Protein AF-A0A2V5U2C7-F1 (afdb_monomer)

Radius of gyration: 52.54 Å; Cα contacts (8 Å, |Δi|>4): 1149; chains: 1; bounding box: 130×84×138 Å

Solvent-accessible surface area (backbone atoms only — not comparable to full-atom values): 53230 Å² total; per-residue (Å²): 108,72,72,56,52,55,51,50,34,44,42,50,22,45,41,47,46,34,49,77,70,72,40,91,49,70,72,70,76,51,91,72,93,74,79,64,87,54,99,58,84,65,84,50,72,67,58,55,36,58,38,35,32,41,82,73,42,88,96,41,85,49,76,45,28,33,53,62,52,37,66,36,76,92,27,42,85,57,52,12,26,65,44,46,52,52,48,55,50,46,62,58,55,71,75,54,57,70,74,57,52,52,50,53,49,50,56,48,50,48,46,62,54,76,36,62,65,56,57,58,48,48,54,52,51,53,49,48,48,60,75,54,38,91,86,54,98,82,59,82,85,85,84,90,85,86,88,86,85,87,87,74,88,86,68,84,78,85,70,79,65,41,74,59,65,61,87,81,44,58,79,92,71,52,77,91,62,103,77,57,62,47,57,90,82,56,80,49,71,47,81,30,58,23,58,53,50,14,49,17,50,45,53,46,50,52,50,20,72,72,63,38,38,96,92,43,66,67,42,68,62,72,63,82,48,75,70,34,48,52,47,22,47,53,53,53,54,40,40,67,72,73,43,56,66,36,49,55,42,11,50,54,44,56,46,47,33,40,46,44,39,67,72,45,98,75,49,51,85,39,60,85,48,53,65,59,46,13,68,75,30,49,33,76,44,82,47,80,82,69,90,87,67,94,84,75,80,70,65,67,46,76,41,68,90,47,28,22,27,50,62,60,49,67,53,80,62,63,90,53,62,88,42,75,83,55,72,78,52,54,71,69,55,49,51,51,54,53,49,42,48,50,53,47,36,50,38,55,48,20,36,50,32,53,43,55,46,26,24,38,29,29,47,58,73,66,39,54,69,59,20,54,46,34,58,45,23,78,75,65,77,57,69,73,78,84,74,58,71,78,57,72,71,66,62,64,80,34,37,35,34,41,34,34,35,42,46,38,30,68,85,47,76,64,68,67,54,77,94,40,75,82,31,52,60,30,67,72,41,28,35,59,22,27,53,48,24,51,50,68,54,64,43,75,39,30,18,24,31,38,27,38,75,85,64,83,49,73,51,77,50,34,45,54,79,65,59,59,43,49,48,52,53,29,67,49,74,76,55,81,71,80,93,82,82,71,38,66,64,57,49,48,55,50,34,54,52,28,53,77,68,70,42,63,79,85,64,61,71,47,75,37,40,74,38,41,87,56,93,49,86,83,42,36,21,44,59,71,48,50,59,44,34,47,32,49,38,51,39,56,67,70,25,43,62,46,44,25,51,82,77,53,38,86,86,57,90,72,79,50,53,90,66,36,62,35,40,58,46,60,69,60,49,50,54,56,42,53,53,51,52,58,50,50,54,52,47,55,50,49,34,51,51,26,58,75,66,68,35,66,68,54,35,45,52,35,26,42,53,41,28,56,39,33,34,82,91,34,58,63,93,67,62,56,86,81,51,70,68,58,45,52,54,54,51,53,50,48,53,57,48,54,50,54,48,53,56,46,52,54,54,40,54,57,47,49,54,49,54,69,35,87,87,52,51,53,65,58,36,53,53,49,50,47,51,49,42,16,71,53,47,32,83,81,53,81,73,61,56,43,18,36,59,65,54,35,71,52,51,44,50,22,61,72,51,29,73,50,28,52,51,65,40,48,73,74,69,46,88,55,64,65,60,56,48,49,55,58,48,25,76,76,34,73,60,44,29,36,48,49,47,35,46,54,50,18,51,77,66,74,25,75,74,42,61,69,46,57,37,49,34,71,65,63,87,89,44,63,40,81,90,53,76,62,69,90,88,70,83,67,62,70,45,32,37,43,30,39,38,28,41,62,46,72,80,56,62,85,43,65,36,25,28,35,33,50,50,75,50,76,47,71,47,63,55,96,73,78,76,60,13,74,30,67,60,70,91,69,74,97,67,77,82,75,95,69,89,82,86,86,70,79,94,62,94,75,89,64,89,55,70,67,59,54,52,48,51,54,52,53,48,54,54,50,54,58,60,66,70,64,47,72,74,62,46,60,71,37,79,86,54,52,84,58,57,74,71,54,80,65,72,86,55,92,54,94,89,58,87,48,82,58,58,70,62,51,51,52,52,51,51,53,52,52,58,55,61,73,73,109

Structure (mmCIF, N/CA/C/O backbone):
data_AF-A0A2V5U2C7-F1
#
_entry.id   AF-A0A2V5U2C7-F1
#
loop_
_atom_site.group_PDB
_atom_site.id
_atom_site.type_symbol
_atom_site.label_atom_id
_atom_site.label_alt_id
_atom_site.label_comp_id
_atom_site.label_asym_id
_atom_site.label_entity_id
_atom_site.label_seq_id
_atom_site.pdbx_PDB_ins_code
_atom_site.Cartn_x
_atom_site.Cartn_y
_atom_site.Cartn_z
_atom_site.occupancy
_atom_site.B_iso_or_equiv
_atom_site.auth_seq_id
_atom_site.auth_comp_id
_atom_site.auth_asym_id
_atom_site.auth_atom_id
_atom_site.pdbx_PDB_model_num
ATOM 1 N N . MET A 1 1 ? -70.340 27.866 49.426 1.00 64.69 1 MET A N 1
ATOM 2 C CA . MET A 1 1 ? -69.648 26.963 50.375 1.00 64.69 1 MET A CA 1
ATOM 3 C C . MET A 1 1 ? -68.753 27.729 51.349 1.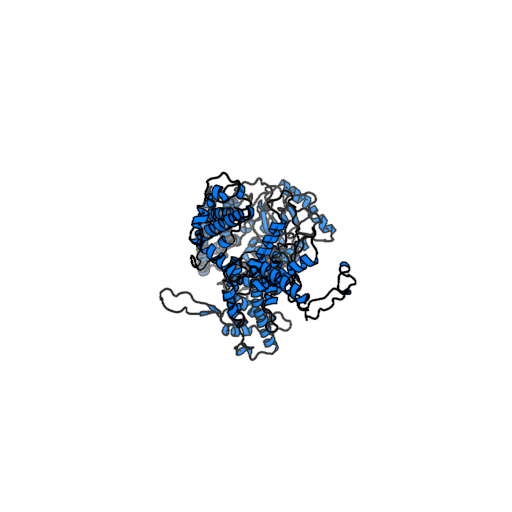00 64.69 1 MET A C 1
ATOM 5 O O . MET A 1 1 ? -69.073 27.742 52.525 1.00 64.69 1 MET A O 1
ATOM 9 N N . LEU A 1 2 ? -67.727 28.459 50.894 1.00 74.81 2 LEU A N 1
ATOM 10 C CA . LEU A 1 2 ? -66.769 29.168 51.770 1.00 74.81 2 LEU A CA 1
ATOM 11 C C . LEU A 1 2 ? -67.397 30.139 52.791 1.00 74.81 2 LEU A C 1
ATOM 13 O O . LEU A 1 2 ? -67.059 30.112 53.970 1.00 74.81 2 LEU A O 1
ATOM 17 N N . ARG A 1 3 ? -68.378 30.949 52.368 1.00 77.81 3 ARG A N 1
ATOM 18 C CA . ARG A 1 3 ? -69.146 31.821 53.278 1.00 77.81 3 ARG A CA 1
ATOM 19 C C . ARG A 1 3 ? -69.881 31.028 54.363 1.00 77.81 3 ARG A C 1
ATOM 21 O O . ARG A 1 3 ? -69.950 31.474 55.498 1.00 77.81 3 ARG A O 1
ATOM 28 N N . TYR A 1 4 ? -70.447 29.879 54.003 1.00 77.19 4 TYR A N 1
ATOM 29 C CA . TYR A 1 4 ? -71.187 29.031 54.934 1.00 77.19 4 TYR A CA 1
ATOM 30 C C . TYR A 1 4 ? -70.244 28.366 55.940 1.00 77.19 4 TYR A C 1
ATOM 32 O O . TYR A 1 4 ? -70.542 28.385 57.125 1.00 77.19 4 TYR A O 1
ATOM 40 N N . ALA A 1 5 ? -69.078 27.891 55.490 1.00 75.75 5 ALA A N 1
ATOM 41 C CA . ALA A 1 5 ? -68.040 27.348 56.366 1.00 75.75 5 ALA A CA 1
ATOM 42 C C . ALA A 1 5 ? -67.586 28.374 57.418 1.00 75.75 5 ALA A C 1
ATOM 44 O O . ALA A 1 5 ? -67.540 28.059 58.598 1.00 75.75 5 ALA A O 1
ATOM 45 N N . LEU A 1 6 ? -67.351 29.631 57.025 1.00 81.44 6 LEU A N 1
ATOM 46 C CA . LEU A 1 6 ? -66.939 30.676 57.969 1.00 81.44 6 LEU A CA 1
ATOM 47 C C . LEU A 1 6 ? -68.038 31.042 58.980 1.00 81.44 6 LEU A C 1
ATOM 49 O O . LEU A 1 6 ? -67.742 31.317 60.141 1.00 81.44 6 LEU A O 1
ATOM 53 N N . LEU A 1 7 ? -69.306 31.029 58.557 1.00 82.19 7 LEU A N 1
ATOM 54 C CA . LEU A 1 7 ? -70.438 31.208 59.472 1.00 82.19 7 LEU A CA 1
ATOM 55 C C . LEU A 1 7 ? -70.568 30.018 60.426 1.00 82.19 7 LEU A C 1
ATOM 57 O O . LEU A 1 7 ? -70.816 30.221 61.607 1.00 82.19 7 LEU A O 1
ATOM 61 N N . HIS A 1 8 ? -70.366 28.799 59.928 1.00 81.81 8 HIS A N 1
ATOM 62 C CA . HIS A 1 8 ? -70.419 27.583 60.727 1.00 81.81 8 HIS A CA 1
ATOM 63 C C . HIS A 1 8 ? -69.316 27.560 61.793 1.00 81.81 8 HIS A C 1
ATOM 65 O O . HIS A 1 8 ? -69.623 27.388 62.970 1.00 81.81 8 HIS A O 1
ATOM 71 N N . GLU A 1 9 ? -68.067 27.852 61.418 1.00 84.25 9 GLU A N 1
ATOM 72 C CA . GLU A 1 9 ? -66.961 27.972 62.377 1.00 84.25 9 GLU A CA 1
ATOM 73 C C . GLU A 1 9 ? -67.185 29.117 63.371 1.00 84.25 9 GLU A C 1
ATOM 75 O O . GLU A 1 9 ? -66.889 28.972 64.552 1.00 84.25 9 GLU A O 1
ATOM 80 N N . GLY A 1 10 ? -67.785 30.232 62.940 1.00 84.25 10 GLY A N 1
ATOM 81 C CA . GLY A 1 10 ? -68.213 31.301 63.847 1.00 84.25 10 GLY A CA 1
ATOM 82 C C . GLY A 1 10 ? -69.224 30.831 64.891 1.00 84.25 10 GLY A C 1
ATOM 83 O O . GLY A 1 10 ? -69.059 31.124 66.076 1.00 84.25 10 GLY A O 1
ATOM 84 N N . THR A 1 11 ? -70.229 30.055 64.482 1.00 83.75 11 THR A N 1
ATOM 85 C CA . THR A 1 11 ? -71.196 29.455 65.408 1.00 83.75 11 THR A CA 1
ATOM 86 C C . THR A 1 11 ? -70.532 28.466 66.361 1.00 83.75 11 THR A C 1
ATOM 88 O O . THR A 1 11 ? -70.790 28.523 67.562 1.00 83.75 11 THR A O 1
ATOM 91 N N . HIS A 1 12 ? -69.642 27.607 65.862 1.00 83.00 12 HIS A N 1
ATOM 92 C CA . HIS A 1 12 ? -68.909 26.640 66.681 1.00 83.00 12 HIS A CA 1
ATOM 93 C C . HIS A 1 12 ? -67.972 27.309 67.690 1.00 83.00 12 HIS A C 1
ATOM 95 O O . HIS A 1 12 ? -67.947 26.919 68.856 1.00 83.00 12 HIS A O 1
ATOM 101 N N . SER A 1 13 ? -67.245 28.351 67.284 1.00 86.44 13 SER A N 1
ATOM 102 C CA . SER A 1 13 ? -66.407 29.134 68.191 1.00 86.44 13 SER A CA 1
ATOM 103 C C . SER A 1 13 ? -67.234 29.808 69.285 1.00 86.44 13 SER A C 1
ATOM 105 O O . SER A 1 13 ? -66.846 29.771 70.448 1.00 86.44 13 SER A O 1
ATOM 107 N N . ILE A 1 14 ? -68.398 30.379 68.962 1.00 86.31 14 ILE A N 1
ATOM 108 C CA . ILE A 1 14 ? -69.275 30.977 69.982 1.00 86.31 14 ILE A CA 1
ATOM 109 C C . ILE A 1 14 ? -69.870 29.903 70.895 1.00 86.31 14 ILE A C 1
ATOM 111 O O . ILE A 1 14 ? -69.926 30.107 72.103 1.00 86.31 14 ILE A O 1
ATOM 115 N N . PHE A 1 15 ? -70.259 28.748 70.356 1.00 85.06 15 PHE A N 1
ATOM 116 C CA . PHE A 1 15 ? -70.702 27.615 71.165 1.00 85.06 15 PHE A CA 1
ATOM 117 C C . PHE A 1 15 ? -69.627 27.186 72.171 1.00 85.06 15 PHE A C 1
ATOM 119 O O . PHE A 1 15 ? -69.912 27.121 73.363 1.00 85.06 15 PHE A O 1
ATOM 126 N N . ASN A 1 16 ? -68.388 26.982 71.714 1.00 83.25 16 ASN A N 1
ATOM 127 C CA . ASN A 1 16 ? -67.270 26.624 72.585 1.00 83.25 16 ASN A CA 1
ATOM 128 C C . ASN A 1 16 ? -67.022 27.711 73.644 1.00 83.25 16 ASN A C 1
ATOM 130 O O . ASN A 1 16 ? -66.762 27.394 74.800 1.00 83.25 16 ASN A O 1
ATOM 134 N N . LEU A 1 17 ? -67.145 28.994 73.280 1.00 84.31 17 LEU A N 1
ATOM 135 C CA . LEU A 1 17 ? -67.023 30.102 74.230 1.00 84.31 17 LEU A CA 1
ATOM 136 C C . LEU A 1 17 ? -68.080 30.012 75.338 1.00 84.31 17 LEU A C 1
ATOM 138 O O . LEU A 1 17 ? -67.751 30.112 76.520 1.00 84.31 17 LEU A O 1
ATOM 142 N N . LEU A 1 18 ? -69.341 29.810 74.956 1.00 84.19 18 LEU A N 1
ATOM 143 C CA . LEU A 1 18 ? -70.463 29.689 75.885 1.00 84.19 18 LEU A CA 1
ATOM 144 C C . LEU A 1 18 ? -70.315 28.451 76.776 1.00 84.19 18 LEU A C 1
ATOM 146 O O . LEU A 1 18 ? -70.540 28.547 77.981 1.00 84.19 18 LEU A O 1
ATOM 150 N N . GLU A 1 19 ? -69.845 27.331 76.224 1.00 83.19 19 GLU A N 1
ATOM 151 C CA . GLU A 1 19 ? -69.552 26.113 76.983 1.00 83.19 19 GLU A CA 1
ATOM 152 C C . GLU A 1 19 ? -68.445 26.350 78.022 1.00 83.19 19 GLU A C 1
ATOM 154 O O . GLU A 1 19 ? -68.619 25.990 79.186 1.00 83.19 19 GLU A O 1
ATOM 159 N N . THR A 1 20 ? -67.357 27.050 77.662 1.00 81.25 20 THR A N 1
ATOM 160 C CA . THR A 1 20 ? -66.314 27.424 78.641 1.00 81.25 20 THR A CA 1
ATOM 161 C C . THR A 1 20 ? -66.816 28.362 79.741 1.00 81.25 20 THR A C 1
ATOM 163 O O . THR A 1 20 ? -66.252 28.374 80.833 1.00 81.25 20 THR A O 1
ATOM 166 N N . ALA A 1 21 ? -67.888 29.115 79.483 1.00 79.81 21 ALA A N 1
ATOM 167 C CA . ALA A 1 21 ? -68.553 29.978 80.458 1.00 79.81 21 ALA A CA 1
ATOM 168 C C . ALA A 1 21 ? -69.681 29.270 81.241 1.00 79.81 21 ALA A C 1
ATOM 170 O O . ALA A 1 21 ? -70.371 29.913 82.030 1.00 79.81 21 ALA A O 1
ATOM 171 N N . GLY A 1 22 ? -69.884 27.961 81.036 1.00 78.94 22 GLY A N 1
ATOM 172 C CA . GLY A 1 22 ? -70.920 27.170 81.708 1.00 78.94 22 GLY A CA 1
ATOM 173 C C . GLY A 1 22 ? -72.343 27.391 81.179 1.00 78.94 22 GLY A C 1
ATOM 174 O O . GLY A 1 22 ? -73.306 26.981 81.826 1.00 78.94 22 GLY A O 1
ATOM 175 N N . ILE A 1 23 ? -72.500 28.029 80.015 1.00 81.25 23 ILE A N 1
ATOM 176 C CA . ILE A 1 23 ? -73.795 28.312 79.385 1.00 81.25 23 ILE A CA 1
ATOM 177 C C . ILE A 1 23 ? -74.125 27.189 78.396 1.00 81.25 23 ILE A C 1
ATOM 179 O O . ILE A 1 23 ? -73.428 26.984 77.402 1.00 81.25 23 ILE A O 1
ATOM 183 N N . SER A 1 24 ? -75.223 26.468 78.638 1.00 76.81 24 SER A N 1
ATOM 184 C CA . SER A 1 24 ? -75.683 25.411 77.730 1.00 76.81 24 SER A CA 1
ATOM 185 C C . SER A 1 24 ? -76.317 26.011 76.474 1.00 76.81 24 SER A C 1
ATOM 187 O O . SER A 1 24 ? -77.467 26.441 76.490 1.00 76.81 24 SER A O 1
ATOM 189 N N . ALA A 1 25 ? -75.563 26.015 75.375 1.00 73.50 25 ALA A N 1
ATOM 190 C CA . ALA A 1 25 ? -76.001 26.527 74.077 1.00 73.50 25 ALA A CA 1
ATOM 191 C C . ALA A 1 25 ? -75.982 25.445 72.983 1.00 73.50 25 ALA A C 1
ATOM 193 O O . ALA A 1 25 ? -75.704 25.728 71.819 1.00 73.50 25 ALA A O 1
ATOM 194 N N . GLN A 1 26 ? -76.281 24.189 73.344 1.00 69.12 26 GLN A N 1
ATOM 195 C CA . GLN A 1 26 ? -76.243 23.036 72.423 1.00 69.12 26 GLN A CA 1
ATOM 196 C C . GLN A 1 26 ? -77.091 23.230 71.161 1.00 69.12 26 GLN A C 1
ATOM 198 O O . GLN A 1 26 ? -76.854 22.585 70.144 1.00 69.12 26 GLN A O 1
ATOM 203 N N . GLU A 1 27 ? -78.086 24.107 71.226 1.00 67.00 27 GLU A N 1
ATOM 204 C CA . GLU A 1 27 ? -78.967 24.442 70.115 1.00 67.00 27 GLU A CA 1
ATOM 205 C C . GLU A 1 27 ? -78.248 25.126 68.946 1.00 67.00 27 GLU A C 1
ATOM 207 O O . GLU A 1 27 ? -78.684 24.957 67.812 1.00 67.00 27 GLU A O 1
ATOM 212 N N . LEU A 1 28 ? -77.122 25.808 69.193 1.00 69.06 28 LEU A N 1
ATOM 213 C CA . LEU A 1 28 ? -76.328 26.499 68.168 1.00 69.06 28 LEU A CA 1
ATOM 214 C C . LEU A 1 28 ? -75.583 25.552 67.222 1.00 69.06 28 LEU A C 1
ATOM 216 O O . LEU A 1 28 ? -75.251 25.928 66.105 1.00 69.06 28 LEU A O 1
ATOM 220 N N . VAL A 1 29 ? -75.310 24.325 67.658 1.00 68.00 29 VAL A N 1
ATOM 221 C CA . VAL A 1 29 ? -74.520 23.344 66.892 1.00 68.00 29 VAL A CA 1
ATOM 222 C C . VAL A 1 29 ? -75.412 22.262 66.266 1.00 68.00 29 VAL A C 1
ATOM 224 O O . VAL A 1 29 ? -74.949 21.404 65.517 1.00 68.00 29 VAL A O 1
ATOM 227 N N . ARG A 1 30 ? -76.724 22.292 66.534 1.00 65.19 30 ARG A N 1
ATOM 228 C CA . ARG A 1 30 ? -77.682 21.331 65.973 1.00 65.19 30 ARG A CA 1
ATOM 229 C C . ARG A 1 30 ? -78.170 21.787 64.595 1.00 65.19 30 ARG A C 1
ATOM 231 O O . ARG A 1 30 ? -78.614 22.918 64.430 1.00 65.19 30 ARG A O 1
ATOM 238 N N . SER A 1 31 ? -78.175 20.872 63.623 1.00 57.91 31 SER A N 1
ATOM 239 C CA . SER A 1 31 ? -78.827 21.071 62.319 1.00 57.91 31 SER A CA 1
ATOM 240 C C . SER A 1 31 ? -80.347 21.161 62.523 1.00 57.91 31 SER A C 1
ATOM 242 O O . SER A 1 31 ? -81.013 20.157 62.786 1.00 57.91 31 SER A O 1
ATOM 244 N N . ARG A 1 32 ? -80.907 22.378 62.484 1.00 62.38 32 ARG A N 1
ATOM 245 C CA . ARG A 1 32 ? -82.355 22.615 62.601 1.00 62.38 32 ARG A CA 1
ATOM 246 C C . ARG A 1 32 ? -82.972 22.730 61.212 1.00 62.38 32 ARG A C 1
ATOM 248 O O . ARG A 1 32 ? -82.713 23.687 60.491 1.00 62.38 32 ARG A O 1
ATOM 255 N N . LYS A 1 33 ? -83.816 21.760 60.849 1.00 55.59 33 LYS A N 1
ATOM 256 C CA . LYS A 1 33 ? -84.551 21.757 59.568 1.00 55.59 33 LYS A CA 1
ATOM 257 C C . LYS A 1 33 ? -85.864 22.552 59.623 1.00 55.59 33 LYS A C 1
ATOM 259 O O . LYS A 1 33 ? -86.394 22.907 58.578 1.00 55.59 33 LYS A O 1
ATOM 264 N N . PHE A 1 34 ? -86.347 22.886 60.823 1.00 56.78 34 PHE A N 1
ATOM 265 C CA . PHE A 1 34 ? -87.554 23.682 61.046 1.00 56.78 34 PHE A CA 1
ATOM 266 C C . PHE A 1 34 ? -87.327 24.702 62.171 1.00 56.78 34 PHE A C 1
ATOM 268 O O . PHE A 1 34 ? -86.804 24.335 63.220 1.00 56.78 34 PHE A O 1
ATOM 275 N N . MET A 1 35 ? -87.707 25.963 61.946 1.00 60.72 35 MET A N 1
ATOM 276 C CA . MET A 1 35 ? -87.589 27.073 62.908 1.00 60.72 35 MET A CA 1
ATOM 277 C C . MET A 1 35 ? -88.990 27.529 63.349 1.00 60.72 35 MET A C 1
ATOM 279 O O . MET A 1 35 ? -89.919 27.501 62.543 1.00 60.72 35 MET A O 1
ATOM 283 N N . ASN A 1 36 ? -89.129 27.989 64.592 1.00 62.41 36 ASN A N 1
ATOM 284 C CA . ASN A 1 36 ? -90.331 28.554 65.219 1.00 62.41 36 ASN A CA 1
ATOM 285 C C . ASN A 1 36 ? -91.550 27.615 65.283 1.00 62.41 36 ASN A C 1
ATOM 287 O O . ASN A 1 36 ? -92.690 28.063 65.197 1.00 62.41 36 ASN A O 1
ATOM 291 N N . ILE A 1 37 ? -91.322 26.309 65.458 1.00 61.56 37 ILE A N 1
ATOM 292 C CA . ILE A 1 37 ? -92.400 25.326 65.706 1.00 61.56 37 ILE A CA 1
ATOM 293 C C . ILE A 1 37 ? -92.750 25.225 67.210 1.00 61.56 37 ILE A C 1
ATOM 295 O O . ILE A 1 37 ? -93.775 24.653 67.576 1.00 61.56 37 ILE A O 1
ATOM 299 N N . SER A 1 38 ? -91.934 25.809 68.096 1.00 62.22 38 SER A N 1
ATOM 300 C CA . SER A 1 38 ? -92.164 25.834 69.548 1.00 62.22 38 SER A CA 1
ATOM 301 C C . SER A 1 38 ? -92.794 27.157 70.020 1.00 62.22 38 SER A C 1
ATOM 303 O O . SER A 1 38 ? -92.695 28.178 69.345 1.00 62.22 38 SER A O 1
ATOM 305 N N . THR A 1 39 ? -93.413 27.160 71.208 1.00 59.44 39 THR A N 1
ATOM 306 C CA . THR A 1 39 ? -93.962 28.372 71.851 1.00 59.44 39 THR A CA 1
ATOM 307 C C . THR A 1 39 ? -92.890 29.351 72.344 1.00 59.44 39 THR A C 1
ATOM 309 O O . THR A 1 39 ? -93.227 30.460 72.755 1.00 59.44 39 THR A O 1
ATOM 312 N N . GLN A 1 40 ? -91.611 28.964 72.329 1.00 63.34 40 GLN A N 1
ATOM 313 C CA . GLN A 1 40 ? -90.481 29.873 72.512 1.00 63.34 40 GLN A CA 1
ATOM 314 C C . GLN A 1 40 ? -89.891 30.248 71.142 1.00 63.34 40 GLN A C 1
ATOM 316 O O . GLN A 1 40 ? -89.706 29.351 70.314 1.00 63.34 40 GLN A O 1
ATOM 321 N N . PRO A 1 41 ? -89.604 31.541 70.889 1.00 65.88 41 PRO A N 1
ATOM 322 C CA . PRO A 1 41 ? -88.988 31.971 69.640 1.00 65.88 41 PRO A CA 1
ATOM 323 C C . PRO A 1 41 ? -87.585 31.373 69.519 1.00 65.88 41 PRO A C 1
ATOM 325 O O . PRO A 1 41 ? -86.773 31.478 70.440 1.00 65.88 41 PRO A O 1
ATOM 328 N N . ASP A 1 42 ? -87.306 30.748 68.379 1.00 67.69 42 ASP A N 1
ATOM 329 C CA . ASP A 1 42 ? -85.993 30.187 68.094 1.00 67.69 42 ASP A CA 1
ATOM 330 C C . ASP A 1 42 ? -84.998 31.310 67.793 1.00 67.69 42 ASP A C 1
ATOM 332 O O . ASP A 1 42 ? -85.243 32.160 66.935 1.00 67.69 42 ASP A O 1
ATOM 336 N N . VAL A 1 43 ? -83.850 31.289 68.471 1.00 71.75 43 VAL A N 1
ATOM 337 C CA . VAL A 1 43 ? -82.789 32.280 68.267 1.00 71.75 43 VAL A CA 1
ATOM 338 C C . VAL A 1 43 ? -81.993 31.926 67.013 1.00 71.75 43 VAL A C 1
ATOM 340 O O . VAL A 1 43 ? -81.415 30.844 66.897 1.00 71.75 43 VAL A O 1
ATOM 343 N N . SER A 1 44 ? -81.939 32.849 66.060 1.00 75.94 44 SER A N 1
ATOM 344 C CA . SER A 1 44 ? -81.146 32.689 64.843 1.00 75.94 44 SER A CA 1
ATOM 345 C C . SER A 1 44 ? -79.643 32.847 65.116 1.00 75.94 44 SER A C 1
ATOM 347 O O . SER A 1 44 ? -79.224 33.592 66.005 1.00 75.94 44 SER A O 1
ATOM 349 N N . HIS A 1 45 ? -78.794 32.224 64.286 1.00 76.62 45 HIS A N 1
ATOM 350 C CA . HIS A 1 45 ? -77.334 32.414 64.371 1.00 76.62 45 HIS A CA 1
ATOM 351 C C . HIS A 1 45 ? -76.937 33.900 64.310 1.00 76.62 45 HIS A C 1
ATOM 353 O O . HIS A 1 45 ? -75.998 34.321 64.977 1.00 76.62 45 HIS A O 1
ATOM 359 N N . TRP A 1 46 ? -77.676 34.718 63.553 1.00 80.75 46 TRP A N 1
ATOM 360 C CA . TRP A 1 46 ? -77.404 36.149 63.419 1.00 80.75 46 TRP A CA 1
ATOM 361 C C . TRP A 1 46 ? -77.721 36.954 64.679 1.00 80.75 46 TRP A C 1
ATOM 363 O O . TRP A 1 46 ? -77.017 37.923 64.964 1.00 80.75 46 TRP A O 1
ATOM 373 N N . GLU A 1 47 ? -78.744 36.565 65.438 1.00 81.19 47 GLU A N 1
ATOM 374 C CA . GLU A 1 47 ? -79.059 37.186 66.729 1.00 81.19 47 GLU A CA 1
ATOM 375 C C . GLU A 1 47 ? -77.983 36.860 67.762 1.00 81.19 47 GLU A C 1
ATOM 377 O O . GLU A 1 47 ? -77.519 37.758 68.463 1.00 81.19 47 GLU A O 1
ATOM 382 N N . VAL A 1 48 ? -77.496 35.615 67.776 1.00 82.81 48 VAL A N 1
ATOM 383 C CA . VAL A 1 48 ? -76.378 35.209 68.639 1.00 82.81 48 VAL A CA 1
ATOM 384 C C . VAL A 1 48 ? -75.088 35.923 68.255 1.00 82.81 48 VAL A C 1
ATOM 386 O O . VAL A 1 48 ? -74.386 36.429 69.125 1.00 82.81 48 VAL A O 1
ATOM 389 N N . PHE A 1 49 ? -74.787 36.044 66.962 1.00 87.38 49 PHE A N 1
ATOM 390 C CA . PHE A 1 49 ? -73.584 36.741 66.505 1.00 87.38 49 PHE A CA 1
ATOM 391 C C . PHE A 1 49 ? -73.560 38.205 66.923 1.00 87.38 49 PHE A C 1
ATOM 393 O O . PHE A 1 49 ? -72.488 38.710 67.243 1.00 87.38 49 PHE A O 1
ATOM 400 N N . ARG A 1 50 ? -74.722 38.873 66.923 1.00 86.56 50 ARG A N 1
ATOM 401 C CA . ARG A 1 50 ? -74.870 40.291 67.280 1.00 86.56 50 ARG A CA 1
ATOM 402 C C . ARG A 1 50 ? -74.970 40.543 68.779 1.00 86.56 50 ARG A C 1
ATOM 404 O O . ARG A 1 50 ? -74.800 41.691 69.188 1.00 86.56 50 ARG A O 1
ATOM 411 N N . ALA A 1 51 ? -75.266 39.525 69.584 1.00 86.19 51 ALA A N 1
ATOM 412 C CA . ALA A 1 51 ? -75.389 39.694 71.022 1.00 86.19 51 ALA A CA 1
ATOM 413 C C . ALA A 1 51 ? -74.066 40.239 71.600 1.00 86.19 51 ALA A C 1
ATOM 415 O O . ALA A 1 51 ? -73.000 39.716 71.265 1.00 86.19 51 ALA A O 1
ATOM 416 N N . PRO A 1 52 ? -74.093 41.307 72.416 1.00 87.31 52 PRO A N 1
ATOM 417 C CA . PRO A 1 52 ? -72.877 41.867 72.989 1.00 87.31 52 PRO A CA 1
ATOM 418 C C . PRO A 1 52 ? -72.360 40.971 74.124 1.00 87.31 52 PRO A C 1
ATOM 420 O O . PRO A 1 52 ? -73.138 40.489 74.953 1.00 87.31 52 PRO A O 1
ATOM 423 N N . ALA A 1 53 ? -71.046 40.745 74.159 1.00 85.69 53 ALA A N 1
ATOM 424 C CA . ALA A 1 53 ? -70.397 39.785 75.051 1.00 85.69 53 ALA A CA 1
ATOM 425 C C . ALA A 1 53 ? -70.684 40.064 76.538 1.00 85.69 53 ALA A C 1
ATOM 427 O O . ALA A 1 53 ? -71.014 39.136 77.270 1.00 85.69 53 ALA A O 1
ATOM 428 N N . ASN A 1 54 ? -70.680 41.332 76.958 1.00 84.44 54 ASN A N 1
ATOM 429 C CA . ASN A 1 54 ? -71.006 41.765 78.324 1.00 84.44 54 ASN A CA 1
ATOM 430 C C . ASN A 1 54 ? -72.435 41.442 78.805 1.00 84.44 54 ASN A C 1
ATOM 432 O O . ASN A 1 54 ? -72.689 41.461 80.007 1.00 84.44 54 ASN A O 1
ATOM 436 N N . ARG A 1 55 ? -73.386 41.183 77.898 1.00 83.31 55 ARG A N 1
ATOM 437 C CA . ARG A 1 55 ? -74.760 40.795 78.264 1.00 83.31 55 ARG A CA 1
ATOM 438 C C . ARG A 1 55 ? -74.940 39.290 78.380 1.00 83.31 55 ARG A C 1
ATOM 440 O O . ARG A 1 55 ? -75.908 38.858 78.997 1.00 83.31 55 ARG A O 1
ATOM 447 N N . VAL A 1 56 ? -74.061 38.513 77.750 1.00 82.25 56 VAL A N 1
ATOM 448 C CA . VAL A 1 56 ? -74.198 37.055 77.646 1.00 82.25 56 VAL A CA 1
ATOM 449 C C . VAL A 1 56 ? -73.200 36.334 78.547 1.00 82.25 56 VAL A C 1
ATOM 451 O O . VAL A 1 56 ? -73.560 35.347 79.177 1.00 82.25 56 VAL A O 1
ATOM 454 N N . LEU A 1 57 ? -71.960 36.818 78.635 1.00 83.50 57 LEU A N 1
ATOM 455 C CA . LEU A 1 57 ? -70.891 36.188 79.406 1.00 83.50 57 LEU A CA 1
ATOM 456 C C . LEU A 1 57 ? -70.785 36.811 80.807 1.00 83.50 57 LEU A C 1
ATOM 458 O O . LEU A 1 57 ? -70.674 38.035 80.922 1.00 83.50 57 LEU A O 1
ATOM 462 N N . PRO A 1 58 ? -70.757 36.001 81.880 1.00 74.50 58 PRO A N 1
ATOM 463 C CA . PRO A 1 58 ? -70.491 36.498 83.224 1.00 74.50 58 PRO A CA 1
ATOM 464 C C . PRO A 1 58 ? -69.087 37.120 83.304 1.00 74.50 58 PRO A C 1
ATOM 466 O O . PRO A 1 58 ? -68.120 36.520 82.842 1.00 74.50 58 PRO A O 1
ATOM 469 N N . ASN A 1 59 ? -68.962 38.289 83.939 1.00 76.12 59 ASN A N 1
ATOM 470 C CA . ASN A 1 59 ? -67.692 38.989 84.201 1.00 76.12 59 ASN A CA 1
ATOM 471 C C . ASN A 1 59 ? -66.924 39.519 82.968 1.00 76.12 59 ASN A C 1
ATOM 473 O O . ASN A 1 59 ? -65.740 39.833 83.087 1.00 76.12 59 ASN A O 1
ATOM 477 N N . GLU A 1 60 ? -67.574 39.674 81.810 1.00 80.81 60 GLU A N 1
ATOM 478 C CA . GLU A 1 60 ? -66.966 40.289 80.622 1.00 80.81 60 GLU A CA 1
ATOM 479 C C . GLU A 1 60 ? -67.381 41.764 80.485 1.00 80.81 60 GLU A C 1
ATOM 481 O O . GLU A 1 60 ? -68.566 42.094 80.507 1.00 80.81 60 GLU A O 1
ATOM 486 N N . SER A 1 61 ? -66.414 42.675 80.339 1.00 80.38 61 SER A N 1
ATOM 487 C CA . SER A 1 61 ? -66.682 44.120 80.218 1.00 80.38 61 SER A CA 1
ATOM 488 C C . SER A 1 61 ? -66.790 44.594 78.764 1.00 80.38 61 SER A C 1
ATOM 490 O O . SER A 1 61 ? -67.275 45.697 78.502 1.00 80.38 61 SER A O 1
ATOM 492 N N . SER A 1 62 ? -66.378 43.764 77.802 1.00 82.75 62 SER A N 1
ATOM 493 C CA . SER A 1 62 ? -66.422 44.080 76.376 1.00 82.75 62 SER A CA 1
ATOM 494 C C . SER A 1 62 ? -67.853 44.156 75.827 1.00 82.75 62 SER A C 1
ATOM 496 O O . SER A 1 62 ? -68.618 43.196 75.879 1.00 82.75 62 SER A O 1
ATOM 498 N N . ASN A 1 63 ? -68.203 45.285 75.204 1.00 86.06 63 ASN A N 1
ATOM 499 C CA . ASN A 1 63 ? -69.471 45.462 74.478 1.00 86.06 63 ASN A CA 1
ATOM 500 C C . ASN A 1 63 ? -69.407 44.962 73.017 1.00 86.06 63 ASN A C 1
ATOM 502 O O . ASN A 1 63 ? -70.283 45.275 72.212 1.00 86.06 63 ASN A O 1
ATOM 506 N N . ARG A 1 64 ? -68.342 44.243 72.633 1.00 88.69 64 ARG A N 1
ATOM 507 C CA . ARG A 1 64 ? -68.208 43.688 71.277 1.00 88.69 64 ARG A CA 1
ATOM 508 C C . ARG A 1 64 ? -69.245 42.599 71.045 1.00 88.69 64 ARG A C 1
ATOM 510 O O . ARG A 1 64 ? -69.638 41.903 71.980 1.00 88.69 64 ARG A O 1
ATOM 517 N N . SER A 1 65 ? -69.648 42.434 69.792 1.00 89.94 65 SER A N 1
ATOM 518 C CA . SER A 1 65 ? -70.505 41.319 69.396 1.00 89.94 65 SER A CA 1
ATOM 519 C C . SER A 1 65 ? -69.807 39.980 69.681 1.00 89.94 65 SER A C 1
ATOM 521 O O . SER A 1 65 ? -68.579 39.896 69.585 1.00 89.94 65 SER A O 1
ATOM 523 N N . LEU A 1 66 ? -70.550 38.925 70.032 1.00 86.75 66 LEU A N 1
ATOM 524 C CA . LEU A 1 66 ? -69.962 37.608 70.322 1.00 86.75 66 LEU A CA 1
ATOM 525 C C . LEU A 1 66 ? -69.106 37.091 69.156 1.00 86.75 66 LEU A C 1
ATOM 527 O O . LEU A 1 66 ? -68.060 36.486 69.387 1.00 86.75 66 LEU A O 1
ATOM 531 N N . LEU A 1 67 ? -69.501 37.388 67.913 1.00 87.31 67 LEU A N 1
ATOM 532 C CA . LEU A 1 67 ? -68.739 37.007 66.724 1.00 87.31 67 LEU A CA 1
ATOM 533 C C . LEU A 1 67 ? -67.388 37.730 66.617 1.00 87.31 67 LEU A C 1
ATOM 535 O O . LEU A 1 67 ? -66.397 37.109 66.243 1.00 87.31 67 LEU A O 1
ATOM 539 N N . GLU A 1 68 ? -67.322 39.021 66.938 1.00 85.75 68 GLU A N 1
ATOM 540 C CA . GLU A 1 68 ? -66.049 39.754 66.989 1.00 85.75 68 GLU A CA 1
ATOM 541 C C . GLU A 1 68 ? -65.214 39.344 68.201 1.00 85.75 68 GLU A C 1
ATOM 543 O O . GLU A 1 68 ? -63.985 39.353 68.148 1.00 85.75 68 GLU A O 1
ATOM 548 N N . PHE A 1 69 ? -65.875 38.972 69.295 1.00 85.94 69 PHE A N 1
ATOM 549 C CA . PHE A 1 69 ? -65.226 38.604 70.541 1.00 85.94 69 PHE A CA 1
ATOM 550 C C . PHE A 1 69 ? -64.436 37.292 70.422 1.00 85.94 69 PHE A C 1
ATOM 552 O O . PHE A 1 69 ? -63.278 37.244 70.835 1.00 85.94 69 PHE A O 1
ATOM 559 N N . VAL A 1 70 ? -64.991 36.265 69.762 1.00 85.88 70 VAL A N 1
ATOM 560 C CA . VAL A 1 70 ? -64.272 34.997 69.495 1.00 85.88 70 VAL A CA 1
ATOM 561 C C . VAL A 1 70 ? -63.100 35.143 68.516 1.00 85.88 70 VAL A C 1
ATOM 563 O O . VAL A 1 70 ? -62.285 34.233 68.397 1.00 85.88 70 VAL A O 1
ATOM 566 N N . GLN A 1 71 ? -62.999 36.277 67.817 1.00 85.62 71 GLN A N 1
ATOM 567 C CA . GLN A 1 71 ? -61.943 36.555 66.837 1.00 85.62 71 GLN A CA 1
ATOM 568 C C . GLN A 1 71 ? -60.775 37.368 67.411 1.00 85.62 71 GLN A C 1
ATOM 570 O O . GLN A 1 71 ? -59.841 37.683 66.677 1.00 85.62 71 GLN A O 1
ATOM 575 N N . ILE A 1 72 ? -60.819 37.739 68.694 1.00 84.75 72 ILE A N 1
ATOM 576 C CA . ILE A 1 72 ? -59.724 38.463 69.351 1.00 84.75 72 ILE A CA 1
ATOM 577 C C . ILE A 1 72 ? -58.509 37.535 69.480 1.00 84.75 72 ILE A C 1
ATOM 579 O O . ILE A 1 72 ? -58.666 36.354 69.781 1.00 84.75 72 ILE A O 1
ATOM 583 N N . ASP A 1 73 ? -57.294 38.076 69.331 1.00 78.50 73 ASP A N 1
ATOM 584 C CA . ASP A 1 73 ? -56.039 37.304 69.353 1.00 78.50 73 ASP A CA 1
ATOM 585 C C . ASP A 1 73 ? -55.887 36.391 70.578 1.00 78.50 73 ASP A C 1
ATOM 587 O O . ASP A 1 73 ? -55.364 35.284 70.465 1.00 78.50 73 ASP A O 1
ATOM 591 N N . ARG A 1 74 ? -56.424 36.802 71.737 1.00 79.38 74 ARG A N 1
ATOM 592 C CA . ARG A 1 74 ? -56.466 35.985 72.962 1.00 79.38 74 ARG A CA 1
ATOM 593 C C . ARG A 1 74 ? -57.118 34.615 72.745 1.00 79.38 74 ARG A C 1
ATOM 595 O O . ARG A 1 74 ? -56.725 33.658 73.405 1.00 79.38 74 ARG A O 1
ATOM 602 N N . PHE A 1 75 ? -58.110 34.525 71.860 1.00 79.81 75 PHE A N 1
ATOM 603 C CA . PHE A 1 75 ? -58.852 33.295 71.590 1.00 79.81 75 PHE A CA 1
ATOM 604 C C . PHE A 1 75 ? -58.363 32.541 70.346 1.00 79.81 75 PHE A C 1
ATOM 606 O O . PHE A 1 75 ? -58.866 31.459 70.041 1.00 79.81 75 PHE A O 1
ATOM 613 N N . ARG A 1 76 ? -57.352 33.063 69.637 1.00 77.50 76 ARG A N 1
ATOM 614 C CA . ARG A 1 76 ? -56.859 32.486 68.377 1.00 77.50 76 ARG A CA 1
ATOM 615 C C . ARG A 1 76 ? -56.311 31.063 68.534 1.00 77.50 76 ARG A C 1
ATOM 617 O O . ARG A 1 76 ? -56.378 30.286 67.594 1.00 77.50 76 ARG A O 1
ATOM 624 N N . SER A 1 77 ? -55.780 30.703 69.702 1.00 73.50 77 SER A N 1
ATOM 625 C CA . SER A 1 77 ? -55.198 29.377 69.961 1.00 73.50 77 SER A CA 1
ATOM 626 C C . SER A 1 77 ? -56.164 28.368 70.596 1.00 73.50 77 SER A C 1
ATOM 628 O O . SER A 1 77 ? -55.810 27.195 70.715 1.00 73.50 77 SER A O 1
ATOM 630 N N . ASN A 1 78 ? -57.373 28.786 70.993 1.00 78.19 78 ASN A N 1
ATOM 631 C CA . ASN A 1 78 ? -58.354 27.931 71.666 1.00 78.19 78 ASN A CA 1
ATOM 632 C C . ASN A 1 78 ? -59.735 27.977 70.978 1.00 78.19 78 ASN A C 1
ATOM 634 O O . ASN A 1 78 ? -59.933 27.368 69.932 1.00 78.19 78 ASN A O 1
ATOM 638 N N . VAL A 1 79 ? -60.688 28.705 71.549 1.00 80.19 79 VAL A N 1
ATOM 639 C CA . VAL A 1 79 ? -62.084 28.845 71.139 1.00 80.19 79 VAL A CA 1
ATOM 640 C C . VAL A 1 79 ? -62.208 29.387 69.709 1.00 80.19 79 VAL A C 1
ATOM 642 O O . VAL A 1 79 ? -63.072 28.950 68.952 1.00 80.19 79 VAL A O 1
ATOM 645 N N . GLY A 1 80 ? -61.317 30.300 69.319 1.00 79.62 80 GLY A N 1
ATOM 646 C CA . GLY A 1 80 ? -61.242 30.910 67.991 1.00 79.62 80 GLY A CA 1
ATOM 647 C C . GLY A 1 80 ? -60.271 30.223 67.023 1.00 79.62 80 GLY A C 1
ATOM 648 O O . GLY A 1 80 ? -60.000 30.779 65.959 1.00 79.62 80 GLY A O 1
ATOM 649 N N . ARG A 1 81 ? -59.729 29.041 67.353 1.00 78.94 81 ARG A N 1
ATOM 650 C CA . ARG A 1 81 ? -58.731 28.360 66.509 1.00 78.94 81 ARG A CA 1
ATOM 651 C C . ARG A 1 81 ? -59.266 28.013 65.126 1.00 78.94 81 ARG A C 1
ATOM 653 O O . ARG A 1 81 ? -58.674 28.410 64.132 1.00 78.94 81 ARG A O 1
ATOM 660 N N . ASN A 1 82 ? -60.408 27.336 65.050 1.00 78.25 82 ASN A N 1
ATOM 661 C CA . ASN A 1 82 ? -60.929 26.874 63.763 1.00 78.25 82 ASN A CA 1
ATOM 662 C C . ASN A 1 82 ? -61.348 28.034 62.851 1.00 78.25 82 ASN A C 1
ATOM 664 O O . ASN A 1 82 ? -61.114 27.989 61.646 1.00 78.25 82 ASN A O 1
ATOM 668 N N . ILE A 1 83 ? -61.926 29.104 63.412 1.00 83.00 83 ILE A N 1
ATOM 669 C CA . ILE A 1 83 ? -62.264 30.295 62.625 1.00 83.00 83 ILE A CA 1
ATOM 670 C C . ILE A 1 83 ? -61.003 31.031 62.149 1.00 83.00 83 ILE A C 1
ATOM 672 O O . ILE A 1 83 ? -61.005 31.587 61.049 1.00 83.00 83 ILE A O 1
ATOM 676 N N . ALA A 1 84 ? -59.919 31.018 62.932 1.00 81.25 84 ALA A N 1
ATOM 677 C CA . ALA A 1 84 ? -58.625 31.541 62.505 1.00 81.25 84 ALA A CA 1
ATOM 678 C C . ALA A 1 84 ? -58.021 30.689 61.377 1.00 81.25 84 ALA A C 1
ATOM 680 O O . ALA A 1 84 ? -57.669 31.246 60.340 1.00 81.25 84 ALA A O 1
ATOM 681 N N . ASP A 1 85 ? -58.016 29.361 61.517 1.00 79.56 85 ASP A N 1
ATOM 682 C CA . ASP A 1 85 ? -57.542 28.427 60.488 1.00 79.56 85 ASP A CA 1
ATOM 683 C C . ASP A 1 85 ? -58.360 28.565 59.188 1.00 79.56 85 ASP A C 1
ATOM 685 O O . ASP A 1 85 ? -57.800 28.616 58.090 1.00 79.56 85 ASP A O 1
ATOM 689 N N . ALA A 1 86 ? -59.686 28.721 59.289 1.00 82.25 86 ALA A N 1
ATOM 690 C CA . ALA A 1 86 ? -60.559 28.962 58.142 1.00 82.25 86 ALA A CA 1
ATOM 691 C C . ALA A 1 86 ? -60.248 30.300 57.448 1.00 82.25 86 ALA A C 1
ATOM 693 O O . ALA A 1 86 ? -60.224 30.369 56.218 1.00 82.25 86 ALA A O 1
ATOM 694 N N . LYS A 1 87 ? -59.974 31.369 58.208 1.00 82.94 87 LYS A N 1
ATOM 695 C CA . LYS A 1 87 ? -59.557 32.671 57.657 1.00 82.94 87 LYS A CA 1
ATOM 696 C C . LYS A 1 87 ? -58.181 32.613 56.995 1.00 82.94 87 LYS A C 1
ATOM 698 O O . LYS A 1 87 ? -58.005 33.185 55.917 1.00 82.94 87 LYS A O 1
ATOM 703 N N . ASP A 1 88 ? -57.228 31.917 57.602 1.00 84.31 88 ASP A N 1
ATOM 704 C CA . ASP A 1 88 ? -55.885 31.725 57.049 1.00 84.31 88 ASP A CA 1
ATOM 705 C C . ASP A 1 88 ? -55.962 30.896 55.746 1.00 84.31 88 ASP A C 1
ATOM 707 O O . ASP A 1 88 ? -55.355 31.250 54.726 1.00 84.31 88 ASP A O 1
ATOM 711 N N . GLY A 1 89 ? -56.824 29.873 55.716 1.00 83.81 89 GLY A N 1
ATOM 712 C CA . GLY A 1 89 ? -57.161 29.111 54.512 1.00 83.81 89 GLY A CA 1
ATOM 713 C C . GLY A 1 89 ? -57.780 29.978 53.412 1.00 83.81 89 GLY A C 1
ATOM 714 O O . GLY A 1 89 ? -57.327 29.943 52.268 1.00 83.81 89 GLY A O 1
ATOM 715 N N . LEU A 1 90 ? -58.756 30.829 53.746 1.00 84.75 90 LEU A N 1
ATOM 716 C CA . LEU A 1 90 ? -59.357 31.769 52.792 1.00 84.75 90 LEU A CA 1
ATOM 717 C C . LEU A 1 90 ? -58.348 32.783 52.252 1.00 84.75 90 LEU A C 1
ATOM 719 O O . LEU A 1 90 ? -58.384 33.093 51.065 1.00 84.75 90 LEU A O 1
ATOM 723 N N . THR A 1 91 ? -57.427 33.264 53.087 1.00 86.50 91 THR A N 1
ATOM 724 C CA . THR A 1 91 ? -56.359 34.185 52.665 1.00 86.50 91 THR A CA 1
ATOM 725 C C . THR A 1 91 ? -55.426 33.522 51.651 1.00 86.50 91 THR A C 1
ATOM 727 O O . THR A 1 91 ? -54.952 34.172 50.717 1.00 86.50 91 THR A O 1
ATOM 730 N N . THR A 1 92 ? -55.191 32.216 51.801 1.00 86.00 92 THR A N 1
ATOM 731 C CA . THR A 1 92 ? -54.433 31.409 50.836 1.00 86.00 92 THR A CA 1
ATOM 732 C C . THR A 1 92 ? -55.215 31.214 49.535 1.00 86.00 92 THR A C 1
ATOM 734 O O . THR A 1 92 ? -54.688 31.488 48.457 1.00 86.00 92 THR A O 1
ATOM 737 N N . LEU A 1 93 ? -56.485 30.800 49.623 1.00 86.19 93 LEU A N 1
ATOM 738 C CA . LEU A 1 93 ? -57.340 30.541 48.459 1.00 86.19 93 LEU A CA 1
ATOM 739 C C . LEU A 1 93 ? -57.646 31.810 47.649 1.00 86.19 93 LEU A C 1
ATOM 741 O O . LEU A 1 93 ? -57.721 31.742 46.425 1.00 86.19 93 LEU A O 1
ATOM 745 N N . ALA A 1 94 ? -57.761 32.970 48.302 1.00 86.12 94 ALA A N 1
ATOM 746 C CA . ALA A 1 94 ? -58.053 34.253 47.658 1.00 86.12 94 ALA A CA 1
ATOM 747 C C . ALA A 1 94 ? -56.993 34.685 46.630 1.00 86.12 94 ALA A C 1
ATOM 749 O O . ALA A 1 94 ? -57.287 35.490 45.750 1.00 86.12 94 ALA A O 1
ATOM 750 N N . LYS A 1 95 ? -55.764 34.160 46.727 1.00 90.62 95 LYS A N 1
ATOM 751 C CA . LYS A 1 95 ? -54.663 34.468 45.801 1.00 90.62 95 LYS A CA 1
ATOM 752 C C . LYS A 1 95 ? -54.663 33.588 44.544 1.00 90.62 95 LYS A C 1
ATOM 754 O O . LYS A 1 95 ? -53.825 33.797 43.669 1.00 90.62 95 LYS A O 1
ATOM 759 N N . LEU A 1 96 ? -55.534 32.580 44.461 1.00 89.50 96 LEU A N 1
ATOM 760 C CA . LEU A 1 96 ? -55.515 31.588 43.385 1.00 89.50 96 LEU A CA 1
ATOM 761 C C . LEU A 1 96 ? -56.484 31.949 42.240 1.00 89.50 96 LEU A C 1
ATOM 763 O O . LEU A 1 96 ? -57.589 32.422 42.505 1.00 89.50 96 LEU A O 1
ATOM 767 N N . PRO A 1 97 ? -56.122 31.680 40.968 1.00 92.75 97 PRO A N 1
ATOM 768 C CA . PRO A 1 97 ? -57.036 31.827 39.834 1.00 92.75 97 PRO A CA 1
ATOM 769 C C . PRO A 1 97 ? -58.247 30.888 39.923 1.00 92.75 97 PRO A C 1
ATOM 771 O O . PRO A 1 97 ? -58.124 29.761 40.407 1.00 92.75 97 PRO A O 1
ATOM 774 N N . THR A 1 98 ? -59.384 31.294 39.346 1.00 88.38 98 THR A N 1
ATOM 775 C CA . THR A 1 98 ? -60.641 30.519 39.345 1.00 88.38 98 THR A CA 1
ATOM 776 C C . THR A 1 98 ? -60.471 29.093 38.822 1.00 88.38 98 THR A C 1
ATOM 778 O O . THR A 1 98 ? -60.939 28.159 39.462 1.00 88.38 98 THR A O 1
ATOM 781 N N . ALA A 1 99 ? -59.724 28.900 37.728 1.00 88.69 99 ALA A N 1
ATOM 782 C CA . ALA A 1 99 ? -59.469 27.570 37.164 1.00 88.69 99 ALA A CA 1
ATOM 783 C C . ALA A 1 99 ? -58.728 26.637 38.143 1.00 88.69 99 ALA A C 1
ATOM 785 O O . ALA A 1 99 ? -58.960 25.431 38.176 1.00 88.69 99 ALA A O 1
ATOM 786 N N . ARG A 1 100 ? -57.843 27.191 38.984 1.00 88.25 100 ARG A N 1
ATOM 787 C CA . ARG A 1 100 ? -57.132 26.412 40.004 1.00 88.25 100 ARG A CA 1
ATOM 788 C C . ARG A 1 100 ? -58.035 26.098 41.193 1.00 88.25 100 ARG A C 1
ATOM 790 O O . ARG A 1 100 ? -57.923 25.013 41.748 1.00 88.25 100 ARG A O 1
ATOM 797 N N . LEU A 1 101 ? -58.934 27.012 41.560 1.00 86.38 101 LEU A N 1
ATOM 798 C CA . LEU A 1 101 ? -59.939 26.776 42.600 1.00 86.38 101 LEU A CA 1
ATOM 799 C C . LEU A 1 101 ? -60.942 25.690 42.194 1.00 86.38 101 LEU A C 1
ATOM 801 O O . LEU A 1 101 ? -61.275 24.849 43.021 1.00 86.38 101 LEU A O 1
ATOM 805 N N . GLU A 1 102 ? -61.381 25.680 40.935 1.00 87.50 102 GLU A N 1
ATOM 806 C CA . GLU A 1 102 ? -62.248 24.631 40.386 1.00 87.50 102 GLU A CA 1
ATOM 807 C C . GLU A 1 102 ? -61.570 23.260 40.452 1.00 87.50 102 GLU A C 1
ATOM 809 O O . GLU A 1 102 ? -62.141 22.313 40.987 1.00 87.50 102 GLU A O 1
ATOM 814 N N . ARG A 1 103 ? -60.313 23.174 40.002 1.00 87.75 103 ARG A N 1
ATOM 815 C CA . ARG A 1 103 ? -59.539 21.931 40.069 1.00 87.75 103 ARG A CA 1
ATOM 816 C C . ARG A 1 103 ? -59.324 21.450 41.505 1.00 87.75 103 ARG A C 1
ATOM 818 O O . ARG A 1 103 ? -59.527 20.276 41.778 1.00 87.75 103 ARG A O 1
ATOM 825 N N . LEU A 1 104 ? -58.969 22.348 42.426 1.00 84.50 104 LEU A N 1
ATOM 826 C CA . LEU A 1 104 ? -58.811 22.008 43.844 1.00 84.50 104 LEU A CA 1
ATOM 827 C C . LEU A 1 104 ? -60.128 21.542 44.477 1.00 84.50 104 LEU A C 1
ATOM 829 O O . LEU A 1 104 ? -60.113 20.659 45.329 1.00 84.50 104 LEU A O 1
ATOM 833 N N . LEU A 1 105 ? -61.262 22.122 44.074 1.00 83.62 105 LEU A N 1
ATOM 834 C CA . LEU A 1 105 ? -62.578 21.677 44.523 1.00 83.62 105 LEU A CA 1
ATOM 835 C C . LEU A 1 105 ? -62.887 20.269 44.004 1.00 83.62 105 LEU A C 1
ATOM 837 O O . LEU A 1 105 ? -63.329 19.440 44.792 1.00 83.62 105 LEU A O 1
ATOM 841 N N . ALA A 1 106 ? -62.629 19.993 42.722 1.00 82.25 106 ALA A N 1
ATOM 842 C CA . ALA A 1 106 ? -62.805 18.664 42.140 1.00 82.25 106 ALA A CA 1
ATOM 843 C C . ALA A 1 106 ? -61.913 17.622 42.839 1.00 82.25 106 ALA A C 1
ATOM 845 O O . ALA A 1 106 ? -62.423 16.631 43.348 1.00 82.25 106 ALA A O 1
ATOM 846 N N . GLU A 1 107 ? -60.616 17.907 42.996 1.00 81.25 107 GLU A N 1
ATOM 847 C CA . GLU A 1 107 ? -59.662 17.040 43.707 1.00 81.25 107 GLU A CA 1
ATOM 848 C C . GLU A 1 107 ? -60.084 16.789 45.170 1.00 81.25 107 GLU A C 1
ATOM 850 O O . GLU A 1 107 ? -59.920 15.685 45.703 1.00 81.25 107 GLU A O 1
ATOM 855 N N . HIS A 1 108 ? -60.651 17.802 45.834 1.00 78.50 108 HIS A N 1
ATOM 856 C CA . HIS A 1 108 ? -61.168 17.667 47.193 1.00 78.50 108 HIS A CA 1
ATOM 857 C C . HIS A 1 108 ? -62.422 16.790 47.247 1.00 78.50 108 HIS A C 1
ATOM 859 O O . HIS A 1 108 ? -62.496 15.912 48.104 1.00 78.50 108 HIS A O 1
ATOM 865 N N . VAL A 1 109 ? -63.374 16.993 46.328 1.00 75.94 109 VAL A N 1
ATOM 866 C CA . VAL A 1 109 ? -64.584 16.167 46.203 1.00 75.94 109 VAL A CA 1
ATOM 867 C C . VAL A 1 109 ? -64.212 14.710 45.914 1.00 75.94 109 VAL A C 1
ATOM 869 O O . VAL A 1 109 ? -64.710 13.819 46.596 1.00 75.94 109 VAL A O 1
ATOM 872 N N . ASP A 1 110 ? -63.272 14.459 45.005 1.00 73.69 110 ASP A N 1
ATOM 873 C CA . ASP A 1 110 ? -62.774 13.113 44.690 1.00 73.69 110 ASP A CA 1
ATOM 874 C C . ASP A 1 110 ? -62.155 12.429 45.918 1.00 73.69 110 ASP A C 1
ATOM 876 O O . ASP A 1 110 ? -62.424 11.257 46.211 1.00 73.69 110 ASP A O 1
ATOM 880 N N . SER A 1 111 ? -61.378 13.190 46.696 1.00 70.31 111 SER A N 1
ATOM 881 C CA . SER A 1 111 ? -60.752 12.710 47.932 1.00 70.31 111 SER A CA 1
ATOM 882 C C . SER A 1 111 ? -61.769 12.337 49.017 1.00 70.31 111 SER A C 1
ATOM 884 O O . SER A 1 111 ? -61.500 11.440 49.817 1.00 70.31 111 SER A O 1
ATOM 886 N N . VAL A 1 112 ? -62.930 13.004 49.066 1.00 67.25 112 VAL A N 1
ATOM 887 C CA . VAL A 1 112 ? -63.997 12.705 50.040 1.00 67.25 112 VAL A CA 1
ATOM 888 C C . VAL A 1 112 ? -65.032 11.698 49.538 1.00 67.25 112 VAL A C 1
ATOM 890 O O . VAL A 1 112 ? -65.758 11.150 50.360 1.00 67.25 112 VAL A O 1
ATOM 893 N N . ASN A 1 113 ? -65.094 11.428 48.231 1.00 64.12 113 ASN A N 1
ATOM 894 C CA . ASN A 1 113 ? -66.157 10.617 47.638 1.00 64.12 113 ASN A CA 1
ATOM 895 C C . ASN A 1 113 ? -65.798 9.125 47.514 1.00 64.12 113 ASN A C 1
ATOM 897 O O . ASN A 1 113 ? -66.551 8.281 47.993 1.00 64.12 113 ASN A O 1
ATOM 901 N N . TYR A 1 114 ? -64.651 8.782 46.911 1.00 65.06 114 TYR A N 1
ATOM 902 C CA . TYR A 1 114 ? -64.295 7.376 46.625 1.00 65.06 114 TYR A CA 1
ATOM 903 C C . TYR A 1 114 ? -62.890 6.956 47.091 1.00 65.06 114 TYR A C 1
ATOM 905 O O . TYR A 1 114 ? -62.592 5.764 47.173 1.00 65.06 114 TYR A O 1
ATOM 913 N N . ARG A 1 115 ? -62.014 7.900 47.460 1.00 67.81 115 ARG A N 1
ATOM 914 C CA . ARG A 1 115 ? -60.639 7.622 47.917 1.00 67.81 115 ARG A CA 1
ATOM 915 C C . ARG A 1 115 ? -60.567 7.332 49.423 1.00 67.81 115 ARG A C 1
ATOM 917 O O . ARG A 1 115 ? -60.013 8.114 50.197 1.00 67.81 115 ARG A O 1
ATOM 924 N N . LEU A 1 116 ? -61.092 6.181 49.857 1.00 64.69 116 LEU A N 1
ATOM 925 C CA . LEU A 1 116 ? -60.985 5.722 51.258 1.00 64.69 116 LEU A CA 1
ATOM 926 C C . LEU A 1 116 ? -59.520 5.653 51.737 1.00 64.69 116 LEU A C 1
ATOM 928 O O . LEU A 1 116 ? -59.224 5.895 52.909 1.00 64.69 116 LEU A O 1
ATOM 932 N N . ASP A 1 117 ? -58.586 5.370 50.827 1.00 68.44 117 ASP A N 1
ATOM 933 C CA . ASP A 1 117 ? -57.152 5.346 51.107 1.00 68.44 117 ASP A CA 1
ATOM 934 C C . ASP A 1 117 ? -56.610 6.727 51.520 1.00 68.44 117 ASP A C 1
ATOM 936 O O . ASP A 1 117 ? -55.745 6.803 52.394 1.00 68.44 117 ASP A O 1
ATOM 940 N N . SER A 1 118 ? -57.135 7.821 50.958 1.00 70.94 118 SER A N 1
ATOM 941 C CA . SER A 1 118 ? -56.779 9.192 51.346 1.00 70.94 118 SER A CA 1
ATOM 942 C C . SER A 1 118 ? -57.193 9.490 52.791 1.00 70.94 118 SER A C 1
ATOM 944 O O . SER A 1 118 ? -56.441 10.119 53.531 1.00 70.94 118 SER A O 1
ATOM 946 N N . TRP A 1 119 ? -58.335 8.964 53.242 1.00 69.19 119 TRP A N 1
ATOM 947 C CA . TRP A 1 119 ? -58.792 9.104 54.632 1.00 69.19 119 TRP A CA 1
ATOM 948 C C . TRP A 1 119 ? -57.938 8.288 55.596 1.00 69.19 119 TRP A C 1
ATOM 950 O O . TRP A 1 119 ? -57.496 8.792 56.627 1.00 69.19 119 TRP A O 1
ATOM 960 N N . GLN A 1 120 ? -57.664 7.032 55.245 1.00 70.94 120 GLN A N 1
ATOM 961 C CA . GLN A 1 120 ? -56.804 6.166 56.050 1.00 70.94 120 GLN A CA 1
ATOM 962 C C . GLN A 1 120 ? -55.382 6.731 56.147 1.00 70.94 120 GLN A C 1
ATOM 964 O O . GLN A 1 120 ? -54.792 6.737 57.225 1.00 70.94 120 GLN A O 1
ATOM 969 N N . THR A 1 121 ? -54.847 7.276 55.051 1.00 74.12 121 THR A N 1
ATOM 970 C CA . THR A 1 121 ? -53.517 7.900 55.060 1.00 74.12 121 THR A CA 1
ATOM 971 C C . THR A 1 121 ? -53.472 9.243 55.779 1.00 74.12 121 THR A C 1
ATOM 973 O O . THR A 1 121 ? -52.463 9.540 56.420 1.00 74.12 121 THR A O 1
ATOM 976 N N . ALA A 1 122 ? -54.566 10.010 55.792 1.00 74.88 122 ALA A N 1
ATOM 977 C CA . ALA A 1 122 ? -54.674 11.217 56.610 1.00 74.88 122 ALA A CA 1
ATOM 978 C C . ALA A 1 122 ? -54.541 10.922 58.117 1.00 74.88 122 ALA A C 1
ATOM 980 O O . ALA A 1 122 ? -53.977 11.737 58.845 1.00 74.88 122 ALA A O 1
ATOM 981 N N . LEU A 1 123 ? -54.978 9.748 58.594 1.00 78.38 123 LEU A N 1
ATOM 982 C CA . LEU A 1 123 ? -54.759 9.329 59.988 1.00 78.38 123 LEU A CA 1
ATOM 983 C C . LEU A 1 123 ? -53.271 9.110 60.295 1.00 78.38 123 LEU A C 1
ATOM 985 O O . LEU A 1 123 ? -52.816 9.446 61.391 1.00 78.38 123 LEU A O 1
ATOM 989 N N . PHE A 1 124 ? -52.499 8.589 59.335 1.00 79.38 124 PHE A N 1
ATOM 990 C CA . PHE A 1 124 ? -51.049 8.439 59.483 1.00 79.38 124 PHE A CA 1
ATOM 991 C C . PHE A 1 124 ? -50.339 9.794 59.494 1.00 79.38 124 PHE A C 1
ATOM 993 O O . PHE A 1 124 ? -49.448 9.989 60.316 1.00 79.38 124 PHE A O 1
ATOM 1000 N N . ASP A 1 125 ? -50.757 10.744 58.651 1.00 78.50 125 ASP A N 1
ATOM 1001 C CA . ASP A 1 125 ? -50.236 12.118 58.675 1.00 78.50 125 ASP A CA 1
ATOM 1002 C C . ASP A 1 125 ? -50.587 12.828 59.990 1.00 78.50 125 ASP A C 1
ATOM 1004 O O . ASP A 1 125 ? -49.713 13.399 60.640 1.00 78.50 125 ASP A O 1
ATOM 1008 N N . LEU A 1 126 ? -51.834 12.720 60.458 1.00 75.75 126 LEU A N 1
ATOM 1009 C CA . LEU A 1 126 ? -52.258 13.264 61.751 1.00 75.75 126 LEU A CA 1
ATOM 1010 C C . LEU A 1 126 ? -51.419 12.692 62.899 1.00 75.75 126 LEU A C 1
ATOM 1012 O O . LEU A 1 126 ? -50.948 13.441 63.757 1.00 75.75 126 LEU A O 1
ATOM 1016 N N . ARG A 1 127 ? -51.168 11.381 62.885 1.00 76.50 127 ARG A N 1
ATOM 1017 C CA . ARG A 1 127 ? -50.312 10.719 63.869 1.00 76.50 127 ARG A CA 1
ATOM 1018 C C . ARG A 1 127 ? -48.851 11.151 63.761 1.00 76.50 127 ARG A C 1
ATOM 1020 O O . ARG A 1 127 ? -48.231 11.444 64.779 1.00 76.50 127 ARG A O 1
ATOM 1027 N N . ALA A 1 128 ? -48.305 11.250 62.552 1.00 78.50 128 ALA A N 1
ATOM 1028 C CA . ALA A 1 128 ? -46.948 11.738 62.325 1.00 78.50 128 ALA A CA 1
ATOM 1029 C C . ALA A 1 128 ? -46.782 13.190 62.805 1.00 78.50 128 ALA A C 1
ATOM 1031 O O . ALA A 1 128 ? -45.768 13.531 63.418 1.00 78.50 128 ALA A O 1
ATOM 1032 N N . ARG A 1 129 ? -47.787 14.046 62.583 1.00 75.00 129 ARG A N 1
ATOM 1033 C CA . ARG A 1 129 ? -47.824 15.426 63.090 1.00 75.00 129 ARG A CA 1
ATOM 1034 C C . ARG A 1 129 ? -47.932 15.474 64.611 1.00 75.00 129 ARG A C 1
ATOM 1036 O O . ARG A 1 129 ? -47.217 16.266 65.220 1.00 75.00 129 ARG A O 1
ATOM 1043 N N . ALA A 1 130 ? -48.759 14.619 65.215 1.00 72.06 130 ALA A N 1
ATOM 1044 C CA . ALA A 1 130 ? -48.858 14.488 66.669 1.00 72.06 130 ALA A CA 1
ATOM 1045 C C . ALA A 1 130 ? -47.508 14.076 67.286 1.00 72.06 130 ALA A C 1
ATOM 1047 O O . ALA A 1 130 ? -47.035 14.724 68.216 1.00 72.06 130 ALA A O 1
ATOM 1048 N N . GLN A 1 131 ? -46.826 13.089 66.694 1.00 72.12 131 GLN A N 1
ATOM 1049 C CA . GLN A 1 131 ? -45.488 12.644 67.109 1.00 72.12 131 GLN A CA 1
ATOM 1050 C C . GLN A 1 131 ? -44.415 13.724 66.947 1.00 72.12 131 GLN A C 1
ATOM 1052 O O . GLN A 1 131 ? -43.486 13.810 67.749 1.00 72.12 131 GLN A O 1
ATOM 1057 N N . ARG A 1 132 ? -44.529 14.564 65.911 1.00 72.19 132 ARG A N 1
ATOM 1058 C CA . ARG A 1 132 ? -43.584 15.659 65.637 1.00 72.19 132 ARG A CA 1
ATOM 1059 C C . ARG A 1 132 ? -43.876 16.955 66.393 1.00 72.19 132 ARG A C 1
ATOM 1061 O O . ARG A 1 132 ? -43.078 17.881 66.266 1.00 72.19 132 ARG A O 1
ATOM 1068 N N . ASN A 1 133 ? -44.986 17.005 67.131 1.00 65.44 133 ASN A N 1
ATOM 1069 C CA . ASN A 1 133 ? -45.474 18.081 67.995 1.00 65.44 133 ASN A CA 1
ATOM 1070 C C . ASN A 1 133 ? -44.898 19.479 67.667 1.00 65.44 133 ASN A C 1
ATOM 1072 O O . ASN A 1 133 ? -43.952 19.953 68.293 1.00 65.44 133 ASN A O 1
ATOM 1076 N N . LEU A 1 134 ? -45.462 20.143 66.651 1.00 55.62 134 LEU A N 1
ATOM 1077 C CA . LEU A 1 134 ? -44.952 21.410 66.095 1.00 55.62 134 LEU A CA 1
ATOM 1078 C C . LEU A 1 134 ? -45.141 22.645 67.003 1.00 55.62 134 LEU A C 1
ATOM 1080 O O . LEU A 1 134 ? -44.718 23.734 66.626 1.00 55.62 134 LEU A O 1
ATOM 1084 N N . SER A 1 135 ? -45.757 22.499 68.178 1.00 53.72 135 SER A N 1
ATOM 1085 C CA . SER A 1 135 ? -46.156 23.622 69.042 1.00 53.72 135 SER A CA 1
ATOM 1086 C C . SER A 1 135 ? -45.806 23.456 70.530 1.00 53.72 135 SER A C 1
ATOM 1088 O O . SER A 1 135 ? -46.342 24.190 71.353 1.00 53.72 135 SER A O 1
ATOM 1090 N N . GLY A 1 136 ? -44.927 22.514 70.899 1.00 52.97 136 GLY A N 1
ATOM 1091 C CA . GLY A 1 136 ? -44.449 22.331 72.280 1.00 52.97 136 GLY A CA 1
ATOM 1092 C C . GLY A 1 136 ? -42.924 22.439 72.406 1.00 52.97 136 GLY A C 1
ATOM 1093 O O . GLY A 1 136 ? -42.200 22.022 71.506 1.00 52.97 136 GLY A O 1
ATOM 1094 N N . GLU A 1 137 ? -42.432 22.962 73.535 1.00 51.94 137 GLU A N 1
ATOM 1095 C CA . GLU A 1 137 ? -40.999 23.215 73.809 1.00 51.94 137 GLU A CA 1
ATOM 1096 C C . GLU A 1 137 ? -40.121 21.946 73.890 1.00 51.94 137 GLU A C 1
ATOM 1098 O O . GLU A 1 137 ? -38.898 22.036 73.842 1.00 51.94 137 GLU A O 1
ATOM 1103 N N . GLN A 1 138 ? -40.710 20.745 73.944 1.00 56.16 138 GLN A N 1
ATOM 1104 C CA . GLN A 1 138 ? -39.982 19.469 73.934 1.00 56.16 138 GLN A CA 1
ATOM 1105 C C . GLN A 1 138 ? -40.172 18.716 72.614 1.00 56.16 138 GLN A C 1
ATOM 1107 O O . GLN A 1 138 ? -40.864 17.701 72.526 1.00 56.16 138 GLN A O 1
ATOM 1112 N N . ARG A 1 139 ? -39.531 19.217 71.559 1.00 57.88 139 ARG A N 1
ATOM 1113 C CA . ARG A 1 139 ? -39.468 18.542 70.259 1.00 57.88 139 ARG A CA 1
ATOM 1114 C C . ARG A 1 139 ? -38.397 17.446 70.286 1.00 57.88 139 ARG A C 1
ATOM 1116 O O . ARG A 1 139 ? -37.220 17.746 70.461 1.00 57.88 139 ARG A O 1
ATOM 1123 N N . LYS A 1 140 ? -38.766 16.181 70.051 1.00 57.25 140 LYS A N 1
ATOM 1124 C CA . LYS A 1 140 ? -37.781 15.120 69.766 1.00 57.25 140 LYS A CA 1
ATOM 1125 C C . LYS A 1 140 ? -37.313 15.240 68.311 1.00 57.25 140 LYS A C 1
ATOM 1127 O O . LYS A 1 140 ? -38.128 15.210 67.391 1.00 57.25 140 LYS A O 1
ATOM 1132 N N . LEU A 1 141 ? -36.007 15.405 68.105 1.00 58.41 141 LEU A N 1
ATOM 1133 C CA . LEU A 1 141 ? -35.375 15.547 66.791 1.00 58.41 141 LEU A CA 1
ATOM 1134 C C . LEU A 1 141 ? -34.619 14.252 66.447 1.00 58.41 141 LEU A C 1
ATOM 1136 O O . LEU A 1 141 ? -33.663 13.904 67.130 1.00 58.41 141 LEU A O 1
ATOM 1140 N N . GLY A 1 142 ? -35.056 13.540 65.402 1.00 65.31 142 GLY A N 1
ATOM 1141 C CA . GLY A 1 142 ? -34.372 12.359 64.858 1.00 65.31 142 GLY A CA 1
ATOM 1142 C C . GLY A 1 142 ? -35.186 11.653 63.764 1.00 65.31 142 GLY A C 1
ATOM 1143 O O . GLY A 1 142 ? -36.404 11.534 63.882 1.00 65.31 142 GLY A O 1
ATOM 1144 N N . LEU A 1 143 ? -34.524 11.207 62.691 1.00 73.81 143 LEU A N 1
ATOM 1145 C CA . LEU A 1 143 ? -35.088 10.348 61.641 1.00 73.81 143 LEU A CA 1
ATOM 1146 C C . LEU A 1 143 ? -34.277 9.053 61.589 1.00 73.81 143 LEU A C 1
ATOM 1148 O O . LEU A 1 143 ? -33.050 9.101 61.590 1.00 73.81 143 LEU A O 1
ATOM 1152 N N . HIS A 1 144 ? -34.959 7.913 61.514 1.00 77.38 144 HIS A N 1
ATOM 1153 C CA . HIS A 1 144 ? -34.317 6.636 61.211 1.00 77.38 144 HIS A CA 1
ATOM 1154 C C . HIS A 1 144 ? -34.377 6.405 59.701 1.00 77.38 144 HIS A C 1
ATOM 1156 O O . HIS A 1 144 ? -35.438 6.563 59.097 1.00 77.38 144 HIS A O 1
ATOM 1162 N N . LEU A 1 145 ? -33.239 6.057 59.102 1.00 81.94 145 LEU A N 1
ATOM 1163 C CA . LEU A 1 145 ? -33.116 5.738 57.682 1.00 81.94 145 LEU A CA 1
ATOM 1164 C C . LEU A 1 145 ? -32.823 4.245 57.534 1.00 81.94 145 LEU A C 1
ATOM 1166 O O . LEU A 1 145 ? -32.029 3.690 58.291 1.00 81.94 145 LEU A O 1
ATOM 1170 N N . GLY A 1 146 ? -33.458 3.612 56.555 1.00 81.94 146 GLY A N 1
ATOM 1171 C CA . GLY A 1 146 ? -33.254 2.210 56.216 1.00 81.94 146 GLY A CA 1
ATOM 1172 C C . GLY A 1 146 ? -33.618 1.949 54.758 1.00 81.94 146 GLY A C 1
ATOM 1173 O O . GLY A 1 146 ? -34.266 2.778 54.118 1.00 81.94 146 GLY A O 1
ATOM 1174 N N . SER A 1 147 ? -33.186 0.804 54.239 1.00 82.12 147 SER A N 1
ATOM 1175 C CA . SER A 1 147 ? -33.547 0.305 52.912 1.00 82.12 147 SER A CA 1
ATOM 1176 C C . SER A 1 147 ? -34.531 -0.859 53.031 1.00 82.12 147 SER A C 1
ATOM 1178 O O . SER A 1 147 ? -34.531 -1.594 54.018 1.00 82.12 147 SER A O 1
ATOM 1180 N N . TYR A 1 148 ? -35.387 -1.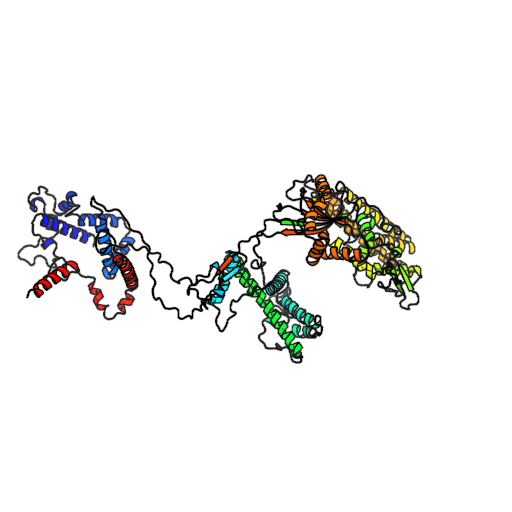019 52.023 1.00 83.00 148 TYR A N 1
ATOM 1181 C CA . TYR A 1 148 ? -36.322 -2.136 51.922 1.00 83.00 148 TYR A CA 1
ATOM 1182 C C . TYR A 1 148 ? -36.280 -2.725 50.509 1.00 83.00 148 TYR A C 1
ATOM 1184 O O . TYR A 1 148 ? -35.936 -2.038 49.548 1.00 83.00 148 TYR A O 1
ATOM 1192 N N . GLY A 1 149 ? -36.634 -4.003 50.396 1.00 76.44 149 GLY A N 1
ATOM 1193 C CA . GLY A 1 149 ? -36.790 -4.719 49.135 1.00 76.44 149 GLY A CA 1
ATOM 1194 C C . GLY A 1 149 ? -37.933 -5.722 49.253 1.00 76.44 149 GLY A C 1
ATOM 1195 O O . GLY A 1 149 ? -38.208 -6.222 50.343 1.00 76.44 149 GLY A O 1
ATOM 1196 N N . TYR A 1 150 ? -38.621 -5.984 48.145 1.00 74.69 150 TYR A N 1
ATOM 1197 C CA . TYR A 1 150 ? -39.773 -6.879 48.106 1.00 74.69 150 TYR A CA 1
ATOM 1198 C C . TYR A 1 150 ? -39.744 -7.705 46.819 1.00 74.69 150 TYR A C 1
ATOM 1200 O O . TYR A 1 150 ? -39.507 -7.164 45.740 1.00 74.69 150 TYR A O 1
ATOM 1208 N N . LEU A 1 151 ? -39.942 -9.017 46.947 1.00 74.44 151 LEU A N 1
ATOM 1209 C CA . LEU A 1 151 ? -39.919 -9.992 45.855 1.00 74.44 151 LEU A CA 1
ATOM 1210 C C . LEU A 1 151 ? -41.226 -10.782 45.889 1.00 74.44 151 LEU A C 1
ATOM 1212 O O . LEU A 1 151 ? -41.616 -11.290 46.939 1.00 74.44 151 LEU A O 1
ATOM 1216 N N . GLU A 1 152 ? -41.879 -10.916 44.738 1.00 72.44 152 GLU A N 1
ATOM 1217 C CA . GLU A 1 152 ? -43.152 -11.626 44.608 1.00 72.44 152 GLU A CA 1
ATOM 1218 C C . GLU A 1 152 ? -43.071 -12.772 43.615 1.00 72.44 152 GLU A C 1
ATOM 1220 O O . GLU A 1 152 ? -42.226 -12.784 42.723 1.00 72.44 152 GLU A O 1
ATOM 1225 N N . ASN A 1 153 ? -44.013 -13.712 43.733 1.00 71.69 153 ASN A N 1
ATOM 1226 C CA . ASN A 1 153 ? -44.208 -14.789 42.762 1.00 71.69 153 ASN A CA 1
ATOM 1227 C C . ASN A 1 153 ? -42.941 -15.611 42.497 1.00 71.69 153 ASN A C 1
ATOM 1229 O O . ASN A 1 153 ? -42.722 -16.071 41.375 1.00 71.69 153 ASN A O 1
ATOM 1233 N N . LEU A 1 154 ? -42.123 -15.819 43.533 1.00 71.06 154 LEU A N 1
ATOM 1234 C CA . LEU A 1 154 ? -40.966 -16.699 43.456 1.00 71.06 154 LEU A CA 1
ATOM 1235 C C . LEU A 1 154 ? -41.435 -18.092 43.034 1.00 71.06 154 LEU A C 1
ATOM 1237 O O . LEU A 1 154 ? -42.195 -18.760 43.736 1.00 71.06 154 LEU A O 1
ATOM 1241 N N . ARG A 1 155 ? -40.990 -18.522 41.855 1.00 70.00 155 ARG A N 1
ATOM 1242 C CA . ARG A 1 155 ? -41.225 -19.869 41.344 1.00 70.00 155 ARG A CA 1
ATOM 1243 C C . ARG A 1 155 ? -39.910 -20.634 41.404 1.00 70.00 155 ARG A C 1
ATOM 1245 O O . ARG A 1 155 ? -38.894 -20.100 40.961 1.00 70.00 155 ARG A O 1
ATOM 1252 N N . PRO A 1 156 ? -39.899 -21.876 41.909 1.00 67.38 156 PRO A N 1
ATOM 1253 C CA . PRO A 1 156 ? -38.713 -22.708 41.812 1.00 67.38 156 PRO A CA 1
ATOM 1254 C C . PRO A 1 156 ? -38.379 -22.937 40.333 1.00 67.38 156 PRO A C 1
ATOM 1256 O O . PRO A 1 156 ? -39.243 -23.335 39.544 1.00 67.38 156 PRO A O 1
ATOM 1259 N N . ALA A 1 157 ? -37.127 -22.676 39.958 1.00 62.97 157 ALA A N 1
ATOM 1260 C CA . ALA A 1 157 ? -36.631 -22.971 38.623 1.00 62.97 157 ALA A CA 1
ATOM 1261 C C . ALA A 1 157 ? -36.724 -24.487 38.381 1.00 62.97 157 ALA A C 1
ATOM 1263 O O . ALA A 1 157 ? -36.149 -25.280 39.124 1.00 62.97 157 ALA A O 1
ATOM 1264 N N . ARG A 1 158 ? -37.470 -24.901 37.349 1.00 61.19 158 ARG A N 1
ATOM 1265 C CA . ARG A 1 158 ? -37.622 -26.320 36.967 1.00 61.19 158 ARG A CA 1
ATOM 1266 C C . ARG A 1 158 ? -36.421 -26.859 36.175 1.00 61.19 158 ARG A C 1
ATOM 1268 O O . ARG A 1 158 ? -36.387 -28.049 35.872 1.00 61.19 158 ARG A O 1
ATOM 1275 N N . ALA A 1 159 ? -35.469 -25.998 35.812 1.00 61.56 159 ALA A N 1
ATOM 1276 C CA . ALA A 1 159 ? -34.286 -26.375 35.051 1.00 61.56 159 ALA A CA 1
ATOM 1277 C C . ALA A 1 159 ? -33.342 -27.242 35.898 1.00 61.56 159 ALA A C 1
ATOM 1279 O O . ALA A 1 159 ? -33.042 -26.942 37.056 1.00 61.56 159 ALA A O 1
ATOM 1280 N N . ARG A 1 160 ? -32.879 -28.344 35.305 1.00 62.25 160 ARG A N 1
ATOM 1281 C CA . ARG A 1 160 ? -31.970 -29.304 35.931 1.00 62.25 160 ARG A CA 1
ATOM 1282 C C . ARG A 1 160 ? -30.570 -28.684 35.959 1.00 62.25 160 ARG A C 1
ATOM 1284 O O . ARG A 1 160 ? -29.845 -28.754 34.975 1.00 62.25 160 ARG A O 1
ATOM 1291 N N . ARG A 1 161 ? -30.220 -28.040 37.072 1.00 67.50 161 ARG A N 1
ATOM 1292 C CA . ARG A 1 161 ? -28.861 -27.551 37.341 1.00 67.50 161 ARG A CA 1
ATOM 1293 C C . ARG A 1 161 ? -27.875 -28.720 37.245 1.00 67.50 161 ARG A C 1
ATOM 1295 O O . ARG A 1 161 ? -28.075 -29.735 37.913 1.00 67.50 161 ARG A O 1
ATOM 1302 N N . VAL A 1 162 ? -26.845 -28.598 36.410 1.00 75.31 162 VAL A N 1
ATOM 1303 C CA . VAL A 1 162 ? -25.806 -29.629 36.263 1.00 75.31 162 VAL A CA 1
ATOM 1304 C C . VAL A 1 162 ? -24.667 -29.286 37.214 1.00 75.31 162 VAL A C 1
ATOM 1306 O O . VAL A 1 162 ? -24.143 -28.180 37.162 1.00 75.31 162 VAL A O 1
ATOM 1309 N N . LYS A 1 163 ? -24.296 -30.195 38.118 1.00 77.12 163 LYS A N 1
ATOM 1310 C CA . LYS A 1 163 ? -23.191 -29.964 39.062 1.00 77.12 163 LYS A CA 1
ATOM 1311 C C . LYS A 1 163 ? -21.869 -29.856 38.296 1.00 77.12 163 LYS A C 1
ATOM 1313 O O . LYS A 1 163 ? -21.594 -30.711 37.455 1.00 77.12 163 LYS A O 1
ATOM 1318 N N . ILE A 1 164 ? -21.062 -28.841 38.605 1.00 77.75 164 ILE A N 1
ATOM 1319 C CA . ILE A 1 164 ? -19.692 -28.740 38.089 1.00 77.75 164 ILE A CA 1
ATOM 1320 C C . ILE A 1 164 ? -18.786 -29.513 39.054 1.00 77.75 164 ILE A C 1
ATOM 1322 O O . ILE A 1 164 ? -18.796 -29.207 40.248 1.00 77.75 164 ILE A O 1
ATOM 1326 N N . PRO A 1 165 ? -18.047 -30.536 38.599 1.00 79.94 165 PRO A N 1
ATOM 1327 C CA . PRO A 1 165 ? -17.107 -31.225 39.468 1.00 79.94 165 PRO A CA 1
ATOM 1328 C C . PRO A 1 165 ? -15.865 -30.340 39.720 1.00 79.94 165 PRO A C 1
ATOM 1330 O O . PRO A 1 165 ? -15.390 -29.631 38.832 1.00 79.94 165 PRO A O 1
ATOM 1333 N N . GLU A 1 166 ? -15.389 -30.307 40.973 1.00 78.44 166 GLU A N 1
ATOM 1334 C CA . GLU A 1 166 ? -14.338 -29.371 41.425 1.00 78.44 166 GLU A CA 1
ATOM 1335 C C . GLU A 1 166 ? -12.963 -29.620 40.786 1.00 78.44 166 GLU A C 1
ATOM 1337 O O . GLU A 1 166 ? -12.101 -28.742 40.793 1.00 78.44 166 GLU A O 1
ATOM 1342 N N . ASP A 1 167 ? -12.746 -30.804 40.217 1.00 81.44 167 ASP A N 1
ATOM 1343 C CA . ASP A 1 167 ? -11.533 -31.167 39.483 1.00 81.44 167 ASP A CA 1
ATOM 1344 C C . ASP A 1 167 ? -11.311 -30.294 38.239 1.00 81.44 167 ASP A C 1
ATOM 1346 O O . ASP A 1 167 ? -10.162 -30.010 37.895 1.00 81.44 167 ASP A O 1
ATOM 1350 N N . VAL A 1 168 ? -12.390 -29.803 37.624 1.00 81.19 168 VAL A N 1
ATOM 1351 C CA . VAL A 1 168 ? -12.352 -28.898 36.463 1.00 81.19 168 VAL A CA 1
ATOM 1352 C C . VAL A 1 168 ? -12.018 -27.454 36.865 1.00 81.19 168 VAL A C 1
ATOM 1354 O O . VAL A 1 168 ? -11.565 -26.668 36.034 1.00 81.19 168 VAL A O 1
ATOM 1357 N N . LEU A 1 169 ? -12.211 -27.085 38.135 1.00 79.31 169 LEU A N 1
ATOM 1358 C CA . LEU A 1 169 ? -11.979 -25.722 38.615 1.00 79.31 169 LEU A CA 1
ATOM 1359 C C . LEU A 1 169 ? -10.489 -25.478 38.919 1.00 79.31 169 LEU A C 1
ATOM 1361 O O . LEU A 1 169 ? -9.812 -26.383 39.431 1.00 79.31 169 LEU A O 1
ATOM 1365 N N . PRO A 1 170 ? -9.972 -24.256 38.669 1.00 83.12 170 PRO A N 1
ATOM 1366 C CA . PRO A 1 170 ? -8.667 -23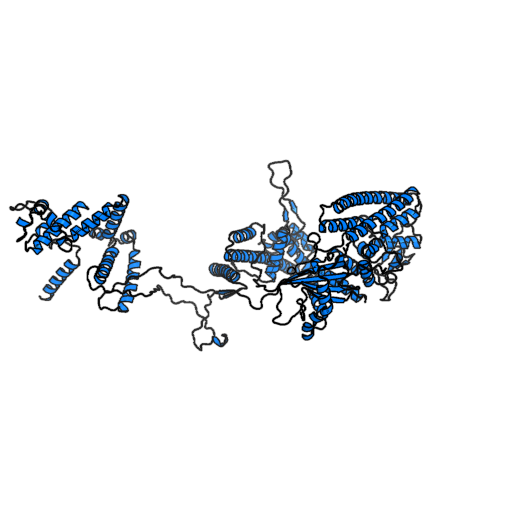.827 39.166 1.00 83.12 170 PRO A CA 1
ATOM 1367 C C . PRO A 1 170 ? -8.572 -24.003 40.683 1.00 83.12 170 PRO A C 1
ATOM 1369 O O . PRO A 1 170 ? -9.569 -23.855 41.387 1.00 83.12 170 PRO A O 1
ATOM 1372 N N . GLN A 1 171 ? -7.374 -24.289 41.200 1.00 83.25 171 GLN A N 1
ATOM 1373 C CA . GLN A 1 171 ? -7.169 -24.614 42.618 1.00 83.25 171 GLN A CA 1
ATOM 1374 C C . GLN A 1 171 ? -7.709 -23.534 43.573 1.00 83.25 171 GLN A C 1
ATOM 1376 O O . GLN A 1 171 ? -8.225 -23.862 44.635 1.00 83.25 171 GLN A O 1
ATOM 1381 N N . GLU A 1 172 ? -7.640 -22.267 43.167 1.00 82.38 172 GLU A N 1
ATOM 1382 C CA . GLU A 1 172 ? -8.120 -21.098 43.916 1.00 82.38 172 GLU A CA 1
ATOM 1383 C C . GLU A 1 172 ? -9.651 -21.039 44.059 1.00 82.38 172 GLU A C 1
ATOM 1385 O O . GLU A 1 172 ? -10.151 -20.398 44.976 1.00 82.38 172 GLU A O 1
ATOM 1390 N N . MET A 1 173 ? -10.396 -21.707 43.169 1.00 74.69 173 MET A N 1
ATOM 1391 C CA . MET A 1 173 ? -11.867 -21.713 43.128 1.00 74.69 173 MET A CA 1
ATOM 1392 C C . MET A 1 173 ? -12.484 -23.005 43.691 1.00 74.69 173 MET A C 1
ATOM 1394 O O . MET A 1 173 ? -13.691 -23.213 43.574 1.00 74.69 173 MET A O 1
ATOM 1398 N N . ARG A 1 174 ? -11.677 -23.905 44.270 1.00 83.50 174 ARG A N 1
ATOM 1399 C CA . ARG A 1 174 ? -12.158 -25.148 44.892 1.00 83.50 174 ARG A CA 1
ATOM 1400 C C . ARG A 1 174 ? -12.541 -24.875 46.342 1.00 83.50 174 ARG A C 1
ATOM 1402 O O . ARG A 1 174 ? -11.674 -24.758 47.202 1.00 83.50 174 ARG A O 1
ATOM 1409 N N . GLU A 1 175 ? -13.838 -24.767 46.602 1.00 78.75 175 GLU A N 1
ATOM 1410 C CA . GLU A 1 175 ? -14.369 -24.449 47.935 1.00 78.75 175 GLU A CA 1
ATOM 1411 C C . GLU A 1 175 ? -14.670 -25.694 48.788 1.00 78.75 175 GLU A C 1
ATOM 1413 O O . GLU A 1 175 ? -15.050 -25.564 49.952 1.00 78.75 175 GLU A O 1
ATOM 1418 N N . HIS A 1 176 ? -14.492 -26.901 48.236 1.00 76.94 176 HIS A N 1
ATOM 1419 C CA . HIS A 1 176 ? -14.876 -28.175 48.853 1.00 76.94 176 HIS A CA 1
ATOM 1420 C C . HIS A 1 176 ? -16.345 -28.193 49.295 1.00 76.94 176 HIS A C 1
ATOM 1422 O O . HIS A 1 176 ? -16.704 -28.774 50.324 1.00 76.94 176 HIS A O 1
ATOM 1428 N N . ALA A 1 177 ? -17.194 -27.534 48.507 1.00 70.88 177 ALA A N 1
ATOM 1429 C CA . ALA A 1 177 ? -18.591 -27.284 48.808 1.00 70.88 177 ALA A CA 1
ATOM 1430 C C . ALA A 1 177 ? -19.475 -27.607 47.598 1.00 70.88 177 ALA A C 1
ATOM 1432 O O . ALA A 1 177 ? -19.173 -27.287 46.452 1.00 70.88 177 ALA A O 1
ATOM 1433 N N . ASP A 1 178 ? -20.630 -28.216 47.861 1.00 66.38 178 ASP A N 1
ATOM 1434 C CA . ASP A 1 178 ? -21.589 -28.612 46.826 1.00 66.38 178 ASP A CA 1
ATOM 1435 C C . ASP A 1 178 ? -22.497 -27.434 46.410 1.00 66.38 178 ASP A C 1
ATOM 1437 O O . ASP A 1 178 ? -23.722 -27.494 46.542 1.00 66.38 178 ASP A O 1
ATOM 1441 N N . ASN A 1 179 ? -21.902 -26.336 45.932 1.00 72.56 179 ASN A N 1
ATOM 1442 C CA . ASN A 1 179 ? -22.600 -25.072 45.644 1.00 72.56 179 ASN A CA 1
ATOM 1443 C C . ASN A 1 179 ? -22.508 -24.584 44.180 1.00 72.56 179 ASN A C 1
ATOM 1445 O O . ASN A 1 179 ? -23.297 -23.717 43.796 1.00 72.56 179 ASN A O 1
ATOM 1449 N N . LEU A 1 180 ? -21.619 -25.140 43.349 1.00 76.38 180 LEU A N 1
ATOM 1450 C CA . LEU A 1 180 ? -21.411 -24.710 41.959 1.00 76.38 180 LEU A CA 1
ATOM 1451 C C . LEU A 1 180 ? -22.208 -25.546 40.947 1.00 76.38 180 LEU A C 1
ATOM 1453 O O . LEU A 1 180 ? -22.077 -26.769 40.841 1.00 76.38 180 LEU A O 1
ATOM 1457 N N . PHE A 1 181 ? -23.023 -24.854 40.152 1.00 76.38 181 PHE A N 1
ATOM 1458 C CA . PHE A 1 181 ? -23.885 -25.459 39.143 1.00 76.38 181 PHE A CA 1
ATOM 1459 C C . PHE A 1 181 ? -23.769 -24.725 37.808 1.00 76.38 181 PHE A C 1
ATOM 1461 O O . PHE A 1 181 ? -23.755 -23.497 37.766 1.00 76.38 181 PHE A O 1
ATOM 1468 N N . LEU A 1 182 ? -23.757 -25.485 36.715 1.00 73.75 182 LEU A N 1
ATOM 1469 C CA . LEU A 1 182 ? -23.888 -24.985 35.358 1.00 73.75 182 LEU A CA 1
ATOM 1470 C C . LEU A 1 182 ? -25.374 -24.875 35.015 1.00 73.75 182 LEU A C 1
ATOM 1472 O O . LEU A 1 182 ? -26.133 -25.845 35.138 1.00 73.75 182 LEU A O 1
ATOM 1476 N N . ASP A 1 183 ? -25.780 -23.681 34.600 1.00 72.88 183 ASP A N 1
ATOM 1477 C CA . ASP A 1 183 ? -27.094 -23.442 34.021 1.00 72.88 183 ASP A CA 1
ATOM 1478 C C . ASP A 1 183 ? -27.023 -23.691 32.504 1.00 72.88 183 ASP A C 1
ATOM 1480 O O . ASP A 1 183 ? -26.311 -22.958 31.813 1.00 72.88 183 ASP A O 1
ATOM 1484 N N . PRO A 1 184 ? -27.732 -24.704 31.965 1.00 69.81 184 PRO A N 1
ATOM 1485 C CA . PRO A 1 184 ? -27.746 -24.982 30.530 1.00 69.81 184 PRO A CA 1
ATOM 1486 C C . PRO A 1 184 ? -28.301 -23.831 29.681 1.00 69.81 184 PRO A C 1
ATOM 1488 O O . PRO A 1 184 ? -28.091 -23.823 28.472 1.00 69.81 184 PRO A O 1
ATOM 1491 N N . GLN A 1 185 ? -29.043 -22.896 30.286 1.00 72.31 185 GLN A N 1
ATOM 1492 C CA . GLN A 1 185 ? -29.594 -21.720 29.608 1.00 72.31 185 GLN A CA 1
ATOM 1493 C C . GLN A 1 185 ? -28.649 -20.514 29.639 1.00 72.31 185 GLN A C 1
ATOM 1495 O O . GLN A 1 185 ? -28.906 -19.528 28.951 1.00 72.31 185 GLN A O 1
ATOM 1500 N N . ASN A 1 186 ? -27.556 -20.575 30.409 1.00 77.31 186 ASN A N 1
ATOM 1501 C CA . ASN A 1 186 ? -26.592 -19.487 30.454 1.00 77.31 186 ASN A CA 1
ATOM 1502 C C . ASN A 1 186 ? -25.894 -19.366 29.096 1.00 77.31 186 ASN A C 1
ATOM 1504 O O . ASN A 1 186 ? -25.285 -20.313 28.597 1.00 77.31 186 ASN A O 1
ATOM 1508 N N . GLY A 1 187 ? -25.950 -18.166 28.520 1.00 76.88 187 GLY A N 1
ATOM 1509 C CA . GLY A 1 187 ? -25.291 -17.872 27.258 1.00 76.88 187 GLY A CA 1
ATOM 1510 C C . GLY A 1 187 ? -23.774 -18.066 27.313 1.00 76.88 187 GLY A C 1
ATOM 1511 O O . GLY A 1 187 ? -23.202 -18.369 26.270 1.00 76.88 187 GLY A O 1
ATOM 1512 N N . GLY A 1 188 ? -23.133 -17.913 28.485 1.00 85.75 188 GLY A N 1
ATOM 1513 C CA . GLY A 1 188 ? -21.681 -17.993 28.722 1.00 85.75 188 GLY A CA 1
ATOM 1514 C C . GLY A 1 188 ? -20.986 -16.623 28.713 1.00 85.75 188 GLY A C 1
ATOM 1515 O O . GLY A 1 188 ? -21.627 -15.585 28.883 1.00 85.75 188 GLY A O 1
ATOM 1516 N N . TYR A 1 189 ? -19.682 -16.572 28.418 1.00 89.00 189 TYR A N 1
ATOM 1517 C CA . TYR A 1 189 ? -18.930 -15.322 28.196 1.00 89.00 189 TYR A CA 1
ATOM 1518 C C . TYR A 1 189 ? -18.321 -15.256 26.787 1.00 89.00 189 TYR A C 1
ATOM 1520 O O . TYR A 1 189 ? -18.247 -16.273 26.101 1.00 89.00 189 TYR A O 1
ATOM 1528 N N . VAL A 1 190 ? -17.954 -14.055 26.339 1.00 90.88 190 VAL A N 1
ATOM 1529 C CA . VAL A 1 190 ? -17.153 -13.797 25.137 1.00 90.88 190 VAL A CA 1
ATOM 1530 C C . VAL A 1 190 ? -16.027 -12.856 25.548 1.00 90.88 190 VAL A C 1
ATOM 1532 O O . VAL A 1 190 ? -16.278 -11.766 26.067 1.00 90.88 190 VAL A O 1
ATOM 1535 N N . HIS A 1 191 ? -14.786 -13.290 25.340 1.00 92.00 191 HIS A N 1
ATOM 1536 C CA . HIS A 1 191 ? -13.605 -12.442 25.482 1.00 92.00 191 HIS A CA 1
ATOM 1537 C C . HIS A 1 191 ? -13.324 -11.764 24.145 1.00 92.00 191 HIS A C 1
ATOM 1539 O O . HIS A 1 191 ? -13.386 -12.398 23.094 1.00 92.00 191 HIS A O 1
ATOM 1545 N N . THR A 1 192 ? -13.074 -10.463 24.182 1.00 90.62 192 THR A N 1
ATOM 1546 C CA . THR A 1 192 ? -12.971 -9.620 22.994 1.00 90.62 192 THR A CA 1
ATOM 1547 C C . THR A 1 192 ? -11.768 -8.680 23.089 1.00 90.62 192 THR A C 1
ATOM 1549 O O . THR A 1 192 ? -11.362 -8.330 24.201 1.00 90.62 192 THR A O 1
ATOM 1552 N N . PRO A 1 193 ? -11.208 -8.223 21.952 1.00 88.12 193 PRO A N 1
ATOM 1553 C CA . PRO A 1 193 ? -9.988 -7.413 21.951 1.00 88.12 193 PRO A CA 1
ATOM 1554 C C . PRO A 1 193 ? -10.121 -6.045 22.633 1.00 88.12 193 PRO A C 1
ATOM 1556 O O . PRO A 1 193 ? -9.114 -5.484 23.034 1.00 88.12 193 PRO A O 1
ATOM 1559 N N . SER A 1 194 ? -11.333 -5.495 22.773 1.00 89.19 194 SER A N 1
ATOM 1560 C CA . SER A 1 194 ? -11.559 -4.213 23.452 1.00 89.19 194 SER A CA 1
ATOM 1561 C C . SER A 1 194 ? -12.959 -4.116 24.060 1.00 89.19 194 SER A C 1
ATOM 1563 O O . SER A 1 194 ? -13.848 -4.904 23.739 1.00 89.19 194 SER A O 1
ATOM 1565 N N . LEU A 1 195 ? -13.186 -3.116 24.917 1.00 91.19 195 LEU A N 1
ATOM 1566 C CA . LEU A 1 195 ? -14.495 -2.870 25.543 1.00 91.19 195 LEU A CA 1
ATOM 1567 C C . LEU A 1 195 ? -15.613 -2.606 24.518 1.00 91.19 195 LEU A C 1
ATOM 1569 O O . LEU A 1 195 ? -16.750 -3.038 24.709 1.00 91.19 195 LEU A O 1
ATOM 1573 N N . ASN A 1 196 ? -15.294 -1.951 23.400 1.00 91.62 196 ASN A N 1
ATOM 1574 C CA . ASN A 1 196 ? -16.266 -1.697 22.333 1.00 91.62 196 ASN A CA 1
ATOM 1575 C C . ASN A 1 196 ? -16.654 -2.995 21.614 1.00 91.62 196 ASN A C 1
ATOM 1577 O O . ASN A 1 196 ? -17.835 -3.227 21.353 1.00 91.62 196 ASN A O 1
ATOM 1581 N N . HIS A 1 197 ? -15.683 -3.886 21.379 1.00 92.44 197 HIS A N 1
ATOM 1582 C CA . HIS A 1 197 ? -15.966 -5.225 20.864 1.00 92.44 197 HIS A CA 1
ATOM 1583 C C . HIS A 1 197 ? -16.799 -6.047 21.856 1.00 92.44 197 HIS A C 1
ATOM 1585 O O . HIS A 1 197 ? -17.704 -6.759 21.427 1.00 92.44 197 HIS A O 1
ATOM 1591 N N . ALA A 1 198 ? -16.563 -5.916 23.167 1.00 93.06 198 ALA A N 1
ATOM 1592 C CA . ALA A 1 198 ? -17.361 -6.597 24.188 1.00 93.06 198 ALA A CA 1
ATOM 1593 C C . ALA A 1 198 ? -18.828 -6.153 24.143 1.00 93.06 198 ALA A C 1
ATOM 1595 O O . ALA A 1 198 ? -19.728 -6.992 24.180 1.00 93.06 198 ALA A O 1
ATOM 1596 N N . THR A 1 199 ? -19.074 -4.847 24.007 1.00 93.12 199 THR A N 1
ATOM 1597 C CA . THR A 1 199 ? -20.425 -4.285 23.871 1.00 93.12 199 THR A CA 1
ATOM 1598 C C . THR A 1 199 ? -21.100 -4.754 22.581 1.00 93.12 199 THR A C 1
ATOM 1600 O O . THR A 1 199 ? -22.237 -5.221 22.620 1.00 93.12 199 THR A O 1
ATOM 1603 N N . ALA A 1 200 ? -20.397 -4.713 21.446 1.00 93.06 200 ALA A N 1
ATOM 1604 C CA . ALA A 1 200 ? -20.918 -5.201 20.168 1.00 93.06 200 ALA A CA 1
ATOM 1605 C C . ALA A 1 200 ? -21.268 -6.699 20.226 1.00 93.06 200 ALA A C 1
ATOM 1607 O O . ALA A 1 200 ? -22.363 -7.104 19.832 1.00 93.06 200 ALA A O 1
ATOM 1608 N N . ALA A 1 201 ? -20.378 -7.517 20.797 1.00 92.75 201 ALA A N 1
ATOM 1609 C CA . ALA A 1 201 ? -20.611 -8.940 21.018 1.00 92.75 201 ALA A CA 1
ATOM 1610 C C . ALA A 1 201 ? -21.799 -9.188 21.960 1.00 92.75 201 ALA A C 1
ATOM 1612 O O . ALA A 1 201 ? -22.576 -10.113 21.727 1.00 92.75 201 ALA A O 1
ATOM 1613 N N . ALA A 1 202 ? -21.986 -8.351 22.988 1.00 91.25 202 ALA A N 1
ATOM 1614 C CA . ALA A 1 202 ? -23.139 -8.426 23.882 1.00 91.25 202 ALA A CA 1
ATOM 1615 C C . ALA A 1 202 ? -24.457 -8.192 23.127 1.00 91.25 202 ALA A C 1
ATOM 1617 O O . ALA A 1 202 ? -25.403 -8.959 23.306 1.00 91.25 202 ALA A O 1
ATOM 1618 N N . ILE A 1 203 ? -24.500 -7.179 22.252 1.00 91.69 203 ILE A N 1
ATOM 1619 C CA . ILE A 1 203 ? -25.673 -6.855 21.424 1.00 91.69 203 ILE A CA 1
ATOM 1620 C C . ILE A 1 203 ? -25.999 -8.021 20.485 1.00 91.69 203 ILE A C 1
ATOM 1622 O O . ILE A 1 203 ? -27.128 -8.514 20.490 1.00 91.69 203 ILE A O 1
ATOM 1626 N N . LEU A 1 204 ? -25.013 -8.502 19.720 1.00 91.25 204 LEU A N 1
ATOM 1627 C CA . LEU A 1 204 ? -25.200 -9.609 18.774 1.00 91.25 204 LEU A CA 1
ATOM 1628 C C . LEU A 1 204 ? -25.672 -10.883 19.484 1.00 91.25 204 LEU A C 1
ATOM 1630 O O . LEU A 1 204 ? -26.625 -11.531 19.053 1.00 91.25 204 LEU A O 1
ATOM 1634 N N . ARG A 1 205 ? -25.052 -11.208 20.622 1.00 89.00 205 ARG A N 1
ATOM 1635 C CA . ARG A 1 205 ? -25.386 -12.395 21.413 1.00 89.00 205 ARG A CA 1
ATOM 1636 C C . ARG A 1 205 ? -26.751 -12.295 22.079 1.00 89.00 205 ARG A C 1
ATOM 1638 O O . ARG A 1 205 ? -27.461 -13.292 22.137 1.00 89.00 205 ARG A O 1
ATOM 1645 N N . SER A 1 206 ? -27.134 -11.115 22.564 1.00 87.62 206 SER A N 1
ATOM 1646 C CA . SER A 1 206 ? -28.485 -10.868 23.074 1.00 87.62 206 SER A CA 1
ATOM 1647 C C . SER A 1 206 ? -29.527 -11.062 21.969 1.00 87.62 206 SER A C 1
ATOM 1649 O O . SER A 1 206 ? -30.528 -11.745 22.193 1.00 87.62 206 SER A O 1
ATOM 1651 N N . GLY A 1 207 ? -29.254 -10.562 20.758 1.00 87.88 207 GLY A N 1
ATOM 1652 C CA . GLY A 1 207 ? -30.093 -10.791 19.580 1.00 87.88 207 GLY A CA 1
ATOM 1653 C C . GLY A 1 207 ? -30.244 -12.277 19.245 1.00 87.88 207 GLY A C 1
ATOM 1654 O O . GLY A 1 207 ? -31.368 -12.754 19.092 1.00 87.88 207 GLY A O 1
ATOM 1655 N N . TYR A 1 208 ? -29.134 -13.021 19.212 1.00 88.62 208 TYR A N 1
ATOM 1656 C CA . TYR A 1 208 ? -29.136 -14.470 18.999 1.00 88.62 208 TYR A CA 1
ATOM 1657 C C . TYR A 1 208 ? -29.960 -15.206 20.066 1.00 88.62 208 TYR A C 1
ATOM 1659 O O . TYR A 1 208 ? -30.899 -15.915 19.728 1.00 88.62 208 TYR A O 1
ATOM 1667 N N . LEU A 1 209 ? -29.688 -14.991 21.359 1.00 85.88 209 LEU A N 1
ATOM 1668 C CA . LEU A 1 209 ? -30.391 -15.688 22.448 1.00 85.88 209 LEU A CA 1
ATOM 1669 C C . LEU A 1 209 ? -31.895 -15.377 22.494 1.00 85.88 209 LEU A C 1
ATOM 1671 O O . LEU A 1 209 ? -32.679 -16.211 22.937 1.00 85.88 209 LEU A O 1
ATOM 1675 N N . THR A 1 210 ? -32.299 -14.190 22.038 1.00 85.69 210 THR A N 1
ATOM 1676 C CA . THR A 1 210 ? -33.708 -13.767 22.033 1.00 85.69 210 THR A CA 1
ATOM 1677 C C . THR A 1 210 ? -34.483 -14.330 20.840 1.00 85.69 210 THR A C 1
ATOM 1679 O O . THR A 1 210 ? -35.677 -14.605 20.957 1.00 85.69 210 THR A O 1
ATOM 1682 N N . HIS A 1 211 ? -33.834 -14.478 19.680 1.00 84.75 211 HIS A N 1
ATOM 1683 C CA . HIS A 1 211 ? -34.510 -14.816 18.423 1.00 84.75 211 HIS A CA 1
ATOM 1684 C C . HIS A 1 211 ? -34.209 -16.217 17.888 1.00 84.75 211 HIS A C 1
ATOM 1686 O O . HIS A 1 211 ? -34.964 -16.695 17.036 1.00 84.75 211 HIS A O 1
ATOM 1692 N N . ALA A 1 212 ? -33.151 -16.876 18.361 1.00 84.12 212 ALA A N 1
ATOM 1693 C CA . ALA A 1 212 ? -32.851 -18.250 17.995 1.00 84.12 212 ALA A CA 1
ATOM 1694 C C . ALA A 1 212 ? -33.967 -19.172 18.498 1.00 84.12 212 ALA A C 1
ATOM 1696 O O . ALA A 1 212 ? -34.397 -19.116 19.652 1.00 84.12 212 ALA A O 1
ATOM 1697 N N . SER A 1 213 ? -34.447 -20.038 17.613 1.00 81.06 213 SER A N 1
ATOM 1698 C CA . SER A 1 213 ? -35.445 -21.053 17.941 1.00 81.06 213 SER A CA 1
ATOM 1699 C C . SER A 1 213 ? -34.933 -22.427 17.515 1.00 81.06 213 SER A C 1
ATOM 1701 O O . SER A 1 213 ? -34.072 -22.502 16.641 1.00 81.06 213 SER A O 1
ATOM 1703 N N . PRO A 1 214 ? -35.467 -23.541 18.051 1.00 79.12 214 PRO A N 1
ATOM 1704 C CA . PRO A 1 214 ? -35.049 -24.874 17.615 1.00 79.12 214 PRO A CA 1
ATOM 1705 C C . PRO A 1 214 ? -35.205 -25.124 16.105 1.00 79.12 214 PRO A C 1
ATOM 1707 O O . PRO A 1 214 ? -34.485 -25.959 15.567 1.00 79.12 214 PRO A O 1
ATOM 1710 N N . ALA A 1 215 ? -36.125 -24.415 15.436 1.00 81.38 215 ALA A N 1
ATOM 1711 C CA . ALA A 1 215 ? -36.348 -24.492 13.990 1.00 81.38 215 ALA A CA 1
ATOM 1712 C C . ALA A 1 215 ? -35.403 -23.588 13.173 1.00 81.38 215 ALA A C 1
ATOM 1714 O O . ALA A 1 215 ? -35.119 -23.891 12.020 1.00 81.38 215 ALA A O 1
ATOM 1715 N N . GLU A 1 216 ? -34.911 -22.498 13.766 1.00 78.38 216 GLU A N 1
ATOM 1716 C CA . GLU A 1 216 ? -34.017 -21.516 13.142 1.00 78.38 216 GLU A CA 1
ATOM 1717 C C . GLU A 1 216 ? -32.829 -21.261 14.080 1.00 78.38 216 GLU A C 1
ATOM 1719 O O . GLU A 1 216 ? -32.726 -20.197 14.696 1.00 78.38 216 GLU A O 1
ATOM 1724 N N . GLN A 1 217 ? -31.969 -22.270 14.247 1.00 78.12 217 GLN A N 1
ATOM 1725 C CA . GLN A 1 217 ? -30.864 -22.206 15.211 1.00 78.12 217 GLN A CA 1
ATOM 1726 C C . GLN A 1 217 ? -29.829 -21.148 14.829 1.00 78.12 217 GLN A C 1
ATOM 1728 O O . GLN A 1 217 ? -29.350 -20.445 15.704 1.00 78.12 217 GLN A O 1
ATOM 1733 N N . ASP A 1 218 ? -29.557 -20.960 13.536 1.00 78.62 218 ASP A N 1
ATOM 1734 C CA . ASP A 1 218 ? -28.508 -20.051 13.051 1.00 78.62 218 ASP A CA 1
ATOM 1735 C C . ASP A 1 218 ? -28.969 -18.589 12.901 1.00 78.62 218 ASP A C 1
ATOM 1737 O O . ASP A 1 218 ? -28.257 -17.738 12.363 1.00 78.62 218 ASP A O 1
ATOM 1741 N N . LYS A 1 219 ? -30.183 -18.256 13.350 1.00 80.94 219 LYS A N 1
ATOM 1742 C CA . LYS A 1 219 ? -30.731 -16.908 13.186 1.00 80.94 219 LYS A CA 1
ATOM 1743 C C . LYS A 1 219 ? -29.932 -15.897 14.007 1.00 80.94 219 LYS A C 1
ATOM 1745 O O . LYS A 1 219 ? -29.890 -15.990 15.229 1.00 80.94 219 LYS A O 1
ATOM 1750 N N . LEU A 1 220 ? -29.354 -14.898 13.333 1.00 81.75 220 LEU A N 1
ATOM 1751 C CA . LEU A 1 220 ? -28.435 -13.913 13.929 1.00 81.75 220 LEU A CA 1
ATOM 1752 C C . LEU A 1 220 ? -27.163 -14.542 14.529 1.00 81.75 220 LEU A C 1
ATOM 1754 O O . LEU A 1 220 ? -26.482 -13.897 15.328 1.00 81.75 220 LEU A O 1
ATOM 1758 N N . ALA A 1 221 ? -26.827 -15.782 14.156 1.00 87.00 221 ALA A N 1
ATOM 1759 C CA . ALA A 1 221 ? -25.510 -16.333 14.430 1.00 87.00 221 ALA A CA 1
ATOM 1760 C C . ALA A 1 221 ? -24.480 -15.602 13.562 1.00 87.00 221 ALA A C 1
ATOM 1762 O O . ALA A 1 221 ? -24.731 -15.325 12.394 1.00 87.00 221 ALA A O 1
ATOM 1763 N N . VAL A 1 222 ? -23.329 -15.279 14.146 1.00 89.56 222 VAL A N 1
ATOM 1764 C CA . VAL A 1 222 ? -22.263 -14.522 13.484 1.00 89.56 222 VAL A CA 1
ATOM 1765 C C . VAL A 1 222 ? -20.948 -15.275 13.645 1.00 89.56 222 VAL A C 1
ATOM 1767 O O . VAL A 1 222 ? -20.584 -15.663 14.756 1.00 89.56 222 VAL A O 1
ATOM 1770 N N . ASN A 1 223 ? -20.205 -15.447 12.551 1.00 90.88 223 ASN A N 1
ATOM 1771 C CA . ASN A 1 223 ? -18.915 -16.130 12.521 1.00 90.88 223 ASN A CA 1
ATOM 1772 C C . ASN A 1 223 ? -17.820 -15.263 11.872 1.00 90.88 223 ASN A C 1
ATOM 1774 O O . ASN A 1 223 ? -17.663 -15.209 10.651 1.00 90.88 223 ASN A O 1
ATOM 1778 N N . LEU A 1 224 ? -16.969 -14.675 12.717 1.00 90.19 224 LEU A N 1
ATOM 1779 C CA . LEU A 1 224 ? -15.823 -13.852 12.309 1.00 90.19 224 LEU A CA 1
ATOM 1780 C C . LEU A 1 224 ? -14.491 -14.627 12.260 1.00 90.19 224 LEU A C 1
ATOM 1782 O O . LEU A 1 224 ? -13.445 -14.116 12.655 1.00 90.19 224 LEU A O 1
ATOM 1786 N N . SER A 1 225 ? -14.491 -15.871 11.771 1.00 92.75 225 SER A N 1
ATOM 1787 C CA . SER A 1 225 ? -13.238 -16.610 11.540 1.00 92.75 225 SER A CA 1
ATOM 1788 C C . SER A 1 225 ? -12.334 -15.924 10.503 1.00 92.75 225 SER A C 1
ATOM 1790 O O . SER A 1 225 ? -12.802 -15.347 9.519 1.00 92.75 225 SER A O 1
ATOM 1792 N N . SER A 1 226 ? -11.009 -16.048 10.650 1.00 90.44 226 SER A N 1
ATOM 1793 C CA . SER A 1 226 ? -10.031 -15.354 9.791 1.00 90.44 226 SER A CA 1
ATOM 1794 C C . SER A 1 226 ? -10.159 -15.680 8.296 1.00 90.44 226 SER A C 1
ATOM 1796 O O . SER A 1 226 ? -9.802 -14.860 7.449 1.00 90.44 226 SER A O 1
ATOM 1798 N N . ALA A 1 227 ? -10.645 -16.878 7.948 1.00 90.69 227 ALA A N 1
ATOM 1799 C CA . ALA A 1 227 ? -10.910 -17.263 6.562 1.00 90.69 227 ALA A CA 1
ATOM 1800 C C . ALA A 1 227 ? -12.154 -16.555 5.996 1.00 90.69 227 ALA A C 1
ATOM 1802 O O . ALA A 1 227 ? -12.130 -16.098 4.853 1.00 90.69 227 ALA A O 1
ATOM 1803 N N . ARG A 1 228 ? -13.221 -16.429 6.799 1.00 92.25 228 ARG A N 1
ATOM 1804 C CA . ARG A 1 228 ? -14.442 -15.691 6.443 1.00 92.25 228 ARG A CA 1
ATOM 1805 C C . ARG A 1 228 ? -14.171 -14.196 6.314 1.00 92.25 228 ARG A C 1
ATOM 1807 O O . ARG A 1 228 ? -14.504 -13.614 5.288 1.00 92.25 228 ARG A O 1
ATOM 1814 N N . VAL A 1 229 ? -13.462 -13.605 7.276 1.00 92.75 229 VAL A N 1
ATOM 1815 C CA . VAL A 1 229 ? -13.093 -12.180 7.243 1.00 92.75 229 VAL A CA 1
ATOM 1816 C C . VAL A 1 229 ? -12.254 -11.842 6.006 1.00 92.7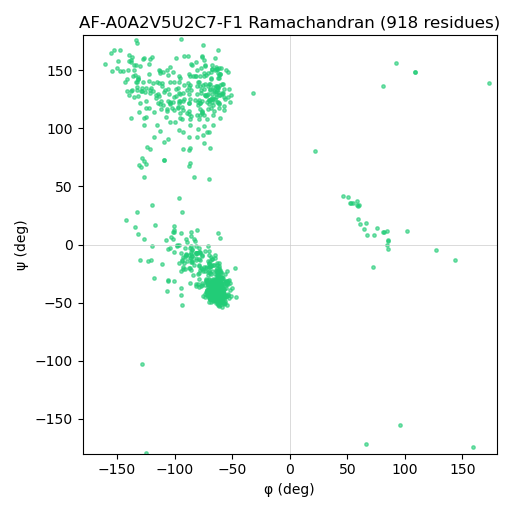5 229 VAL A C 1
ATOM 1818 O O . VAL A 1 229 ? -12.523 -10.845 5.343 1.00 92.75 229 VAL A O 1
ATOM 1821 N N . ARG A 1 230 ? -11.283 -12.687 5.622 1.00 90.88 230 ARG A N 1
ATOM 1822 C CA . ARG A 1 230 ? -10.494 -12.477 4.391 1.00 90.88 230 ARG A CA 1
ATOM 1823 C C . ARG A 1 230 ? -11.343 -12.516 3.118 1.00 90.88 230 ARG A C 1
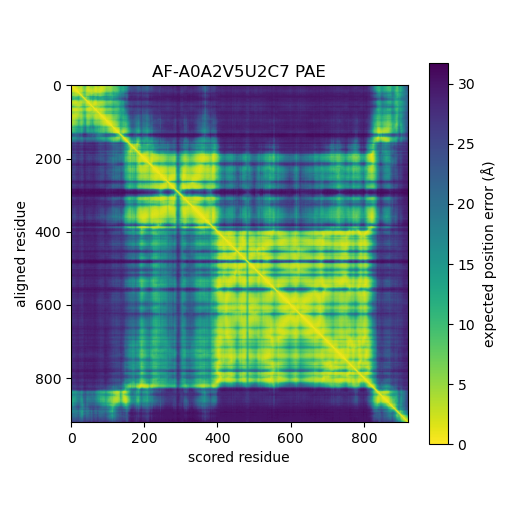ATOM 1825 O O . ARG A 1 230 ? -11.122 -11.698 2.228 1.00 90.88 230 ARG A O 1
ATOM 1832 N N . ARG A 1 231 ? -12.310 -13.437 3.029 1.00 90.69 231 ARG A N 1
ATOM 1833 C CA . ARG A 1 231 ? -13.249 -13.516 1.895 1.00 90.69 231 ARG A CA 1
ATOM 1834 C C . ARG A 1 231 ? -14.143 -12.282 1.828 1.00 90.69 231 ARG A C 1
ATOM 1836 O O . ARG A 1 231 ? -14.237 -11.667 0.772 1.00 90.69 231 ARG A O 1
ATOM 1843 N N . ALA A 1 232 ? -14.726 -11.883 2.957 1.00 90.75 232 ALA A N 1
ATOM 1844 C CA . ALA A 1 232 ? -15.523 -10.667 3.056 1.00 90.75 232 ALA A CA 1
ATOM 1845 C C . ALA A 1 232 ? -14.711 -9.422 2.664 1.00 90.75 232 ALA A C 1
ATOM 1847 O O . ALA A 1 232 ? -15.173 -8.631 1.847 1.00 90.75 232 ALA A O 1
ATOM 1848 N N . LYS A 1 233 ? -13.473 -9.287 3.160 1.00 90.50 233 LYS A N 1
ATOM 1849 C CA . LYS A 1 233 ? -12.573 -8.177 2.817 1.00 90.50 233 LYS A CA 1
ATOM 1850 C C . LYS A 1 233 ? -12.271 -8.116 1.318 1.00 90.50 233 LYS A C 1
ATOM 1852 O O . LYS A 1 233 ? -12.374 -7.044 0.739 1.00 90.50 233 LYS A O 1
ATOM 1857 N N . TYR A 1 234 ? -11.983 -9.253 0.679 1.00 90.00 234 TYR A N 1
ATOM 1858 C CA . TYR A 1 234 ? -11.791 -9.314 -0.776 1.00 90.00 234 TYR A CA 1
ATOM 1859 C C . TYR A 1 234 ? -13.015 -8.789 -1.546 1.00 90.00 234 TYR A C 1
ATOM 1861 O O . TYR A 1 234 ? -12.861 -8.025 -2.497 1.00 90.00 234 TYR A O 1
ATOM 1869 N N . LEU A 1 235 ? -14.229 -9.159 -1.118 1.00 89.44 235 LEU A N 1
ATOM 1870 C CA . LEU A 1 235 ? -15.467 -8.671 -1.731 1.00 89.44 235 LEU A CA 1
ATOM 1871 C C . LEU A 1 235 ? -15.666 -7.165 -1.496 1.00 89.44 235 LEU A C 1
ATOM 1873 O O . LEU A 1 235 ? -15.976 -6.449 -2.444 1.00 89.44 235 LEU A O 1
ATOM 1877 N N . ILE A 1 236 ? -15.441 -6.675 -0.272 1.00 87.19 236 ILE A N 1
ATOM 1878 C CA . ILE A 1 236 ? -15.548 -5.247 0.073 1.00 87.19 236 ILE A CA 1
ATOM 1879 C C . ILE A 1 236 ? -14.552 -4.417 -0.747 1.00 87.19 236 ILE A C 1
ATOM 1881 O O . ILE A 1 236 ? -14.942 -3.437 -1.380 1.00 87.19 236 ILE A O 1
ATOM 1885 N N . ASP A 1 237 ? -13.280 -4.821 -0.785 1.00 87.12 237 ASP A N 1
ATOM 1886 C CA . ASP A 1 237 ? -12.232 -4.120 -1.533 1.00 87.12 237 ASP A CA 1
ATOM 1887 C C . ASP A 1 237 ? -12.515 -4.148 -3.045 1.00 87.12 237 ASP A C 1
ATOM 1889 O O . ASP A 1 237 ? -12.322 -3.147 -3.735 1.00 87.12 237 ASP A O 1
ATOM 1893 N N . GLY A 1 238 ? -13.040 -5.260 -3.569 1.00 86.69 238 GLY A N 1
ATOM 1894 C CA . GLY A 1 238 ? -13.468 -5.365 -4.963 1.00 86.69 238 GLY A CA 1
ATOM 1895 C C . GLY A 1 238 ? -14.600 -4.395 -5.319 1.00 86.69 238 GLY A C 1
ATOM 1896 O O . GLY A 1 238 ? -14.512 -3.703 -6.336 1.00 86.69 238 GLY A O 1
ATOM 1897 N N . VAL A 1 239 ? -15.631 -4.300 -4.468 1.00 85.75 239 VAL A N 1
ATOM 1898 C CA . VAL A 1 239 ? -16.755 -3.368 -4.671 1.00 85.75 239 VAL A CA 1
ATOM 1899 C C . VAL A 1 239 ? -16.281 -1.918 -4.610 1.00 85.75 239 VAL A C 1
ATOM 1901 O O . VAL A 1 239 ? -16.638 -1.114 -5.470 1.00 85.75 239 VAL A O 1
ATOM 1904 N N . ARG A 1 240 ? -15.388 -1.594 -3.667 1.00 82.19 240 ARG A N 1
ATOM 1905 C CA . ARG A 1 240 ? -14.770 -0.261 -3.558 1.00 82.19 240 ARG A CA 1
ATOM 1906 C C . ARG A 1 240 ? -13.943 0.125 -4.784 1.00 82.19 240 ARG A C 1
ATOM 1908 O O . ARG A 1 240 ? -13.904 1.298 -5.137 1.00 82.19 240 ARG A O 1
ATOM 1915 N N . ASN A 1 241 ? -13.326 -0.848 -5.452 1.00 84.12 241 ASN A N 1
ATOM 1916 C CA . ASN A 1 241 ? -12.596 -0.647 -6.707 1.00 84.12 241 ASN A CA 1
ATOM 1917 C C . ASN A 1 241 ? -13.517 -0.579 -7.946 1.00 84.12 241 ASN A C 1
ATOM 1919 O O . ASN A 1 241 ? -13.038 -0.653 -9.077 1.00 84.12 241 ASN A O 1
ATOM 1923 N N . GLY A 1 242 ? -14.834 -0.442 -7.755 1.00 83.56 242 GLY A N 1
ATOM 1924 C CA . GLY A 1 242 ? -15.811 -0.244 -8.827 1.00 83.56 242 GLY A CA 1
ATOM 1925 C C . GLY A 1 242 ? -16.304 -1.530 -9.498 1.00 83.56 242 GLY A C 1
ATOM 1926 O O . GLY A 1 242 ? -16.955 -1.454 -10.539 1.00 83.56 242 GLY A O 1
ATOM 1927 N N . GLN A 1 243 ? -16.012 -2.711 -8.939 1.00 85.31 243 GLN A N 1
ATOM 1928 C CA . GLN A 1 243 ? -16.538 -3.978 -9.457 1.00 85.31 243 GLN A CA 1
ATOM 1929 C C . GLN A 1 243 ? -17.893 -4.316 -8.821 1.00 85.31 243 GLN A C 1
ATOM 1931 O O . GLN A 1 243 ? -18.089 -4.165 -7.622 1.00 85.31 243 GLN A O 1
ATOM 1936 N N . SER A 1 244 ? -18.847 -4.827 -9.598 1.00 86.19 244 SER A N 1
ATOM 1937 C CA . SER A 1 244 ? -20.126 -5.304 -9.048 1.00 86.19 244 SER A CA 1
ATOM 1938 C C . SER A 1 244 ? -19.936 -6.570 -8.202 1.00 86.19 244 SER A C 1
ATOM 1940 O O . SER A 1 244 ? -19.199 -7.472 -8.610 1.00 86.19 244 SER A O 1
ATOM 1942 N N . LEU A 1 245 ? -20.675 -6.698 -7.093 1.00 87.12 245 LEU A N 1
ATOM 1943 C CA . LEU A 1 245 ? -20.658 -7.889 -6.227 1.00 87.12 245 LEU A CA 1
ATOM 1944 C C . LEU A 1 245 ? -20.969 -9.190 -6.994 1.00 87.12 245 LEU A C 1
ATOM 1946 O O . LEU A 1 245 ? -20.352 -10.223 -6.745 1.00 87.12 245 LEU A O 1
ATOM 1950 N N . GLU A 1 246 ? -21.891 -9.121 -7.956 1.00 88.69 246 GLU A N 1
ATOM 1951 C CA . GLU A 1 246 ? -22.283 -10.224 -8.847 1.00 88.69 246 GLU A CA 1
ATOM 1952 C C . GLU A 1 246 ? -21.082 -10.799 -9.613 1.00 88.69 246 GLU A C 1
ATOM 1954 O O . GLU A 1 246 ? -20.896 -12.016 -9.661 1.00 88.69 246 GLU A O 1
ATOM 1959 N N . ALA A 1 247 ? -20.238 -9.915 -10.155 1.00 89.81 247 ALA A N 1
ATOM 1960 C CA . ALA A 1 247 ? -19.033 -10.277 -10.895 1.00 89.81 247 ALA A CA 1
ATOM 1961 C C . ALA A 1 247 ? -17.935 -10.830 -9.979 1.00 89.81 247 ALA A C 1
ATOM 1963 O O . ALA A 1 247 ? -17.314 -11.829 -10.323 1.00 89.81 247 ALA A O 1
ATOM 1964 N N . LEU A 1 248 ? -17.720 -10.236 -8.799 1.00 90.50 248 LEU A N 1
ATOM 1965 C CA . LEU A 1 248 ? -16.718 -10.710 -7.831 1.00 90.50 248 LEU A CA 1
ATOM 1966 C C . LEU A 1 248 ? -17.013 -12.132 -7.344 1.00 90.50 248 LEU A C 1
ATOM 1968 O O . LEU A 1 248 ? -16.123 -12.982 -7.314 1.00 90.50 248 LEU A O 1
ATOM 1972 N N . LEU A 1 249 ? -18.273 -12.399 -6.997 1.00 91.88 249 LEU A N 1
ATOM 1973 C CA . LEU A 1 249 ? -18.743 -13.739 -6.651 1.00 91.88 249 LEU A CA 1
ATOM 1974 C C . LEU A 1 249 ? -18.598 -14.694 -7.849 1.00 91.88 249 LEU A C 1
ATOM 1976 O O . LEU A 1 249 ? -18.144 -15.825 -7.683 1.00 91.88 249 LEU A O 1
ATOM 1980 N N . GLY A 1 250 ? -18.892 -14.218 -9.061 1.00 92.62 250 GLY A N 1
ATOM 1981 C CA . GLY A 1 250 ? -18.645 -14.943 -10.308 1.00 92.62 250 GLY A CA 1
ATOM 1982 C C . GLY A 1 250 ? -17.183 -15.344 -10.507 1.00 92.62 250 GLY A C 1
ATOM 1983 O O . GLY A 1 250 ? -16.898 -16.503 -10.804 1.00 92.62 250 GLY A O 1
ATOM 1984 N N . TYR A 1 251 ? -16.244 -14.420 -10.282 1.00 92.50 251 TYR A N 1
ATOM 1985 C CA . TYR A 1 251 ? -14.809 -14.689 -10.373 1.00 92.50 251 TYR A CA 1
ATOM 1986 C C . TYR A 1 251 ? -14.351 -15.719 -9.345 1.00 92.50 251 TYR A C 1
ATOM 1988 O O . TYR A 1 251 ? -13.558 -16.592 -9.687 1.00 92.50 251 TYR A O 1
ATOM 1996 N N . LEU A 1 252 ? -14.851 -15.652 -8.105 1.00 92.38 252 LEU A N 1
ATOM 1997 C CA . LEU A 1 252 ? -14.540 -16.653 -7.082 1.00 92.38 252 LEU A CA 1
ATOM 1998 C C . LEU A 1 252 ? -15.029 -18.044 -7.496 1.00 92.38 252 LEU A C 1
ATOM 2000 O O . LEU A 1 252 ? -14.266 -19.001 -7.393 1.00 92.38 252 LEU A O 1
ATOM 2004 N N . PHE A 1 253 ? -16.256 -18.143 -8.010 1.00 94.06 253 PHE A N 1
ATOM 2005 C CA . PHE A 1 253 ? -16.822 -19.406 -8.476 1.00 94.06 253 PHE A CA 1
ATOM 2006 C C . PHE A 1 253 ? -16.054 -19.974 -9.679 1.00 94.06 253 PHE A C 1
ATOM 2008 O O . PHE A 1 253 ? -15.613 -21.120 -9.653 1.00 94.06 253 PHE A O 1
ATOM 2015 N N . GLU A 1 254 ? -15.822 -19.172 -10.723 1.00 93.44 254 GLU A N 1
ATOM 2016 C CA . GLU A 1 254 ? -15.099 -19.624 -11.918 1.00 93.44 254 GLU A CA 1
ATOM 2017 C C . GLU A 1 254 ? -13.623 -19.937 -11.637 1.00 93.44 254 GLU A C 1
ATOM 2019 O O . GLU A 1 254 ? -13.060 -20.845 -12.256 1.00 93.44 254 GLU A O 1
ATOM 2024 N N . ARG A 1 255 ? -12.997 -19.227 -10.688 1.00 91.19 255 ARG A N 1
ATOM 2025 C CA . ARG A 1 255 ? -11.669 -19.571 -10.168 1.00 91.19 255 ARG A CA 1
ATOM 2026 C C . ARG A 1 255 ? -11.699 -20.888 -9.404 1.00 91.19 255 ARG A C 1
ATOM 2028 O O . ARG A 1 255 ? -10.791 -21.684 -9.593 1.00 91.19 255 ARG A O 1
ATOM 2035 N N . GLY A 1 256 ? -12.729 -21.136 -8.597 1.00 90.69 256 GLY A N 1
ATOM 2036 C CA . GLY A 1 256 ? -12.941 -22.421 -7.932 1.00 90.69 256 GLY A CA 1
ATOM 2037 C C . GLY A 1 256 ? -12.965 -23.571 -8.939 1.00 90.69 256 GLY A C 1
ATOM 2038 O O . GLY A 1 256 ? -12.167 -24.498 -8.830 1.00 90.69 256 GLY A O 1
ATOM 2039 N N . LEU A 1 257 ? -13.783 -23.461 -9.994 1.00 91.31 257 LEU A N 1
ATOM 2040 C CA . LEU A 1 257 ? -13.834 -24.457 -11.079 1.00 91.31 257 LEU A CA 1
ATOM 2041 C C . LEU A 1 257 ? -12.463 -24.674 -11.755 1.00 91.31 257 LEU A C 1
ATOM 2043 O O . LEU A 1 257 ? -12.097 -25.807 -12.080 1.00 91.31 257 LEU A O 1
ATOM 2047 N N . HIS A 1 258 ? -11.690 -23.602 -11.936 1.00 91.06 258 HIS A N 1
ATOM 2048 C CA . HIS A 1 258 ? -10.341 -23.676 -12.500 1.00 91.06 258 HIS A CA 1
ATOM 2049 C C . HIS A 1 258 ? -9.330 -24.336 -11.554 1.00 91.06 258 HIS A C 1
ATOM 2051 O O . HIS A 1 258 ? -8.516 -25.157 -11.979 1.00 91.06 258 HIS A O 1
ATOM 2057 N N . ASP A 1 259 ? -9.396 -24.022 -10.262 1.00 88.56 259 ASP A N 1
ATOM 2058 C CA . ASP A 1 259 ? -8.509 -24.572 -9.239 1.00 88.56 259 ASP A CA 1
ATOM 2059 C C . ASP A 1 259 ? -8.717 -26.093 -9.093 1.00 88.56 259 ASP A C 1
ATOM 2061 O O . ASP A 1 259 ? -7.735 -26.834 -9.020 1.00 88.56 259 ASP A O 1
ATOM 2065 N N . TRP A 1 260 ? -9.967 -26.578 -9.157 1.00 86.94 260 TRP A N 1
ATOM 2066 C CA . TRP A 1 260 ? -10.286 -28.017 -9.228 1.00 86.94 260 TRP A CA 1
ATOM 2067 C C . TRP A 1 260 ? -9.691 -28.708 -10.464 1.00 86.94 260 TRP A C 1
ATOM 2069 O O . TRP A 1 260 ? -9.314 -29.881 -10.397 1.00 86.94 260 TRP A O 1
ATOM 2079 N N . THR A 1 261 ? -9.575 -27.973 -11.573 1.00 85.88 261 THR A N 1
ATOM 2080 C CA . THR A 1 261 ? -9.041 -28.476 -12.846 1.00 85.88 261 THR A CA 1
ATOM 2081 C C . THR A 1 261 ? -7.504 -28.515 -12.864 1.00 85.88 261 THR A C 1
ATOM 2083 O O . THR A 1 261 ? -6.931 -29.306 -13.606 1.00 85.88 261 THR A O 1
ATOM 2086 N N . THR A 1 262 ? -6.817 -27.691 -12.062 1.00 82.31 262 THR A N 1
ATOM 2087 C CA . THR A 1 262 ? -5.360 -27.462 -12.192 1.00 82.31 262 THR A CA 1
ATOM 2088 C C . THR A 1 262 ? -4.513 -27.869 -10.986 1.00 82.31 262 THR A C 1
ATOM 2090 O O . THR A 1 262 ? -3.346 -28.206 -11.172 1.00 82.31 262 THR A O 1
ATOM 2093 N N . ARG A 1 263 ? -5.039 -27.834 -9.751 1.00 69.62 263 ARG A N 1
ATOM 2094 C CA . ARG A 1 263 ? -4.210 -27.989 -8.535 1.00 69.62 263 ARG A CA 1
ATOM 2095 C C . ARG A 1 263 ? -4.079 -29.415 -8.000 1.00 69.62 263 ARG A C 1
ATOM 2097 O O . ARG A 1 263 ? -3.161 -29.673 -7.225 1.00 69.62 263 ARG A O 1
ATOM 2104 N N . ALA A 1 264 ? -4.996 -30.319 -8.335 1.00 71.44 264 ALA A N 1
ATOM 2105 C CA . ALA A 1 264 ? -5.007 -31.671 -7.776 1.00 71.44 264 ALA A CA 1
ATOM 2106 C C . ALA A 1 264 ? -4.125 -32.641 -8.582 1.00 71.44 264 ALA A C 1
ATOM 2108 O O . ALA A 1 264 ? -4.059 -32.554 -9.804 1.00 71.44 264 ALA A O 1
ATOM 2109 N N . VAL A 1 265 ? -3.501 -33.608 -7.892 1.00 67.69 265 VAL A N 1
ATOM 2110 C CA . VAL A 1 265 ? -2.739 -34.718 -8.510 1.00 67.69 265 VAL A CA 1
ATOM 2111 C C . VAL A 1 265 ? -3.639 -35.570 -9.426 1.00 67.69 265 VAL A C 1
ATOM 2113 O O . VAL A 1 265 ? -3.175 -36.091 -10.435 1.00 67.69 265 VAL A O 1
ATOM 2116 N N . GLU A 1 266 ? -4.939 -35.636 -9.116 1.00 73.50 266 GLU A N 1
ATOM 2117 C CA . GLU A 1 266 ? -6.010 -36.143 -9.984 1.00 73.50 266 GLU A CA 1
ATOM 2118 C C . GLU A 1 266 ? -7.017 -35.005 -10.264 1.00 73.50 266 GLU A C 1
ATOM 2120 O O . GLU A 1 266 ? -7.922 -34.776 -9.454 1.00 73.50 266 GLU A O 1
ATOM 2125 N N . PRO A 1 267 ? -6.858 -34.237 -11.358 1.00 79.44 267 PRO A N 1
ATOM 2126 C CA . PRO A 1 267 ? -7.683 -33.061 -11.617 1.00 79.44 267 PRO A CA 1
ATOM 2127 C C . PRO A 1 267 ? -9.122 -33.432 -11.991 1.00 79.44 267 PRO A C 1
ATOM 2129 O O . PRO A 1 267 ? -9.367 -34.308 -12.824 1.00 79.44 267 PRO A O 1
ATOM 2132 N N . VAL A 1 268 ? -10.089 -32.711 -11.420 1.00 83.56 268 VAL A N 1
ATOM 2133 C CA . VAL A 1 268 ? -11.500 -32.803 -11.814 1.00 83.56 268 VAL A CA 1
ATOM 2134 C C . VAL A 1 268 ? -11.754 -31.712 -12.847 1.00 83.56 268 VAL A C 1
ATOM 2136 O O . VAL A 1 268 ? -11.770 -30.529 -12.517 1.00 83.56 268 VAL A O 1
ATOM 2139 N N . ILE A 1 269 ? -11.933 -32.097 -14.112 1.00 86.06 269 ILE A N 1
ATOM 2140 C CA . ILE A 1 269 ? -12.093 -31.140 -15.214 1.00 86.06 269 ILE A CA 1
ATOM 2141 C C . ILE A 1 269 ? -13.467 -30.468 -15.112 1.00 86.06 269 ILE A C 1
ATOM 2143 O O . ILE A 1 269 ? -14.492 -31.099 -15.383 1.00 86.06 269 ILE A O 1
ATOM 2147 N N . LEU A 1 270 ? -13.477 -29.187 -14.736 1.00 87.31 270 LEU A N 1
ATOM 2148 C CA . LEU A 1 270 ? -14.687 -28.367 -14.587 1.00 87.31 270 LEU A CA 1
ATOM 2149 C C . LEU A 1 270 ? -14.664 -27.090 -15.439 1.00 87.31 270 LEU A C 1
ATOM 2151 O O . LEU A 1 270 ? -15.712 -26.481 -15.645 1.00 87.31 270 LEU A O 1
ATOM 2155 N N . ASP A 1 271 ? -13.507 -26.695 -15.983 1.00 86.38 271 ASP A N 1
ATOM 2156 C CA . ASP A 1 271 ? -13.353 -25.458 -16.768 1.00 86.38 271 ASP A CA 1
ATOM 2157 C C . ASP A 1 271 ? -14.309 -25.355 -17.968 1.00 86.38 271 ASP A C 1
ATOM 2159 O O . ASP A 1 271 ? -14.790 -24.267 -18.291 1.00 86.38 271 ASP A O 1
ATOM 2163 N N . GLN A 1 272 ? -14.646 -26.491 -18.585 1.00 87.06 272 GLN A N 1
ATOM 2164 C CA . GLN A 1 272 ? -15.586 -26.570 -19.708 1.00 87.06 272 GLN A CA 1
ATOM 2165 C C . GLN A 1 272 ? -17.015 -26.122 -19.358 1.00 87.06 272 GLN A C 1
ATOM 2167 O O . GLN A 1 272 ? -17.798 -25.827 -20.255 1.00 87.06 272 GLN A O 1
ATOM 2172 N N . LEU A 1 273 ? -17.363 -26.053 -18.067 1.00 88.12 273 LEU A N 1
ATOM 2173 C CA . LEU A 1 273 ? -18.701 -25.687 -17.597 1.00 88.12 273 LEU A CA 1
ATOM 2174 C C . LEU A 1 273 ? -18.906 -24.171 -17.483 1.00 88.12 273 LEU A C 1
ATOM 2176 O O . LEU A 1 273 ? -20.050 -23.723 -17.395 1.00 88.12 273 LEU A O 1
ATOM 2180 N N . LYS A 1 274 ? -17.835 -23.360 -17.524 1.00 90.12 274 LYS A N 1
ATOM 2181 C CA . LYS A 1 274 ? -17.929 -21.891 -17.401 1.00 90.12 274 LYS A CA 1
ATOM 2182 C C . LYS A 1 274 ? -18.920 -21.266 -18.400 1.00 90.12 274 LYS A C 1
ATOM 2184 O O . LYS A 1 274 ? -19.749 -20.469 -17.963 1.00 90.12 274 LYS A O 1
ATOM 2189 N N . PRO A 1 275 ? -18.933 -21.626 -19.703 1.00 89.69 275 PRO A N 1
ATOM 2190 C CA . PRO A 1 275 ? -19.907 -21.073 -20.647 1.00 89.69 275 PRO A CA 1
ATOM 2191 C C . PRO A 1 275 ? -21.362 -21.418 -20.300 1.00 89.69 275 PRO A C 1
ATOM 2193 O O . PRO A 1 275 ? -22.245 -20.581 -20.484 1.00 89.69 275 PRO A O 1
ATOM 2196 N N . ALA A 1 276 ? -21.620 -22.618 -19.766 1.00 89.38 276 ALA A N 1
ATOM 2197 C CA . ALA A 1 276 ? -22.963 -23.048 -19.377 1.00 89.38 276 ALA A CA 1
ATOM 2198 C C . ALA A 1 276 ? -23.491 -22.230 -18.186 1.00 89.38 276 ALA A C 1
ATOM 2200 O O . ALA A 1 276 ? -24.627 -21.754 -18.219 1.00 89.38 276 ALA A O 1
ATOM 2201 N N . PHE A 1 277 ? -22.645 -21.984 -17.179 1.00 90.31 277 PHE A N 1
ATOM 2202 C CA . PHE A 1 277 ? -22.989 -21.128 -16.041 1.00 90.31 277 PHE A CA 1
ATOM 2203 C C . PHE A 1 277 ? -23.193 -19.663 -16.443 1.00 90.31 277 PHE A C 1
ATOM 2205 O O . PHE A 1 277 ? -24.197 -19.070 -16.052 1.00 90.31 277 PHE A O 1
ATOM 2212 N N . ARG A 1 278 ? -22.323 -19.102 -17.294 1.00 91.19 278 ARG A N 1
ATOM 2213 C CA . ARG A 1 278 ? -22.473 -17.735 -17.834 1.00 91.19 278 ARG A CA 1
ATOM 2214 C C . ARG A 1 278 ? -23.781 -17.547 -18.601 1.00 91.19 278 ARG A C 1
ATOM 2216 O O . ARG A 1 278 ? -24.397 -16.491 -18.512 1.00 91.19 278 ARG A O 1
ATOM 2223 N N . LYS A 1 279 ? -24.217 -18.571 -19.344 1.00 88.00 279 LYS A N 1
ATOM 2224 C CA . LYS A 1 279 ? -25.484 -18.555 -20.088 1.00 88.00 279 LYS A CA 1
ATOM 2225 C C . LYS A 1 279 ? -26.704 -18.646 -19.169 1.00 88.00 279 LYS A C 1
ATOM 2227 O O . LYS A 1 279 ? -27.707 -17.994 -19.435 1.00 88.00 279 LYS A O 1
ATOM 2232 N N . ALA A 1 280 ? -26.636 -19.470 -18.126 1.00 87.75 280 ALA A N 1
ATOM 2233 C CA . ALA A 1 280 ? -27.743 -19.667 -17.193 1.00 87.75 280 ALA A CA 1
ATOM 2234 C C . ALA A 1 280 ? -27.911 -18.500 -16.207 1.00 87.75 280 ALA A C 1
ATOM 2236 O O . ALA A 1 280 ? -29.034 -18.157 -15.845 1.00 87.75 280 ALA A O 1
ATOM 2237 N N . PHE A 1 281 ? -26.801 -17.869 -15.818 1.00 90.56 281 PHE A N 1
ATOM 2238 C CA . PHE A 1 281 ? -26.756 -16.754 -14.875 1.00 90.56 281 PHE A CA 1
ATOM 2239 C C . PHE A 1 281 ? -26.006 -15.557 -15.492 1.00 90.56 281 PHE A C 1
ATOM 2241 O O . PHE A 1 281 ? -24.873 -15.280 -15.095 1.00 90.56 281 PHE A O 1
ATOM 2248 N N . PRO A 1 282 ? -26.588 -14.849 -16.479 1.00 88.62 282 PRO A N 1
ATOM 2249 C CA . PRO A 1 282 ? -25.944 -13.693 -17.100 1.00 88.62 282 PRO A CA 1
ATOM 2250 C C . PRO A 1 282 ? -25.971 -12.463 -16.183 1.00 88.62 282 PRO A C 1
ATOM 2252 O O . PRO A 1 282 ? -26.939 -12.235 -15.449 1.00 88.62 282 PRO A O 1
ATOM 2255 N N . ILE A 1 283 ? -24.941 -11.616 -16.269 1.00 84.81 283 ILE A N 1
ATOM 2256 C CA . ILE A 1 283 ? -24.959 -10.303 -15.611 1.00 84.81 283 ILE A CA 1
ATOM 2257 C C . ILE A 1 283 ? -25.795 -9.344 -16.461 1.00 84.81 283 ILE A C 1
ATOM 2259 O O . ILE A 1 283 ? -25.539 -9.134 -17.649 1.00 84.81 283 ILE A O 1
ATOM 2263 N N . LYS A 1 284 ? -26.811 -8.739 -15.844 1.00 79.56 284 LYS A N 1
ATOM 2264 C CA . LYS A 1 284 ? -27.739 -7.817 -16.508 1.00 79.56 284 LYS A CA 1
ATOM 2265 C C . LYS A 1 284 ? -27.275 -6.381 -16.281 1.00 79.56 284 LYS A C 1
ATOM 2267 O O . LYS A 1 284 ? -27.565 -5.798 -15.243 1.00 79.56 284 LYS A O 1
ATOM 2272 N N . ARG A 1 285 ? -26.579 -5.779 -17.251 1.00 66.44 285 ARG A N 1
ATOM 2273 C CA . ARG A 1 285 ? -26.216 -4.354 -17.167 1.00 66.44 285 ARG A CA 1
ATOM 2274 C C . ARG A 1 285 ? -27.381 -3.476 -17.628 1.00 66.44 285 ARG A C 1
ATOM 2276 O O . ARG A 1 285 ? -27.865 -3.602 -18.758 1.00 66.44 285 ARG A O 1
ATOM 2283 N N . THR A 1 286 ? -27.809 -2.546 -16.778 1.00 50.16 286 THR A N 1
ATOM 2284 C CA . THR A 1 286 ? -28.761 -1.485 -17.138 1.00 50.16 286 THR A CA 1
ATOM 2285 C C . THR A 1 286 ? -28.067 -0.492 -18.078 1.00 50.16 286 THR A C 1
ATOM 2287 O O . THR A 1 286 ? -27.019 0.054 -17.737 1.00 50.16 286 THR A O 1
ATOM 2290 N N . LYS A 1 287 ? -28.588 -0.297 -19.299 1.00 49.34 287 LYS A N 1
ATOM 2291 C CA . LYS A 1 287 ? -27.905 0.482 -20.348 1.00 49.34 287 LYS A CA 1
ATOM 2292 C C . LYS A 1 287 ? -28.051 2.000 -20.227 1.00 49.34 287 LYS A C 1
ATOM 2294 O O . LYS A 1 287 ? -29.087 2.526 -19.834 1.00 49.34 287 LYS A O 1
ATOM 2299 N N . VAL A 1 288 ? -26.992 2.635 -20.734 1.00 46.66 288 VAL A N 1
ATOM 2300 C CA . VAL A 1 288 ? -26.836 4.009 -21.232 1.00 46.66 288 VAL A CA 1
ATOM 2301 C C . VAL A 1 288 ? -28.121 4.557 -21.878 1.00 46.66 288 VAL A C 1
ATOM 2303 O O . VAL A 1 288 ? -28.664 3.896 -22.770 1.00 46.66 288 VAL A O 1
ATOM 2306 N N . PRO A 1 289 ? -28.582 5.767 -21.506 1.00 41.50 289 PRO A N 1
ATOM 2307 C CA . PRO A 1 289 ? -29.660 6.434 -22.222 1.00 41.50 289 PRO A CA 1
ATOM 2308 C C . PRO A 1 289 ? -29.208 6.739 -23.654 1.00 41.50 289 PRO A C 1
ATOM 2310 O O . PRO A 1 289 ? -28.203 7.413 -23.877 1.00 41.50 289 PRO A O 1
ATOM 2313 N N . GLN A 1 290 ? -29.952 6.243 -24.641 1.00 46.53 290 GLN A N 1
ATOM 2314 C CA . GLN A 1 290 ? -29.792 6.681 -26.023 1.00 46.53 290 GLN A CA 1
ATOM 2315 C C . GLN A 1 290 ? -30.204 8.160 -26.081 1.00 46.53 290 GLN A C 1
ATOM 2317 O O . GLN A 1 290 ? -31.356 8.494 -25.800 1.00 46.53 290 GLN A O 1
ATOM 2322 N N . GLN A 1 291 ? -29.266 9.063 -26.383 1.00 43.62 291 GLN A N 1
ATOM 2323 C CA . GLN A 1 291 ? -29.591 10.476 -26.582 1.00 43.62 291 GLN A CA 1
ATOM 2324 C C . GLN A 1 291 ? -30.645 10.605 -27.691 1.00 43.62 291 GLN A C 1
ATOM 2326 O O . GLN A 1 291 ? -30.387 10.227 -28.831 1.00 43.62 291 GLN A O 1
ATOM 2331 N N . GLY A 1 292 ? -31.815 11.158 -27.352 1.00 51.81 292 GLY A N 1
ATOM 2332 C CA . GLY A 1 292 ? -32.772 11.674 -28.336 1.00 51.81 292 GLY A CA 1
ATOM 2333 C C . GLY A 1 292 ? -34.216 11.175 -28.260 1.00 51.81 292 GLY A C 1
ATOM 2334 O O . GLY A 1 292 ? -35.027 11.692 -29.020 1.00 51.81 292 GLY A O 1
ATOM 2335 N N . ILE A 1 293 ? -34.586 10.231 -27.382 1.00 52.75 293 ILE A N 1
ATOM 2336 C CA . ILE A 1 293 ? -35.987 9.769 -27.290 1.00 52.75 293 ILE A CA 1
ATOM 2337 C C . ILE A 1 293 ? -36.417 9.613 -25.825 1.00 52.75 293 ILE A C 1
ATOM 2339 O O . ILE A 1 293 ? -35.987 8.707 -25.118 1.00 52.75 293 ILE A O 1
ATOM 2343 N N . THR A 1 294 ? -37.285 10.513 -25.361 1.00 46.00 294 THR A N 1
ATOM 2344 C CA . THR A 1 294 ? -37.991 10.399 -24.077 1.00 46.00 294 THR A CA 1
ATOM 2345 C C . THR A 1 294 ? -39.121 9.378 -24.194 1.00 46.00 294 THR A C 1
ATOM 2347 O O . THR A 1 294 ? -40.088 9.642 -24.907 1.00 46.00 294 THR A O 1
ATOM 2350 N N . GLY A 1 295 ? -39.032 8.252 -23.478 1.00 50.28 295 GLY A N 1
ATOM 2351 C CA . GLY A 1 295 ? -40.194 7.382 -23.243 1.00 50.28 295 GLY A CA 1
ATOM 2352 C C . GLY A 1 295 ? -39.967 5.870 -23.211 1.00 50.28 295 GLY A C 1
ATOM 2353 O O . GLY A 1 295 ? -40.859 5.178 -22.732 1.00 50.28 295 GLY A O 1
ATOM 2354 N N . ASP A 1 296 ? -38.821 5.343 -23.653 1.00 45.91 296 ASP A N 1
ATOM 2355 C CA . ASP A 1 296 ? -38.605 3.887 -23.683 1.00 45.91 296 ASP A CA 1
ATOM 2356 C C . ASP A 1 296 ? -37.855 3.350 -22.456 1.00 45.91 296 ASP A C 1
ATOM 2358 O O . ASP A 1 296 ? -36.887 3.939 -21.966 1.00 45.91 296 ASP A O 1
ATOM 2362 N N . ALA A 1 297 ? -38.310 2.191 -21.973 1.00 50.81 297 ALA A N 1
ATOM 2363 C CA . ALA A 1 297 ? -37.674 1.441 -20.899 1.00 50.81 297 ALA A CA 1
ATOM 2364 C C . ALA A 1 297 ? -36.240 1.038 -21.292 1.00 50.81 297 ALA A C 1
ATOM 2366 O O . ALA A 1 297 ? -35.985 0.593 -22.412 1.00 50.81 297 ALA A O 1
ATOM 2367 N N . ALA A 1 298 ? -35.296 1.181 -20.356 1.00 50.56 298 ALA A N 1
ATOM 2368 C CA . ALA A 1 298 ? -33.883 0.888 -20.579 1.00 50.56 298 ALA A CA 1
ATOM 2369 C C . ALA A 1 298 ? -33.678 -0.526 -21.161 1.00 50.56 298 ALA A C 1
ATOM 2371 O O . ALA A 1 298 ? -34.074 -1.526 -20.560 1.00 50.56 298 ALA A O 1
ATOM 2372 N N . LYS A 1 299 ? -33.026 -0.622 -22.328 1.00 45.59 299 LYS A N 1
ATOM 2373 C CA . LYS A 1 299 ? -32.731 -1.904 -22.982 1.00 45.59 299 LYS A CA 1
ATOM 2374 C C . LYS A 1 299 ? -31.634 -2.644 -22.212 1.00 45.59 299 LYS A C 1
ATOM 2376 O O . LYS A 1 299 ? -30.452 -2.382 -22.416 1.00 45.59 299 LYS A O 1
ATOM 2381 N N . ILE A 1 300 ? -32.015 -3.572 -21.336 1.00 57.62 300 ILE A N 1
ATOM 2382 C CA . ILE A 1 300 ? -31.083 -4.453 -20.615 1.00 57.62 300 ILE A CA 1
ATOM 2383 C C . ILE A 1 300 ? -30.248 -5.215 -21.651 1.00 57.62 300 ILE A C 1
ATOM 2385 O O . ILE A 1 300 ? -30.788 -5.795 -22.591 1.00 57.62 300 ILE A O 1
ATOM 2389 N N . THR A 1 301 ? -28.922 -5.157 -21.539 1.00 60.81 301 THR A N 1
ATOM 2390 C CA . THR A 1 301 ? -28.023 -5.973 -22.366 1.00 60.81 301 THR A CA 1
ATOM 2391 C C . THR A 1 301 ? -27.264 -6.912 -21.460 1.00 60.81 301 THR A C 1
ATOM 2393 O O . THR A 1 301 ? -26.676 -6.483 -20.469 1.00 60.81 301 THR A O 1
ATOM 2396 N N . GLU A 1 302 ? -27.341 -8.192 -21.795 1.00 62.28 302 GLU A N 1
ATOM 2397 C CA . GLU A 1 302 ? -26.697 -9.269 -21.059 1.00 62.28 302 GLU A CA 1
ATOM 2398 C C . GLU A 1 302 ? -25.203 -9.286 -21.393 1.00 62.28 302 GLU A C 1
ATOM 2400 O O . GLU A 1 302 ? -24.810 -9.208 -22.559 1.00 62.28 302 GLU A O 1
ATOM 2405 N N . ASP A 1 303 ? -24.377 -9.333 -20.352 1.00 68.19 303 ASP A N 1
ATOM 2406 C CA . ASP A 1 303 ? -22.928 -9.479 -20.432 1.00 68.19 303 ASP A CA 1
ATOM 2407 C C . ASP A 1 303 ? -22.570 -10.923 -20.048 1.00 68.19 303 ASP A C 1
ATOM 2409 O O . ASP A 1 303 ? -22.903 -11.381 -18.953 1.00 68.19 303 ASP A O 1
ATOM 2413 N N . PHE A 1 304 ? -21.916 -11.649 -20.961 1.00 69.38 304 PHE A N 1
ATOM 2414 C CA . PHE A 1 304 ? -21.501 -13.049 -20.775 1.00 69.38 304 PHE A CA 1
ATOM 2415 C C . PHE A 1 304 ? -20.014 -13.186 -20.404 1.00 69.38 304 PHE A C 1
ATOM 2417 O O . PHE A 1 304 ? -19.439 -14.268 -20.541 1.00 69.38 304 PHE A O 1
ATOM 2424 N N . SER A 1 305 ? -19.354 -12.105 -19.978 1.00 79.62 305 SER A N 1
ATOM 2425 C CA . SER A 1 305 ? -17.935 -12.139 -19.594 1.00 79.62 305 SER A CA 1
ATOM 2426 C C . SER A 1 305 ? -17.661 -13.017 -18.366 1.00 79.62 305 SER A C 1
ATOM 2428 O O . SER A 1 305 ? -16.637 -13.702 -18.337 1.00 79.62 305 SER A O 1
ATOM 2430 N N . VAL A 1 306 ? -18.581 -13.049 -17.396 1.00 87.56 306 VAL A N 1
ATOM 2431 C CA . VAL A 1 306 ? -18.492 -13.845 -16.161 1.00 87.56 306 VAL A CA 1
ATOM 2432 C C . VAL A 1 306 ? -19.887 -14.245 -15.666 1.00 87.56 306 VAL A C 1
ATOM 2434 O O . VAL A 1 306 ? -20.874 -13.560 -15.926 1.00 87.56 306 VAL A O 1
ATOM 2437 N N . THR A 1 307 ? -19.970 -15.377 -14.969 1.00 90.88 307 THR A N 1
ATOM 2438 C CA . THR A 1 307 ? -21.194 -15.875 -14.322 1.00 90.88 307 THR A CA 1
ATOM 2439 C C . THR A 1 307 ? -21.673 -14.908 -13.233 1.00 90.88 307 THR A C 1
ATOM 2441 O O . THR A 1 307 ? -20.875 -14.465 -12.412 1.00 90.88 307 THR A O 1
ATOM 2444 N N . ASN A 1 308 ? -22.974 -14.62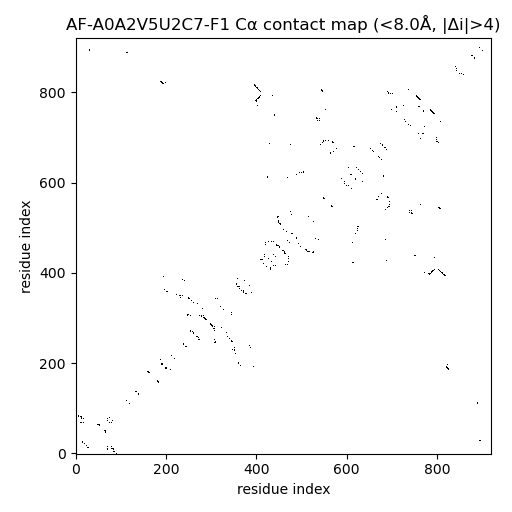2 -13.153 1.00 91.44 308 ASN A N 1
ATOM 2445 C CA . ASN A 1 308 ? -23.558 -13.889 -12.031 1.00 91.44 308 ASN A CA 1
ATOM 2446 C C . ASN A 1 308 ? -23.553 -14.766 -10.766 1.00 91.44 308 ASN A C 1
ATOM 2448 O O . ASN A 1 308 ? -24.440 -15.595 -10.547 1.00 91.44 308 ASN A O 1
ATOM 2452 N N . GLY A 1 309 ? -22.540 -14.572 -9.919 1.00 90.12 309 GLY A N 1
ATOM 2453 C CA . GLY A 1 309 ? -22.374 -15.357 -8.698 1.00 90.12 309 GLY A CA 1
ATOM 2454 C C . GLY A 1 309 ? -23.427 -15.064 -7.624 1.00 90.12 309 GLY A C 1
ATOM 2455 O O . GLY A 1 309 ? -23.691 -15.919 -6.782 1.00 90.12 309 GLY A O 1
ATOM 2456 N N . LEU A 1 310 ? -24.068 -13.891 -7.643 1.00 89.44 310 LEU A N 1
ATOM 2457 C CA . LEU A 1 310 ? -25.095 -13.543 -6.657 1.00 89.44 310 LEU A CA 1
ATOM 2458 C C . LEU A 1 310 ? -26.399 -14.308 -6.912 1.00 89.44 310 LEU A C 1
ATOM 2460 O O . LEU A 1 310 ? -26.974 -14.866 -5.976 1.00 89.44 310 LEU A O 1
ATOM 2464 N N . ASP A 1 311 ? -26.841 -14.362 -8.169 1.00 90.00 311 ASP A N 1
ATOM 2465 C CA . ASP A 1 311 ? -28.032 -15.123 -8.562 1.00 90.00 311 ASP A CA 1
ATOM 2466 C C . ASP A 1 311 ? -27.806 -16.628 -8.369 1.00 90.00 311 ASP A C 1
ATOM 2468 O O . ASP A 1 311 ? -28.672 -17.323 -7.828 1.00 90.00 311 ASP A O 1
ATOM 2472 N N . LEU A 1 312 ? -26.610 -17.125 -8.709 1.00 91.25 312 LEU A N 1
ATOM 2473 C CA . LEU A 1 312 ? -26.224 -18.514 -8.459 1.00 91.25 312 LEU A CA 1
ATOM 2474 C C . LEU A 1 312 ? -26.270 -18.862 -6.959 1.00 91.25 312 LEU A C 1
ATOM 2476 O O . LEU A 1 312 ? -26.835 -19.892 -6.588 1.00 91.25 312 LEU A O 1
ATOM 2480 N N . ALA A 1 313 ? -25.742 -17.995 -6.087 1.00 90.00 313 ALA A N 1
ATOM 2481 C CA . ALA A 1 313 ? -25.769 -18.198 -4.636 1.00 90.00 313 ALA A CA 1
ATOM 2482 C C . ALA A 1 313 ? -27.188 -18.126 -4.040 1.00 90.00 313 ALA A C 1
ATOM 2484 O O . ALA A 1 313 ? -27.482 -18.801 -3.060 1.00 90.00 313 ALA A O 1
ATOM 2485 N N . ARG A 1 314 ? -28.084 -17.314 -4.616 1.00 88.75 314 ARG A N 1
ATOM 2486 C CA . ARG A 1 314 ? -29.477 -17.165 -4.146 1.00 88.75 314 ARG A CA 1
ATOM 2487 C C . ARG A 1 314 ? -30.431 -18.224 -4.700 1.00 88.75 314 ARG A C 1
ATOM 2489 O O . ARG A 1 314 ? -31.574 -18.304 -4.252 1.00 88.75 314 ARG A O 1
ATOM 2496 N N . THR A 1 315 ? -29.993 -19.017 -5.673 1.00 89.56 315 THR A N 1
ATOM 2497 C CA . THR A 1 315 ? -30.839 -20.017 -6.327 1.00 89.56 315 THR A CA 1
ATOM 2498 C C . THR A 1 315 ? -31.207 -21.146 -5.361 1.00 89.56 315 THR A C 1
ATOM 2500 O O . THR A 1 315 ? -30.337 -21.850 -4.840 1.00 89.56 315 THR A O 1
ATOM 2503 N N . THR A 1 316 ? -32.516 -21.347 -5.172 1.00 86.81 316 THR A N 1
ATOM 2504 C CA . THR A 1 316 ? -33.106 -22.423 -4.354 1.00 86.81 316 THR A CA 1
ATOM 2505 C C . THR A 1 316 ? -33.401 -23.698 -5.148 1.00 86.81 316 THR A C 1
ATOM 2507 O O . THR A 1 316 ? -33.698 -24.735 -4.557 1.00 86.81 316 THR A O 1
ATOM 2510 N N . THR A 1 317 ? -33.308 -23.648 -6.480 1.00 87.75 317 THR A N 1
ATOM 2511 C CA . THR A 1 317 ? -33.439 -24.819 -7.356 1.00 87.75 317 THR A CA 1
ATOM 2512 C C . THR A 1 317 ? -32.383 -25.867 -6.980 1.00 87.75 317 THR A C 1
ATOM 2514 O O . THR A 1 317 ? -31.206 -25.514 -6.882 1.00 87.75 317 THR A O 1
ATOM 2517 N N . PRO A 1 318 ? -32.745 -27.148 -6.780 1.00 85.75 318 PRO A N 1
ATOM 2518 C CA . PRO A 1 318 ? -31.764 -28.195 -6.504 1.00 85.75 318 PRO A CA 1
ATOM 2519 C C . PRO A 1 318 ? -30.838 -28.418 -7.7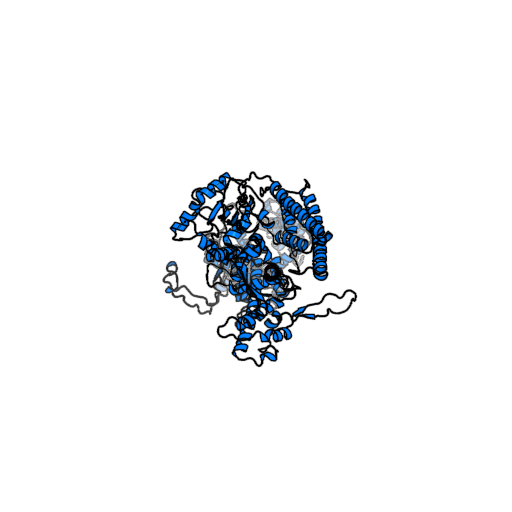09 1.00 85.75 318 PRO A C 1
ATOM 2521 O O . PRO A 1 318 ? -31.169 -28.057 -8.841 1.00 85.75 318 PRO A O 1
ATOM 2524 N N . PHE A 1 319 ? -29.671 -29.028 -7.477 1.00 85.00 319 PHE A N 1
ATOM 2525 C CA . PHE A 1 319 ? -28.773 -29.462 -8.555 1.00 85.00 319 PHE A CA 1
ATOM 2526 C C . PHE A 1 319 ? -29.573 -30.294 -9.579 1.00 85.00 319 PHE A C 1
ATOM 2528 O O . PHE A 1 319 ? -30.297 -31.196 -9.148 1.00 85.00 319 PHE A O 1
ATOM 2535 N N . PRO A 1 320 ? -29.516 -30.006 -10.897 1.00 87.38 320 PRO A N 1
ATOM 2536 C CA . PRO A 1 320 ? -28.503 -29.254 -11.657 1.00 87.38 320 PRO A CA 1
ATOM 2537 C C . PRO A 1 320 ? -28.770 -27.740 -11.852 1.00 87.38 320 PRO A C 1
ATOM 2539 O O . PRO A 1 320 ? -28.350 -27.156 -12.847 1.00 87.38 320 PRO A O 1
ATOM 2542 N N . TYR A 1 321 ? -29.492 -27.077 -10.943 1.00 86.00 321 TYR A N 1
ATOM 2543 C CA . TYR A 1 321 ? -29.723 -25.617 -10.955 1.00 86.00 321 TYR A CA 1
ATOM 2544 C C . TYR A 1 321 ? -30.426 -25.078 -12.217 1.00 86.00 321 TYR A C 1
ATOM 2546 O O . TYR A 1 321 ? -30.327 -23.895 -12.528 1.00 86.00 321 TYR A O 1
ATOM 2554 N N . GLY A 1 322 ? -31.144 -25.938 -12.948 1.00 80.94 322 GLY A N 1
ATOM 2555 C CA . GLY A 1 322 ? -31.804 -25.581 -14.210 1.00 80.94 322 GLY A CA 1
ATOM 2556 C C . GLY A 1 322 ? -30.894 -25.601 -15.447 1.00 80.94 322 GLY A C 1
ATOM 2557 O O . GLY A 1 322 ? -31.320 -25.155 -16.510 1.00 80.94 322 GLY A O 1
ATOM 2558 N N . ILE A 1 323 ? -29.669 -26.130 -15.337 1.00 86.31 323 ILE A N 1
ATOM 2559 C CA . ILE A 1 323 ? -28.706 -26.229 -16.443 1.00 86.31 323 ILE A CA 1
ATOM 2560 C C . ILE A 1 323 ? -28.712 -27.655 -17.006 1.00 86.31 323 ILE A C 1
ATOM 2562 O O . ILE A 1 323 ? -28.328 -28.602 -16.322 1.00 86.31 323 ILE A O 1
ATOM 2566 N N . ALA A 1 324 ? -29.114 -27.811 -18.271 1.00 80.12 324 ALA A N 1
ATOM 2567 C CA . ALA A 1 324 ? -29.202 -29.121 -18.923 1.00 80.12 324 ALA A CA 1
ATOM 2568 C C . ALA A 1 324 ? -27.848 -29.859 -18.953 1.00 80.12 324 ALA A C 1
ATOM 2570 O O . ALA A 1 324 ? -27.792 -31.034 -18.587 1.00 80.12 324 ALA A O 1
ATOM 2571 N N . ASP A 1 325 ? -26.767 -29.144 -19.285 1.00 77.50 325 ASP A N 1
ATOM 2572 C CA . ASP A 1 325 ? -25.405 -29.683 -19.441 1.00 77.50 325 ASP A CA 1
ATOM 2573 C C . ASP A 1 325 ? -24.811 -30.273 -18.145 1.00 77.50 325 ASP A C 1
ATOM 2575 O O . ASP A 1 325 ? -23.889 -31.083 -18.194 1.00 77.50 325 ASP A O 1
ATOM 2579 N N . LEU A 1 326 ? -25.340 -29.904 -16.970 1.00 80.88 326 LEU A N 1
ATOM 2580 C CA . LEU A 1 326 ? -24.878 -30.432 -15.678 1.00 80.88 326 LEU A CA 1
ATOM 2581 C C . LEU A 1 326 ? -25.488 -31.805 -15.341 1.00 80.88 326 LEU A C 1
ATOM 2583 O O . LEU A 1 326 ? -25.013 -32.478 -14.427 1.00 80.88 326 LEU A O 1
ATOM 2587 N N . SER A 1 327 ? -26.523 -32.239 -16.068 1.00 76.31 327 SER A N 1
ATOM 2588 C CA . SER A 1 327 ? -27.246 -33.495 -15.794 1.00 76.31 327 SER A CA 1
ATOM 2589 C C . SER A 1 327 ? -26.445 -34.749 -16.163 1.00 76.31 327 SER A C 1
ATOM 2591 O O . SER A 1 327 ? -26.762 -35.838 -15.694 1.00 76.31 327 SER A O 1
ATOM 2593 N N . SER A 1 328 ? -25.423 -34.604 -17.011 1.00 81.25 328 SER A N 1
ATOM 2594 C CA . SER A 1 328 ? -24.560 -35.687 -17.498 1.00 81.25 328 SER A CA 1
ATOM 2595 C C . SER A 1 328 ? -23.204 -35.771 -16.784 1.00 81.25 328 SER A C 1
ATOM 2597 O O . SER A 1 328 ? -22.310 -36.463 -17.266 1.00 81.25 328 SER A O 1
ATOM 2599 N N . LEU A 1 329 ? -23.016 -35.038 -15.682 1.00 85.06 329 LEU A N 1
ATOM 2600 C CA . LEU A 1 329 ? -21.759 -35.025 -14.930 1.00 85.06 329 LEU A CA 1
ATOM 2601 C C . LEU A 1 329 ? -21.552 -36.305 -14.111 1.00 85.06 329 LEU A C 1
ATOM 2603 O O . LEU A 1 329 ? -22.493 -36.857 -13.542 1.00 85.06 329 LEU A O 1
ATOM 2607 N N . ASP A 1 330 ? -20.292 -36.729 -13.998 1.00 87.31 330 ASP A N 1
ATOM 2608 C CA . ASP A 1 330 ? -19.878 -37.799 -13.084 1.00 87.31 330 ASP A CA 1
ATOM 2609 C C . ASP A 1 330 ? -20.127 -37.396 -11.610 1.00 87.31 330 ASP A C 1
ATOM 2611 O O . ASP A 1 330 ? -20.042 -36.202 -11.291 1.00 87.31 330 ASP A O 1
ATOM 2615 N N . PRO A 1 331 ? -20.383 -38.332 -10.668 1.00 88.50 331 PRO A N 1
ATOM 2616 C CA . PRO A 1 331 ? -20.625 -37.989 -9.267 1.00 88.50 331 PRO A CA 1
ATOM 2617 C C . PRO A 1 331 ? -19.511 -37.157 -8.622 1.00 88.50 331 PRO A C 1
ATOM 2619 O O . PRO A 1 331 ? -19.814 -36.300 -7.790 1.00 88.50 331 PRO A O 1
ATOM 2622 N N . LYS A 1 332 ? -18.240 -37.336 -9.023 1.00 87.81 332 LYS A N 1
ATOM 2623 C CA . LYS A 1 332 ? -17.138 -36.495 -8.524 1.00 87.81 332 LYS A CA 1
ATOM 2624 C C . LYS A 1 332 ? -17.254 -35.050 -9.017 1.00 87.81 332 LYS A C 1
ATOM 2626 O O . LYS A 1 332 ? -17.071 -34.121 -8.233 1.00 87.81 332 LYS A O 1
ATOM 2631 N N . GLN A 1 333 ? -17.591 -34.851 -10.293 1.00 88.06 333 GLN A N 1
ATOM 2632 C CA . GLN A 1 333 ? -17.797 -33.519 -10.871 1.00 88.06 333 GLN A CA 1
ATOM 2633 C C . GLN A 1 333 ? -19.021 -32.830 -10.260 1.00 88.06 333 GLN A C 1
ATOM 2635 O O . GLN A 1 333 ? -18.953 -31.652 -9.911 1.00 88.06 333 GLN A O 1
ATOM 2640 N N . ALA A 1 334 ? -20.120 -33.567 -10.072 1.00 89.38 334 ALA A N 1
ATOM 2641 C CA . ALA A 1 334 ? -21.327 -33.048 -9.436 1.00 89.38 334 ALA A CA 1
ATOM 2642 C C . ALA A 1 334 ? -21.063 -32.605 -7.985 1.00 89.38 334 ALA A C 1
ATOM 2644 O O . ALA A 1 334 ? -21.457 -31.503 -7.602 1.00 89.38 334 ALA A O 1
ATOM 2645 N N . ALA A 1 335 ? -20.343 -33.416 -7.202 1.00 90.06 335 ALA A N 1
ATOM 2646 C CA . ALA A 1 335 ? -19.960 -33.068 -5.834 1.00 90.06 335 ALA A CA 1
ATOM 2647 C C . ALA A 1 335 ? -19.055 -31.824 -5.782 1.00 90.06 335 ALA A C 1
ATOM 2649 O O . ALA A 1 335 ? -19.279 -30.943 -4.954 1.00 90.06 335 ALA A O 1
ATOM 2650 N N . ALA A 1 336 ? -18.081 -31.708 -6.691 1.00 90.38 336 ALA A N 1
ATOM 2651 C CA . ALA A 1 336 ? -17.195 -30.545 -6.756 1.00 90.38 336 ALA A CA 1
ATOM 2652 C C . ALA A 1 336 ? -17.955 -29.248 -7.099 1.00 90.38 336 ALA A C 1
ATOM 2654 O O . ALA A 1 336 ? -17.749 -28.221 -6.457 1.00 90.38 336 ALA A O 1
ATOM 2655 N N . VAL A 1 337 ? -18.900 -29.294 -8.046 1.00 91.56 337 VAL A N 1
ATOM 2656 C CA . VAL A 1 337 ? -19.754 -28.140 -8.384 1.00 91.56 337 VAL A CA 1
ATOM 2657 C C . VAL A 1 337 ? -20.650 -27.735 -7.207 1.00 91.56 337 VAL A C 1
ATOM 2659 O O . VAL A 1 337 ? -20.792 -26.545 -6.921 1.00 91.56 337 VAL A O 1
ATOM 2662 N N . GLN A 1 338 ? -21.237 -28.705 -6.498 1.00 91.75 338 GLN A N 1
ATOM 2663 C CA . GLN A 1 338 ? -22.044 -28.437 -5.301 1.00 91.75 338 GLN A CA 1
ATOM 2664 C C . GLN A 1 338 ? -21.203 -27.823 -4.174 1.00 91.75 338 GLN A C 1
ATOM 2666 O O . GLN A 1 338 ? -21.650 -26.879 -3.519 1.00 91.75 338 GLN A O 1
ATOM 2671 N N . GLN A 1 339 ? -19.971 -28.305 -3.988 1.00 92.50 339 GLN A N 1
ATOM 2672 C CA . GLN A 1 339 ? -19.029 -27.737 -3.029 1.00 92.50 339 GLN A CA 1
ATOM 2673 C C . GLN A 1 339 ? -18.672 -26.289 -3.383 1.00 92.50 339 GLN A C 1
ATOM 2675 O O . GLN A 1 339 ? -18.660 -25.436 -2.497 1.00 92.50 339 GLN A O 1
ATOM 2680 N N . GLU A 1 340 ? -18.440 -25.977 -4.661 1.00 92.44 340 GLU A N 1
ATOM 2681 C CA . GLU A 1 340 ? -18.166 -24.599 -5.086 1.00 92.44 340 GLU A CA 1
ATOM 2682 C C . GLU A 1 340 ? -19.375 -23.673 -4.921 1.00 92.44 340 GLU A C 1
ATOM 2684 O O . GLU A 1 340 ? -19.207 -22.525 -4.505 1.00 92.44 340 GLU A O 1
ATOM 2689 N N . LYS A 1 341 ? -20.605 -24.161 -5.131 1.00 92.62 341 LYS A N 1
ATOM 2690 C CA . LYS A 1 341 ? -21.809 -23.392 -4.770 1.00 92.62 341 LYS A CA 1
ATOM 2691 C C . LYS A 1 341 ? -21.869 -23.120 -3.264 1.00 92.62 341 LYS A C 1
ATOM 2693 O O . LYS A 1 341 ? -22.122 -21.987 -2.867 1.00 92.62 341 LYS A O 1
ATOM 2698 N N . SER A 1 342 ? -21.584 -24.116 -2.425 1.00 92.69 342 SER A N 1
ATOM 2699 C CA . SER A 1 342 ? -21.550 -23.930 -0.967 1.00 92.69 342 SER A CA 1
ATOM 2700 C C . SER A 1 342 ? -20.452 -22.945 -0.536 1.00 92.69 342 SER A C 1
ATOM 2702 O O . SER A 1 342 ? -20.679 -22.085 0.316 1.00 92.69 342 SER A O 1
ATOM 2704 N N . ASN A 1 343 ? -19.277 -22.988 -1.173 1.00 92.56 343 ASN A N 1
ATOM 2705 C CA . ASN A 1 343 ? -18.195 -22.025 -0.945 1.00 92.56 343 ASN A CA 1
ATOM 2706 C C . ASN A 1 343 ? -18.614 -20.591 -1.316 1.00 92.56 343 ASN A C 1
ATOM 2708 O O . ASN A 1 343 ? -18.251 -19.636 -0.618 1.00 92.56 343 ASN A O 1
ATOM 2712 N N . LEU A 1 344 ? -19.383 -20.440 -2.395 1.00 93.25 344 LEU A N 1
ATOM 2713 C CA . LEU A 1 344 ? -19.938 -19.168 -2.847 1.00 93.25 344 LEU A CA 1
ATOM 2714 C C . LEU A 1 344 ? -20.966 -18.609 -1.853 1.00 93.25 344 LEU A C 1
ATOM 2716 O O . LEU A 1 344 ? -20.862 -17.450 -1.450 1.00 93.25 344 LEU A O 1
ATOM 2720 N N . GLU A 1 345 ? -21.904 -19.444 -1.399 1.00 92.00 345 GLU A N 1
ATOM 2721 C CA . GLU A 1 345 ? -22.887 -19.105 -0.361 1.00 92.00 345 GLU A CA 1
ATOM 2722 C C . GLU A 1 345 ? -22.198 -18.701 0.945 1.00 92.00 345 GLU A C 1
ATOM 2724 O O . GLU A 1 345 ? -22.502 -17.652 1.506 1.00 92.00 345 GLU A O 1
ATOM 2729 N N . ASN A 1 346 ? -21.195 -19.468 1.376 1.00 92.00 346 ASN A N 1
ATOM 2730 C CA . ASN A 1 346 ? -20.385 -19.163 2.552 1.00 92.00 346 ASN A CA 1
ATOM 2731 C C . ASN A 1 346 ? -19.598 -17.846 2.403 1.00 92.00 346 ASN A C 1
ATOM 2733 O O . ASN A 1 346 ? -19.362 -17.158 3.394 1.00 92.00 346 ASN A O 1
ATOM 2737 N N . SER A 1 347 ? -19.200 -17.469 1.184 1.00 92.38 347 SER A N 1
ATOM 2738 C CA . SER A 1 347 ? -18.544 -16.180 0.920 1.00 92.38 347 SER A CA 1
ATOM 2739 C C . SER A 1 347 ? -19.533 -15.016 1.039 1.00 92.38 347 SER A C 1
ATOM 2741 O O . SER A 1 347 ? -19.220 -14.015 1.684 1.00 92.38 347 SER A O 1
ATOM 2743 N N . LEU A 1 348 ? -20.747 -15.161 0.498 1.00 90.12 348 LEU A N 1
ATOM 2744 C CA . LEU A 1 348 ? -21.816 -14.171 0.661 1.00 90.12 348 LEU A CA 1
ATOM 2745 C C . LEU A 1 348 ? -22.255 -14.037 2.128 1.00 90.12 348 LEU A C 1
ATOM 2747 O O . LEU A 1 348 ? -22.482 -12.930 2.609 1.00 90.12 348 LEU A O 1
ATOM 2751 N N . ASP A 1 349 ? -22.350 -15.152 2.843 1.00 90.12 349 ASP A N 1
ATOM 2752 C CA . ASP A 1 349 ? -22.702 -15.175 4.259 1.00 90.12 349 ASP A CA 1
ATOM 2753 C C . ASP A 1 349 ? -21.602 -14.554 5.135 1.00 90.12 349 ASP A C 1
ATOM 2755 O O . ASP A 1 349 ? -21.888 -13.732 5.998 1.00 90.12 349 ASP A O 1
ATOM 2759 N N . SER A 1 350 ? -20.324 -14.807 4.825 1.00 92.12 350 SER A N 1
ATOM 2760 C CA . SER A 1 350 ? -19.205 -14.143 5.512 1.00 92.12 350 SER A CA 1
ATOM 2761 C C . SER A 1 350 ? -19.226 -12.618 5.381 1.00 92.12 350 SER A C 1
ATOM 2763 O O . SER A 1 350 ? -18.847 -11.907 6.310 1.00 92.12 350 SER A O 1
ATOM 2765 N N . LEU A 1 351 ? -19.692 -12.105 4.238 1.00 90.38 351 LEU A N 1
ATOM 2766 C CA . LEU A 1 351 ? -19.872 -10.672 4.026 1.00 90.38 351 LEU A CA 1
ATOM 2767 C C . LEU A 1 351 ? -20.997 -10.124 4.911 1.00 90.38 351 LEU A C 1
ATOM 2769 O O . LEU A 1 351 ? -20.837 -9.063 5.508 1.00 90.38 351 LEU A O 1
ATOM 2773 N N . ARG A 1 352 ? -22.109 -10.858 5.039 1.00 88.31 352 ARG A N 1
ATOM 2774 C CA . ARG A 1 352 ? -23.221 -10.484 5.926 1.00 88.31 352 ARG A CA 1
ATOM 2775 C C . ARG A 1 352 ? -22.785 -10.463 7.385 1.00 88.31 352 ARG A C 1
ATOM 2777 O O . ARG A 1 352 ? -23.038 -9.466 8.049 1.00 88.31 352 ARG A O 1
ATOM 2784 N N . ASP A 1 353 ? -22.058 -11.479 7.842 1.00 91.12 353 ASP A N 1
ATOM 2785 C CA . ASP A 1 353 ? -21.525 -11.546 9.206 1.00 91.12 353 ASP A CA 1
ATOM 2786 C C . ASP A 1 353 ? -20.662 -10.334 9.555 1.00 91.12 353 ASP A C 1
ATOM 2788 O O . ASP A 1 353 ? -20.853 -9.713 10.603 1.00 91.12 353 ASP A O 1
ATOM 2792 N N . VAL A 1 354 ? -19.724 -9.972 8.673 1.00 91.94 354 VAL A N 1
ATOM 2793 C CA . VAL A 1 354 ? -18.837 -8.820 8.887 1.00 91.94 354 VAL A CA 1
ATOM 2794 C C . VAL A 1 354 ? -19.634 -7.517 8.916 1.00 91.94 354 VAL A C 1
ATOM 2796 O O . VAL A 1 354 ? -19.413 -6.702 9.806 1.00 91.94 354 VAL A O 1
ATOM 2799 N N . LEU A 1 355 ? -20.595 -7.324 8.007 1.00 89.81 355 LEU A N 1
ATOM 2800 C CA . LEU A 1 355 ? -21.403 -6.099 7.964 1.00 89.81 355 LEU A CA 1
ATOM 2801 C C . LEU A 1 355 ? -22.382 -5.995 9.144 1.00 89.81 355 LEU A C 1
ATOM 2803 O O . LEU A 1 355 ? -22.539 -4.919 9.715 1.00 89.81 355 LEU A O 1
ATOM 2807 N N . THR A 1 356 ? -23.018 -7.094 9.556 1.00 90.31 356 THR A N 1
ATOM 2808 C CA . THR A 1 356 ? -23.874 -7.122 10.753 1.00 90.31 356 THR A CA 1
ATOM 2809 C C . THR A 1 356 ? -23.056 -6.861 12.018 1.00 90.31 356 THR A C 1
ATOM 2811 O O . THR A 1 356 ? -23.497 -6.112 12.892 1.00 90.31 356 THR A O 1
ATOM 2814 N N . SER A 1 357 ? -21.837 -7.401 12.089 1.00 92.12 357 SER A N 1
ATOM 2815 C CA . SER A 1 357 ? -20.910 -7.124 13.190 1.00 92.12 357 SER A CA 1
ATOM 2816 C C . SER A 1 357 ? -20.453 -5.671 13.211 1.00 92.12 357 SER A C 1
ATOM 2818 O O . SER A 1 357 ? -20.439 -5.054 14.271 1.00 92.12 357 SER A O 1
ATOM 2820 N N . GLU A 1 358 ? -20.135 -5.103 12.047 1.00 92.19 358 GLU A N 1
ATOM 2821 C CA . GLU A 1 358 ? -19.748 -3.700 11.908 1.00 92.19 358 GLU A CA 1
ATOM 2822 C C . GLU A 1 358 ? -20.893 -2.772 12.323 1.00 92.19 358 GLU A C 1
ATOM 2824 O O . GLU A 1 358 ? -20.673 -1.815 13.058 1.00 92.19 358 GLU A O 1
ATOM 2829 N N . ALA A 1 359 ? -22.132 -3.074 11.928 1.00 90.75 359 ALA A N 1
ATOM 2830 C CA . ALA A 1 359 ? -23.293 -2.300 12.354 1.00 90.75 359 ALA A CA 1
ATOM 2831 C C . ALA A 1 359 ? -23.457 -2.323 13.885 1.00 90.75 359 ALA A C 1
ATOM 2833 O O . ALA A 1 359 ? -23.642 -1.269 14.492 1.00 90.75 359 ALA A O 1
ATOM 2834 N N . ALA A 1 360 ? -23.329 -3.492 14.524 1.00 92.00 360 ALA A N 1
ATOM 2835 C CA . ALA A 1 360 ? -23.374 -3.607 15.984 1.00 92.00 360 ALA A CA 1
ATOM 2836 C C . ALA A 1 360 ? -22.210 -2.869 16.671 1.00 92.00 360 ALA A C 1
ATOM 2838 O O . ALA A 1 360 ? -22.408 -2.227 17.703 1.00 92.00 360 ALA A O 1
ATOM 2839 N N . TYR A 1 361 ? -21.013 -2.913 16.084 1.00 92.94 361 TYR A N 1
ATOM 2840 C CA . TYR A 1 361 ? -19.832 -2.211 16.582 1.00 92.94 361 TYR A CA 1
ATOM 2841 C C . TYR A 1 361 ? -19.975 -0.688 16.493 1.00 92.94 361 TYR A C 1
ATOM 2843 O O . TYR A 1 361 ? -19.746 0.015 17.475 1.00 92.94 361 TYR A O 1
ATOM 2851 N N . GLN A 1 362 ? -20.453 -0.166 15.364 1.00 92.56 362 GLN A N 1
ATOM 2852 C CA . GLN A 1 362 ? -20.694 1.269 15.197 1.00 92.56 362 GLN A CA 1
ATOM 2853 C C . GLN A 1 362 ? -21.844 1.768 16.084 1.00 92.56 362 GLN A C 1
ATOM 2855 O O . GLN A 1 362 ? -21.775 2.885 16.594 1.00 92.56 362 GLN A O 1
ATOM 2860 N N . LEU A 1 363 ? -22.861 0.938 16.349 1.00 91.31 363 LEU A N 1
ATOM 2861 C CA . LEU A 1 363 ? -23.883 1.237 17.361 1.00 91.31 363 LEU A CA 1
ATOM 2862 C C . LEU A 1 363 ? -23.286 1.326 18.769 1.00 91.31 363 LEU A C 1
ATOM 2864 O O . LEU A 1 363 ? -23.625 2.250 19.505 1.00 91.31 363 LEU A O 1
ATOM 2868 N N . ALA A 1 364 ? -22.378 0.415 19.131 1.00 90.25 364 ALA A N 1
ATOM 2869 C CA . ALA A 1 364 ? -21.681 0.457 20.417 1.00 90.25 364 ALA A CA 1
ATOM 2870 C C . ALA A 1 364 ? -20.811 1.720 20.573 1.00 90.25 364 ALA A C 1
ATOM 2872 O O . ALA A 1 364 ? -20.706 2.253 21.675 1.00 90.25 364 ALA A O 1
ATOM 2873 N N . LEU A 1 365 ? -20.243 2.231 19.475 1.00 90.12 365 LEU A N 1
ATOM 2874 C CA . LEU A 1 365 ? -19.504 3.500 19.438 1.00 90.12 365 LEU A CA 1
ATOM 2875 C C . LEU A 1 365 ? -20.403 4.753 19.452 1.00 90.12 365 LEU A C 1
ATOM 2877 O O . LEU A 1 365 ? -19.892 5.861 19.600 1.00 90.12 365 LEU A O 1
ATOM 2881 N N . GLY A 1 366 ? -21.724 4.610 19.286 1.00 91.62 366 GLY A N 1
ATOM 2882 C CA . GLY A 1 366 ? -22.663 5.733 19.160 1.00 91.62 366 GLY A CA 1
ATOM 2883 C C . GLY A 1 366 ? -22.733 6.357 17.757 1.00 91.62 366 GLY A C 1
ATOM 2884 O O . GLY A 1 366 ? -23.364 7.398 17.573 1.00 91.62 366 GLY A O 1
ATOM 2885 N N . ASN A 1 367 ? -22.137 5.719 16.747 1.00 91.12 367 ASN A N 1
ATOM 2886 C CA . ASN A 1 367 ? -22.111 6.178 15.357 1.00 91.12 367 ASN A CA 1
ATOM 2887 C C . ASN A 1 367 ? -23.344 5.685 14.576 1.00 91.12 367 ASN A C 1
ATOM 2889 O O . ASN A 1 367 ? -23.239 4.868 13.653 1.00 91.12 367 ASN A O 1
ATOM 2893 N N . PHE A 1 368 ? -24.531 6.185 14.931 1.00 90.31 368 PHE A N 1
ATOM 2894 C CA . PHE A 1 368 ? -25.807 5.728 14.358 1.00 90.31 368 PHE A CA 1
ATOM 2895 C C . PHE A 1 368 ? -25.902 5.899 12.832 1.00 90.31 368 PHE A C 1
ATOM 2897 O O . PHE A 1 368 ? -26.426 5.015 12.152 1.00 90.31 368 PHE A O 1
ATOM 2904 N N . ASP A 1 369 ? -25.347 6.981 12.275 1.00 88.69 369 ASP A N 1
ATOM 2905 C CA . ASP A 1 369 ? -25.357 7.231 10.826 1.00 88.69 369 ASP A CA 1
ATOM 2906 C C . ASP A 1 369 ? -24.548 6.181 10.055 1.00 88.69 369 ASP A C 1
ATOM 2908 O O . ASP A 1 369 ? -24.990 5.691 9.010 1.00 88.69 369 ASP A O 1
ATOM 2912 N N . ARG A 1 370 ? -23.383 5.788 10.590 1.00 86.81 370 ARG A N 1
ATOM 2913 C CA . ARG A 1 370 ? -22.526 4.761 9.984 1.00 86.81 370 ARG A CA 1
ATOM 2914 C C . ARG A 1 370 ? -23.148 3.379 10.118 1.00 86.81 370 ARG A C 1
ATOM 2916 O O . ARG A 1 370 ? -23.187 2.649 9.131 1.00 86.81 370 ARG A O 1
ATOM 2923 N N . ALA A 1 371 ? -23.714 3.051 11.278 1.00 85.94 371 ALA A N 1
ATOM 2924 C CA . ALA A 1 371 ? -24.480 1.818 11.444 1.00 85.94 371 ALA A CA 1
ATOM 2925 C C . ALA A 1 371 ? -25.650 1.741 10.440 1.00 85.94 371 ALA A C 1
ATOM 2927 O O . ALA A 1 371 ? -25.837 0.723 9.773 1.00 85.94 371 ALA A O 1
ATOM 2928 N N . GLY A 1 372 ? -26.390 2.840 10.252 1.00 85.06 372 GLY A N 1
ATOM 2929 C CA . GLY A 1 372 ? -27.465 2.932 9.262 1.00 85.06 372 GLY A CA 1
ATOM 2930 C C . GLY A 1 372 ? -26.982 2.849 7.808 1.00 85.06 372 GLY A C 1
ATOM 2931 O O . GLY A 1 372 ? -27.682 2.301 6.954 1.00 85.06 372 GLY A O 1
ATOM 2932 N N . ALA A 1 373 ? -25.791 3.370 7.496 1.00 83.88 373 ALA A N 1
ATOM 2933 C CA . ALA A 1 373 ? -25.170 3.234 6.178 1.00 83.88 373 ALA A CA 1
ATOM 2934 C C . ALA A 1 373 ? -24.761 1.780 5.882 1.00 83.88 373 ALA A C 1
ATOM 2936 O O . ALA A 1 373 ? -25.108 1.265 4.820 1.00 83.88 373 ALA A O 1
ATOM 2937 N N . VAL A 1 374 ? -24.124 1.095 6.837 1.00 85.56 374 VAL A N 1
ATOM 2938 C CA . VAL A 1 374 ? -23.740 -0.325 6.721 1.00 85.56 374 VAL A CA 1
ATOM 2939 C C . VAL A 1 374 ? -24.975 -1.215 6.547 1.00 85.56 374 VAL A C 1
ATOM 2941 O O . VAL A 1 374 ? -25.004 -2.073 5.667 1.00 85.56 374 VAL A O 1
ATOM 2944 N N . MET A 1 375 ? -26.051 -0.962 7.298 1.00 80.12 375 MET A N 1
ATOM 2945 C CA . MET A 1 375 ? -27.309 -1.706 7.142 1.00 80.12 375 MET A CA 1
ATOM 2946 C C . MET A 1 375 ? -27.971 -1.484 5.776 1.00 80.12 375 MET A C 1
ATOM 2948 O O . MET A 1 375 ? -28.524 -2.420 5.199 1.00 80.12 375 MET A O 1
ATOM 2952 N N . ARG A 1 376 ? -27.891 -0.270 5.214 1.00 78.75 376 ARG A N 1
ATOM 2953 C CA . ARG A 1 376 ? -28.356 -0.008 3.842 1.00 78.75 376 ARG A CA 1
ATOM 2954 C C . ARG A 1 376 ? -27.489 -0.723 2.808 1.00 78.75 376 ARG A C 1
ATOM 2956 O O . ARG A 1 376 ? -28.050 -1.289 1.871 1.00 78.75 376 ARG A O 1
ATOM 2963 N N . ALA A 1 377 ? -26.174 -0.780 3.010 1.00 75.75 377 ALA A N 1
ATOM 2964 C CA . ALA A 1 377 ? -25.234 -1.481 2.133 1.00 75.75 377 ALA A CA 1
ATOM 2965 C C . ALA A 1 377 ? -25.538 -2.981 1.996 1.00 75.75 377 ALA A C 1
ATOM 2967 O O . ALA A 1 377 ? -25.443 -3.530 0.898 1.00 75.75 377 ALA A O 1
ATOM 2968 N N . ILE A 1 378 ? -26.003 -3.626 3.076 1.00 71.12 378 ILE A N 1
ATOM 2969 C CA . ILE A 1 378 ? -26.465 -5.029 3.057 1.00 71.12 378 ILE A CA 1
ATOM 2970 C C . ILE A 1 378 ? -27.594 -5.239 2.026 1.00 71.12 378 ILE A C 1
ATOM 2972 O O . ILE A 1 378 ? -27.701 -6.313 1.433 1.00 71.12 378 ILE A O 1
ATOM 2976 N N . SER A 1 379 ? -28.424 -4.214 1.792 1.00 64.56 379 SER A N 1
ATOM 2977 C CA . SER A 1 379 ? -29.583 -4.268 0.888 1.00 64.56 379 SER A CA 1
ATOM 2978 C C . SER A 1 379 ? -29.358 -3.639 -0.494 1.00 64.56 379 SER A C 1
ATOM 2980 O O . SER A 1 379 ? -29.961 -4.093 -1.464 1.00 64.56 379 SER A O 1
ATOM 2982 N N . GLY A 1 380 ? -28.514 -2.606 -0.590 1.00 60.09 380 GLY A N 1
ATOM 2983 C CA . GLY A 1 380 ? -28.427 -1.703 -1.744 1.00 60.09 380 GLY A CA 1
ATOM 2984 C C . GLY A 1 380 ? -27.212 -1.888 -2.655 1.00 60.09 380 GLY A C 1
ATOM 2985 O O . GLY A 1 380 ? -27.124 -1.195 -3.662 1.00 60.09 380 GLY A O 1
ATOM 2986 N N . GLY A 1 381 ? -26.274 -2.784 -2.327 1.00 56.66 381 GLY A N 1
ATOM 2987 C CA . GLY A 1 381 ? -25.097 -3.092 -3.158 1.00 56.66 381 GLY A CA 1
ATOM 2988 C C . GLY A 1 381 ? -24.012 -2.006 -3.196 1.00 56.66 381 GLY A C 1
ATOM 2989 O O . GLY A 1 381 ? -22.862 -2.315 -3.496 1.00 56.66 381 GLY A O 1
ATOM 2990 N N . ASP A 1 382 ? -24.350 -0.769 -2.839 1.00 62.66 382 ASP A N 1
ATOM 2991 C CA . ASP A 1 382 ? -23.397 0.309 -2.598 1.00 62.66 382 ASP A CA 1
ATOM 2992 C C . ASP A 1 382 ? -22.774 0.096 -1.211 1.00 62.66 382 ASP A C 1
ATOM 2994 O O . ASP A 1 382 ? -23.476 0.152 -0.197 1.00 62.66 382 ASP A O 1
ATOM 2998 N N . MET A 1 383 ? -21.484 -0.247 -1.160 1.00 64.75 383 MET A N 1
ATOM 2999 C CA . MET A 1 383 ? -20.778 -0.564 0.088 1.00 64.75 383 MET A CA 1
ATOM 3000 C C . MET A 1 383 ? -19.849 0.574 0.505 1.00 64.75 383 MET A C 1
ATOM 3002 O O . MET A 1 383 ? -18.676 0.577 0.118 1.00 64.75 383 MET A O 1
ATOM 3006 N N . PRO A 1 384 ? -20.317 1.536 1.321 1.00 57.47 384 PRO A N 1
ATOM 3007 C CA . PRO A 1 384 ? -19.427 2.501 1.918 1.00 57.47 384 PRO A CA 1
ATOM 3008 C C . PRO A 1 384 ? -18.842 1.972 3.237 1.00 57.47 384 PRO A C 1
ATOM 3010 O O . PRO A 1 384 ? -19.524 1.366 4.062 1.00 57.47 384 PRO A O 1
ATOM 3013 N N . VAL A 1 385 ? -17.582 2.366 3.435 1.00 65.25 385 VAL A N 1
ATOM 3014 C CA . VAL A 1 385 ? -16.729 2.300 4.633 1.00 65.25 385 VAL A CA 1
ATOM 3015 C C . VAL A 1 385 ? -16.038 0.959 4.932 1.00 65.25 385 VAL A C 1
ATOM 3017 O O . VAL A 1 385 ? -16.601 -0.124 4.821 1.00 65.25 385 VAL A O 1
ATOM 3020 N N . GLN A 1 386 ? -14.759 1.064 5.304 1.00 75.19 386 GLN A N 1
ATOM 3021 C CA . GLN A 1 386 ? -13.937 -0.023 5.830 1.00 75.19 386 GLN A CA 1
ATOM 3022 C C . GLN A 1 386 ? -14.538 -0.535 7.146 1.00 75.19 386 GLN A C 1
ATOM 3024 O O . GLN A 1 386 ? -14.924 0.265 7.999 1.00 75.19 386 GLN A O 1
ATOM 3029 N N . ALA A 1 387 ? -14.629 -1.857 7.295 1.00 86.00 387 ALA A N 1
ATOM 3030 C CA . ALA A 1 387 ? -15.056 -2.471 8.547 1.00 86.00 387 ALA A CA 1
ATOM 3031 C C . ALA A 1 387 ? -13.966 -2.268 9.611 1.00 86.00 387 ALA A C 1
ATOM 3033 O O . ALA A 1 387 ? -12.823 -2.652 9.382 1.00 86.00 387 ALA A O 1
ATOM 3034 N N . GLU A 1 388 ? -14.330 -1.673 10.746 1.00 88.75 388 GLU A N 1
ATOM 3035 C CA . GLU A 1 388 ? -13.454 -1.437 11.902 1.00 88.75 388 GLU A CA 1
ATOM 3036 C C . GLU A 1 388 ? -13.578 -2.547 12.948 1.00 88.75 388 GLU A C 1
ATOM 3038 O O . GLU A 1 388 ? -12.647 -2.774 13.709 1.00 88.75 388 GLU A O 1
ATOM 3043 N N . VAL A 1 389 ? -14.689 -3.292 12.969 1.00 89.94 389 VAL A N 1
ATOM 3044 C CA . VAL A 1 389 ? -14.903 -4.423 13.897 1.00 89.94 389 VAL A CA 1
ATOM 3045 C C . VAL A 1 389 ? -13.879 -5.559 13.731 1.00 89.94 389 VAL A C 1
ATOM 3047 O O . VAL A 1 389 ? -13.769 -6.449 14.570 1.00 89.94 389 VAL A O 1
ATOM 3050 N N . ILE A 1 390 ? -13.155 -5.574 12.610 1.00 89.56 390 ILE A N 1
ATOM 3051 C CA . ILE A 1 390 ? -12.086 -6.542 12.332 1.00 89.56 390 ILE A CA 1
ATOM 3052 C C . ILE A 1 390 ? -10.706 -6.029 12.759 1.00 89.56 390 ILE A C 1
ATOM 3054 O O . ILE A 1 390 ? -9.750 -6.808 12.781 1.00 89.56 390 ILE A O 1
ATOM 3058 N N . ASP A 1 391 ? -10.599 -4.746 13.105 1.00 85.06 391 ASP A N 1
ATOM 3059 C CA . ASP A 1 391 ? -9.364 -4.131 13.558 1.00 85.06 391 ASP A CA 1
ATOM 3060 C C . ASP A 1 391 ? -9.239 -4.346 15.068 1.00 85.06 391 ASP A C 1
ATOM 3062 O O . ASP A 1 391 ? -9.948 -3.760 15.889 1.00 85.06 391 ASP A O 1
ATOM 3066 N N . SER A 1 392 ? -8.312 -5.219 15.464 1.00 74.81 392 SER A N 1
ATOM 3067 C CA . SER A 1 392 ? -7.982 -5.373 16.878 1.00 74.81 392 SER A CA 1
ATOM 3068 C C . SER A 1 392 ? -7.418 -4.053 17.399 1.00 74.81 392 SER A C 1
ATOM 3070 O O . SER A 1 392 ? -6.405 -3.588 16.874 1.00 74.81 392 SER A O 1
ATOM 3072 N N . SER A 1 393 ? -8.031 -3.480 18.437 1.00 67.62 393 SER A N 1
ATOM 3073 C CA . SER A 1 393 ? -7.437 -2.362 19.171 1.00 67.62 393 SER A CA 1
ATOM 3074 C C . SER A 1 393 ? -6.109 -2.836 19.759 1.00 67.62 393 SER A C 1
ATOM 3076 O O . SER A 1 393 ? -6.096 -3.692 20.637 1.00 67.62 393 SER A O 1
ATOM 3078 N N . ARG A 1 394 ? -5.003 -2.340 19.211 1.00 69.94 394 ARG A N 1
ATOM 3079 C CA . ARG A 1 394 ? -3.663 -2.511 19.765 1.00 69.94 394 ARG A CA 1
ATOM 3080 C C . ARG A 1 394 ? -3.174 -1.112 20.095 1.00 69.94 394 ARG A C 1
ATOM 3082 O O . ARG A 1 394 ? -3.050 -0.288 19.189 1.00 69.94 394 ARG A O 1
ATOM 3089 N N . GLY A 1 395 ? -2.983 -0.828 21.373 1.00 63.69 395 GLY A N 1
ATOM 3090 C CA . GLY A 1 395 ? -2.170 0.283 21.814 1.00 63.69 395 GLY A CA 1
ATOM 3091 C C . GLY A 1 395 ? -0.798 0.198 21.156 1.00 63.69 395 GLY A C 1
ATOM 3092 O O . GLY A 1 395 ? -0.170 -0.859 21.058 1.00 63.69 395 GLY A O 1
ATOM 3093 N N . SER A 1 396 ? -0.346 1.334 20.652 1.00 63.62 396 SER A N 1
ATOM 3094 C CA . SER A 1 396 ? 0.971 1.464 20.062 1.00 63.62 396 SER A CA 1
ATOM 3095 C C . SER A 1 396 ? 1.697 2.619 20.715 1.00 63.62 396 SER A C 1
ATOM 3097 O O . SER A 1 396 ? 1.360 3.775 20.463 1.00 63.62 396 SER A O 1
ATOM 3099 N N . ASP A 1 397 ? 2.707 2.304 21.515 1.00 62.59 397 ASP A N 1
ATOM 3100 C CA . ASP A 1 397 ? 3.584 3.324 22.097 1.00 62.59 397 ASP A CA 1
ATOM 3101 C C . ASP A 1 397 ? 4.822 3.568 21.239 1.00 62.59 397 ASP A C 1
ATOM 3103 O O . ASP A 1 397 ? 5.492 4.585 21.387 1.00 62.59 397 ASP A O 1
ATOM 3107 N N . LEU A 1 398 ? 5.169 2.623 20.361 1.00 73.69 398 LEU A N 1
ATOM 3108 C CA . LEU A 1 398 ? 6.432 2.645 19.636 1.00 73.69 398 LEU A CA 1
ATOM 3109 C C . LEU A 1 398 ? 6.162 2.427 18.150 1.00 73.69 398 LEU A C 1
ATOM 3111 O O . LEU A 1 398 ? 5.728 1.357 17.722 1.00 73.69 398 LEU A O 1
ATOM 3115 N N . SER A 1 399 ? 6.447 3.455 17.358 1.00 82.38 399 SER A N 1
ATOM 3116 C CA . SER A 1 399 ? 6.513 3.366 15.905 1.00 82.38 399 SER A CA 1
ATOM 3117 C C . SER A 1 399 ? 7.883 3.809 15.418 1.00 82.38 399 SER A C 1
ATOM 3119 O O . SER A 1 399 ? 8.440 4.787 15.921 1.00 82.38 399 SER A O 1
ATOM 3121 N N . PHE A 1 400 ? 8.410 3.117 14.419 1.00 87.81 400 PHE A N 1
ATOM 3122 C CA . PHE A 1 400 ? 9.637 3.497 13.729 1.00 87.81 400 PHE A CA 1
ATOM 3123 C C . PHE A 1 400 ? 9.469 3.257 12.230 1.00 87.81 400 PHE A C 1
ATOM 3125 O O . PHE A 1 400 ? 8.591 2.509 11.801 1.00 87.81 400 PHE A O 1
ATOM 3132 N N . THR A 1 401 ? 10.272 3.933 11.414 1.00 91.31 401 THR A N 1
ATOM 3133 C CA . THR A 1 401 ? 10.188 3.798 9.954 1.00 91.31 401 THR A CA 1
ATOM 3134 C C . THR A 1 401 ? 11.333 2.938 9.452 1.00 91.31 401 THR A C 1
ATOM 3136 O O . THR A 1 401 ? 12.496 3.268 9.671 1.00 91.31 401 THR A O 1
ATOM 3139 N N . ASN A 1 402 ? 11.000 1.853 8.761 1.00 92.94 402 ASN A N 1
ATOM 3140 C CA . ASN A 1 402 ? 11.945 1.036 8.020 1.00 92.94 402 ASN A CA 1
ATOM 3141 C C . ASN A 1 402 ? 12.138 1.610 6.616 1.00 92.94 402 ASN A C 1
ATOM 3143 O O . ASN A 1 402 ? 11.170 1.979 5.944 1.00 92.94 402 ASN A O 1
ATOM 3147 N N . ARG A 1 403 ? 13.387 1.655 6.161 1.00 94.75 403 ARG A N 1
ATOM 3148 C CA . ARG A 1 403 ? 13.769 2.069 4.807 1.00 94.75 403 ARG A CA 1
ATOM 3149 C C . ARG A 1 403 ? 14.785 1.100 4.235 1.00 94.75 403 ARG A C 1
ATOM 3151 O O . ARG A 1 403 ? 15.644 0.607 4.957 1.00 94.75 403 ARG A O 1
ATOM 3158 N N . VAL A 1 404 ? 14.728 0.861 2.931 1.00 95.56 404 VAL A N 1
ATOM 3159 C CA . VAL A 1 404 ? 15.761 0.095 2.223 1.00 95.56 404 VAL A CA 1
ATOM 3160 C C . VAL A 1 404 ? 16.339 0.963 1.120 1.00 95.56 404 VAL A C 1
ATOM 3162 O O . VAL A 1 404 ? 15.621 1.386 0.214 1.00 95.56 404 VAL A O 1
ATOM 3165 N N . ALA A 1 405 ? 17.633 1.251 1.217 1.00 95.19 405 ALA A N 1
ATOM 3166 C CA . ALA A 1 405 ? 18.335 2.172 0.336 1.00 95.19 405 ALA A CA 1
ATOM 3167 C C . ALA A 1 405 ? 19.500 1.472 -0.371 1.00 95.19 405 ALA A C 1
ATOM 3169 O O . ALA A 1 405 ? 20.339 0.845 0.273 1.00 95.19 405 ALA A O 1
ATOM 3170 N N . LEU A 1 406 ? 19.584 1.630 -1.689 1.00 95.12 406 LEU A N 1
ATOM 3171 C CA . LEU A 1 406 ? 20.708 1.200 -2.515 1.00 95.12 406 LEU A CA 1
ATOM 3172 C C . LEU A 1 406 ? 21.487 2.443 -2.955 1.00 95.12 406 LEU A C 1
ATOM 3174 O O . LEU A 1 406 ? 20.974 3.235 -3.745 1.00 95.12 406 LEU A O 1
ATOM 3178 N N . HIS A 1 407 ? 22.698 2.635 -2.429 1.00 94.06 407 HIS A N 1
ATOM 3179 C CA . HIS A 1 407 ? 23.531 3.798 -2.754 1.00 94.06 407 HIS A CA 1
ATOM 3180 C C . HIS A 1 407 ? 24.542 3.492 -3.853 1.00 94.06 407 HIS A C 1
ATOM 3182 O O . HIS A 1 407 ? 25.143 2.420 -3.885 1.00 94.06 407 HIS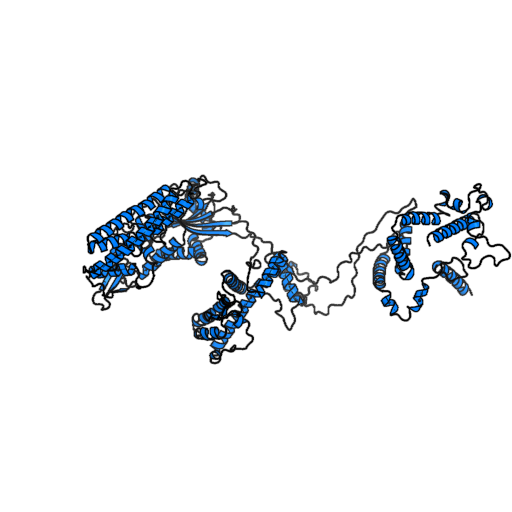 A O 1
ATOM 3188 N N . PHE A 1 408 ? 24.804 4.491 -4.687 1.00 93.88 408 PHE A N 1
ATOM 3189 C CA . PHE A 1 408 ? 25.862 4.462 -5.686 1.00 93.88 408 PHE A CA 1
ATOM 3190 C C . PHE A 1 408 ? 26.834 5.624 -5.489 1.00 93.88 408 PHE A C 1
ATOM 3192 O O . PHE A 1 408 ? 26.467 6.668 -4.944 1.00 93.88 408 PHE A O 1
ATOM 3199 N N . ASP A 1 409 ? 28.065 5.446 -5.967 1.00 91.88 409 ASP A N 1
ATOM 3200 C CA . ASP A 1 409 ? 29.095 6.482 -5.955 1.00 91.88 409 ASP A CA 1
ATOM 3201 C C . ASP A 1 409 ? 28.851 7.470 -7.112 1.00 91.88 409 ASP A C 1
ATOM 3203 O O . ASP A 1 409 ? 29.088 7.125 -8.274 1.00 91.88 409 ASP A O 1
ATOM 3207 N N . PRO A 1 410 ? 28.401 8.714 -6.849 1.00 87.75 410 PRO A N 1
ATOM 3208 C CA . PRO A 1 410 ? 28.111 9.664 -7.919 1.00 87.75 410 PRO A CA 1
ATOM 3209 C C . PRO A 1 410 ? 29.363 10.134 -8.669 1.00 87.75 410 PRO A C 1
ATOM 3211 O O . PRO A 1 410 ? 29.225 10.686 -9.764 1.00 87.75 410 PRO A O 1
ATOM 3214 N N . GLY A 1 411 ? 30.561 9.959 -8.099 1.00 84.88 411 GLY A N 1
ATOM 3215 C CA . GLY A 1 411 ? 31.835 10.319 -8.724 1.00 84.88 411 GLY A CA 1
ATOM 3216 C C . GLY A 1 411 ? 32.357 9.270 -9.710 1.00 84.88 411 GLY A C 1
ATOM 3217 O O . GLY A 1 411 ? 33.340 9.520 -10.413 1.00 84.88 411 GLY A O 1
ATOM 3218 N N . LEU A 1 412 ? 31.710 8.106 -9.786 1.00 86.56 412 LEU A N 1
ATOM 3219 C CA . LEU A 1 412 ? 32.169 6.995 -10.603 1.00 86.56 412 LEU A CA 1
ATOM 3220 C C . LEU A 1 412 ? 31.948 7.261 -12.096 1.00 86.56 412 LEU A C 1
ATOM 3222 O O . LEU A 1 412 ? 30.847 7.572 -12.539 1.00 86.56 412 LEU A O 1
ATOM 3226 N N . THR A 1 413 ? 33.007 7.099 -12.887 1.00 85.00 413 THR A N 1
ATOM 3227 C CA . THR A 1 413 ? 32.986 7.276 -14.355 1.00 85.00 413 THR A CA 1
ATOM 3228 C C . THR A 1 413 ? 33.532 6.061 -15.109 1.00 85.00 413 THR A C 1
ATOM 3230 O O . THR A 1 413 ? 33.663 6.082 -16.332 1.00 85.00 413 THR A O 1
ATOM 3233 N N . THR A 1 414 ? 33.853 4.982 -14.391 1.00 88.06 414 THR A N 1
ATOM 3234 C CA . THR A 1 414 ? 34.428 3.759 -14.953 1.00 88.06 414 THR A CA 1
ATOM 3235 C C . THR A 1 414 ? 33.438 3.052 -15.877 1.00 88.06 414 THR A C 1
ATOM 3237 O O . THR A 1 414 ? 32.295 2.805 -15.501 1.00 88.06 414 THR A O 1
ATOM 3240 N N . ASN A 1 415 ? 33.898 2.666 -17.069 1.00 90.69 415 ASN A N 1
ATOM 3241 C CA . ASN A 1 415 ? 33.121 1.838 -17.985 1.00 90.69 415 ASN A CA 1
ATOM 3242 C C . ASN A 1 415 ? 33.155 0.363 -17.526 1.00 90.69 415 ASN A C 1
ATOM 3244 O O . ASN A 1 415 ? 34.249 -0.208 -17.511 1.00 90.69 415 ASN A O 1
ATOM 3248 N N . PRO A 1 416 ? 32.012 -0.257 -17.157 1.00 89.94 416 PRO A N 1
ATOM 3249 C CA . PRO A 1 416 ? 31.970 -1.663 -16.748 1.00 89.94 416 PRO A CA 1
ATOM 3250 C C . PRO A 1 416 ? 32.383 -2.616 -17.867 1.00 89.94 416 PRO A C 1
ATOM 3252 O O . PRO A 1 416 ? 32.990 -3.643 -17.587 1.00 89.94 416 PRO A O 1
ATOM 3255 N N . TRP A 1 417 ? 32.094 -2.266 -19.124 1.00 91.88 417 TRP A N 1
ATOM 3256 C CA . TRP A 1 417 ? 32.385 -3.078 -20.304 1.00 91.88 417 TRP A CA 1
ATOM 3257 C C . TRP A 1 417 ? 33.296 -2.296 -21.263 1.00 91.88 417 TRP A C 1
ATOM 3259 O O . TRP A 1 417 ? 32.816 -1.699 -22.228 1.00 91.88 417 TRP A O 1
ATOM 3269 N N . PRO A 1 418 ? 34.628 -2.286 -21.034 1.00 88.44 418 PRO A N 1
ATOM 3270 C CA . PRO A 1 418 ? 35.569 -1.424 -21.757 1.00 88.44 418 PRO A CA 1
ATOM 3271 C C . PRO A 1 418 ? 35.617 -1.642 -23.273 1.00 88.44 418 PRO A C 1
ATOM 3273 O O . PRO A 1 418 ? 36.010 -0.738 -24.005 1.00 88.44 418 PRO A O 1
ATOM 3276 N N . ALA A 1 419 ? 35.233 -2.833 -23.744 1.00 86.00 419 ALA A N 1
ATOM 3277 C CA . ALA A 1 419 ? 35.178 -3.158 -25.169 1.00 86.00 419 ALA A CA 1
ATOM 3278 C C . ALA A 1 419 ? 34.068 -2.399 -25.920 1.00 86.00 419 ALA A C 1
ATOM 3280 O O . ALA A 1 419 ? 34.124 -2.299 -27.143 1.00 86.00 419 ALA A O 1
ATOM 3281 N N . ILE A 1 420 ? 33.076 -1.867 -25.201 1.00 89.00 420 ILE A N 1
ATOM 3282 C CA . ILE A 1 420 ? 31.919 -1.170 -25.759 1.00 89.00 420 ILE A CA 1
ATOM 3283 C C . ILE A 1 420 ? 32.004 0.300 -25.322 1.00 89.00 420 ILE A C 1
ATOM 3285 O O . ILE A 1 420 ? 32.182 0.569 -24.133 1.00 89.00 420 ILE A O 1
ATOM 3289 N N . PRO A 1 421 ? 31.882 1.288 -26.225 1.00 89.75 421 PRO A N 1
ATOM 3290 C CA . PRO A 1 421 ? 31.826 2.697 -25.838 1.00 89.75 421 PRO A CA 1
ATOM 3291 C C . PRO A 1 421 ? 30.646 2.999 -24.901 1.00 89.75 421 PRO A C 1
ATOM 3293 O O . PRO A 1 421 ? 29.612 2.335 -24.951 1.00 89.75 421 PRO A O 1
ATOM 3296 N N . LEU A 1 422 ? 30.773 4.016 -24.043 1.00 90.12 422 LEU A N 1
ATOM 3297 C CA . LEU A 1 422 ? 29.671 4.416 -23.165 1.00 90.12 422 LEU A CA 1
ATOM 3298 C C . LEU A 1 422 ? 28.543 5.077 -23.972 1.00 90.12 422 LEU A C 1
ATOM 3300 O O . LEU A 1 422 ? 28.709 6.173 -24.521 1.00 90.12 422 LEU A O 1
ATOM 3304 N N . SER A 1 423 ? 27.372 4.442 -23.972 1.00 90.62 423 SER A N 1
ATOM 3305 C CA . SER A 1 423 ? 26.147 5.001 -24.538 1.00 90.62 423 SER A CA 1
ATOM 3306 C C . SER A 1 423 ? 25.714 6.287 -23.825 1.00 90.62 423 SER A C 1
ATOM 3308 O O . SER A 1 423 ? 26.203 6.631 -22.740 1.00 90.62 423 SER A O 1
ATOM 3310 N N . ARG A 1 424 ? 24.769 7.024 -24.419 1.00 90.94 424 ARG A N 1
ATOM 3311 C CA . ARG A 1 424 ? 24.206 8.229 -23.788 1.00 90.94 424 ARG A CA 1
ATOM 3312 C C . ARG A 1 424 ? 23.520 7.905 -22.457 1.00 90.94 424 ARG A C 1
ATOM 3314 O O . ARG A 1 424 ? 23.701 8.641 -21.484 1.00 90.94 424 ARG A O 1
ATOM 3321 N N . ARG A 1 425 ? 22.781 6.792 -22.387 1.00 89.25 425 ARG A N 1
ATOM 3322 C CA . ARG A 1 425 ? 22.159 6.297 -21.147 1.00 89.25 425 ARG A CA 1
ATOM 3323 C C . ARG A 1 425 ? 23.209 5.951 -20.093 1.00 89.25 425 ARG A C 1
ATOM 3325 O O . ARG A 1 425 ? 23.058 6.339 -18.936 1.00 89.25 425 ARG A O 1
ATOM 3332 N N . ALA A 1 426 ? 24.296 5.286 -20.486 1.00 91.06 426 ALA A N 1
ATOM 3333 C CA . ALA A 1 426 ? 25.388 4.933 -19.582 1.00 91.06 426 ALA A CA 1
ATOM 3334 C C . ALA A 1 426 ? 26.157 6.162 -19.060 1.00 91.06 426 ALA A C 1
ATOM 3336 O O . ALA A 1 426 ? 26.520 6.200 -17.891 1.00 91.06 426 ALA A O 1
ATOM 3337 N N . ARG A 1 427 ? 26.366 7.199 -19.885 1.00 90.75 427 ARG A N 1
ATOM 3338 C CA . ARG A 1 427 ? 27.000 8.464 -19.454 1.00 90.75 427 ARG A CA 1
ATOM 3339 C C . ARG A 1 427 ? 26.120 9.316 -18.543 1.00 90.75 427 ARG A C 1
ATOM 3341 O O . ARG A 1 427 ? 26.649 10.115 -17.778 1.00 90.75 427 ARG A O 1
ATOM 3348 N N . THR A 1 428 ? 24.800 9.174 -18.646 1.00 91.19 428 THR A N 1
ATOM 3349 C CA . THR A 1 428 ? 23.854 9.927 -17.811 1.00 91.19 428 THR A CA 1
ATOM 3350 C C . THR A 1 428 ? 23.842 9.384 -16.379 1.00 91.19 428 THR A C 1
ATOM 3352 O O . THR A 1 428 ? 23.899 10.169 -15.439 1.00 91.19 428 THR A O 1
ATOM 3355 N N . GLU A 1 429 ? 23.859 8.058 -16.205 1.00 92.50 429 GLU A N 1
ATOM 3356 C CA . GLU A 1 429 ? 23.942 7.407 -14.886 1.00 92.50 429 GLU A CA 1
ATOM 3357 C C . GLU A 1 429 ? 25.079 6.365 -14.843 1.00 92.50 429 GLU A C 1
ATOM 3359 O O . GLU A 1 429 ? 24.829 5.155 -14.877 1.00 92.50 429 GLU A O 1
ATOM 3364 N N . PRO A 1 430 ? 26.350 6.806 -14.776 1.00 92.19 430 PRO A N 1
ATOM 3365 C CA . PRO A 1 430 ? 27.505 5.909 -14.865 1.00 92.19 430 PRO A CA 1
ATOM 3366 C C . PRO A 1 430 ? 27.605 4.948 -13.678 1.00 92.19 430 PRO A C 1
ATOM 3368 O O . PRO A 1 430 ? 27.978 3.788 -13.852 1.00 92.19 430 PRO A O 1
ATOM 3371 N N . ALA A 1 431 ? 27.217 5.398 -12.484 1.00 92.31 431 ALA A N 1
ATOM 3372 C CA . ALA A 1 431 ? 27.260 4.590 -11.274 1.00 92.31 431 ALA A CA 1
ATOM 3373 C C . ALA A 1 431 ? 26.250 3.430 -11.328 1.00 92.31 431 ALA A C 1
ATOM 3375 O O . ALA A 1 431 ? 26.600 2.287 -11.031 1.00 92.31 431 ALA A O 1
ATOM 3376 N N . PHE A 1 432 ? 25.028 3.692 -11.808 1.00 93.31 432 PHE A N 1
ATOM 3377 C CA . PHE A 1 432 ? 24.023 2.651 -12.020 1.00 93.31 432 PHE A CA 1
ATOM 3378 C C . PHE A 1 432 ? 24.431 1.694 -13.153 1.00 93.31 432 PHE A C 1
ATOM 3380 O O . PHE A 1 432 ? 24.327 0.478 -12.994 1.00 93.31 432 PHE A O 1
ATOM 3387 N N . ASN A 1 433 ? 24.994 2.214 -14.252 1.00 93.69 433 ASN A N 1
ATOM 3388 C CA . ASN A 1 433 ? 25.517 1.384 -15.342 1.00 93.69 433 ASN A CA 1
ATOM 3389 C C . ASN A 1 433 ? 26.621 0.428 -14.862 1.00 93.69 433 ASN A C 1
ATOM 3391 O O . ASN A 1 433 ? 26.614 -0.746 -15.225 1.00 93.69 433 ASN A O 1
ATOM 3395 N N . LYS A 1 434 ? 27.548 0.912 -14.023 1.00 92.56 434 LYS A N 1
ATOM 3396 C CA . LYS A 1 434 ? 28.609 0.081 -13.444 1.00 92.56 434 LYS A CA 1
ATOM 3397 C C . LYS A 1 434 ? 28.046 -1.031 -12.565 1.00 92.56 434 LYS A C 1
ATOM 3399 O O . LYS A 1 434 ? 28.449 -2.173 -12.740 1.00 92.56 434 LYS A O 1
ATOM 3404 N N . TRP A 1 435 ? 27.097 -0.715 -11.681 1.00 93.00 435 TRP A N 1
ATOM 3405 C CA . TRP A 1 435 ? 26.452 -1.725 -10.839 1.00 93.00 435 TRP A CA 1
ATOM 3406 C C . TRP A 1 435 ? 25.726 -2.787 -11.670 1.00 93.00 435 TRP A C 1
ATOM 3408 O O . TRP A 1 435 ? 25.959 -3.972 -11.469 1.00 93.00 435 TRP A O 1
ATOM 3418 N N . ALA A 1 436 ? 24.921 -2.386 -12.658 1.00 92.94 436 ALA A N 1
ATOM 3419 C CA . ALA A 1 436 ? 24.258 -3.338 -13.550 1.00 92.94 436 ALA A CA 1
ATOM 3420 C C . ALA A 1 436 ? 25.268 -4.217 -14.314 1.00 92.94 436 ALA A C 1
ATOM 3422 O O . ALA A 1 436 ? 25.044 -5.415 -14.465 1.00 92.94 436 ALA A O 1
ATOM 3423 N N . GLY A 1 437 ? 26.393 -3.645 -14.758 1.00 91.62 437 GLY A N 1
ATOM 3424 C CA . GLY A 1 437 ? 27.470 -4.392 -15.413 1.00 91.62 437 GLY A CA 1
ATOM 3425 C C . GLY A 1 437 ? 28.151 -5.414 -14.503 1.00 91.62 437 GLY A C 1
ATOM 3426 O O . GLY A 1 437 ? 28.437 -6.518 -14.953 1.00 91.62 437 GLY A O 1
ATOM 3427 N N . ASP A 1 438 ? 28.344 -5.086 -13.223 1.00 90.94 438 ASP A N 1
ATOM 3428 C CA . ASP A 1 438 ? 28.921 -6.009 -12.235 1.00 90.94 438 ASP A CA 1
ATOM 3429 C C . ASP A 1 438 ? 28.008 -7.214 -11.956 1.00 90.94 438 ASP A C 1
ATOM 3431 O O . ASP A 1 438 ? 28.501 -8.302 -11.668 1.00 90.94 438 ASP A O 1
ATOM 3435 N N . LEU A 1 439 ? 26.684 -7.042 -12.071 1.00 91.62 439 LEU A N 1
ATOM 3436 C CA . LEU A 1 439 ? 25.712 -8.130 -11.903 1.00 91.62 439 LEU A CA 1
ATOM 3437 C C . LEU A 1 439 ? 25.577 -9.017 -13.149 1.00 91.62 439 LEU A C 1
ATOM 3439 O O . LEU A 1 439 ? 25.307 -10.212 -13.027 1.00 91.62 439 LEU A O 1
ATOM 3443 N N . LEU A 1 440 ? 25.709 -8.429 -14.342 1.00 87.69 440 LEU A N 1
ATOM 3444 C CA . LEU A 1 440 ? 25.480 -9.106 -15.624 1.00 87.69 440 LEU A CA 1
ATOM 3445 C C . LEU A 1 440 ? 26.726 -9.828 -16.174 1.00 87.69 440 LEU A C 1
ATOM 3447 O O . LEU A 1 440 ? 26.569 -10.628 -17.090 1.00 87.69 440 LEU A O 1
ATOM 3451 N N . ASP A 1 441 ? 27.908 -9.628 -15.578 1.00 82.88 441 ASP A N 1
ATOM 3452 C CA . ASP A 1 441 ? 29.195 -10.240 -15.971 1.00 82.88 441 ASP A CA 1
ATOM 3453 C C . ASP A 1 441 ? 29.712 -9.770 -17.360 1.00 82.88 441 ASP A C 1
ATOM 3455 O O . ASP A 1 441 ? 29.207 -8.796 -17.929 1.00 82.88 441 ASP A O 1
ATOM 3459 N N . ASP A 1 442 ? 30.780 -10.382 -17.891 1.00 88.44 442 ASP A N 1
ATOM 3460 C CA . ASP A 1 442 ? 31.409 -10.005 -19.171 1.00 88.44 442 ASP A CA 1
ATOM 3461 C C . ASP A 1 442 ? 30.455 -10.217 -20.373 1.00 88.44 442 ASP A C 1
ATOM 3463 O O . ASP A 1 442 ? 29.979 -11.329 -20.620 1.00 88.44 442 ASP A O 1
ATOM 3467 N N . PRO A 1 443 ? 30.222 -9.201 -21.226 1.00 90.88 443 PRO A N 1
ATOM 3468 C CA . PRO A 1 443 ? 29.327 -9.310 -22.377 1.00 90.88 443 PRO A CA 1
ATOM 3469 C C . PRO A 1 443 ? 29.783 -10.342 -23.428 1.00 90.88 443 PRO A C 1
ATOM 3471 O O . PRO A 1 443 ? 28.992 -10.734 -24.286 1.00 90.88 443 PRO A O 1
ATOM 3474 N N . LYS A 1 444 ? 31.042 -10.802 -23.404 1.00 90.25 444 LYS A N 1
ATOM 3475 C CA . LYS A 1 444 ? 31.553 -11.848 -24.313 1.00 90.25 444 LYS A CA 1
ATOM 3476 C C . LYS A 1 444 ? 31.148 -13.266 -23.913 1.00 90.25 444 LYS A C 1
ATOM 3478 O O . LYS A 1 444 ? 31.173 -14.167 -24.766 1.00 90.25 444 LYS A O 1
ATOM 3483 N N . THR A 1 445 ? 30.848 -13.490 -22.635 1.00 88.81 445 THR A N 1
ATOM 3484 C CA . THR A 1 445 ? 30.428 -14.801 -22.118 1.00 88.81 445 THR A CA 1
ATOM 3485 C C . THR A 1 445 ? 28.926 -15.012 -22.285 1.00 88.81 445 THR A C 1
ATOM 3487 O O . THR A 1 445 ? 28.473 -16.150 -22.249 1.00 88.81 445 THR A O 1
ATOM 3490 N N . ILE A 1 446 ? 28.165 -13.948 -22.560 1.00 90.25 446 ILE A N 1
ATOM 3491 C CA . ILE A 1 446 ? 26.722 -13.997 -22.806 1.00 90.25 446 ILE A CA 1
ATOM 3492 C C . ILE A 1 446 ? 26.457 -14.132 -24.309 1.00 90.25 446 ILE A C 1
ATOM 3494 O O . ILE A 1 446 ? 26.797 -13.235 -25.083 1.00 90.25 446 ILE A O 1
ATOM 3498 N N . ARG A 1 447 ? 25.862 -15.251 -24.741 1.00 92.19 447 ARG A N 1
ATOM 3499 C CA . ARG A 1 447 ? 25.697 -15.608 -26.164 1.00 92.19 447 ARG A CA 1
ATOM 3500 C C . ARG A 1 447 ? 24.320 -16.179 -26.480 1.00 92.19 447 ARG A C 1
ATOM 3502 O O . ARG A 1 447 ? 23.644 -16.731 -25.618 1.00 92.19 447 ARG A O 1
ATOM 3509 N N . CYS A 1 448 ? 23.922 -16.088 -27.742 1.00 91.56 448 CYS A N 1
ATOM 3510 C CA . CYS A 1 448 ? 22.785 -16.822 -28.288 1.00 91.56 448 CYS A CA 1
ATOM 3511 C C . CYS A 1 448 ? 23.139 -17.437 -29.645 1.00 91.56 448 CYS A C 1
ATOM 3513 O O . CYS A 1 448 ? 23.979 -16.907 -30.380 1.00 91.56 448 CYS A O 1
ATOM 3515 N N . SER A 1 449 ? 22.508 -18.564 -29.971 1.00 91.19 449 SER A N 1
ATOM 3516 C CA . SER A 1 449 ? 22.653 -19.207 -31.274 1.00 91.19 449 SER A CA 1
ATOM 3517 C C . SER A 1 449 ? 21.647 -18.643 -32.264 1.00 91.19 449 SER A C 1
ATOM 3519 O O . SER A 1 449 ? 20.467 -18.461 -31.952 1.00 91.19 449 SER A O 1
ATOM 3521 N N . VAL A 1 450 ? 22.128 -18.359 -33.469 1.00 90.94 450 VAL A N 1
ATOM 3522 C CA . VAL A 1 450 ? 21.332 -17.805 -34.556 1.00 90.94 450 VAL A CA 1
ATOM 3523 C C . VAL A 1 450 ? 21.539 -18.666 -35.789 1.00 90.94 450 VAL A C 1
ATOM 3525 O O . VAL A 1 450 ? 22.671 -18.996 -36.145 1.00 90.94 450 VAL A O 1
ATOM 3528 N N . GLN A 1 451 ? 20.442 -19.041 -36.441 1.00 90.31 451 GLN A N 1
ATOM 3529 C CA . GLN A 1 451 ? 20.483 -19.839 -37.659 1.00 90.31 451 GLN A CA 1
ATOM 3530 C C . GLN A 1 451 ? 19.450 -19.378 -38.683 1.00 90.31 451 GLN A C 1
ATOM 3532 O O . GLN A 1 451 ? 18.375 -18.888 -38.336 1.00 90.31 451 GLN A O 1
ATOM 3537 N N . THR A 1 452 ? 19.752 -19.559 -39.964 1.00 87.69 452 THR A N 1
ATOM 3538 C CA . THR A 1 452 ? 18.749 -19.440 -41.035 1.00 87.69 452 THR A CA 1
ATOM 3539 C C . THR A 1 452 ? 17.687 -20.531 -40.882 1.00 87.69 452 THR A C 1
ATOM 3541 O O . THR A 1 452 ? 18.015 -21.617 -40.410 1.00 87.69 452 THR A O 1
ATOM 3544 N N . ASN A 1 453 ? 16.443 -20.293 -41.311 1.00 81.31 453 ASN A N 1
ATOM 3545 C CA . ASN A 1 453 ? 15.359 -21.282 -41.186 1.00 81.31 453 ASN A CA 1
ATOM 3546 C C . ASN A 1 453 ? 15.691 -22.657 -41.813 1.00 81.31 453 ASN A C 1
ATOM 3548 O O . ASN A 1 453 ? 15.287 -23.689 -41.286 1.00 81.31 453 ASN A O 1
ATOM 3552 N N . ASP A 1 454 ? 16.496 -22.669 -42.879 1.00 75.62 454 ASP A N 1
ATOM 3553 C CA . ASP A 1 454 ? 16.941 -23.892 -43.565 1.00 75.62 454 ASP A CA 1
ATOM 3554 C C . ASP A 1 454 ? 18.138 -24.584 -42.876 1.00 75.62 454 ASP A C 1
ATOM 3556 O O . ASP A 1 454 ? 18.628 -25.606 -43.350 1.00 75.62 454 ASP A O 1
ATOM 3560 N N . GLY A 1 455 ? 18.655 -24.015 -41.779 1.00 75.00 455 GLY A N 1
ATOM 3561 C CA . GLY A 1 455 ? 19.818 -24.522 -41.039 1.00 75.00 455 GLY A CA 1
ATOM 3562 C C . GLY A 1 455 ? 21.155 -24.442 -41.789 1.00 75.00 455 GLY A C 1
ATOM 3563 O O . GLY A 1 455 ? 22.146 -24.991 -41.319 1.00 75.00 455 GLY A O 1
ATOM 3564 N N . ALA A 1 456 ? 21.202 -23.781 -42.951 1.00 78.69 456 ALA A N 1
ATOM 3565 C CA . ALA A 1 456 ? 22.387 -23.721 -43.809 1.00 78.69 456 ALA A CA 1
ATOM 3566 C C . ALA A 1 456 ? 23.527 -22.865 -43.229 1.00 78.69 456 ALA A C 1
ATOM 3568 O O . ALA A 1 456 ? 24.699 -23.176 -43.440 1.00 78.69 456 ALA A O 1
ATOM 3569 N N . VAL A 1 457 ? 23.192 -21.794 -42.501 1.00 84.12 457 VAL A N 1
ATOM 3570 C CA . VAL A 1 457 ? 24.153 -20.919 -41.817 1.00 84.12 457 VAL A CA 1
ATOM 3571 C C . VAL A 1 457 ? 23.780 -20.847 -40.342 1.00 84.12 457 VAL A C 1
ATOM 3573 O O . VAL A 1 457 ? 22.664 -20.443 -40.006 1.00 84.12 457 VAL A O 1
ATOM 3576 N N . THR A 1 458 ? 24.724 -21.209 -39.475 1.00 87.25 458 THR A N 1
ATOM 3577 C CA . THR A 1 458 ? 24.596 -21.150 -38.014 1.00 87.25 458 THR A CA 1
ATOM 3578 C C . THR A 1 458 ? 25.790 -20.403 -37.440 1.00 87.25 458 THR A C 1
ATOM 3580 O O . THR A 1 458 ? 26.929 -20.657 -37.830 1.00 87.25 458 THR A O 1
ATOM 3583 N N . ASP A 1 459 ? 25.537 -19.494 -36.506 1.00 90.75 459 ASP A N 1
ATOM 3584 C CA . ASP A 1 459 ? 26.575 -18.719 -35.832 1.00 90.75 459 ASP A CA 1
ATOM 3585 C C . ASP A 1 459 ? 26.167 -18.398 -34.389 1.00 90.75 459 ASP A C 1
ATOM 3587 O O . ASP A 1 459 ? 25.013 -18.580 -33.984 1.00 90.75 459 ASP A O 1
ATOM 3591 N N . LEU A 1 460 ? 27.130 -17.923 -33.605 1.00 91.25 460 LEU A N 1
ATOM 3592 C CA . LEU A 1 460 ? 26.918 -17.454 -32.241 1.00 91.25 460 LEU A CA 1
ATOM 3593 C C . LEU A 1 460 ? 27.065 -15.934 -32.208 1.00 91.25 460 LEU A C 1
ATOM 3595 O O . LEU A 1 460 ? 28.050 -15.388 -32.704 1.00 91.25 460 LEU A O 1
ATOM 3599 N N . VAL A 1 461 ? 26.094 -15.261 -31.596 1.00 91.81 461 VAL A N 1
ATOM 3600 C CA . VAL A 1 461 ? 26.111 -13.808 -31.388 1.00 91.81 461 VAL A CA 1
ATOM 3601 C C . VAL A 1 461 ? 26.261 -13.540 -29.898 1.00 91.81 461 VAL A C 1
ATOM 3603 O O . VAL A 1 461 ? 25.462 -14.030 -29.095 1.00 91.81 461 VAL A O 1
ATOM 3606 N N . SER A 1 462 ? 27.296 -12.790 -29.520 1.00 92.56 462 SER A N 1
ATOM 3607 C CA . SER A 1 462 ? 27.519 -12.366 -28.137 1.00 92.56 462 SER A CA 1
ATOM 3608 C C . SER A 1 462 ? 26.879 -11.011 -27.847 1.00 92.56 462 SER A C 1
ATOM 3610 O O . SER A 1 462 ? 26.591 -10.236 -28.758 1.00 92.56 462 SER A O 1
ATOM 3612 N N . LEU A 1 463 ? 26.682 -10.683 -26.569 1.00 90.06 463 LEU A N 1
ATOM 3613 C CA . LEU A 1 463 ? 26.213 -9.349 -26.188 1.00 90.06 463 LEU A CA 1
ATOM 3614 C C . LEU A 1 463 ? 27.233 -8.258 -26.571 1.00 90.06 463 LEU A C 1
ATOM 3616 O O . LEU A 1 463 ? 26.842 -7.147 -26.929 1.00 90.06 463 LEU A O 1
ATOM 3620 N N . ALA A 1 464 ? 28.530 -8.592 -26.565 1.00 90.81 464 ALA A N 1
ATOM 3621 C CA . ALA A 1 464 ? 29.597 -7.689 -26.994 1.00 90.81 464 ALA A CA 1
ATOM 3622 C C . ALA A 1 464 ? 29.475 -7.280 -28.472 1.00 90.81 464 ALA A C 1
ATOM 3624 O O . ALA A 1 464 ? 29.773 -6.135 -28.812 1.00 90.81 464 ALA A O 1
ATOM 3625 N N . ASP A 1 465 ? 28.979 -8.178 -29.328 1.00 90.25 465 ASP A N 1
ATOM 3626 C CA . ASP A 1 465 ? 28.763 -7.915 -30.755 1.00 90.25 465 ASP A CA 1
ATOM 3627 C C . ASP A 1 465 ? 27.618 -6.919 -31.008 1.00 90.25 465 ASP A C 1
ATOM 3629 O O . ASP A 1 465 ? 27.602 -6.223 -32.021 1.00 90.25 465 ASP A O 1
ATOM 3633 N N . LEU A 1 466 ? 26.668 -6.811 -30.071 1.00 89.62 466 LEU A N 1
ATOM 3634 C CA . LEU A 1 466 ? 25.522 -5.900 -30.175 1.00 89.62 466 LEU A CA 1
ATOM 3635 C C . LEU A 1 466 ? 25.855 -4.455 -29.772 1.00 89.62 466 LEU A C 1
ATOM 3637 O O . LEU A 1 466 ? 25.005 -3.575 -29.931 1.00 89.62 466 LEU A O 1
ATOM 3641 N N . ALA A 1 467 ? 27.061 -4.216 -29.241 1.00 88.94 467 ALA A N 1
ATOM 3642 C CA . ALA A 1 467 ? 27.547 -2.914 -28.780 1.00 88.94 467 ALA A CA 1
ATOM 3643 C C . ALA A 1 467 ? 26.607 -2.199 -27.781 1.00 88.94 467 ALA A C 1
ATOM 3645 O O . ALA A 1 467 ? 26.489 -0.973 -27.794 1.00 88.94 467 ALA A O 1
ATOM 3646 N N . LEU A 1 468 ? 25.942 -2.964 -26.907 1.00 90.00 468 LEU A N 1
ATOM 3647 C CA . LEU A 1 468 ? 25.050 -2.448 -25.864 1.00 90.00 468 LEU A CA 1
ATOM 3648 C C . LEU A 1 468 ? 25.781 -2.335 -24.525 1.00 90.00 468 LEU A C 1
ATOM 3650 O O . LEU A 1 468 ? 26.442 -3.281 -24.106 1.00 90.00 468 LEU A O 1
ATOM 3654 N N . GLN A 1 469 ? 25.623 -1.213 -23.821 1.00 92.19 469 GLN A N 1
ATOM 3655 C CA . GLN A 1 469 ? 26.026 -1.116 -22.414 1.00 92.19 469 GLN A CA 1
ATOM 3656 C C . GLN A 1 469 ? 25.006 -1.826 -21.503 1.00 92.19 469 GLN A C 1
ATOM 3658 O O . GLN A 1 469 ? 23.857 -2.026 -21.917 1.00 92.19 469 GLN A O 1
ATOM 3663 N N . PRO A 1 470 ? 25.364 -2.160 -20.245 1.00 91.88 470 PRO A N 1
ATOM 3664 C CA . PRO A 1 470 ? 24.446 -2.805 -19.300 1.00 91.88 470 PRO A CA 1
ATOM 3665 C C . PRO A 1 470 ? 23.112 -2.065 -19.172 1.00 91.88 470 PRO A C 1
ATOM 3667 O O . PRO A 1 470 ? 22.040 -2.666 -19.226 1.00 91.88 470 PRO A O 1
ATOM 3670 N N . HIS A 1 471 ? 23.175 -0.736 -19.072 1.00 90.12 471 HIS A N 1
ATOM 3671 C CA . HIS A 1 471 ? 21.996 0.112 -18.932 1.00 90.12 471 HIS A CA 1
ATOM 3672 C C . HIS A 1 471 ? 21.092 0.085 -20.174 1.00 90.12 471 HIS A C 1
ATOM 3674 O O . HIS A 1 471 ? 19.867 0.156 -20.059 1.00 90.12 471 HIS A O 1
ATOM 3680 N N . ASP A 1 472 ? 21.680 -0.055 -21.366 1.00 89.62 472 ASP A N 1
ATOM 3681 C CA . ASP A 1 472 ? 20.918 -0.161 -22.610 1.00 89.62 472 ASP A CA 1
ATOM 3682 C C . ASP A 1 472 ? 20.168 -1.491 -22.661 1.00 89.62 472 ASP A C 1
ATOM 3684 O O . ASP A 1 472 ? 18.974 -1.501 -22.961 1.00 89.62 472 ASP A O 1
ATOM 3688 N N . LEU A 1 473 ? 20.843 -2.590 -22.299 1.00 89.62 473 LEU A N 1
ATOM 3689 C CA . LEU A 1 473 ? 20.236 -3.918 -22.230 1.00 89.62 473 LEU A CA 1
ATOM 3690 C C . LEU A 1 473 ? 19.041 -3.929 -21.266 1.00 89.62 473 LEU A C 1
ATOM 3692 O O . LEU A 1 473 ? 17.952 -4.336 -21.663 1.00 89.62 473 LEU A O 1
ATOM 3696 N N . VAL A 1 474 ? 19.215 -3.425 -20.039 1.00 90.38 474 VAL A N 1
ATOM 3697 C CA . VAL A 1 474 ? 18.161 -3.381 -19.006 1.00 90.38 474 VAL A CA 1
ATOM 3698 C C . VAL A 1 474 ? 16.891 -2.690 -19.517 1.00 90.38 474 VAL A C 1
ATOM 3700 O O . VAL A 1 474 ? 15.788 -3.193 -19.305 1.00 90.38 474 VAL A O 1
ATOM 3703 N N . PHE A 1 475 ? 17.016 -1.577 -20.246 1.00 87.06 475 PHE A N 1
ATOM 3704 C CA . PHE A 1 475 ? 15.854 -0.817 -20.723 1.00 87.06 475 PHE A CA 1
ATOM 3705 C C . PHE A 1 475 ? 15.295 -1.248 -22.085 1.00 87.06 475 PHE A C 1
ATOM 3707 O O . PHE A 1 475 ? 14.177 -0.858 -22.426 1.00 87.06 475 PHE A O 1
ATOM 3714 N N . ILE A 1 476 ? 16.017 -2.053 -22.868 1.00 84.81 476 ILE A N 1
ATOM 3715 C CA . ILE A 1 476 ? 15.528 -2.569 -24.159 1.00 84.81 476 ILE A CA 1
ATOM 3716 C C . ILE A 1 476 ? 14.550 -3.749 -23.975 1.00 84.81 476 ILE A C 1
ATOM 3718 O O . ILE A 1 476 ? 13.625 -3.908 -24.771 1.00 84.81 476 ILE A O 1
ATOM 3722 N N . ILE A 1 477 ? 14.693 -4.543 -22.908 1.00 77.94 477 ILE A N 1
ATOM 3723 C CA . ILE A 1 477 ? 13.967 -5.817 -22.704 1.00 77.94 477 ILE A CA 1
ATOM 3724 C C . ILE A 1 477 ? 12.444 -5.647 -22.555 1.00 77.94 477 ILE A C 1
ATOM 3726 O O . ILE A 1 477 ? 11.679 -6.536 -22.925 1.00 77.94 477 ILE A O 1
ATOM 3730 N N . GLY A 1 478 ? 11.982 -4.507 -22.036 1.00 60.16 478 GLY A N 1
ATOM 3731 C CA . GLY A 1 478 ? 10.572 -4.292 -21.693 1.00 60.16 478 GLY A CA 1
ATOM 3732 C C . GLY A 1 478 ? 9.633 -3.982 -22.861 1.00 60.16 478 GLY A C 1
ATOM 3733 O O . GLY A 1 478 ? 8.415 -4.017 -22.686 1.00 60.16 478 GLY A O 1
ATOM 3734 N N . LYS A 1 479 ? 10.155 -3.661 -24.050 1.00 55.72 479 LYS A N 1
ATOM 3735 C CA . LYS A 1 479 ? 9.335 -3.171 -25.168 1.00 55.72 479 LYS A CA 1
ATOM 3736 C C . LYS A 1 479 ? 8.883 -4.311 -26.074 1.00 55.72 479 LYS A C 1
ATOM 3738 O O . LYS A 1 479 ? 9.455 -4.543 -27.134 1.00 55.72 479 LYS A O 1
ATOM 3743 N N . LYS A 1 480 ? 7.807 -4.992 -25.675 1.00 47.38 480 LYS A N 1
ATOM 3744 C CA . LYS A 1 480 ? 6.935 -5.707 -26.617 1.00 47.38 480 LYS A CA 1
ATOM 3745 C C . LYS A 1 480 ? 5.769 -4.796 -26.987 1.00 47.38 480 LYS A C 1
ATOM 3747 O O . LYS A 1 480 ? 4.898 -4.590 -26.152 1.00 47.38 480 LYS A O 1
ATOM 3752 N N . VAL A 1 481 ? 5.730 -4.284 -28.219 1.00 40.84 481 VAL A N 1
ATOM 3753 C CA . VAL A 1 481 ? 4.484 -3.758 -28.806 1.00 40.84 481 VAL A CA 1
ATOM 3754 C C . VAL A 1 481 ? 4.386 -4.164 -30.284 1.00 40.84 481 VAL A C 1
ATOM 3756 O O . VAL A 1 481 ? 5.329 -3.985 -31.051 1.00 40.84 481 VAL A O 1
ATOM 3759 N N . GLU A 1 482 ? 3.231 -4.747 -30.628 1.00 47.56 482 GLU A N 1
ATOM 3760 C CA . GLU A 1 482 ? 2.718 -5.140 -31.956 1.00 47.56 482 GLU A CA 1
ATOM 3761 C C . GLU A 1 482 ? 2.706 -3.941 -32.941 1.00 47.56 482 GLU A C 1
ATOM 3763 O O . GLU A 1 482 ? 2.619 -2.795 -32.519 1.00 47.56 482 GLU A O 1
ATOM 3768 N N . ALA A 1 483 ? 2.862 -4.063 -34.264 1.00 39.88 483 ALA A N 1
ATOM 3769 C CA . ALA A 1 483 ? 2.126 -4.894 -35.226 1.00 39.88 483 ALA A CA 1
ATOM 3770 C C . ALA A 1 483 ? 3.025 -5.711 -36.185 1.00 39.88 483 ALA A C 1
ATOM 3772 O O . ALA A 1 483 ? 2.531 -6.309 -37.138 1.00 39.88 483 ALA A O 1
ATOM 3773 N N . THR A 1 484 ? 4.340 -5.745 -35.938 1.00 42.03 484 THR A N 1
ATOM 3774 C CA . THR A 1 484 ? 5.336 -6.462 -36.766 1.00 42.03 484 THR A CA 1
ATOM 3775 C C . THR A 1 484 ? 6.110 -7.558 -36.019 1.00 42.03 484 THR A C 1
ATOM 3777 O O . THR A 1 484 ? 6.897 -8.266 -36.636 1.00 42.03 484 THR A O 1
ATOM 3780 N N . GLY A 1 485 ? 5.852 -7.759 -34.720 1.00 51.56 485 GLY A N 1
ATOM 3781 C CA . GLY A 1 485 ? 6.177 -8.999 -33.996 1.00 51.56 485 GLY A CA 1
ATOM 3782 C C . GLY A 1 485 ? 7.597 -9.174 -33.433 1.00 51.56 485 GLY A C 1
ATOM 3783 O O . GLY A 1 485 ? 7.818 -10.194 -32.786 1.00 51.56 485 GLY A O 1
ATOM 3784 N N . PHE A 1 486 ? 8.529 -8.226 -33.602 1.00 62.97 486 PHE A N 1
ATOM 3785 C CA . PHE A 1 486 ? 9.920 -8.368 -33.123 1.00 62.97 486 PHE A CA 1
ATOM 3786 C C . PHE A 1 486 ? 10.317 -7.306 -32.086 1.00 62.97 486 PHE A C 1
ATOM 3788 O O . PHE A 1 486 ? 9.998 -6.126 -32.230 1.00 62.97 486 PHE A O 1
ATOM 3795 N N . SER A 1 487 ? 11.052 -7.718 -31.052 1.00 79.44 487 SER A N 1
ATOM 3796 C CA . SER A 1 487 ? 11.692 -6.822 -30.079 1.00 79.44 487 SER A CA 1
ATOM 3797 C C . SER A 1 487 ? 12.934 -6.130 -30.669 1.00 79.44 487 SER A C 1
ATOM 3799 O O . SER A 1 487 ? 13.545 -6.607 -31.631 1.00 79.44 487 SER A O 1
ATOM 3801 N N . GLU A 1 488 ? 13.356 -4.999 -30.090 1.00 82.94 488 GLU A N 1
ATOM 3802 C CA . GLU A 1 488 ? 14.580 -4.305 -30.535 1.00 82.94 488 GLU A CA 1
ATOM 3803 C C . GLU A 1 488 ? 15.831 -5.185 -30.346 1.00 82.94 488 GLU A C 1
ATOM 3805 O O . GLU A 1 488 ? 16.723 -5.171 -31.192 1.00 82.94 488 GLU A O 1
ATOM 3810 N N . LEU A 1 489 ? 15.879 -6.009 -29.291 1.00 87.31 489 LEU A N 1
ATOM 3811 C CA . LEU A 1 489 ? 16.977 -6.955 -29.069 1.00 87.31 489 LEU A CA 1
ATOM 3812 C C . LEU A 1 489 ? 17.069 -7.998 -30.194 1.00 87.31 489 LEU A C 1
ATOM 3814 O O . LEU A 1 489 ? 18.149 -8.222 -30.735 1.00 87.31 489 LEU A O 1
ATOM 3818 N N . GLU A 1 490 ? 15.940 -8.594 -30.589 1.00 86.81 490 GLU A N 1
ATOM 3819 C CA . GLU A 1 490 ? 15.882 -9.531 -31.722 1.00 86.81 490 GLU A CA 1
ATOM 3820 C C . GLU A 1 490 ? 16.282 -8.849 -33.034 1.00 86.81 490 GLU A C 1
ATOM 3822 O O . GLU A 1 490 ? 17.010 -9.430 -33.837 1.00 86.81 490 GLU A O 1
ATOM 3827 N N . SER A 1 491 ? 15.867 -7.593 -33.223 1.00 86.81 491 SER A N 1
ATOM 3828 C CA . SER A 1 491 ? 16.231 -6.792 -34.396 1.00 86.81 491 SER A CA 1
ATOM 3829 C C . SER A 1 491 ? 17.743 -6.553 -34.471 1.00 86.81 491 SER A C 1
ATOM 3831 O O . SER A 1 491 ? 18.330 -6.685 -35.542 1.00 86.81 491 SER A O 1
ATOM 3833 N N . ARG A 1 492 ? 18.397 -6.282 -33.333 1.00 89.12 492 ARG A N 1
ATOM 3834 C CA . ARG A 1 492 ? 19.858 -6.112 -33.232 1.00 89.12 492 ARG A CA 1
ATOM 3835 C C . ARG A 1 492 ? 20.617 -7.403 -33.525 1.00 89.12 492 ARG A C 1
ATOM 3837 O O . ARG A 1 492 ? 21.567 -7.384 -34.305 1.00 89.12 492 ARG A O 1
ATOM 3844 N N . VAL A 1 493 ? 20.174 -8.522 -32.949 1.00 89.75 493 VAL A N 1
ATOM 3845 C CA . VAL A 1 493 ? 20.767 -9.848 -33.196 1.00 89.75 493 VAL A CA 1
ATOM 3846 C C . VAL A 1 493 ? 20.639 -10.227 -34.671 1.00 89.75 493 VAL A C 1
ATOM 3848 O O . VAL A 1 493 ? 21.623 -10.626 -35.297 1.00 89.75 493 VAL A O 1
ATOM 3851 N N . ARG A 1 494 ? 19.448 -10.041 -35.253 1.00 88.31 494 ARG A N 1
ATOM 3852 C CA . ARG A 1 494 ? 19.198 -10.287 -36.677 1.00 88.31 494 ARG A CA 1
ATOM 3853 C C . ARG A 1 494 ? 20.067 -9.401 -37.564 1.00 88.31 494 ARG A C 1
ATOM 3855 O O . ARG A 1 494 ? 20.645 -9.913 -38.515 1.00 88.31 494 ARG A O 1
ATOM 3862 N N . TYR A 1 495 ? 20.167 -8.107 -37.260 1.00 88.69 495 TYR A N 1
ATOM 3863 C CA . TYR A 1 495 ? 20.960 -7.158 -38.042 1.00 88.69 495 TYR A CA 1
ATOM 3864 C C . TYR A 1 495 ? 22.438 -7.550 -38.075 1.00 88.69 495 TYR A C 1
ATOM 3866 O O . TYR A 1 495 ? 23.017 -7.649 -39.154 1.00 88.69 495 TYR A O 1
ATOM 3874 N N . PHE A 1 496 ? 23.031 -7.849 -36.914 1.00 90.12 496 PHE A N 1
ATOM 3875 C CA . PHE A 1 496 ? 24.428 -8.280 -36.836 1.00 90.12 496 PHE A CA 1
ATOM 3876 C C . PHE A 1 496 ? 24.670 -9.580 -37.620 1.00 90.12 496 PHE A C 1
ATOM 3878 O O . PHE A 1 496 ? 25.611 -9.671 -38.410 1.00 90.12 496 PHE A O 1
ATOM 3885 N N . PHE A 1 497 ? 23.788 -10.573 -37.457 1.00 89.81 497 PHE A N 1
ATOM 3886 C CA . PHE A 1 497 ? 23.885 -11.849 -38.169 1.00 89.81 497 PHE A CA 1
ATOM 3887 C C . PHE A 1 497 ? 23.739 -11.684 -39.692 1.00 89.81 497 PHE A C 1
ATOM 3889 O O . PHE A 1 497 ? 24.541 -12.231 -40.452 1.00 89.81 497 PHE A O 1
ATOM 3896 N N . ALA A 1 498 ? 22.763 -10.888 -40.144 1.00 87.88 498 ALA A N 1
ATOM 3897 C CA . ALA A 1 498 ? 22.535 -10.612 -41.561 1.00 87.88 498 ALA A CA 1
ATOM 3898 C C . ALA A 1 498 ? 23.709 -9.855 -42.197 1.00 87.88 498 ALA A C 1
ATOM 3900 O O . ALA A 1 498 ? 24.137 -10.212 -43.293 1.00 87.88 498 ALA A O 1
ATOM 3901 N N . GLN A 1 499 ? 24.283 -8.872 -41.496 1.00 86.88 499 GLN A N 1
ATOM 3902 C CA . GLN A 1 499 ? 25.441 -8.115 -41.972 1.00 86.88 499 GLN A CA 1
ATOM 3903 C C . GLN A 1 499 ? 26.691 -8.999 -42.092 1.00 86.88 499 GLN A C 1
ATOM 3905 O O . GLN A 1 499 ? 27.387 -8.948 -43.106 1.00 86.88 499 GLN A O 1
ATOM 3910 N N . LYS A 1 500 ? 26.960 -9.847 -41.090 1.00 88.62 500 LYS A N 1
ATOM 3911 C CA . LYS A 1 500 ? 28.136 -10.734 -41.063 1.00 88.62 500 LYS A CA 1
ATOM 3912 C C . LYS A 1 500 ? 28.133 -11.754 -42.205 1.00 88.62 500 LYS A C 1
ATOM 3914 O O . LYS A 1 500 ? 29.183 -12.017 -42.786 1.00 88.62 500 LYS A O 1
ATOM 3919 N N . HIS A 1 501 ? 26.963 -12.298 -42.539 1.00 86.75 501 HIS A N 1
ATOM 3920 C CA . HIS A 1 501 ? 26.800 -13.323 -43.580 1.00 86.75 501 HIS A CA 1
ATOM 3921 C C . HIS A 1 501 ? 26.266 -12.773 -44.911 1.00 86.75 501 HIS A C 1
ATOM 3923 O O . HIS A 1 501 ? 26.032 -13.545 -45.836 1.00 86.75 501 HIS A O 1
ATOM 3929 N N . SER A 1 502 ? 26.097 -11.448 -45.028 1.00 84.38 502 SER A N 1
ATOM 3930 C CA . SER A 1 502 ? 25.537 -10.772 -46.213 1.00 84.38 502 SER A CA 1
ATOM 3931 C C . SER A 1 502 ? 24.198 -11.370 -46.684 1.00 84.38 502 SER A C 1
ATOM 3933 O O . SER A 1 502 ? 23.973 -11.553 -47.880 1.00 84.38 502 SER A O 1
ATOM 3935 N N . LEU A 1 503 ? 23.318 -11.706 -45.735 1.00 84.06 503 LEU A N 1
ATOM 3936 C CA . LEU A 1 503 ? 22.000 -12.297 -46.001 1.00 84.06 503 LEU A CA 1
ATOM 3937 C C . LEU A 1 503 ? 21.007 -11.221 -46.432 1.00 84.06 503 LEU A C 1
ATOM 3939 O O . LEU A 1 503 ? 20.988 -10.154 -45.829 1.00 84.06 503 LEU A O 1
ATOM 3943 N N . ALA A 1 504 ? 20.156 -11.515 -47.418 1.00 81.50 504 ALA A N 1
ATOM 3944 C CA . ALA A 1 504 ? 19.087 -10.613 -47.839 1.00 81.50 504 ALA A CA 1
ATOM 3945 C C . ALA A 1 504 ? 18.043 -10.389 -46.725 1.00 81.50 504 ALA A C 1
ATOM 3947 O O . ALA A 1 504 ? 17.807 -11.262 -45.886 1.00 81.50 504 ALA A O 1
ATOM 3948 N N . ASP A 1 505 ? 17.406 -9.215 -46.723 1.00 76.50 505 ASP A N 1
ATOM 3949 C CA . ASP A 1 505 ? 16.460 -8.808 -45.676 1.00 76.50 505 ASP A CA 1
ATOM 3950 C C . ASP A 1 505 ? 15.182 -9.675 -45.632 1.00 76.50 505 ASP A C 1
ATOM 3952 O O . ASP A 1 505 ? 14.490 -9.686 -44.617 1.00 76.50 505 ASP A O 1
ATOM 3956 N N . ASP A 1 506 ? 14.856 -10.433 -46.682 1.00 79.38 506 ASP A N 1
ATOM 3957 C CA . ASP A 1 506 ? 13.713 -11.358 -46.732 1.00 79.38 506 ASP A CA 1
ATOM 3958 C C . ASP A 1 506 ? 13.989 -12.724 -46.074 1.00 79.38 506 ASP A C 1
ATOM 3960 O O . ASP A 1 506 ? 13.056 -13.486 -45.806 1.00 79.38 506 ASP A O 1
ATOM 3964 N N . VAL A 1 507 ? 15.251 -13.028 -45.752 1.00 81.94 507 VAL A N 1
ATOM 3965 C CA . VAL A 1 507 ? 15.643 -14.290 -45.116 1.00 81.94 507 VAL A CA 1
ATOM 3966 C C . VAL A 1 507 ? 15.143 -14.344 -43.670 1.00 81.94 507 VAL A C 1
ATOM 3968 O O . VAL A 1 507 ? 15.464 -13.497 -42.831 1.00 81.94 507 VAL A O 1
ATOM 3971 N N . ILE A 1 508 ? 14.379 -15.393 -43.352 1.00 82.25 508 ILE A N 1
ATOM 3972 C CA . ILE A 1 508 ? 13.873 -15.643 -41.999 1.00 82.25 508 ILE A CA 1
ATOM 3973 C C . ILE A 1 508 ? 14.990 -16.245 -41.138 1.00 82.25 508 ILE A C 1
ATOM 3975 O O . ILE A 1 508 ? 15.531 -17.317 -41.432 1.00 82.25 508 ILE A O 1
ATOM 3979 N N . VAL A 1 509 ? 15.302 -15.556 -40.041 1.00 84.19 509 VAL A N 1
ATOM 3980 C CA . VAL A 1 509 ? 16.318 -15.948 -39.059 1.00 84.19 509 VAL A CA 1
ATOM 3981 C C . VAL A 1 509 ? 15.637 -16.492 -37.805 1.00 84.19 509 VAL A C 1
ATOM 3983 O O . VAL A 1 509 ? 14.758 -15.844 -37.237 1.00 84.19 509 VAL A O 1
ATOM 3986 N N . LYS A 1 510 ? 16.060 -17.673 -37.354 1.00 87.06 510 LYS A N 1
ATOM 3987 C CA . LYS A 1 510 ? 15.645 -18.287 -36.091 1.00 87.06 510 LYS A CA 1
ATOM 3988 C C . LYS A 1 510 ? 16.688 -17.977 -35.016 1.00 87.06 510 LYS A C 1
ATOM 3990 O O . LYS A 1 510 ? 17.856 -18.333 -35.162 1.00 87.06 510 LYS A O 1
ATOM 3995 N N . ILE A 1 511 ? 16.254 -17.328 -33.937 1.00 88.25 511 ILE A N 1
ATOM 3996 C CA . ILE A 1 511 ? 17.096 -16.962 -32.791 1.00 88.25 511 ILE A CA 1
ATOM 3997 C C . ILE A 1 511 ? 16.760 -17.891 -31.621 1.00 88.25 511 ILE A C 1
ATOM 3999 O O . ILE A 1 511 ? 15.610 -17.972 -31.192 1.00 88.25 511 ILE A O 1
ATOM 4003 N N . GLU A 1 512 ? 17.759 -18.593 -31.094 1.00 89.12 512 GLU A N 1
ATOM 4004 C CA . GLU A 1 512 ? 17.625 -19.503 -29.957 1.00 89.12 512 GLU A CA 1
ATOM 4005 C C . GLU A 1 512 ? 18.307 -18.904 -28.721 1.00 89.12 512 GLU A C 1
ATOM 4007 O O . GLU A 1 512 ? 19.479 -19.158 -28.441 1.00 89.12 512 GLU A O 1
ATOM 4012 N N . PHE A 1 513 ? 17.561 -18.109 -27.944 1.00 88.31 513 PHE A N 1
ATOM 4013 C CA . PHE A 1 513 ? 18.100 -17.433 -26.755 1.00 88.31 513 PHE A CA 1
ATOM 4014 C C . PHE A 1 513 ? 18.566 -18.369 -25.638 1.00 88.31 513 PHE A C 1
ATOM 4016 O O . PHE A 1 513 ? 19.381 -17.947 -24.826 1.00 88.31 513 PHE A O 1
ATOM 4023 N N . ALA A 1 514 ? 18.063 -19.605 -25.582 1.00 88.56 514 ALA A N 1
ATOM 4024 C CA . ALA A 1 514 ? 18.445 -20.596 -24.574 1.00 88.56 514 ALA A CA 1
ATOM 4025 C C . ALA A 1 514 ? 19.718 -21.378 -24.936 1.00 88.56 514 ALA A C 1
ATOM 4027 O O . ALA A 1 514 ? 20.240 -22.117 -24.108 1.00 88.56 514 ALA A O 1
ATOM 4028 N N . ASN A 1 515 ? 20.219 -21.241 -26.166 1.00 87.69 515 ASN A N 1
ATOM 4029 C CA . ASN A 1 515 ? 21.381 -21.979 -26.637 1.00 87.69 515 ASN A CA 1
ATOM 4030 C C . ASN A 1 515 ? 22.609 -21.058 -26.661 1.00 87.69 515 ASN A C 1
ATOM 4032 O O . ASN A 1 515 ? 22.738 -20.208 -27.541 1.00 87.69 515 ASN A O 1
ATOM 4036 N N . SER A 1 516 ? 23.514 -21.228 -25.696 1.00 84.94 516 SER A N 1
ATOM 4037 C CA . SER A 1 516 ? 24.781 -20.486 -25.608 1.00 84.94 516 SER A CA 1
ATOM 4038 C C . SER A 1 516 ? 25.881 -21.045 -26.526 1.00 84.94 516 SER A C 1
ATOM 4040 O O . SER A 1 516 ? 26.951 -20.443 -26.650 1.00 84.94 516 SER A O 1
ATOM 4042 N N . GLY A 1 517 ? 25.643 -22.195 -27.171 1.00 82.31 517 GLY A N 1
ATOM 4043 C CA . GLY A 1 517 ? 26.624 -22.892 -28.005 1.00 82.31 517 GLY A CA 1
ATOM 4044 C C . GLY A 1 517 ? 27.747 -23.584 -27.227 1.00 82.31 517 GLY A C 1
ATOM 4045 O O . GLY A 1 517 ? 28.699 -24.059 -27.844 1.00 82.31 517 GLY A O 1
ATOM 4046 N N . SER A 1 518 ? 27.662 -23.642 -25.893 1.00 81.12 518 SER A N 1
ATOM 4047 C CA . SER A 1 518 ? 28.655 -24.286 -25.031 1.00 81.12 518 SER A CA 1
ATOM 4048 C C . SER A 1 518 ? 27.983 -24.983 -23.842 1.00 81.12 518 SER A C 1
ATOM 4050 O O . SER A 1 518 ? 27.064 -24.414 -23.260 1.00 81.12 518 SER A O 1
ATOM 4052 N N . PRO A 1 519 ? 28.440 -26.182 -23.435 1.00 77.81 519 PRO A N 1
ATOM 4053 C CA . PRO A 1 519 ? 28.013 -26.813 -22.185 1.00 77.81 519 PRO A CA 1
ATOM 4054 C C . PRO A 1 519 ? 28.719 -26.231 -20.942 1.00 77.81 519 PRO A C 1
ATOM 4056 O O . PRO A 1 519 ? 28.453 -26.675 -19.828 1.00 77.81 519 PRO A O 1
ATOM 4059 N N . ASP A 1 520 ? 29.656 -25.295 -21.122 1.00 82.75 520 ASP A N 1
ATOM 4060 C CA . ASP A 1 520 ? 30.392 -24.636 -20.039 1.00 82.75 520 ASP A CA 1
ATOM 4061 C C . ASP A 1 520 ? 29.494 -23.652 -19.274 1.00 82.75 520 ASP A C 1
ATOM 4063 O O . ASP A 1 520 ? 28.977 -22.702 -19.858 1.00 82.75 520 ASP A O 1
ATOM 4067 N N . LEU A 1 521 ? 29.366 -23.850 -17.959 1.00 76.50 521 LEU A N 1
ATOM 4068 C CA . LEU A 1 521 ? 28.548 -23.026 -17.060 1.00 76.50 521 LEU A CA 1
ATOM 4069 C C . LEU A 1 521 ? 29.083 -21.594 -16.875 1.00 76.50 521 LEU A C 1
ATOM 4071 O O . LEU A 1 521 ? 28.386 -20.744 -16.324 1.00 76.50 521 LEU A O 1
ATOM 4075 N N . THR A 1 522 ? 30.313 -21.314 -17.316 1.00 82.12 522 THR A N 1
ATOM 4076 C CA . THR A 1 522 ? 30.861 -19.948 -17.349 1.00 82.12 522 THR A CA 1
ATOM 4077 C C . THR A 1 522 ? 30.341 -19.131 -18.537 1.00 82.12 522 THR A C 1
ATOM 4079 O O . THR A 1 522 ? 30.405 -17.902 -18.509 1.00 82.12 522 THR A O 1
ATOM 4082 N N . VAL A 1 523 ? 29.797 -19.789 -19.569 1.00 86.56 523 VAL A N 1
ATOM 4083 C CA . VAL A 1 523 ? 29.183 -19.151 -20.741 1.00 86.56 523 VAL A CA 1
ATOM 4084 C C . VAL A 1 523 ? 27.671 -19.193 -20.578 1.00 86.56 523 VAL A C 1
ATOM 4086 O O . VAL A 1 523 ? 27.076 -20.260 -20.459 1.00 86.56 523 VAL A O 1
ATOM 4089 N N . ARG A 1 524 ? 27.034 -18.025 -20.617 1.00 88.19 524 ARG A N 1
ATOM 4090 C CA . ARG A 1 524 ? 25.602 -17.887 -20.351 1.00 88.19 524 ARG A CA 1
ATOM 4091 C C . ARG A 1 524 ? 24.821 -17.651 -21.624 1.00 88.19 524 ARG A C 1
ATOM 4093 O O . ARG A 1 524 ? 25.273 -16.988 -22.557 1.00 88.19 524 ARG A O 1
ATOM 4100 N N . SER A 1 525 ? 23.619 -18.190 -21.652 1.00 90.56 525 SER A N 1
ATOM 4101 C CA . SER A 1 525 ? 22.635 -17.930 -22.686 1.00 90.56 525 SER A CA 1
ATOM 4102 C C . SER A 1 525 ? 21.898 -16.614 -22.412 1.00 90.56 525 SER A C 1
ATOM 4104 O O . SER A 1 525 ? 21.801 -16.149 -21.272 1.00 90.56 525 SER A O 1
ATOM 4106 N N . PHE A 1 526 ? 21.325 -16.001 -23.447 1.00 89.00 526 PHE A N 1
ATOM 4107 C CA . PHE A 1 526 ? 20.473 -14.819 -23.265 1.00 89.00 526 PHE A CA 1
ATOM 4108 C C . PHE A 1 526 ? 19.271 -15.141 -22.360 1.00 89.00 526 PHE A C 1
ATOM 4110 O O . PHE A 1 526 ? 18.896 -14.323 -21.525 1.00 89.00 526 PHE A O 1
ATOM 4117 N N . ALA A 1 527 ? 18.697 -16.343 -22.466 1.00 87.88 527 ALA A N 1
ATOM 4118 C CA . ALA A 1 527 ? 17.556 -16.760 -21.651 1.00 87.88 527 ALA A CA 1
ATOM 4119 C C . ALA A 1 527 ? 17.852 -16.778 -20.139 1.00 87.88 527 ALA A C 1
ATOM 4121 O O . ALA A 1 527 ? 16.937 -16.555 -19.350 1.00 87.88 527 ALA A O 1
ATOM 4122 N N . GLU A 1 528 ? 19.105 -17.000 -19.736 1.00 88.00 528 GLU A N 1
ATOM 4123 C CA . GLU A 1 528 ? 19.518 -16.976 -18.326 1.00 88.00 528 GLU A CA 1
ATOM 4124 C C . GLU A 1 528 ? 19.694 -15.546 -17.800 1.00 88.00 528 GLU A C 1
ATOM 4126 O O . GLU A 1 528 ? 19.338 -15.256 -16.661 1.00 88.00 528 GLU A O 1
ATOM 4131 N N . VAL A 1 529 ? 20.197 -14.627 -18.629 1.00 89.19 529 VAL A N 1
ATOM 4132 C CA . VAL A 1 529 ? 20.538 -13.253 -18.214 1.00 89.19 529 VAL A CA 1
ATOM 4133 C C . VAL A 1 529 ? 19.342 -12.296 -18.291 1.00 89.19 529 VAL A C 1
ATOM 4135 O O . VAL A 1 529 ? 19.208 -11.389 -17.466 1.00 89.19 529 VAL A O 1
ATOM 4138 N N . LEU A 1 530 ? 18.438 -12.495 -19.256 1.00 89.38 530 LEU A N 1
ATOM 4139 C CA . LEU A 1 530 ? 17.278 -11.622 -19.475 1.00 89.38 530 LEU A CA 1
ATOM 4140 C C . LEU A 1 530 ? 16.346 -11.491 -18.251 1.00 89.38 530 LEU A C 1
ATOM 4142 O O . LEU A 1 530 ? 15.909 -10.368 -17.984 1.00 89.38 530 LEU A O 1
ATOM 4146 N N . PRO A 1 531 ? 16.053 -12.553 -17.468 1.00 90.00 531 PRO A N 1
ATOM 4147 C CA . PRO A 1 531 ? 15.285 -12.429 -16.230 1.00 90.00 531 PRO A CA 1
ATOM 4148 C C . PRO A 1 531 ? 15.934 -11.503 -15.195 1.00 90.00 531 PRO A C 1
ATOM 4150 O O . PRO A 1 531 ? 15.230 -10.685 -14.603 1.00 90.00 531 PRO A O 1
ATOM 4153 N N . LEU A 1 532 ? 17.261 -11.570 -15.015 1.00 91.56 532 LEU A N 1
ATOM 4154 C CA . LEU A 1 532 ? 17.991 -10.669 -14.115 1.00 91.56 532 LEU A CA 1
ATOM 4155 C C . LEU A 1 532 ? 17.912 -9.223 -14.613 1.00 91.56 532 LEU A C 1
ATOM 4157 O O . LEU A 1 532 ? 17.577 -8.324 -13.847 1.00 91.56 532 LEU A O 1
ATOM 4161 N N . ALA A 1 533 ? 18.160 -8.990 -15.902 1.00 91.56 533 ALA A N 1
ATOM 4162 C CA . ALA A 1 533 ? 18.081 -7.650 -16.472 1.00 91.56 533 ALA A CA 1
ATOM 4163 C C . ALA A 1 533 ? 16.655 -7.060 -16.385 1.00 91.56 533 ALA A C 1
ATOM 4165 O O . ALA A 1 533 ? 16.501 -5.877 -16.076 1.00 91.56 533 ALA A O 1
ATOM 4166 N N . ASN A 1 534 ? 15.605 -7.878 -16.555 1.00 90.69 534 ASN A N 1
ATOM 4167 C CA . ASN A 1 534 ? 14.227 -7.444 -16.308 1.00 90.69 534 ASN A CA 1
ATOM 4168 C C . ASN A 1 534 ? 13.964 -7.160 -14.819 1.00 90.69 534 ASN A C 1
ATOM 4170 O O . ASN A 1 534 ? 13.320 -6.163 -14.504 1.00 90.69 534 ASN A O 1
ATOM 4174 N N . ALA A 1 535 ? 14.484 -7.978 -13.900 1.00 91.81 535 ALA A N 1
ATOM 4175 C CA . ALA A 1 535 ? 14.353 -7.733 -12.463 1.00 91.81 535 ALA A CA 1
ATOM 4176 C C . ALA A 1 535 ? 15.040 -6.419 -12.042 1.00 91.81 535 ALA A C 1
ATOM 4178 O O . ALA A 1 535 ? 14.473 -5.664 -11.255 1.00 91.81 535 ALA A O 1
ATOM 4179 N N . ILE A 1 536 ? 16.209 -6.098 -12.616 1.00 93.31 536 ILE A N 1
ATOM 4180 C CA . ILE A 1 536 ? 16.898 -4.811 -12.415 1.00 93.31 536 ILE A CA 1
ATOM 4181 C C . ILE A 1 536 ? 16.042 -3.653 -12.948 1.00 93.31 536 ILE A C 1
ATOM 4183 O O . ILE A 1 536 ? 15.875 -2.651 -12.251 1.00 93.31 536 ILE A O 1
ATOM 4187 N N . ARG A 1 537 ? 15.457 -3.789 -14.149 1.00 91.81 537 ARG A N 1
ATOM 4188 C CA . ARG A 1 537 ? 14.541 -2.784 -14.720 1.00 91.81 537 ARG A CA 1
ATOM 4189 C C . ARG A 1 537 ? 13.330 -2.559 -13.819 1.00 91.81 537 ARG A C 1
ATOM 4191 O O . ARG A 1 537 ? 12.984 -1.416 -13.538 1.00 91.81 537 ARG A O 1
ATOM 4198 N N . GLU A 1 538 ? 12.684 -3.633 -13.371 1.00 91.56 538 GLU A N 1
ATOM 4199 C CA . GLU A 1 538 ? 11.528 -3.547 -12.479 1.00 91.56 538 GLU A CA 1
ATOM 4200 C C . GLU A 1 538 ? 11.889 -2.932 -11.129 1.00 91.56 538 GLU A C 1
ATOM 4202 O O . GLU A 1 538 ? 11.122 -2.121 -10.615 1.00 91.56 538 GLU A O 1
ATOM 4207 N N . LEU A 1 539 ? 13.048 -3.284 -10.565 1.00 93.25 539 LEU A N 1
ATOM 4208 C CA . LEU A 1 539 ? 13.536 -2.687 -9.328 1.00 93.25 539 LEU A CA 1
ATOM 4209 C C . LEU A 1 539 ? 13.737 -1.181 -9.505 1.00 93.25 539 LEU A C 1
ATOM 4211 O O . LEU A 1 539 ? 13.214 -0.409 -8.706 1.00 93.25 539 LEU A O 1
ATOM 4215 N N . ALA A 1 540 ? 14.434 -0.758 -10.563 1.00 92.38 540 ALA A N 1
ATOM 4216 C CA . ALA A 1 540 ? 14.661 0.655 -10.852 1.00 92.38 540 ALA A CA 1
ATOM 4217 C C . ALA A 1 540 ? 13.341 1.411 -11.080 1.00 92.38 540 ALA A C 1
ATOM 4219 O O . ALA A 1 540 ? 13.161 2.493 -10.532 1.00 92.38 540 ALA A O 1
ATOM 4220 N N . GLY A 1 541 ? 12.401 0.827 -11.832 1.00 90.38 541 GLY A N 1
ATOM 4221 C CA . GLY A 1 541 ? 11.105 1.440 -12.136 1.00 90.38 541 GLY A CA 1
ATOM 4222 C C . GLY A 1 541 ? 10.142 1.526 -10.945 1.00 90.38 541 GLY A C 1
ATOM 4223 O O . GLY A 1 541 ? 9.327 2.443 -10.891 1.00 90.38 541 GLY A O 1
ATOM 4224 N N . LYS A 1 542 ? 10.223 0.593 -9.985 1.00 90.69 542 LYS A N 1
ATOM 4225 C CA . LYS A 1 542 ? 9.412 0.610 -8.750 1.00 90.69 542 LYS A CA 1
ATOM 4226 C C . LYS A 1 542 ? 10.045 1.440 -7.628 1.00 90.69 542 LYS A C 1
ATOM 4228 O O . LYS A 1 542 ? 9.337 1.833 -6.704 1.00 90.69 542 LYS A O 1
ATOM 4233 N N . SER A 1 543 ? 11.352 1.685 -7.691 1.00 93.44 543 SER A N 1
ATOM 4234 C CA . SER A 1 543 ? 12.086 2.467 -6.692 1.00 93.44 543 SER A CA 1
ATOM 4235 C C . SER A 1 543 ? 11.999 3.965 -6.979 1.00 93.44 543 SER A C 1
ATOM 4237 O O . SER A 1 543 ? 11.874 4.388 -8.128 1.00 93.44 543 SER A O 1
ATOM 4239 N N . ARG A 1 544 ? 12.137 4.794 -5.940 1.00 93.62 544 ARG A N 1
ATOM 4240 C CA . ARG A 1 544 ? 12.275 6.253 -6.101 1.00 93.62 544 ARG A CA 1
ATOM 4241 C C . ARG A 1 544 ? 13.724 6.702 -5.897 1.00 93.62 544 ARG A C 1
ATOM 4243 O O . ARG A 1 544 ? 14.441 6.048 -5.143 1.00 93.62 544 ARG A O 1
ATOM 4250 N N . PRO A 1 545 ? 14.175 7.815 -6.498 1.00 94.19 545 PRO A N 1
ATOM 4251 C CA . PRO A 1 545 ? 15.488 8.368 -6.183 1.00 94.19 545 PRO A CA 1
ATOM 4252 C C . PRO A 1 545 ? 15.596 8.779 -4.705 1.00 94.19 545 PRO A C 1
ATOM 4254 O O . PRO A 1 545 ? 14.627 9.267 -4.113 1.00 94.19 545 PRO A O 1
ATOM 4257 N N . LEU A 1 546 ? 16.776 8.574 -4.119 1.00 94.12 546 LEU A N 1
ATOM 4258 C CA . LEU A 1 546 ? 17.101 9.027 -2.765 1.00 94.12 546 LEU A CA 1
ATOM 4259 C C . LEU A 1 546 ? 17.254 10.550 -2.705 1.00 94.12 546 LEU A C 1
ATOM 4261 O O . LEU A 1 546 ? 17.742 11.184 -3.641 1.00 94.12 546 LEU A O 1
ATOM 4265 N N . GLN A 1 547 ? 16.890 11.118 -1.561 1.00 92.62 547 GLN A N 1
ATOM 4266 C CA . GLN A 1 547 ? 17.061 12.533 -1.233 1.00 92.62 547 GLN A CA 1
ATOM 4267 C C . GLN A 1 547 ? 17.511 12.698 0.223 1.00 92.62 547 GLN A C 1
ATOM 4269 O O . GLN A 1 547 ? 17.340 11.799 1.047 1.00 92.62 547 GLN A O 1
ATOM 4274 N N . ALA A 1 548 ? 18.047 13.866 0.589 1.00 90.75 548 ALA A N 1
ATOM 4275 C CA . ALA A 1 548 ? 18.591 14.075 1.933 1.00 90.75 548 ALA A CA 1
ATOM 4276 C C . ALA A 1 548 ? 17.543 13.920 3.051 1.00 90.75 548 ALA A C 1
ATOM 4278 O O . ALA A 1 548 ? 17.868 13.428 4.130 1.00 90.75 548 ALA A O 1
ATOM 4279 N N . GLN A 1 549 ? 16.282 14.275 2.778 1.00 89.12 549 GLN A N 1
ATOM 4280 C CA . GLN A 1 549 ? 15.161 14.118 3.712 1.00 89.12 549 GLN A CA 1
ATOM 4281 C C . GLN A 1 549 ? 14.934 12.655 4.136 1.00 89.12 549 GLN A C 1
ATOM 4283 O O . GLN A 1 549 ? 14.427 12.401 5.228 1.00 89.12 549 GLN A O 1
ATOM 4288 N N . ASP A 1 550 ? 15.359 11.684 3.323 1.00 90.50 550 ASP A N 1
ATOM 4289 C CA . ASP A 1 550 ? 15.214 10.258 3.638 1.00 90.50 550 ASP A CA 1
ATOM 4290 C C . ASP A 1 550 ? 16.104 9.816 4.815 1.00 90.50 550 ASP A C 1
ATOM 4292 O O . ASP A 1 550 ? 15.927 8.728 5.364 1.00 90.50 550 ASP A O 1
ATOM 4296 N N . PHE A 1 551 ? 17.029 10.675 5.242 1.00 89.25 551 PHE A N 1
ATOM 4297 C CA . PHE A 1 551 ? 17.945 10.447 6.360 1.00 89.25 551 PHE A CA 1
ATOM 4298 C C . PHE A 1 551 ? 17.732 11.456 7.494 1.00 89.25 551 PHE A C 1
ATOM 4300 O O . PHE A 1 551 ? 18.588 11.632 8.361 1.00 89.25 551 PHE A O 1
ATOM 4307 N N . VAL A 1 552 ? 16.586 12.136 7.499 1.00 86.50 552 VAL A N 1
ATOM 4308 C CA . VAL A 1 552 ? 16.226 13.108 8.526 1.00 86.50 552 VAL A CA 1
ATOM 4309 C C . VAL A 1 552 ? 15.067 12.570 9.367 1.00 86.50 552 VAL A C 1
ATOM 4311 O O . VAL A 1 552 ? 13.958 12.436 8.850 1.00 86.50 552 VAL A O 1
ATOM 4314 N N . PRO A 1 553 ? 15.289 12.339 10.672 1.00 82.06 553 PRO A N 1
ATOM 4315 C CA . PRO A 1 553 ? 14.217 12.175 11.649 1.00 82.06 553 PRO A CA 1
ATOM 4316 C C . PRO A 1 553 ? 13.372 13.461 11.783 1.00 82.06 553 PRO A C 1
ATOM 4318 O O . PRO A 1 553 ? 13.919 14.558 11.905 1.00 82.06 553 PRO A O 1
ATOM 4321 N N . THR A 1 554 ? 12.045 13.337 11.810 1.00 73.50 554 THR A N 1
ATOM 4322 C CA . THR A 1 554 ? 11.030 14.408 11.955 1.00 73.50 554 THR A CA 1
ATOM 4323 C C . THR A 1 554 ? 11.253 15.330 13.166 1.00 73.50 554 THR A C 1
ATOM 4325 O O . THR A 1 554 ? 10.896 16.507 13.154 1.00 73.50 554 THR A O 1
ATOM 4328 N N . SER A 1 555 ? 11.842 14.801 14.233 1.00 66.88 555 SER A N 1
ATOM 4329 C CA . SER A 1 555 ? 12.138 15.451 15.511 1.00 66.88 555 SER A CA 1
ATOM 4330 C C . SER A 1 555 ? 13.373 16.348 15.453 1.00 66.88 555 SER A C 1
ATOM 4332 O O . SER A 1 555 ? 13.539 17.218 16.315 1.00 66.88 555 SER A O 1
ATOM 4334 N N . LYS A 1 556 ? 14.239 16.183 14.444 1.00 69.94 556 LYS A N 1
ATOM 4335 C CA . LYS A 1 556 ? 15.452 16.988 14.297 1.00 69.94 556 LYS A CA 1
ATOM 4336 C C . LYS A 1 556 ? 15.239 18.157 13.345 1.00 69.94 556 LYS A C 1
ATOM 4338 O O . LYS A 1 556 ? 14.794 18.011 12.212 1.00 69.94 556 LYS A O 1
ATOM 4343 N N . LYS A 1 557 ? 15.637 19.349 13.800 1.00 62.34 557 LYS A N 1
ATOM 4344 C CA . LYS A 1 557 ? 15.731 20.531 12.937 1.00 62.34 557 LYS A CA 1
ATOM 4345 C C . LYS A 1 557 ? 16.907 20.374 11.979 1.00 62.34 557 LYS A C 1
ATOM 4347 O O . LYS A 1 557 ? 18.025 20.096 12.403 1.00 62.34 557 LYS A O 1
ATOM 4352 N N . VAL A 1 558 ? 16.632 20.589 10.700 1.00 65.19 558 VAL A N 1
ATOM 4353 C CA . VAL A 1 558 ? 17.583 20.433 9.600 1.00 65.19 558 VAL A CA 1
ATOM 4354 C C . VAL A 1 558 ? 18.112 21.791 9.158 1.00 65.19 558 VAL A C 1
ATOM 4356 O O . VAL A 1 558 ? 17.387 22.781 9.183 1.00 65.19 558 VAL A O 1
ATOM 4359 N N . THR A 1 559 ? 19.358 21.821 8.693 1.00 63.62 559 THR A N 1
ATOM 4360 C CA . THR A 1 559 ? 20.020 22.987 8.084 1.00 63.62 559 THR A CA 1
ATOM 4361 C C . THR A 1 559 ? 19.705 23.169 6.588 1.00 63.62 559 THR A C 1
ATOM 4363 O O . THR A 1 559 ? 20.305 24.026 5.946 1.00 63.62 559 THR A O 1
ATOM 4366 N N . ALA A 1 560 ? 18.815 22.356 6.007 1.00 66.25 560 ALA A N 1
ATOM 4367 C CA . ALA A 1 560 ? 18.445 22.443 4.593 1.00 66.25 560 ALA A CA 1
ATOM 4368 C C . ALA A 1 560 ? 17.659 23.727 4.307 1.00 66.25 560 ALA A C 1
ATOM 4370 O O . ALA A 1 560 ? 16.890 24.196 5.149 1.00 66.25 560 ALA A O 1
ATOM 4371 N N . ALA A 1 561 ? 17.816 24.271 3.101 1.00 70.50 561 ALA A N 1
ATOM 4372 C CA . ALA A 1 561 ? 16.992 25.382 2.650 1.00 70.50 561 ALA A CA 1
ATOM 4373 C C . ALA A 1 561 ? 15.519 24.935 2.575 1.00 70.50 561 ALA A C 1
ATOM 4375 O O . ALA A 1 561 ? 15.216 23.857 2.063 1.00 70.50 561 ALA A O 1
ATOM 4376 N N . ALA A 1 562 ? 14.597 25.742 3.113 1.00 73.12 562 ALA A N 1
ATOM 4377 C CA . ALA A 1 562 ? 13.180 25.375 3.242 1.00 73.12 562 ALA A CA 1
ATOM 4378 C C . ALA A 1 562 ? 12.487 25.110 1.889 1.00 73.12 562 ALA A C 1
ATOM 4380 O O . ALA A 1 562 ? 11.463 24.435 1.828 1.00 73.12 562 ALA A O 1
ATOM 4381 N N . ASP A 1 563 ? 13.041 25.651 0.810 1.00 81.25 563 ASP A N 1
ATOM 4382 C CA . ASP A 1 563 ? 12.607 25.480 -0.570 1.00 81.25 563 ASP A CA 1
ATOM 4383 C C . ASP A 1 563 ? 13.219 24.245 -1.259 1.00 81.25 563 ASP A C 1
ATOM 4385 O O . ASP A 1 563 ? 12.621 23.751 -2.213 1.00 81.25 563 ASP A O 1
ATOM 4389 N N . ASN A 1 564 ? 14.339 23.698 -0.765 1.00 84.44 564 ASN A N 1
ATOM 4390 C CA . ASN A 1 564 ? 14.985 22.466 -1.245 1.00 84.44 564 ASN A CA 1
ATOM 4391 C C . ASN A 1 564 ? 15.183 21.447 -0.098 1.00 84.44 564 ASN A C 1
ATOM 4393 O O . ASN A 1 564 ? 16.320 21.178 0.307 1.00 84.44 564 ASN A O 1
ATOM 4397 N N . PRO A 1 565 ? 14.098 20.847 0.430 1.00 80.88 565 PRO A N 1
ATOM 4398 C CA . PRO A 1 565 ? 14.175 19.921 1.566 1.00 80.88 565 PRO A CA 1
ATOM 4399 C C . PRO A 1 565 ? 15.005 18.658 1.274 1.00 80.88 565 PRO A C 1
ATOM 4401 O O . PRO A 1 565 ? 15.579 18.074 2.190 1.00 80.88 565 PRO A O 1
ATOM 4404 N N . GLY A 1 566 ? 15.107 18.251 0.004 1.00 83.81 566 GLY A N 1
ATOM 4405 C CA . GLY A 1 566 ? 15.909 17.105 -0.431 1.00 83.81 566 GLY A CA 1
ATOM 4406 C C . GLY A 1 566 ? 17.408 17.387 -0.583 1.00 83.81 566 GLY A C 1
ATOM 4407 O O . GLY A 1 566 ? 18.159 16.445 -0.823 1.00 83.81 566 GLY A O 1
ATOM 4408 N N . ASN A 1 567 ? 17.844 18.649 -0.454 1.00 90.38 567 ASN A N 1
ATOM 4409 C CA . ASN A 1 567 ? 19.223 19.111 -0.668 1.00 90.38 567 ASN A CA 1
ATOM 4410 C C . ASN A 1 567 ? 19.864 18.571 -1.968 1.00 90.38 567 ASN A C 1
ATOM 4412 O O . ASN A 1 567 ? 21.020 18.138 -1.985 1.00 90.38 567 ASN A O 1
ATOM 4416 N N . ILE A 1 568 ? 19.069 18.555 -3.044 1.00 92.06 568 ILE A N 1
ATOM 4417 C CA . ILE A 1 568 ? 19.461 18.073 -4.375 1.00 92.06 568 ILE A CA 1
ATOM 4418 C C . ILE A 1 568 ? 20.274 19.155 -5.098 1.00 92.06 568 ILE A C 1
ATOM 4420 O O . ILE A 1 568 ? 19.917 20.335 -5.039 1.00 92.06 568 ILE A O 1
ATOM 4424 N N . ASP A 1 569 ? 21.328 18.755 -5.812 1.00 92.56 569 ASP A N 1
ATOM 4425 C CA . ASP A 1 569 ? 22.110 19.627 -6.693 1.00 92.56 569 ASP A CA 1
ATOM 4426 C C . ASP A 1 569 ? 21.407 19.798 -8.050 1.00 92.56 569 ASP A C 1
ATOM 4428 O O . ASP A 1 569 ? 21.543 19.005 -8.984 1.00 92.56 569 ASP A O 1
ATOM 4432 N N . ILE A 1 570 ? 20.602 20.855 -8.145 1.00 91.69 570 ILE A N 1
ATOM 4433 C CA . ILE A 1 570 ? 19.800 21.163 -9.336 1.00 91.69 570 ILE A CA 1
ATOM 4434 C C . ILE A 1 570 ? 20.689 21.644 -10.489 1.00 91.69 570 ILE A C 1
ATOM 4436 O O . ILE A 1 570 ? 20.366 21.401 -11.650 1.00 91.69 570 ILE A O 1
ATOM 4440 N N . ALA A 1 571 ? 21.801 22.322 -10.186 1.00 92.12 571 ALA A N 1
ATOM 4441 C CA . ALA A 1 571 ? 22.699 22.864 -11.202 1.00 92.12 571 ALA A CA 1
ATOM 4442 C C . ALA A 1 571 ? 23.443 21.737 -11.933 1.00 92.12 571 ALA A C 1
ATOM 4444 O O . ALA A 1 571 ? 23.559 21.761 -13.164 1.00 92.12 571 ALA A O 1
ATOM 4445 N N . GLU A 1 572 ? 23.886 20.720 -11.191 1.00 93.31 572 GLU A N 1
ATOM 4446 C CA . GLU A 1 572 ? 24.442 19.494 -11.762 1.00 93.31 572 GLU A CA 1
ATOM 4447 C C . GLU A 1 572 ? 23.409 18.773 -12.633 1.00 93.31 572 GLU A C 1
ATOM 4449 O O . GLU A 1 572 ? 23.684 18.496 -13.805 1.00 93.31 572 GLU A O 1
ATOM 4454 N N . LEU A 1 573 ? 22.193 18.561 -12.113 1.00 93.00 573 LEU A N 1
ATOM 4455 C CA . LEU A 1 573 ? 21.137 17.862 -12.843 1.00 93.00 573 LEU A CA 1
ATOM 4456 C C . LEU A 1 573 ? 20.763 18.595 -14.138 1.00 93.00 573 LEU A C 1
ATOM 4458 O O . LEU A 1 573 ? 20.645 17.970 -15.193 1.00 93.00 573 LEU A O 1
ATOM 4462 N N . GLN A 1 574 ? 20.629 19.922 -14.087 1.00 94.25 574 GLN A N 1
ATOM 4463 C CA . GLN A 1 574 ? 20.336 20.741 -15.260 1.00 94.25 574 GLN A CA 1
ATOM 4464 C C . GLN A 1 574 ? 21.453 20.645 -16.306 1.00 94.25 574 GLN A C 1
ATOM 4466 O O . GLN A 1 574 ? 21.157 20.477 -17.487 1.00 94.25 574 GLN A O 1
ATOM 4471 N N . THR A 1 575 ? 22.723 20.685 -15.893 1.00 93.38 575 THR A N 1
ATOM 4472 C CA . THR A 1 575 ? 23.879 20.520 -16.796 1.00 93.38 575 THR A CA 1
ATOM 4473 C C . THR A 1 575 ? 23.880 19.144 -17.465 1.00 93.38 575 THR A C 1
ATOM 4475 O O . THR A 1 575 ? 24.159 19.007 -18.658 1.00 93.38 575 THR A O 1
ATOM 4478 N N . ARG A 1 576 ? 23.522 18.103 -16.712 1.00 92.12 576 ARG A N 1
ATOM 4479 C CA . ARG A 1 576 ? 23.451 16.735 -17.221 1.00 92.12 576 ARG A CA 1
ATOM 4480 C C . ARG A 1 576 ? 22.337 16.564 -18.256 1.00 92.12 576 ARG A C 1
ATOM 4482 O O . ARG A 1 576 ? 22.579 15.960 -19.303 1.00 92.12 576 ARG A O 1
ATOM 4489 N N . VAL A 1 577 ? 21.159 17.141 -18.002 1.00 93.69 577 VAL A N 1
ATOM 4490 C CA . VAL A 1 577 ? 19.995 17.107 -18.905 1.00 93.69 577 VAL A CA 1
ATOM 4491 C C . VAL A 1 577 ? 20.219 17.945 -20.167 1.00 93.69 577 VAL A C 1
ATOM 4493 O O . VAL A 1 577 ? 19.936 17.468 -21.266 1.00 93.69 577 VAL A O 1
ATOM 4496 N N . THR A 1 578 ? 20.802 19.143 -20.064 1.00 92.06 578 THR A N 1
ATOM 4497 C CA . THR A 1 578 ? 21.141 19.953 -21.252 1.00 92.06 578 THR A CA 1
ATOM 4498 C C . THR A 1 578 ? 22.180 19.264 -22.133 1.00 92.06 578 THR A C 1
ATOM 4500 O O . THR A 1 578 ? 22.084 19.316 -23.360 1.00 92.06 578 THR A O 1
ATOM 4503 N N . GLY A 1 579 ? 23.113 18.525 -21.526 1.00 91.88 579 GLY A N 1
ATOM 4504 C CA . GLY A 1 579 ? 24.040 17.666 -22.252 1.00 91.88 579 GLY A CA 1
ATOM 4505 C C . GLY A 1 579 ? 23.359 16.537 -23.036 1.00 91.88 579 GLY A C 1
ATOM 4506 O O . GLY A 1 579 ? 23.932 16.088 -24.026 1.00 91.88 579 GLY A O 1
ATOM 4507 N N . ILE A 1 580 ? 22.173 16.058 -22.620 1.00 93.31 580 ILE A N 1
ATOM 4508 C CA . ILE A 1 580 ? 21.398 15.050 -23.374 1.00 93.31 580 ILE A CA 1
ATOM 4509 C C . ILE A 1 580 ? 20.892 15.694 -24.659 1.00 93.31 580 ILE A C 1
ATOM 4511 O O . ILE A 1 580 ? 21.117 15.160 -25.743 1.00 93.31 580 ILE A O 1
ATOM 4515 N N . ARG A 1 581 ? 20.276 16.874 -24.534 1.00 93.06 581 ARG A N 1
ATOM 4516 C CA . ARG A 1 581 ? 19.725 17.615 -25.669 1.00 93.06 581 ARG A CA 1
ATOM 4517 C C . ARG A 1 581 ? 20.786 17.913 -26.732 1.00 93.06 581 ARG A C 1
ATOM 4519 O O . ARG A 1 581 ? 20.579 17.548 -27.883 1.00 93.06 581 ARG A O 1
ATOM 4526 N N . ALA A 1 582 ? 21.928 18.476 -26.332 1.00 93.38 582 ALA A N 1
ATOM 4527 C CA . ALA A 1 582 ? 22.999 18.860 -27.258 1.00 93.38 582 ALA A CA 1
ATOM 4528 C C . ALA A 1 582 ? 23.554 17.676 -28.077 1.00 93.38 582 ALA A C 1
ATOM 4530 O O . ALA A 1 582 ? 23.916 17.818 -29.247 1.00 93.38 582 ALA A O 1
ATOM 4531 N N . GLU A 1 583 ? 23.616 16.487 -27.472 1.00 93.06 583 GLU A N 1
ATOM 4532 C CA . GLU A 1 583 ? 24.054 15.282 -28.171 1.00 93.06 583 GLU A CA 1
ATOM 4533 C C . GLU A 1 583 ? 23.013 14.810 -29.189 1.00 93.06 583 GLU A C 1
ATOM 4535 O O . GLU A 1 583 ? 23.367 14.519 -30.330 1.00 93.06 583 GLU A O 1
ATOM 4540 N N . PHE A 1 584 ? 21.730 14.795 -28.816 1.00 93.94 584 PHE A N 1
ATOM 4541 C CA . PHE A 1 584 ? 20.669 14.463 -29.764 1.00 93.94 584 PHE A CA 1
ATOM 4542 C C . PHE A 1 584 ? 20.560 15.490 -30.898 1.00 93.94 584 PHE A C 1
ATOM 4544 O O . PHE A 1 584 ? 20.373 15.071 -32.036 1.00 93.94 584 PHE A O 1
ATOM 4551 N N . ASP A 1 585 ? 20.763 16.789 -30.642 1.00 94.69 585 ASP A N 1
ATOM 4552 C CA . ASP A 1 585 ? 20.808 17.808 -31.707 1.00 94.69 585 ASP A CA 1
ATOM 4553 C C . ASP A 1 585 ? 21.893 17.454 -32.742 1.00 94.69 585 ASP A C 1
ATOM 4555 O O . ASP A 1 585 ? 21.665 17.522 -33.950 1.00 94.69 585 ASP A O 1
ATOM 4559 N N . THR A 1 586 ? 23.060 17.000 -32.270 1.00 95.25 586 THR A N 1
ATOM 4560 C CA . THR A 1 586 ? 24.175 16.580 -33.132 1.00 95.25 586 THR A CA 1
ATOM 4561 C C . THR A 1 586 ? 23.836 15.311 -33.923 1.00 95.25 586 THR A C 1
ATOM 4563 O O . THR A 1 586 ? 24.073 15.258 -35.129 1.00 95.25 586 THR A O 1
ATOM 4566 N N . LEU A 1 587 ? 23.253 14.300 -33.271 1.00 94.50 587 LEU A N 1
ATOM 4567 C CA . LEU A 1 587 ? 22.892 13.026 -33.904 1.00 94.50 587 LEU A CA 1
ATOM 4568 C C . LEU A 1 587 ? 21.798 13.187 -34.972 1.00 94.50 587 LEU A C 1
ATOM 4570 O O . LEU A 1 587 ? 21.902 12.618 -36.058 1.00 94.50 587 LEU A O 1
ATOM 4574 N N . PHE A 1 588 ? 20.758 13.975 -34.689 1.00 94.81 588 PHE A N 1
ATOM 4575 C CA . PHE A 1 588 ? 19.668 14.216 -35.638 1.00 94.81 588 PHE A CA 1
ATOM 4576 C C . PHE A 1 588 ? 20.089 15.133 -36.796 1.00 94.81 588 PHE A C 1
ATOM 4578 O O . PHE A 1 588 ? 19.595 14.954 -37.915 1.00 94.81 588 PHE A O 1
ATOM 4585 N N . ALA A 1 589 ? 21.028 16.060 -36.570 1.00 94.56 589 ALA A N 1
ATOM 4586 C CA . ALA A 1 589 ? 21.644 16.847 -37.637 1.00 94.56 589 ALA A CA 1
ATOM 4587 C C . ALA A 1 589 ? 22.506 15.979 -38.571 1.00 94.56 589 ALA A C 1
ATOM 4589 O O . ALA A 1 589 ? 22.419 16.125 -39.793 1.00 94.56 589 ALA A O 1
ATOM 4590 N N . ASP A 1 590 ? 23.292 15.048 -38.018 1.00 93.81 590 ASP A N 1
ATOM 4591 C CA . ASP A 1 590 ? 24.065 14.080 -38.804 1.00 93.81 590 ASP A CA 1
ATOM 4592 C C . ASP A 1 590 ? 23.146 13.176 -39.641 1.00 93.81 590 ASP A C 1
ATOM 4594 O O . ASP A 1 590 ? 23.314 13.096 -40.859 1.00 93.81 590 ASP A O 1
ATOM 4598 N N . LEU A 1 591 ? 22.092 12.609 -39.037 1.00 93.50 591 LEU A N 1
ATOM 4599 C CA . LEU A 1 591 ? 21.098 11.800 -39.754 1.00 93.50 591 LEU A CA 1
ATOM 4600 C C . LEU A 1 591 ? 20.479 12.565 -40.939 1.00 93.50 591 LEU A C 1
ATOM 4602 O O . LEU A 1 591 ? 20.367 12.026 -42.041 1.00 93.50 591 LEU A O 1
ATOM 4606 N N . GLN A 1 592 ? 20.113 13.836 -40.742 1.00 93.12 592 GLN A N 1
ATOM 4607 C CA . GLN A 1 592 ? 19.541 14.667 -41.805 1.00 93.12 592 GLN A CA 1
ATOM 4608 C C . GLN A 1 592 ? 20.559 14.998 -42.909 1.00 93.12 592 GLN A C 1
ATOM 4610 O O . GLN A 1 592 ? 20.205 15.038 -44.093 1.00 93.12 592 GLN A O 1
ATOM 4615 N N . SER A 1 593 ? 21.824 15.212 -42.544 1.00 93.50 593 SER A N 1
ATOM 4616 C CA . SER A 1 593 ? 22.921 15.412 -43.494 1.00 93.50 593 SER A CA 1
ATOM 4617 C C . SER A 1 593 ? 23.112 14.177 -44.382 1.00 93.50 593 SER A C 1
ATOM 4619 O O . SER A 1 593 ? 23.120 14.290 -45.611 1.00 93.50 593 SER A O 1
ATOM 4621 N N . LYS A 1 594 ? 23.147 12.980 -43.779 1.00 91.94 594 LYS A N 1
ATOM 4622 C CA . LYS A 1 594 ? 23.248 11.698 -44.495 1.00 91.94 594 LYS A CA 1
ATOM 4623 C C . LYS A 1 594 ? 22.042 11.410 -45.384 1.00 91.94 594 LYS A C 1
ATOM 4625 O O . LYS A 1 594 ? 22.221 10.958 -46.515 1.00 91.94 594 LYS A O 1
ATOM 4630 N N . ALA A 1 595 ? 20.836 11.755 -44.928 1.00 90.50 595 ALA A N 1
ATOM 4631 C CA . ALA A 1 595 ? 19.618 11.665 -45.733 1.00 90.50 595 ALA A CA 1
ATOM 4632 C C . ALA A 1 595 ? 19.684 12.550 -46.985 1.00 90.50 595 ALA A C 1
ATOM 4634 O O . ALA A 1 595 ? 19.324 12.114 -48.075 1.00 90.50 595 ALA A O 1
ATOM 4635 N N . THR A 1 596 ? 20.185 13.778 -46.838 1.00 91.12 596 THR A N 1
ATOM 4636 C CA . THR A 1 596 ? 20.312 14.741 -47.945 1.00 91.12 596 THR A CA 1
ATOM 4637 C C . THR A 1 596 ? 21.399 14.323 -48.940 1.00 91.12 596 THR A C 1
ATOM 4639 O O . THR A 1 596 ? 21.257 14.543 -50.140 1.00 91.12 596 THR A O 1
ATOM 4642 N N . ALA A 1 597 ? 22.470 13.689 -48.453 1.00 89.38 597 ALA A N 1
ATOM 4643 C CA . ALA A 1 597 ? 23.553 13.158 -49.277 1.00 89.38 597 ALA A CA 1
ATOM 4644 C C . ALA A 1 597 ? 23.217 11.820 -49.966 1.00 89.38 597 ALA A C 1
ATOM 4646 O O . ALA A 1 597 ? 24.007 11.361 -50.788 1.00 89.38 597 ALA A O 1
ATOM 4647 N N . VAL A 1 598 ? 22.067 11.202 -49.650 1.00 86.50 598 VAL A N 1
ATOM 4648 C CA . VAL A 1 598 ? 21.637 9.892 -50.184 1.00 86.50 598 VAL A CA 1
ATOM 4649 C C . VAL A 1 598 ? 22.667 8.783 -49.868 1.00 86.50 598 VAL A C 1
ATOM 4651 O O . VAL A 1 598 ? 22.887 7.852 -50.639 1.00 86.50 598 VAL A O 1
ATOM 4654 N N . ASP A 1 599 ? 23.322 8.886 -48.707 1.00 86.56 599 ASP A N 1
ATOM 4655 C CA . ASP A 1 599 ? 24.336 7.941 -48.223 1.00 86.56 599 ASP A CA 1
ATOM 4656 C C . ASP A 1 599 ? 23.657 6.794 -47.453 1.00 86.56 599 ASP A C 1
ATOM 4658 O O . ASP A 1 599 ? 23.396 6.914 -46.258 1.00 86.56 599 ASP A O 1
ATOM 4662 N N . VAL A 1 600 ? 23.333 5.686 -48.136 1.00 86.31 600 VAL A N 1
ATOM 4663 C CA . VAL A 1 600 ? 22.623 4.527 -47.544 1.00 86.31 600 VAL A CA 1
ATOM 4664 C C . VAL A 1 600 ? 23.377 3.945 -46.343 1.00 86.31 600 VAL A C 1
ATOM 4666 O O . VAL A 1 600 ? 22.762 3.618 -45.328 1.00 86.31 600 VAL A O 1
ATOM 4669 N N . ALA A 1 601 ? 24.702 3.803 -46.450 1.00 86.62 601 ALA A N 1
ATOM 4670 C CA . ALA A 1 601 ? 25.524 3.252 -45.374 1.00 86.62 601 ALA A CA 1
ATOM 4671 C C . ALA A 1 601 ? 25.581 4.225 -44.190 1.00 86.62 601 ALA A C 1
ATOM 4673 O O . ALA A 1 601 ? 25.285 3.835 -43.062 1.00 86.62 601 ALA A O 1
ATOM 4674 N N . GLY A 1 602 ? 25.835 5.508 -44.466 1.00 88.25 602 GLY A N 1
ATOM 4675 C CA . GLY A 1 602 ? 25.823 6.552 -43.445 1.00 88.25 602 GLY A CA 1
ATOM 4676 C C . GLY A 1 602 ? 24.470 6.696 -42.744 1.00 88.25 602 GLY A C 1
ATOM 4677 O O . GLY A 1 602 ? 24.438 6.878 -41.535 1.00 88.25 602 GLY A O 1
ATOM 4678 N N . LEU A 1 603 ? 23.350 6.549 -43.461 1.00 89.62 603 LEU A N 1
ATOM 4679 C CA . LEU A 1 603 ? 22.007 6.560 -42.872 1.00 89.62 603 LEU A CA 1
ATOM 4680 C C . LEU A 1 603 ? 21.811 5.435 -41.853 1.00 89.62 603 LEU A C 1
ATOM 4682 O O . LEU A 1 603 ? 21.280 5.683 -40.771 1.00 89.62 603 LEU A O 1
ATOM 4686 N N . ARG A 1 604 ? 22.244 4.209 -42.174 1.00 90.50 604 ARG A N 1
ATOM 4687 C CA . ARG A 1 604 ? 22.179 3.078 -41.234 1.00 90.50 604 ARG A CA 1
ATOM 4688 C C . ARG A 1 604 ? 23.028 3.342 -39.996 1.00 90.50 604 ARG A C 1
ATOM 4690 O O . ARG A 1 604 ? 22.535 3.157 -38.886 1.00 90.50 604 ARG A O 1
ATOM 4697 N N . ASP A 1 605 ? 24.251 3.830 -40.179 1.00 90.50 605 ASP A N 1
ATOM 4698 C CA . ASP A 1 605 ? 25.161 4.130 -39.071 1.00 90.50 605 ASP A CA 1
ATOM 4699 C C . ASP A 1 605 ? 24.599 5.232 -38.156 1.00 90.50 605 ASP A C 1
ATOM 4701 O O . ASP A 1 605 ? 24.580 5.070 -36.934 1.00 90.50 605 ASP A O 1
ATOM 4705 N N . SER A 1 606 ? 24.058 6.323 -38.713 1.00 92.19 606 SER A N 1
ATOM 4706 C CA . SER A 1 606 ? 23.425 7.393 -37.925 1.00 92.19 606 SER A CA 1
ATOM 4707 C C . SER A 1 606 ? 22.184 6.892 -37.169 1.00 92.19 606 SER A C 1
ATOM 4709 O O . SER A 1 606 ? 21.997 7.238 -36.001 1.00 92.19 606 SER A O 1
ATOM 4711 N N . LEU A 1 607 ? 21.358 6.033 -37.780 1.00 92.19 607 LEU A N 1
ATOM 4712 C CA . LEU A 1 607 ? 20.208 5.397 -37.119 1.00 92.19 607 LEU A CA 1
ATOM 4713 C C . LEU A 1 607 ? 20.637 4.480 -35.962 1.00 92.19 607 LEU A C 1
ATOM 4715 O O . LEU A 1 607 ? 20.043 4.532 -34.883 1.00 92.19 607 LEU A O 1
ATOM 4719 N N . ILE A 1 608 ? 21.699 3.688 -36.145 1.00 90.38 608 ILE A N 1
ATOM 4720 C CA . ILE A 1 608 ? 22.288 2.860 -35.081 1.00 90.38 608 ILE A CA 1
ATOM 4721 C C . ILE A 1 608 ? 22.811 3.741 -33.948 1.00 90.38 608 ILE A C 1
ATOM 4723 O O . ILE A 1 608 ? 22.544 3.445 -32.786 1.00 90.38 608 ILE A O 1
ATOM 4727 N N . ASN A 1 609 ? 23.496 4.844 -34.257 1.00 90.56 609 ASN A N 1
ATOM 4728 C CA . ASN A 1 609 ? 23.999 5.772 -33.243 1.00 90.56 609 ASN A CA 1
ATOM 4729 C C . ASN A 1 609 ? 22.860 6.398 -32.423 1.00 90.56 609 ASN A C 1
ATOM 4731 O O . ASN A 1 609 ? 22.956 6.468 -31.197 1.00 90.56 609 ASN A O 1
ATOM 4735 N N . ILE A 1 610 ? 21.749 6.778 -33.063 1.00 91.50 610 ILE A N 1
ATOM 4736 C CA . ILE A 1 610 ? 20.552 7.292 -32.378 1.00 91.50 610 ILE A CA 1
ATOM 4737 C C . ILE A 1 610 ? 19.884 6.201 -31.524 1.00 91.50 610 ILE A C 1
ATOM 4739 O O . ILE A 1 610 ? 19.482 6.461 -30.386 1.00 91.50 610 ILE A O 1
ATOM 4743 N N . ALA A 1 611 ? 19.800 4.968 -32.031 1.00 89.19 611 ALA A N 1
ATOM 4744 C CA . ALA A 1 611 ? 19.271 3.833 -31.277 1.00 89.19 611 ALA A CA 1
ATOM 4745 C C . ALA A 1 611 ? 20.152 3.492 -30.064 1.00 89.19 611 ALA A C 1
ATOM 4747 O O . ALA A 1 611 ? 19.640 3.274 -28.969 1.00 89.19 611 ALA A O 1
ATOM 4748 N N . ASN A 1 612 ? 21.477 3.509 -30.225 1.00 87.69 612 ASN A N 1
ATOM 4749 C CA . ASN A 1 612 ? 22.453 3.302 -29.151 1.00 87.69 612 ASN A CA 1
ATOM 4750 C C . ASN A 1 612 ? 22.434 4.442 -28.126 1.00 87.69 612 ASN A C 1
ATOM 4752 O O . ASN A 1 612 ? 22.676 4.212 -26.946 1.00 87.69 612 ASN A O 1
ATOM 4756 N N . ALA A 1 613 ? 22.097 5.669 -28.532 1.00 86.94 613 ALA A N 1
ATOM 4757 C CA . ALA A 1 613 ? 21.844 6.762 -27.596 1.00 86.94 613 ALA A CA 1
ATOM 4758 C C . ALA A 1 613 ? 20.552 6.557 -26.772 1.00 86.94 613 ALA A C 1
ATOM 4760 O O . ALA A 1 613 ? 20.369 7.207 -25.742 1.00 86.94 613 ALA A O 1
ATOM 4761 N N . GLY A 1 614 ? 19.679 5.629 -27.176 1.00 82.69 614 GLY A N 1
ATOM 4762 C CA . GLY A 1 614 ? 18.482 5.240 -26.435 1.00 82.69 614 GLY A CA 1
ATOM 4763 C C . GLY A 1 614 ? 17.173 5.829 -26.962 1.00 82.69 614 GLY A C 1
ATOM 4764 O O . GLY A 1 614 ? 16.152 5.707 -26.280 1.00 82.69 614 GLY A O 1
ATOM 4765 N N . PHE A 1 615 ? 17.165 6.438 -28.154 1.00 86.25 615 PHE A N 1
ATOM 4766 C CA . PHE A 1 615 ? 15.923 6.922 -28.758 1.00 86.25 615 PHE A CA 1
ATOM 4767 C C . PHE A 1 615 ? 15.091 5.752 -29.288 1.00 86.25 615 PHE A C 1
ATOM 4769 O O . PHE A 1 615 ? 15.566 4.896 -30.038 1.00 86.25 615 PHE A O 1
ATOM 4776 N N . VAL A 1 616 ? 13.823 5.706 -28.896 1.00 81.88 616 VAL A N 1
ATOM 4777 C CA . VAL A 1 616 ? 12.964 4.544 -29.145 1.00 81.88 616 VAL A CA 1
ATOM 4778 C C . VAL A 1 616 ? 12.627 4.415 -30.633 1.00 81.88 616 VAL A C 1
ATOM 4780 O O . VAL A 1 616 ? 12.281 5.399 -31.286 1.00 81.88 616 VAL A O 1
ATOM 4783 N N . HIS A 1 617 ? 12.648 3.192 -31.169 1.00 79.94 617 HIS A N 1
ATOM 4784 C CA . HIS A 1 617 ? 12.328 2.893 -32.576 1.00 79.94 617 HIS A CA 1
ATOM 4785 C C . HIS A 1 617 ? 13.239 3.609 -33.591 1.00 79.94 617 HIS A C 1
ATOM 4787 O O . HIS A 1 617 ? 12.780 4.010 -34.662 1.00 79.94 617 HIS A O 1
ATOM 4793 N N . ALA A 1 618 ? 14.508 3.825 -33.241 1.00 86.62 618 ALA A N 1
ATOM 4794 C CA . ALA A 1 618 ? 15.503 4.385 -34.153 1.00 86.62 618 ALA A CA 1
ATOM 4795 C C . ALA A 1 618 ? 16.328 3.323 -34.895 1.00 86.62 618 ALA A C 1
ATOM 4797 O O . ALA A 1 618 ? 16.991 3.654 -35.870 1.00 86.62 618 ALA A O 1
ATOM 4798 N N . PHE A 1 619 ? 16.282 2.057 -34.463 1.00 89.00 619 PHE A N 1
ATOM 4799 C CA . PHE A 1 619 ? 17.095 0.998 -35.060 1.00 89.00 619 PHE A CA 1
ATOM 4800 C C . PHE A 1 619 ? 16.701 0.746 -36.534 1.00 89.00 619 PHE A C 1
ATOM 4802 O O . PHE A 1 619 ? 15.499 0.730 -36.823 1.00 89.00 619 PHE A O 1
ATOM 4809 N N . PRO A 1 620 ? 17.658 0.574 -37.472 1.00 88.75 620 PRO A N 1
ATOM 4810 C CA . PRO A 1 620 ? 17.356 0.434 -38.898 1.00 88.75 620 PRO A CA 1
ATOM 4811 C C . PRO A 1 620 ? 16.420 -0.737 -39.210 1.00 88.75 620 PRO A C 1
ATOM 4813 O O . PRO A 1 620 ? 16.594 -1.835 -38.685 1.00 88.75 620 PRO A O 1
ATOM 4816 N N . LEU A 1 621 ? 15.462 -0.518 -40.117 1.00 85.06 621 LEU A N 1
ATOM 4817 C CA . LEU A 1 621 ? 14.555 -1.576 -40.589 1.00 85.06 621 LEU A CA 1
ATOM 4818 C C . LEU A 1 621 ? 15.195 -2.527 -41.613 1.00 85.06 621 LEU A C 1
ATOM 4820 O O . LEU A 1 621 ? 14.717 -3.646 -41.776 1.00 85.06 621 LEU A O 1
ATOM 4824 N N . THR A 1 622 ? 16.257 -2.084 -42.292 1.00 83.62 622 THR A N 1
ATOM 4825 C CA . THR A 1 622 ? 16.957 -2.845 -43.342 1.00 83.62 622 THR A CA 1
ATOM 4826 C C . THR A 1 622 ? 18.410 -3.088 -42.954 1.00 83.62 622 THR A C 1
ATOM 4828 O O . THR A 1 622 ? 19.084 -2.120 -42.575 1.00 83.62 622 THR A O 1
ATOM 4831 N N . ALA A 1 623 ? 18.910 -4.319 -43.086 1.00 80.19 623 ALA A N 1
ATOM 4832 C CA . ALA A 1 623 ? 20.270 -4.681 -42.681 1.00 80.19 623 ALA A CA 1
ATOM 4833 C C . ALA A 1 623 ? 21.278 -4.614 -43.835 1.00 80.19 623 ALA A C 1
ATOM 4835 O O . ALA A 1 623 ? 22.408 -4.160 -43.644 1.00 80.19 623 ALA A O 1
ATOM 4836 N N . VAL A 1 624 ? 20.869 -5.010 -45.043 1.00 77.19 624 VAL A N 1
ATOM 4837 C CA . VAL A 1 624 ? 21.734 -5.045 -46.235 1.00 77.19 624 VAL A CA 1
ATOM 4838 C C . VAL A 1 624 ? 21.058 -4.409 -47.456 1.00 77.19 624 VAL A C 1
ATOM 4840 O O . VAL A 1 624 ? 19.899 -4.015 -47.412 1.00 77.19 624 VAL A O 1
ATOM 4843 N N . GLY A 1 625 ? 21.796 -4.259 -48.560 1.00 77.56 625 GLY A N 1
ATOM 4844 C CA . GLY A 1 625 ? 21.270 -3.714 -49.818 1.00 77.56 625 GLY A CA 1
ATOM 4845 C C . GLY A 1 625 ? 21.454 -2.202 -49.969 1.00 77.56 625 GLY A C 1
ATOM 4846 O O . GLY A 1 625 ? 21.622 -1.471 -48.992 1.00 77.56 625 GLY A O 1
ATOM 4847 N N . SER A 1 626 ? 21.471 -1.732 -51.214 1.00 78.38 626 SER A N 1
ATOM 4848 C CA . SER A 1 626 ? 21.642 -0.317 -51.580 1.00 78.38 626 SER A CA 1
ATOM 4849 C C . SER A 1 626 ? 20.774 0.079 -52.777 1.00 78.38 626 SER A C 1
ATOM 4851 O O . SER A 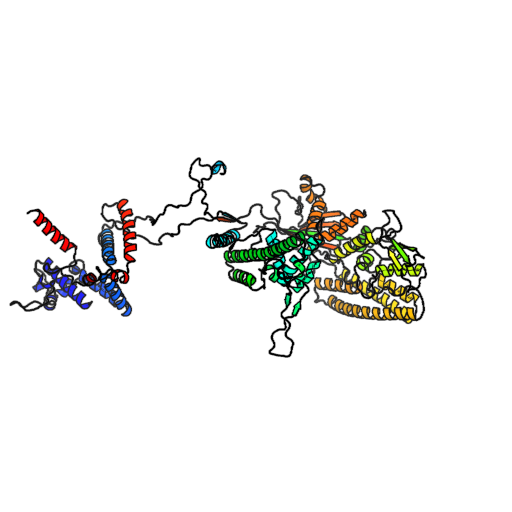1 626 ? 21.111 1.009 -53.506 1.00 78.38 626 SER A O 1
ATOM 4853 N N . ASP A 1 627 ? 19.712 -0.683 -53.045 1.00 82.69 627 ASP A N 1
ATOM 4854 C CA . ASP A 1 627 ? 18.758 -0.335 -54.093 1.00 82.69 627 ASP A CA 1
ATOM 4855 C C . ASP A 1 627 ? 17.839 0.821 -53.645 1.00 82.69 627 ASP A C 1
ATOM 4857 O O . ASP A 1 627 ? 17.834 1.245 -52.483 1.00 82.69 627 ASP A O 1
ATOM 4861 N N . GLN A 1 628 ? 17.047 1.332 -54.586 1.00 82.50 628 GLN A N 1
ATOM 4862 C CA . GLN A 1 628 ? 16.134 2.443 -54.328 1.00 82.50 628 GLN A CA 1
ATOM 4863 C C . GLN A 1 628 ? 15.052 2.091 -53.292 1.00 82.50 628 GLN A C 1
ATOM 4865 O O . GLN A 1 628 ? 14.648 2.955 -52.521 1.00 82.50 628 GLN A O 1
ATOM 4870 N N . ALA A 1 629 ? 14.611 0.831 -53.226 1.00 83.94 629 ALA A N 1
ATOM 4871 C CA . ALA A 1 629 ? 13.565 0.412 -52.297 1.00 83.94 629 ALA A CA 1
ATOM 4872 C C . ALA A 1 629 ? 14.053 0.445 -50.837 1.00 83.94 629 ALA A C 1
ATOM 4874 O O . ALA A 1 629 ? 13.339 0.938 -49.963 1.00 83.94 629 ALA A O 1
ATOM 4875 N N . HIS A 1 630 ? 15.283 -0.011 -50.570 1.00 84.19 630 HIS A N 1
ATOM 4876 C CA . HIS A 1 630 ? 15.889 0.077 -49.236 1.00 84.19 630 HIS A CA 1
ATOM 4877 C C . HIS A 1 630 ? 16.144 1.541 -48.839 1.00 84.19 630 HIS A C 1
ATOM 4879 O O . HIS A 1 630 ? 15.913 1.915 -47.687 1.00 84.19 630 HIS A O 1
ATOM 4885 N N . LEU A 1 631 ? 16.567 2.391 -49.785 1.00 85.56 631 LEU A N 1
ATOM 4886 C CA . LEU A 1 631 ? 16.719 3.830 -49.545 1.00 85.56 631 LEU A CA 1
ATOM 4887 C C . LEU A 1 631 ? 15.382 4.479 -49.148 1.00 85.56 631 LEU A C 1
ATOM 4889 O O . LEU A 1 631 ? 15.333 5.208 -48.157 1.00 85.56 631 LEU A O 1
ATOM 4893 N N . ASP A 1 632 ? 14.300 4.195 -49.876 1.00 87.56 632 ASP A N 1
ATOM 4894 C CA . ASP A 1 632 ? 12.980 4.775 -49.611 1.00 87.56 632 ASP A CA 1
ATOM 4895 C C . ASP A 1 632 ? 12.460 4.394 -48.208 1.00 87.56 632 ASP A C 1
ATOM 4897 O O . ASP A 1 632 ? 11.897 5.239 -47.506 1.00 87.56 632 ASP A O 1
ATOM 4901 N N . ILE A 1 633 ? 12.718 3.161 -47.747 1.00 87.88 633 ILE A N 1
ATOM 4902 C CA . ILE A 1 633 ? 12.383 2.707 -46.383 1.00 87.88 633 ILE A CA 1
ATOM 4903 C C . ILE A 1 633 ? 13.156 3.509 -45.326 1.00 87.88 633 ILE A C 1
ATOM 4905 O O . ILE A 1 633 ? 12.560 4.000 -44.363 1.00 87.88 633 ILE A O 1
ATOM 4909 N N . LEU A 1 634 ? 14.471 3.678 -45.501 1.00 88.88 634 LEU A N 1
ATOM 4910 C CA . LEU A 1 634 ? 15.313 4.422 -44.556 1.00 88.88 634 LEU A CA 1
ATOM 4911 C C . LEU A 1 634 ? 14.969 5.921 -44.533 1.00 88.88 634 LEU A C 1
ATOM 4913 O O . LEU A 1 634 ? 14.957 6.536 -43.466 1.00 88.88 634 LEU A O 1
ATOM 4917 N N . LEU A 1 635 ? 14.624 6.514 -45.679 1.00 90.19 635 LEU A N 1
ATOM 4918 C CA . LEU A 1 635 ? 14.172 7.908 -45.763 1.00 90.19 635 LEU A CA 1
ATOM 4919 C C . LEU A 1 635 ? 12.796 8.115 -45.113 1.00 90.19 635 LEU A C 1
ATOM 4921 O O . LEU A 1 635 ? 12.580 9.125 -44.430 1.00 90.19 635 LEU A O 1
ATOM 4925 N N . ALA A 1 636 ? 11.877 7.156 -45.265 1.00 90.38 636 ALA A N 1
ATOM 4926 C CA . ALA A 1 636 ? 10.598 7.171 -44.562 1.00 90.38 636 ALA A CA 1
ATOM 4927 C C . ALA A 1 636 ? 10.800 7.061 -43.039 1.00 90.38 636 ALA A C 1
ATOM 4929 O O . ALA A 1 636 ? 10.188 7.816 -42.274 1.00 90.38 636 ALA A O 1
ATOM 4930 N N . GLN A 1 637 ? 11.716 6.190 -42.598 1.00 90.88 637 GLN A N 1
ATOM 4931 C CA . GLN A 1 637 ? 12.093 6.058 -41.191 1.00 90.88 637 GLN A CA 1
ATOM 4932 C C . GLN A 1 637 ? 12.710 7.353 -40.642 1.00 90.88 637 GLN A C 1
ATOM 4934 O O . GLN A 1 637 ? 12.283 7.818 -39.583 1.00 90.88 637 GLN A O 1
ATOM 4939 N N . ASN A 1 638 ? 13.645 7.976 -41.371 1.00 91.94 638 ASN A N 1
ATOM 4940 C CA . ASN A 1 638 ? 14.214 9.278 -41.010 1.00 91.94 638 ASN A CA 1
ATOM 4941 C C . ASN A 1 638 ? 13.110 10.333 -40.851 1.00 91.94 638 ASN A C 1
ATOM 4943 O O . ASN A 1 638 ? 13.024 10.978 -39.812 1.00 91.94 638 ASN A O 1
ATOM 4947 N N . THR A 1 639 ? 12.205 10.459 -41.827 1.00 92.12 639 THR A N 1
ATOM 4948 C CA . THR A 1 639 ? 11.096 11.429 -41.762 1.00 92.12 639 THR A CA 1
ATOM 4949 C C . THR A 1 639 ? 10.234 11.227 -40.509 1.00 92.12 639 THR A C 1
ATOM 4951 O O . THR A 1 639 ? 9.901 12.186 -39.809 1.00 92.12 639 THR A O 1
ATOM 4954 N N . SER A 1 640 ? 9.906 9.973 -40.178 1.00 91.88 640 SER A N 1
ATOM 4955 C CA . SER A 1 640 ? 9.150 9.648 -38.963 1.00 91.88 640 SER A CA 1
ATOM 4956 C C . SER A 1 640 ? 9.925 9.954 -37.676 1.00 91.88 640 SER A C 1
ATOM 4958 O O . SER A 1 640 ? 9.315 10.370 -36.688 1.00 91.88 640 SER A O 1
ATOM 4960 N N . LEU A 1 641 ? 11.240 9.734 -37.660 1.00 91.81 641 LEU A N 1
ATOM 4961 C CA . LEU A 1 641 ? 12.113 10.027 -36.523 1.00 91.81 641 LEU A CA 1
ATOM 4962 C C . LEU A 1 641 ? 12.275 11.530 -36.300 1.00 91.81 641 LEU A C 1
ATOM 4964 O O . LEU A 1 641 ? 12.099 11.984 -35.175 1.00 91.81 641 LEU A O 1
ATOM 4968 N N . GLN A 1 642 ? 12.526 12.300 -37.361 1.00 93.50 642 GLN A N 1
ATOM 4969 C CA . GLN A 1 642 ? 12.651 13.759 -37.307 1.00 93.50 642 GLN A CA 1
ATOM 4970 C C . GLN A 1 642 ? 11.370 14.417 -36.789 1.00 93.50 642 GLN A C 1
ATOM 4972 O O . GLN A 1 642 ? 11.432 15.332 -35.969 1.00 93.50 642 GLN A O 1
ATOM 4977 N N . LYS A 1 643 ? 10.195 13.916 -37.199 1.00 93.31 643 LYS A N 1
ATOM 4978 C CA . LYS A 1 643 ? 8.912 14.391 -36.664 1.00 93.31 643 LYS A CA 1
ATOM 4979 C C . LYS A 1 643 ? 8.809 14.159 -35.154 1.00 93.31 643 LYS A C 1
ATOM 4981 O O . LYS A 1 643 ? 8.559 15.106 -34.418 1.00 93.31 643 LYS A O 1
ATOM 4986 N N . ARG A 1 644 ? 9.058 12.928 -34.691 1.00 91.62 644 ARG A N 1
ATOM 4987 C CA . ARG A 1 644 ? 9.025 12.603 -33.253 1.00 91.62 644 ARG A CA 1
ATOM 4988 C C . ARG A 1 644 ? 10.022 13.439 -32.461 1.00 91.62 644 ARG A C 1
ATOM 4990 O O . ARG A 1 644 ? 9.680 13.947 -31.405 1.00 91.62 644 ARG A O 1
ATOM 4997 N N . TYR A 1 645 ? 11.227 13.614 -32.993 1.00 94.19 645 TYR A N 1
ATOM 4998 C CA . TYR A 1 645 ? 12.244 14.452 -32.378 1.00 94.19 645 TYR A CA 1
ATOM 4999 C C . TYR A 1 645 ? 11.800 15.914 -32.273 1.00 94.19 645 TYR A C 1
ATOM 5001 O O . TYR A 1 645 ? 11.941 16.502 -31.207 1.00 94.19 645 TYR A O 1
ATOM 5009 N N . THR A 1 646 ? 11.186 16.467 -33.326 1.00 93.94 646 THR A N 1
ATOM 5010 C CA . THR A 1 646 ? 10.632 17.833 -33.332 1.00 93.94 646 THR A CA 1
ATOM 5011 C C . THR A 1 646 ? 9.565 18.021 -32.245 1.00 93.94 646 THR A C 1
ATOM 5013 O O . THR A 1 646 ? 9.559 19.033 -31.544 1.00 93.94 646 THR A O 1
ATOM 5016 N N . ASP A 1 647 ? 8.695 17.028 -32.058 1.00 92.25 647 ASP A N 1
ATOM 5017 C CA . ASP A 1 647 ? 7.680 17.050 -31.000 1.00 92.25 647 ASP A CA 1
ATOM 5018 C C . ASP A 1 647 ? 8.333 16.983 -29.600 1.00 92.25 647 ASP A C 1
ATOM 5020 O O . ASP A 1 647 ? 7.972 17.749 -28.703 1.00 92.25 647 ASP A O 1
ATOM 5024 N N . THR A 1 648 ? 9.350 16.127 -29.417 1.00 92.38 648 THR A N 1
ATOM 5025 C CA . THR A 1 648 ? 10.107 16.006 -28.158 1.00 92.38 648 THR A CA 1
ATOM 5026 C C . THR A 1 648 ? 10.840 17.300 -27.796 1.00 92.38 648 THR A C 1
ATOM 5028 O O . THR A 1 648 ? 10.789 17.730 -26.643 1.00 92.38 648 THR A O 1
ATOM 5031 N N . ILE A 1 649 ? 11.506 17.950 -28.758 1.00 94.75 649 ILE A N 1
ATOM 5032 C CA . ILE A 1 649 ? 12.238 19.195 -28.494 1.00 94.75 649 ILE A CA 1
ATOM 5033 C C . ILE A 1 649 ? 11.302 20.355 -28.144 1.00 94.75 649 ILE A C 1
ATOM 5035 O O . ILE A 1 649 ? 11.647 21.157 -27.282 1.00 94.75 649 ILE A O 1
ATOM 5039 N N . ALA A 1 650 ? 10.106 20.417 -28.740 1.00 93.62 650 ALA A N 1
ATOM 5040 C CA . ALA A 1 650 ? 9.129 21.459 -28.438 1.00 93.62 650 ALA A CA 1
ATOM 5041 C C . ALA A 1 650 ? 8.633 21.371 -26.983 1.00 93.62 650 ALA A C 1
ATOM 5043 O O . ALA A 1 650 ? 8.561 22.387 -26.285 1.00 93.62 650 ALA A O 1
ATOM 5044 N N . GLU A 1 651 ? 8.339 20.160 -26.495 1.00 92.38 651 GLU A N 1
ATOM 5045 C CA . GLU A 1 651 ? 7.955 19.957 -25.092 1.00 92.38 651 GLU A CA 1
ATOM 5046 C C . GLU A 1 651 ? 9.148 20.161 -24.143 1.00 92.38 651 GLU A C 1
ATOM 5048 O O . GLU A 1 651 ? 8.993 20.749 -23.070 1.00 92.38 651 GLU A O 1
ATOM 5053 N N . TYR A 1 652 ? 10.357 19.758 -24.550 1.00 93.81 652 TYR A N 1
ATOM 5054 C CA . TYR A 1 652 ? 11.582 20.038 -23.800 1.00 93.81 652 TYR A CA 1
ATOM 5055 C C . TYR A 1 652 ? 11.811 21.543 -23.614 1.00 93.81 652 TYR A C 1
ATOM 5057 O O . TYR A 1 652 ? 12.062 21.978 -22.493 1.00 93.81 652 TYR A O 1
ATOM 5065 N N . ASP A 1 653 ? 11.700 22.346 -24.676 1.00 93.31 653 ASP A N 1
ATOM 5066 C CA . ASP A 1 653 ? 11.955 23.791 -24.629 1.00 93.31 653 ASP A CA 1
ATOM 5067 C C . ASP A 1 653 ? 10.925 24.508 -23.735 1.00 93.31 653 ASP A C 1
ATOM 5069 O O . ASP A 1 653 ? 11.270 25.400 -22.953 1.00 93.31 653 ASP A O 1
ATOM 5073 N N . LYS A 1 654 ? 9.665 24.056 -23.767 1.00 93.19 654 LYS A N 1
ATOM 5074 C CA . LYS A 1 654 ? 8.599 24.514 -22.865 1.00 93.19 654 LYS A CA 1
ATOM 5075 C C . LYS A 1 654 ? 8.894 24.180 -21.398 1.00 93.19 654 LYS A C 1
ATOM 5077 O O . LYS A 1 654 ? 8.713 25.035 -20.528 1.00 93.19 654 LYS A O 1
ATOM 5082 N N . ASN A 1 655 ? 9.365 22.968 -21.108 1.00 93.38 655 ASN A N 1
ATOM 5083 C CA . ASN A 1 655 ? 9.735 22.574 -19.747 1.00 93.38 655 ASN A CA 1
ATOM 5084 C C . ASN A 1 655 ? 11.004 23.289 -19.268 1.00 93.38 655 ASN A C 1
ATOM 5086 O O . ASN A 1 655 ? 11.051 23.743 -18.125 1.00 93.38 655 ASN A O 1
ATOM 5090 N N . LEU A 1 656 ? 11.986 23.501 -20.147 1.00 93.25 656 LEU A N 1
ATOM 5091 C CA . LEU A 1 656 ? 13.190 24.273 -19.849 1.00 93.25 656 LEU A CA 1
ATOM 5092 C C . LEU A 1 656 ? 12.856 25.730 -19.489 1.00 93.25 656 LEU A C 1
ATOM 5094 O O . LEU A 1 656 ? 13.429 26.272 -18.544 1.00 93.25 656 LEU A O 1
ATOM 5098 N N . ALA A 1 657 ? 11.899 26.354 -20.186 1.00 93.19 657 ALA A N 1
ATOM 5099 C CA . ALA A 1 657 ? 11.423 27.696 -19.847 1.00 93.19 657 ALA A CA 1
ATOM 5100 C C . ALA A 1 657 ? 10.845 27.760 -18.421 1.00 93.19 657 ALA A C 1
ATOM 5102 O O . ALA A 1 657 ? 11.150 28.694 -17.682 1.00 93.19 657 ALA A O 1
ATOM 5103 N N . ARG A 1 658 ? 10.087 26.736 -17.998 1.00 92.81 658 ARG A N 1
ATOM 5104 C CA . ARG A 1 658 ? 9.572 26.619 -16.620 1.00 92.81 658 ARG A CA 1
ATOM 5105 C C . ARG A 1 658 ? 10.674 26.369 -15.593 1.00 92.81 658 ARG A C 1
ATOM 5107 O O . ARG A 1 658 ? 10.625 26.935 -14.507 1.00 92.81 658 ARG A O 1
ATOM 5114 N N . VAL A 1 659 ? 11.680 25.554 -15.914 1.00 91.75 659 VAL A N 1
ATOM 5115 C CA . VAL A 1 659 ? 12.833 25.312 -15.022 1.00 91.75 659 VAL A CA 1
ATOM 5116 C C . VAL A 1 659 ? 13.627 26.604 -14.779 1.00 91.75 659 VAL A C 1
ATOM 5118 O O . VAL A 1 659 ? 14.076 26.859 -13.656 1.00 91.75 659 VAL A O 1
ATOM 5121 N N . ASN A 1 660 ? 13.764 27.438 -15.812 1.00 91.75 660 ASN A N 1
ATOM 5122 C CA . ASN A 1 660 ? 14.468 28.719 -15.742 1.00 91.75 660 ASN A CA 1
ATOM 5123 C C . ASN A 1 660 ? 13.644 29.845 -15.093 1.00 91.75 660 ASN A C 1
ATOM 5125 O O . ASN A 1 660 ? 14.218 30.874 -14.738 1.00 91.75 660 ASN A O 1
ATOM 5129 N N . ASP A 1 661 ? 12.334 29.662 -14.900 1.00 91.88 661 ASP A N 1
ATOM 5130 C CA . ASP A 1 661 ? 11.490 30.621 -14.187 1.00 91.88 661 ASP A CA 1
ATOM 5131 C C . ASP A 1 661 ? 11.923 30.711 -12.701 1.00 91.88 661 ASP A C 1
ATOM 5133 O O . ASP A 1 661 ? 11.999 29.687 -12.004 1.00 91.88 661 ASP A O 1
ATOM 5137 N N . PRO A 1 662 ? 12.232 31.917 -12.184 1.00 86.75 662 PRO A N 1
ATOM 5138 C CA . PRO A 1 662 ? 12.525 32.129 -10.768 1.00 86.75 662 PRO A CA 1
ATOM 5139 C C . PRO A 1 662 ? 11.378 31.744 -9.821 1.00 86.75 662 PRO A C 1
ATOM 5141 O O . PRO A 1 662 ? 11.641 31.470 -8.652 1.00 86.75 662 PRO A O 1
ATOM 5144 N N . ALA A 1 663 ? 10.126 31.729 -10.293 1.00 88.94 663 ALA A N 1
ATOM 5145 C CA . ALA A 1 663 ? 8.956 31.371 -9.488 1.00 88.94 663 ALA A CA 1
ATOM 5146 C C . ALA A 1 663 ? 8.823 29.857 -9.239 1.00 88.94 663 ALA A C 1
ATOM 5148 O O . ALA A 1 663 ? 8.166 29.444 -8.278 1.00 88.94 663 ALA A O 1
ATOM 5149 N N . THR A 1 664 ? 9.447 29.026 -10.077 1.00 89.44 664 THR A N 1
ATOM 5150 C CA . THR A 1 664 ? 9.383 27.563 -9.971 1.00 89.44 664 THR A CA 1
ATOM 5151 C C . THR A 1 664 ? 10.191 27.080 -8.771 1.00 89.44 664 THR A C 1
ATOM 5153 O O . THR A 1 664 ? 11.370 27.408 -8.619 1.00 89.44 664 THR A O 1
ATOM 5156 N N . LYS A 1 665 ? 9.579 26.262 -7.911 1.00 89.81 665 LYS A N 1
ATOM 5157 C CA . LYS A 1 665 ? 10.237 25.766 -6.693 1.00 89.81 665 LYS A CA 1
ATOM 5158 C C . LYS A 1 665 ? 11.228 24.632 -7.000 1.00 89.81 665 LYS A C 1
ATOM 5160 O O . LYS A 1 665 ? 10.989 23.863 -7.931 1.00 89.81 665 LYS A O 1
ATOM 5165 N N . PRO A 1 666 ? 12.290 24.448 -6.194 1.00 88.56 666 PRO A N 1
ATOM 5166 C CA . PRO A 1 666 ? 13.276 23.380 -6.380 1.00 88.56 666 PRO A CA 1
ATOM 5167 C C . PRO A 1 666 ? 12.717 21.968 -6.646 1.00 88.56 666 PRO A C 1
ATOM 5169 O O . PRO A 1 666 ? 13.184 21.341 -7.598 1.00 88.56 666 PRO A O 1
ATOM 5172 N N . PRO A 1 667 ? 11.693 21.462 -5.923 1.00 89.31 667 PRO A N 1
ATOM 5173 C CA . PRO A 1 667 ? 11.160 20.122 -6.181 1.00 89.31 667 PRO A CA 1
ATOM 5174 C C . PRO A 1 667 ? 10.481 20.010 -7.553 1.00 89.31 667 PRO A C 1
ATOM 5176 O O . PRO A 1 667 ? 10.591 18.988 -8.225 1.00 89.31 667 PRO A O 1
ATOM 5179 N N . GLU A 1 668 ? 9.822 21.084 -7.997 1.00 91.19 668 GLU A N 1
ATOM 5180 C CA . GLU A 1 668 ? 9.197 21.153 -9.320 1.00 91.19 668 GLU A CA 1
ATOM 5181 C C . GLU A 1 668 ? 10.258 21.192 -10.428 1.00 91.19 668 GLU A C 1
ATOM 5183 O O . GLU A 1 668 ? 10.108 20.509 -11.439 1.00 91.19 668 GLU A O 1
ATOM 5188 N N . LYS A 1 669 ? 11.379 21.901 -10.217 1.00 92.25 669 LYS A N 1
ATOM 5189 C CA . LYS A 1 669 ? 12.514 21.889 -11.157 1.00 92.25 669 LYS A CA 1
ATOM 5190 C C . LYS A 1 669 ? 13.094 20.487 -11.331 1.00 92.25 669 LYS A C 1
ATOM 5192 O O . LYS A 1 669 ? 13.350 20.081 -12.459 1.00 92.25 669 LYS A O 1
ATOM 5197 N N . VAL A 1 670 ? 13.277 19.739 -10.240 1.00 91.88 670 VAL A N 1
ATOM 5198 C CA . VAL A 1 670 ? 13.797 18.361 -10.293 1.00 91.88 670 VAL A CA 1
ATOM 5199 C C . VAL A 1 670 ? 12.848 17.442 -11.063 1.00 91.88 670 VAL A C 1
ATOM 5201 O O . VAL A 1 670 ? 13.310 16.694 -11.924 1.00 91.88 670 VAL A O 1
ATOM 5204 N N . ALA A 1 671 ? 11.538 17.526 -10.803 1.00 92.19 671 ALA A N 1
ATOM 5205 C CA . ALA A 1 671 ? 10.538 16.737 -11.522 1.00 92.19 671 ALA A CA 1
ATOM 5206 C C . ALA A 1 671 ? 10.568 17.024 -13.034 1.00 92.19 671 ALA A C 1
ATOM 5208 O O . ALA A 1 671 ? 10.719 16.097 -13.829 1.00 92.19 671 ALA A O 1
ATOM 5209 N N . LEU A 1 672 ? 10.547 18.306 -13.421 1.00 94.19 672 LEU A N 1
ATOM 5210 C CA . LEU A 1 672 ? 10.625 18.723 -14.825 1.00 94.19 672 LEU A CA 1
ATOM 5211 C C . LEU A 1 672 ? 11.914 18.237 -15.503 1.00 94.19 672 LEU A C 1
ATOM 5213 O O . LEU A 1 672 ? 11.861 17.732 -16.620 1.00 94.19 672 LEU A O 1
ATOM 5217 N N . LEU A 1 673 ? 13.067 18.337 -14.832 1.00 93.88 673 LEU A N 1
ATOM 5218 C CA . LEU A 1 673 ? 14.348 17.861 -15.366 1.00 93.88 673 LEU A CA 1
ATOM 5219 C C . LEU A 1 673 ? 14.372 16.335 -15.567 1.00 93.88 673 LEU A C 1
ATOM 5221 O O . LEU A 1 673 ? 14.922 15.858 -16.561 1.00 93.88 673 LEU A O 1
ATOM 5225 N N . CYS A 1 674 ? 13.759 15.568 -14.661 1.00 92.75 674 CYS A N 1
ATOM 5226 C CA . CYS A 1 674 ? 13.631 14.117 -14.813 1.00 92.75 674 CYS A CA 1
ATOM 5227 C C . CYS A 1 674 ? 12.730 13.753 -16.003 1.00 92.75 674 CYS A C 1
ATOM 5229 O O . CYS A 1 674 ? 13.091 12.887 -16.800 1.00 92.75 674 CYS A O 1
ATOM 5231 N N . ASP A 1 675 ? 11.601 14.445 -16.166 1.00 91.94 675 ASP A N 1
ATOM 5232 C CA . ASP A 1 675 ? 10.683 14.227 -17.291 1.00 91.94 675 ASP A CA 1
ATOM 5233 C C . ASP A 1 675 ? 11.327 14.612 -18.631 1.00 91.94 675 ASP A C 1
ATOM 5235 O O . ASP A 1 675 ? 11.211 13.887 -19.622 1.00 91.94 675 ASP A O 1
ATOM 5239 N N . MET A 1 676 ? 12.105 15.698 -18.652 1.00 93.44 676 MET A N 1
ATOM 5240 C CA . MET A 1 676 ? 12.904 16.100 -19.811 1.00 93.44 676 MET A CA 1
ATOM 5241 C C . MET A 1 676 ? 13.905 15.009 -20.218 1.00 93.44 676 MET A C 1
ATOM 5243 O O . MET A 1 676 ? 14.015 14.699 -21.402 1.00 93.44 676 MET A O 1
ATOM 5247 N N . ALA A 1 677 ? 14.602 14.378 -19.270 1.00 92.31 677 ALA A N 1
ATOM 5248 C CA . ALA A 1 677 ? 15.519 13.278 -19.576 1.00 92.31 677 ALA A CA 1
ATOM 5249 C C . ALA A 1 677 ? 14.795 12.027 -20.108 1.00 92.31 677 ALA A C 1
ATOM 5251 O O . ALA A 1 677 ? 15.246 11.433 -21.092 1.00 92.31 677 ALA A O 1
ATOM 5252 N N . ARG A 1 678 ? 13.660 11.651 -19.497 1.00 91.44 678 ARG A N 1
ATOM 5253 C CA . ARG A 1 678 ? 12.821 10.520 -19.939 1.00 91.44 678 ARG A CA 1
ATOM 5254 C C . ARG A 1 678 ? 12.331 10.693 -21.370 1.00 91.44 678 ARG A C 1
ATOM 5256 O O . ARG A 1 678 ? 12.387 9.746 -22.147 1.00 91.44 678 ARG A O 1
ATOM 5263 N N . SER A 1 679 ? 11.953 11.914 -21.751 1.00 90.50 679 SER A N 1
ATOM 5264 C CA . SER A 1 679 ? 11.466 12.201 -23.105 1.00 90.50 679 SER A CA 1
ATOM 5265 C C . SER A 1 679 ? 12.467 11.832 -24.216 1.00 90.50 679 SER A C 1
ATOM 5267 O O . SER A 1 679 ? 12.054 11.450 -25.310 1.00 90.50 679 SER A O 1
ATOM 5269 N N . PHE A 1 680 ? 13.777 11.874 -23.932 1.00 89.94 680 PHE A N 1
ATOM 5270 C CA . PHE A 1 680 ? 14.828 11.472 -24.874 1.00 89.94 680 PHE A CA 1
ATOM 5271 C C . PHE A 1 680 ? 15.284 10.023 -24.700 1.00 89.94 680 PHE A C 1
ATOM 5273 O O . PHE A 1 680 ? 15.504 9.321 -25.686 1.00 89.94 680 PHE A O 1
ATOM 5280 N N . LEU A 1 681 ? 15.473 9.582 -23.453 1.00 88.81 681 LEU A N 1
ATOM 5281 C CA . LEU A 1 681 ? 16.091 8.288 -23.145 1.00 88.81 681 LEU A CA 1
ATOM 5282 C C . LEU A 1 681 ? 15.076 7.140 -23.033 1.00 88.81 681 LEU A C 1
ATOM 5284 O O . LEU A 1 681 ? 15.486 5.977 -22.979 1.00 88.81 681 LEU A O 1
ATOM 5288 N N . GLY A 1 682 ? 13.778 7.450 -23.061 1.00 85.94 682 GLY A N 1
ATOM 5289 C CA . GLY A 1 682 ? 12.652 6.530 -22.929 1.00 85.94 682 GLY A CA 1
ATOM 5290 C C . GLY A 1 682 ? 11.919 6.693 -21.595 1.00 85.94 682 GLY A C 1
ATOM 5291 O O . GLY A 1 682 ? 12.539 6.980 -20.574 1.00 85.94 682 GLY A O 1
ATOM 5292 N N . ASP A 1 683 ? 10.607 6.447 -21.604 1.00 81.94 683 ASP A N 1
ATOM 5293 C CA . ASP A 1 683 ? 9.729 6.656 -20.439 1.00 81.94 683 ASP A CA 1
ATOM 5294 C C . ASP A 1 683 ? 10.133 5.836 -19.203 1.00 81.94 683 ASP A C 1
ATOM 5296 O O . ASP A 1 683 ? 10.007 6.307 -18.076 1.00 81.94 683 ASP A O 1
ATOM 5300 N N . ASP A 1 684 ? 10.683 4.637 -19.417 1.00 83.31 684 ASP A N 1
ATOM 5301 C CA . ASP A 1 684 ? 11.157 3.746 -18.350 1.00 83.31 684 ASP A CA 1
ATOM 5302 C C . ASP A 1 684 ? 12.505 4.177 -17.741 1.00 83.31 684 ASP A C 1
ATOM 5304 O O . ASP A 1 684 ? 12.950 3.582 -16.759 1.00 83.31 684 ASP A O 1
ATOM 5308 N N . PHE A 1 685 ? 13.196 5.160 -18.329 1.00 89.06 685 PHE A N 1
ATOM 5309 C CA . PHE A 1 685 ? 14.518 5.575 -17.867 1.00 89.06 685 PHE A CA 1
ATOM 5310 C C . PHE A 1 685 ? 14.426 6.273 -16.504 1.00 89.06 685 PHE A C 1
ATOM 5312 O O . PHE A 1 685 ? 13.612 7.178 -16.293 1.00 89.06 685 PHE A O 1
ATOM 5319 N N . VAL A 1 686 ? 15.308 5.890 -15.579 1.00 90.31 686 VAL A N 1
ATOM 5320 C CA . VAL A 1 686 ? 15.342 6.467 -14.232 1.00 90.31 686 VAL A CA 1
ATOM 5321 C C . VAL A 1 686 ? 16.585 7.323 -14.060 1.00 90.31 686 VAL A C 1
ATOM 5323 O O . VAL A 1 686 ? 17.709 6.846 -14.186 1.00 90.31 686 VAL A O 1
ATOM 5326 N N . VAL A 1 687 ? 16.359 8.602 -13.767 1.00 92.19 687 VAL A N 1
ATOM 5327 C CA . VAL A 1 687 ? 17.403 9.576 -13.439 1.00 92.19 687 VAL A CA 1
ATOM 5328 C C . VAL A 1 687 ? 17.600 9.591 -11.929 1.00 92.19 687 VAL A C 1
ATOM 5330 O O . VAL A 1 687 ? 16.622 9.608 -11.180 1.00 92.19 687 VAL A O 1
ATOM 5333 N N . LEU A 1 688 ? 18.854 9.624 -11.486 1.00 93.94 688 LEU A N 1
ATOM 5334 C CA . LEU A 1 688 ? 19.244 9.664 -10.081 1.00 93.94 688 LEU A CA 1
ATOM 5335 C C . LEU A 1 688 ? 19.885 11.024 -9.776 1.00 93.94 688 LEU A C 1
ATOM 5337 O O . LEU A 1 688 ? 21.065 11.235 -10.071 1.00 93.94 688 LEU A O 1
ATOM 5341 N N . PRO A 1 689 ? 19.133 11.993 -9.221 1.00 93.88 689 PRO A N 1
ATOM 5342 C CA . PRO A 1 689 ? 19.694 13.277 -8.827 1.00 93.88 689 PRO A CA 1
ATOM 5343 C C . PRO A 1 689 ? 20.753 13.115 -7.734 1.00 93.88 689 PRO A C 1
ATOM 5345 O O . PRO A 1 689 ? 20.613 12.289 -6.830 1.00 93.88 689 PRO A O 1
ATOM 5348 N N . ARG A 1 690 ? 21.804 13.934 -7.801 1.00 94.06 690 ARG A N 1
ATOM 5349 C CA . ARG A 1 690 ? 22.821 13.994 -6.751 1.00 94.06 690 ARG A CA 1
ATOM 5350 C C . ARG A 1 690 ? 22.320 14.855 -5.597 1.00 94.06 690 ARG A C 1
ATOM 5352 O O . ARG A 1 690 ? 21.774 15.933 -5.820 1.00 94.06 690 ARG A O 1
ATOM 5359 N N . PHE A 1 691 ? 22.530 14.406 -4.368 1.00 93.62 691 PHE A N 1
ATOM 5360 C CA . PHE A 1 691 ? 22.193 15.166 -3.163 1.00 93.62 691 PHE A CA 1
ATOM 5361 C C . PHE A 1 691 ? 23.314 15.075 -2.130 1.00 93.62 691 PHE A C 1
ATOM 5363 O O . PHE A 1 691 ? 24.136 14.164 -2.172 1.00 93.62 691 PHE A O 1
ATOM 5370 N N . SER A 1 692 ? 23.334 15.999 -1.176 1.00 92.12 692 SER A N 1
ATOM 5371 C CA . SER A 1 692 ? 24.246 15.941 -0.029 1.00 92.12 692 SER A CA 1
ATOM 5372 C C . SER A 1 692 ? 23.447 15.782 1.256 1.00 92.12 692 SER A C 1
ATOM 5374 O O . SER A 1 692 ? 22.407 16.422 1.422 1.00 92.12 692 SER A O 1
ATOM 5376 N N . PHE A 1 693 ? 23.919 14.959 2.193 1.00 90.31 693 PHE A N 1
ATOM 5377 C CA . PHE A 1 693 ? 23.242 14.827 3.483 1.00 90.31 693 PHE A CA 1
ATOM 5378 C C . PHE A 1 693 ? 23.210 16.157 4.233 1.00 90.31 693 PHE A C 1
ATOM 5380 O O . PHE A 1 693 ? 24.141 16.959 4.178 1.00 90.31 693 PHE A O 1
ATOM 5387 N N . THR A 1 694 ? 22.133 16.381 4.975 1.00 88.56 694 THR A N 1
ATOM 5388 C CA . THR A 1 694 ? 21.924 17.619 5.730 1.00 88.56 694 THR A CA 1
ATOM 5389 C C . THR A 1 694 ? 22.579 17.606 7.111 1.00 88.56 694 THR A C 1
ATOM 5391 O O . THR A 1 694 ? 22.840 18.661 7.685 1.00 88.56 694 THR A O 1
ATOM 5394 N N . ASN A 1 695 ? 22.852 16.413 7.643 1.00 85.56 695 ASN A N 1
ATOM 5395 C CA . ASN A 1 695 ? 23.488 16.139 8.933 1.00 85.56 695 ASN A CA 1
ATOM 5396 C C . ASN A 1 695 ? 24.704 15.198 8.762 1.00 85.56 695 ASN A C 1
ATOM 5398 O O . ASN A 1 695 ? 24.743 14.126 9.370 1.00 85.56 695 ASN A O 1
ATOM 5402 N N . PRO A 1 696 ? 25.721 15.568 7.956 1.00 86.88 696 PRO A N 1
ATOM 5403 C CA . PRO A 1 696 ? 26.805 14.655 7.588 1.00 86.88 696 PRO A CA 1
ATOM 5404 C C . PRO A 1 696 ? 27.582 14.118 8.799 1.00 86.88 696 PRO A C 1
ATOM 5406 O O . PRO A 1 696 ? 27.963 12.955 8.801 1.00 86.88 696 PRO A O 1
ATOM 5409 N N . SER A 1 697 ? 27.769 14.909 9.861 1.00 88.56 697 SER A N 1
ATOM 5410 C CA . SER A 1 697 ? 28.464 14.462 11.079 1.00 88.56 697 SER A CA 1
ATOM 5411 C C . SER A 1 697 ? 27.752 13.313 11.798 1.00 88.56 697 SER A C 1
ATOM 5413 O O . SER A 1 697 ? 28.405 12.399 12.295 1.00 88.56 697 SER A O 1
ATOM 5415 N N . GLU A 1 698 ? 26.420 13.337 11.831 1.00 88.69 698 GLU A N 1
ATOM 5416 C CA . GLU A 1 698 ? 25.615 12.283 12.445 1.00 88.69 698 GLU A CA 1
ATOM 5417 C C . GLU A 1 698 ? 25.627 11.009 11.602 1.00 88.69 698 GLU A C 1
ATOM 5419 O O . GLU A 1 698 ? 25.771 9.919 12.149 1.00 88.69 698 GLU A O 1
ATOM 5424 N N . ILE A 1 699 ? 25.539 11.141 10.276 1.00 90.19 699 ILE A N 1
ATOM 5425 C CA . ILE A 1 699 ? 25.617 9.986 9.376 1.00 90.19 699 ILE A CA 1
ATOM 5426 C C . ILE A 1 699 ? 27.006 9.351 9.426 1.00 90.19 699 ILE A C 1
ATOM 5428 O O . ILE A 1 699 ? 27.102 8.129 9.447 1.00 90.19 699 ILE A O 1
ATOM 5432 N N . VAL A 1 700 ? 28.079 10.145 9.514 1.00 92.62 700 VAL A N 1
ATOM 5433 C CA . VAL A 1 700 ? 29.441 9.623 9.720 1.00 92.62 700 VAL A CA 1
ATOM 5434 C C . VAL A 1 700 ? 29.526 8.810 11.016 1.00 92.62 700 VAL A C 1
ATOM 5436 O O . VAL A 1 700 ? 30.085 7.716 10.997 1.00 92.62 700 VAL A O 1
ATOM 5439 N N . ALA A 1 701 ? 28.948 9.299 12.119 1.00 91.75 701 ALA A N 1
ATOM 5440 C CA . ALA A 1 701 ? 28.926 8.568 13.388 1.00 91.75 701 ALA A CA 1
ATOM 5441 C C . ALA A 1 701 ? 28.104 7.267 13.295 1.00 91.75 701 ALA A C 1
ATOM 5443 O O . ALA A 1 701 ? 28.593 6.199 13.657 1.00 91.75 701 ALA A O 1
ATOM 5444 N N . ALA A 1 702 ? 26.891 7.334 12.736 1.00 91.31 702 ALA A N 1
ATOM 5445 C CA . ALA A 1 702 ? 26.023 6.171 12.562 1.00 91.31 702 ALA A CA 1
ATOM 5446 C C . ALA A 1 702 ? 26.619 5.119 11.613 1.00 91.31 702 ALA A C 1
ATOM 5448 O O . ALA A 1 702 ? 26.489 3.923 11.859 1.00 91.31 702 ALA A O 1
ATOM 5449 N N . PHE A 1 703 ? 27.308 5.554 10.557 1.00 91.50 703 PHE A N 1
ATOM 5450 C CA . PHE A 1 703 ? 28.021 4.671 9.640 1.00 91.50 703 PHE A CA 1
ATOM 5451 C C . PHE A 1 703 ? 29.243 4.018 10.301 1.00 91.50 703 PHE A C 1
ATOM 5453 O O . PHE A 1 703 ? 29.484 2.831 10.086 1.00 91.50 703 PHE A O 1
ATOM 5460 N N . GLY A 1 704 ? 29.996 4.771 11.110 1.00 91.50 704 GLY A N 1
ATOM 5461 C CA . GLY A 1 704 ? 31.167 4.271 11.834 1.00 91.50 704 GLY A CA 1
ATOM 5462 C C . GLY A 1 704 ? 30.831 3.175 12.846 1.00 91.50 704 GLY A C 1
ATOM 5463 O O . GLY A 1 704 ? 31.534 2.170 12.909 1.00 91.50 704 GLY A O 1
ATOM 5464 N N . ASP A 1 705 ? 29.718 3.324 13.566 1.00 92.25 705 ASP A N 1
ATOM 5465 C CA . ASP A 1 705 ? 29.307 2.379 14.612 1.00 92.25 705 ASP A CA 1
ATOM 5466 C C . ASP A 1 705 ? 28.222 1.382 14.167 1.00 92.25 705 ASP A C 1
ATOM 5468 O O . ASP A 1 705 ? 27.651 0.689 15.004 1.00 92.25 705 ASP A O 1
ATOM 5472 N N . ARG A 1 706 ? 27.914 1.260 12.871 1.00 90.06 706 ARG A N 1
ATOM 5473 C CA . ARG A 1 706 ? 26.815 0.408 12.358 1.00 90.06 706 ARG A CA 1
ATOM 5474 C C . ARG A 1 706 ? 26.852 -1.053 12.822 1.00 90.06 706 ARG A C 1
ATOM 5476 O O . ARG A 1 706 ? 25.806 -1.659 13.036 1.00 90.06 706 ARG A O 1
ATOM 5483 N N . ASP A 1 707 ? 28.046 -1.604 13.044 1.00 90.75 707 ASP A N 1
ATOM 5484 C CA . ASP A 1 707 ? 28.218 -2.984 13.512 1.00 90.75 707 ASP A CA 1
ATOM 5485 C C . ASP A 1 707 ? 27.740 -3.167 14.967 1.00 90.75 707 ASP A C 1
ATOM 5487 O O . ASP A 1 707 ? 27.451 -4.285 15.389 1.00 90.75 707 ASP A O 1
ATOM 5491 N N . GLN A 1 708 ? 27.602 -2.081 15.744 1.00 91.69 708 GLN A N 1
ATOM 5492 C CA . GLN A 1 708 ? 27.036 -2.140 17.094 1.00 91.69 708 GLN A CA 1
ATOM 5493 C C . GLN A 1 708 ? 25.577 -2.612 17.089 1.00 91.69 708 GLN A C 1
ATOM 5495 O O . GLN A 1 708 ? 25.187 -3.349 17.992 1.00 91.69 708 GLN A O 1
ATOM 5500 N N . LEU A 1 709 ? 24.813 -2.244 16.051 1.00 91.38 709 LEU A N 1
ATOM 5501 C CA . LEU A 1 709 ? 23.371 -2.486 15.961 1.00 91.38 709 LEU A CA 1
ATOM 5502 C C . LEU A 1 709 ? 23.034 -3.983 15.937 1.00 91.38 709 LEU A C 1
ATOM 5504 O O . LEU A 1 709 ? 21.951 -4.385 16.352 1.00 91.38 709 LEU A O 1
ATOM 5508 N N . LEU A 1 710 ? 23.973 -4.812 15.474 1.00 91.81 710 LEU A N 1
ATOM 5509 C CA . LEU A 1 710 ? 23.807 -6.258 15.321 1.00 91.81 710 LEU A CA 1
ATOM 5510 C C . LEU A 1 710 ? 24.399 -7.066 16.487 1.00 91.81 710 LEU A C 1
ATOM 5512 O O . LEU A 1 710 ? 24.300 -8.292 16.500 1.00 91.81 710 LEU A O 1
ATOM 5516 N N . LYS A 1 711 ? 25.018 -6.414 17.481 1.00 90.00 711 LYS A N 1
ATOM 5517 C CA . LYS A 1 711 ? 25.693 -7.122 18.581 1.00 90.00 711 LYS A CA 1
ATOM 5518 C C . LYS A 1 711 ? 24.723 -7.949 19.416 1.00 90.00 711 LYS A C 1
ATOM 5520 O O . LYS A 1 711 ? 25.032 -9.096 19.721 1.00 90.00 711 LYS A O 1
ATOM 5525 N N . TYR A 1 712 ? 23.567 -7.389 19.778 1.00 90.25 712 TYR A N 1
ATOM 5526 C CA . TYR A 1 712 ? 22.601 -8.091 20.624 1.00 90.25 712 TYR A CA 1
ATOM 5527 C C . TYR A 1 712 ? 21.991 -9.307 19.928 1.00 90.25 712 TYR A C 1
ATOM 5529 O O . TYR A 1 712 ? 22.014 -10.397 20.493 1.00 90.25 712 TYR A O 1
ATOM 5537 N N . ILE A 1 713 ? 21.515 -9.157 18.691 1.00 88.81 713 ILE A N 1
ATOM 5538 C CA . ILE A 1 713 ? 20.911 -10.271 17.950 1.00 88.81 713 ILE A CA 1
ATOM 5539 C C . ILE A 1 713 ? 21.916 -11.415 17.728 1.00 88.81 713 ILE A C 1
ATOM 5541 O O . ILE A 1 713 ? 21.560 -12.587 17.831 1.00 88.81 713 ILE A O 1
ATOM 5545 N N . GLY A 1 714 ? 23.205 -11.090 17.567 1.00 86.50 714 GLY A N 1
ATOM 5546 C CA . GLY A 1 714 ? 24.278 -12.086 17.541 1.00 86.50 714 GLY A CA 1
ATOM 5547 C C . GLY A 1 714 ? 24.405 -12.894 18.842 1.00 86.50 714 GLY A C 1
ATOM 5548 O O . GLY A 1 714 ? 24.772 -14.065 18.799 1.00 86.50 714 GLY A O 1
ATOM 5549 N N . THR A 1 715 ? 24.048 -12.324 20.002 1.00 88.56 715 THR A N 1
ATOM 5550 C CA . THR A 1 715 ? 23.998 -13.071 21.277 1.00 88.56 715 THR A CA 1
ATOM 5551 C C . THR A 1 715 ? 22.803 -14.021 21.385 1.00 88.56 715 THR A C 1
ATOM 5553 O O . THR A 1 715 ? 22.875 -14.972 22.158 1.00 88.56 715 THR A O 1
ATOM 5556 N N . GLN A 1 716 ? 21.750 -13.823 20.581 1.00 88.06 716 GLN A N 1
ATOM 5557 C CA . GLN A 1 716 ? 20.582 -14.714 20.510 1.00 88.06 716 GLN A CA 1
ATOM 5558 C C . GLN A 1 716 ? 20.809 -15.936 19.597 1.00 88.06 716 GLN A C 1
ATOM 5560 O O . GLN A 1 716 ? 19.910 -16.748 19.401 1.00 88.06 716 GLN A O 1
ATOM 5565 N N . GLY A 1 717 ? 22.015 -16.100 19.036 1.00 86.69 717 GLY A N 1
ATOM 5566 C CA . GLY A 1 717 ? 22.373 -17.244 18.188 1.00 86.69 717 GLY A CA 1
ATOM 5567 C C . GLY A 1 717 ? 21.999 -17.092 16.709 1.00 86.69 717 GLY A C 1
ATOM 5568 O O . GLY A 1 717 ? 22.251 -18.005 15.921 1.00 86.69 717 GLY A O 1
ATOM 5569 N N . VAL A 1 718 ? 21.454 -15.942 16.301 1.00 88.56 718 VAL A N 1
ATOM 5570 C CA . VAL A 1 718 ? 21.163 -15.645 14.893 1.00 88.56 718 VAL A CA 1
ATOM 5571 C C . VAL A 1 718 ? 22.463 -15.290 14.170 1.00 88.56 718 VAL A C 1
ATOM 5573 O O . VAL A 1 718 ? 23.109 -14.288 14.472 1.00 88.56 718 VAL A O 1
ATOM 5576 N N . THR A 1 719 ? 22.862 -16.122 13.205 1.00 88.19 719 THR A N 1
ATOM 5577 C CA . THR A 1 719 ? 24.151 -15.969 12.500 1.00 88.19 719 THR A CA 1
ATOM 5578 C C . THR A 1 719 ? 24.091 -14.927 11.377 1.00 88.19 719 THR A C 1
ATOM 5580 O O . THR A 1 719 ? 25.064 -14.210 11.160 1.00 88.19 719 THR A O 1
ATOM 5583 N N . LEU A 1 720 ? 22.955 -14.821 10.674 1.00 90.19 720 LEU A N 1
ATOM 5584 C CA . LEU A 1 720 ? 22.757 -13.930 9.520 1.00 90.19 720 LEU A CA 1
ATOM 5585 C C . LEU A 1 720 ? 21.483 -13.077 9.692 1.00 90.19 720 LEU A C 1
ATOM 5587 O O . LEU A 1 720 ? 20.515 -13.247 8.949 1.00 90.19 720 LEU A O 1
ATOM 5591 N N . PRO A 1 721 ? 21.456 -12.152 10.671 1.00 91.31 721 PRO A N 1
ATOM 5592 C CA . PRO A 1 721 ? 20.237 -11.424 11.040 1.00 91.31 721 PRO A CA 1
ATOM 5593 C C . PRO A 1 721 ? 19.672 -10.560 9.905 1.00 91.31 721 PRO A C 1
ATOM 5595 O O . PRO A 1 721 ? 18.460 -10.399 9.792 1.00 91.31 721 PRO A O 1
ATOM 5598 N N . ILE A 1 722 ? 20.537 -10.014 9.044 1.00 91.62 722 ILE A N 1
ATOM 5599 C CA . ILE A 1 722 ? 20.120 -9.185 7.905 1.00 91.62 722 ILE A CA 1
ATOM 5600 C C . ILE A 1 722 ? 19.433 -10.033 6.835 1.00 91.62 722 ILE A C 1
ATOM 5602 O O . ILE A 1 722 ? 18.402 -9.623 6.309 1.00 91.62 722 ILE A O 1
ATOM 5606 N N . ASP A 1 723 ? 19.986 -11.205 6.516 1.00 90.69 723 ASP A N 1
ATOM 5607 C CA . ASP A 1 723 ? 19.443 -12.080 5.473 1.00 90.69 723 ASP A CA 1
ATOM 5608 C C . ASP A 1 723 ? 18.105 -12.680 5.892 1.00 90.69 723 ASP A C 1
ATOM 5610 O O . ASP A 1 723 ? 17.165 -12.705 5.100 1.00 90.69 723 ASP A O 1
ATOM 5614 N N . GLU A 1 724 ? 17.990 -13.098 7.155 1.00 91.69 724 GLU A N 1
ATOM 5615 C CA . GLU A 1 724 ? 16.737 -13.603 7.713 1.00 91.69 724 GLU A CA 1
ATOM 5616 C C . GLU A 1 724 ? 15.637 -12.534 7.684 1.00 91.69 724 GLU A C 1
ATOM 5618 O O . GLU A 1 724 ? 14.536 -12.787 7.185 1.00 91.69 724 GLU A O 1
ATOM 5623 N N . TRP A 1 725 ? 15.957 -11.311 8.124 1.00 93.00 725 TRP A N 1
ATOM 5624 C CA . TRP A 1 725 ? 15.038 -10.177 8.044 1.00 93.00 725 TRP A CA 1
ATOM 5625 C C . TRP A 1 725 ? 14.631 -9.875 6.597 1.00 93.00 725 TRP A C 1
ATOM 5627 O O . TRP A 1 725 ? 13.443 -9.748 6.290 1.00 93.00 725 TRP A O 1
ATOM 5637 N N . LEU A 1 726 ? 15.603 -9.812 5.684 1.00 92.25 726 LEU A N 1
ATOM 5638 C CA . LEU A 1 726 ? 15.363 -9.493 4.281 1.00 92.25 726 LEU A CA 1
ATOM 5639 C C . LEU A 1 726 ? 14.465 -10.538 3.613 1.00 92.25 726 LEU A C 1
ATOM 5641 O O . LEU A 1 726 ? 13.509 -10.164 2.934 1.00 92.25 726 LEU A O 1
ATOM 5645 N N . HIS A 1 727 ? 14.717 -11.830 3.840 1.00 91.50 727 HIS A N 1
ATOM 5646 C CA . HIS A 1 727 ? 13.861 -12.909 3.346 1.00 91.50 727 HIS A CA 1
ATOM 5647 C C . HIS A 1 727 ? 12.435 -12.802 3.894 1.00 91.50 727 HIS A C 1
ATOM 5649 O O . HIS A 1 727 ? 11.483 -12.929 3.122 1.00 91.50 727 HIS A O 1
ATOM 5655 N N . GLY A 1 728 ? 12.272 -12.499 5.186 1.00 92.31 728 GLY A N 1
ATOM 5656 C CA . GLY A 1 728 ? 10.960 -12.285 5.798 1.00 92.31 728 GLY A CA 1
ATOM 5657 C C . GLY A 1 728 ? 10.175 -11.154 5.126 1.00 92.31 728 GLY A C 1
ATOM 5658 O O . GLY A 1 728 ? 9.019 -11.338 4.738 1.00 92.31 728 GLY A O 1
ATOM 5659 N N . VAL A 1 729 ? 10.814 -10.001 4.906 1.00 93.56 729 VAL A N 1
ATOM 5660 C CA . VAL A 1 729 ? 10.171 -8.841 4.266 1.00 93.56 729 VAL A CA 1
ATOM 5661 C C . VAL A 1 729 ? 9.859 -9.106 2.785 1.00 93.56 729 VAL A C 1
ATOM 5663 O O . VAL A 1 729 ? 8.791 -8.711 2.305 1.00 93.56 729 VAL A O 1
ATOM 5666 N N . CYS A 1 730 ? 10.735 -9.814 2.062 1.00 94.00 730 CYS A N 1
ATOM 5667 C CA . CYS A 1 730 ? 10.527 -10.165 0.651 1.00 94.00 730 CYS A CA 1
ATOM 5668 C C . CYS A 1 730 ? 9.265 -11.010 0.414 1.00 94.00 730 CYS A C 1
ATOM 5670 O O . CYS A 1 730 ? 8.676 -10.926 -0.660 1.00 94.00 730 CYS A O 1
ATOM 5672 N N . LEU A 1 731 ? 8.816 -11.797 1.399 1.00 92.44 731 LEU A N 1
ATOM 5673 C CA . LEU A 1 731 ? 7.594 -12.606 1.284 1.00 92.44 731 LEU A CA 1
ATOM 5674 C C . LEU A 1 731 ? 6.305 -11.780 1.393 1.00 92.44 731 LEU A C 1
ATOM 5676 O O . LEU A 1 731 ? 5.252 -12.213 0.925 1.00 92.44 731 LEU A O 1
ATOM 5680 N N . VAL A 1 732 ? 6.373 -10.606 2.024 1.00 92.12 732 VAL A N 1
ATOM 5681 C CA . VAL A 1 732 ? 5.194 -9.790 2.351 1.00 92.12 732 VAL A CA 1
ATOM 5682 C C . VAL A 1 732 ? 5.075 -8.571 1.436 1.00 92.12 732 VAL A C 1
ATOM 5684 O O . VAL A 1 732 ? 3.961 -8.126 1.151 1.00 92.12 732 VAL A O 1
ATOM 5687 N N . ARG A 1 733 ? 6.200 -8.022 0.959 1.00 92.31 733 ARG A N 1
ATOM 5688 C CA . ARG A 1 733 ? 6.233 -6.755 0.213 1.00 92.31 733 ARG A CA 1
ATOM 5689 C C . ARG A 1 733 ? 6.676 -6.955 -1.248 1.00 92.31 733 ARG A C 1
ATOM 5691 O O . ARG A 1 733 ? 7.792 -7.415 -1.475 1.00 92.31 733 ARG A O 1
ATOM 5698 N N . PRO A 1 734 ? 5.864 -6.575 -2.259 1.00 91.00 734 PRO A N 1
ATOM 5699 C CA . PRO A 1 734 ? 6.170 -6.831 -3.680 1.00 91.00 734 PRO A CA 1
ATOM 5700 C C . PRO A 1 734 ? 7.443 -6.154 -4.225 1.00 91.00 734 PRO A C 1
ATOM 5702 O O . PRO A 1 734 ? 8.154 -6.703 -5.071 1.00 91.00 734 PRO A O 1
ATOM 5705 N N . THR A 1 735 ? 7.729 -4.941 -3.764 1.00 92.44 735 THR A N 1
ATOM 5706 C CA . THR A 1 735 ? 8.948 -4.165 -4.057 1.00 92.44 735 THR A CA 1
ATOM 5707 C C . THR A 1 735 ? 10.182 -4.880 -3.522 1.00 92.44 735 THR A C 1
ATOM 5709 O O . THR A 1 735 ? 11.114 -5.157 -4.278 1.00 92.44 735 THR A O 1
ATOM 5712 N N . MET A 1 736 ? 10.137 -5.291 -2.254 1.00 94.88 736 MET A N 1
ATOM 5713 C CA . MET A 1 736 ? 11.201 -6.071 -1.623 1.00 94.88 736 MET A CA 1
ATOM 5714 C C . MET A 1 736 ? 11.356 -7.456 -2.247 1.00 94.88 736 MET A C 1
ATOM 5716 O O . MET A 1 736 ? 12.479 -7.892 -2.448 1.00 94.88 736 MET A O 1
ATOM 5720 N N . HIS A 1 737 ? 10.270 -8.107 -2.668 1.00 94.69 737 HIS A N 1
ATOM 5721 C CA . HIS A 1 737 ? 10.349 -9.339 -3.454 1.00 94.69 737 HIS A CA 1
ATOM 5722 C C . HIS A 1 737 ? 11.169 -9.143 -4.738 1.00 94.69 737 HIS A C 1
ATOM 5724 O O . HIS A 1 737 ? 12.030 -9.956 -5.059 1.00 94.69 737 HIS A O 1
ATOM 5730 N N . THR A 1 738 ? 10.940 -8.039 -5.462 1.00 93.25 738 THR A N 1
ATOM 5731 C CA . THR A 1 738 ? 11.708 -7.714 -6.678 1.00 93.25 738 THR A CA 1
ATOM 5732 C C . THR A 1 738 ? 13.190 -7.501 -6.343 1.00 93.25 738 THR A C 1
ATOM 5734 O O . THR A 1 738 ? 14.054 -8.035 -7.032 1.00 93.25 738 THR A O 1
ATOM 5737 N N . PHE A 1 739 ? 13.491 -6.791 -5.252 1.00 94.44 739 PHE A N 1
ATOM 5738 C CA . PHE A 1 739 ? 14.858 -6.623 -4.746 1.00 94.44 739 PHE A CA 1
ATOM 5739 C C . PHE A 1 739 ? 15.524 -7.968 -4.401 1.00 94.44 739 PHE A C 1
ATOM 5741 O O . PHE A 1 739 ? 16.647 -8.232 -4.832 1.00 94.44 739 PHE A O 1
ATOM 5748 N N . GLY A 1 740 ? 14.811 -8.842 -3.686 1.00 93.38 740 GLY A N 1
ATOM 5749 C CA . GLY A 1 740 ? 15.264 -10.187 -3.335 1.00 93.38 740 GLY A CA 1
ATOM 5750 C C . GLY A 1 740 ? 15.538 -11.059 -4.561 1.00 93.38 740 GLY A C 1
ATOM 5751 O O . GLY A 1 740 ? 16.535 -11.773 -4.578 1.00 93.38 740 GLY A O 1
ATOM 5752 N N . LEU A 1 741 ? 14.727 -10.950 -5.622 1.00 92.75 741 LEU A N 1
ATOM 5753 C CA . LEU A 1 741 ? 14.975 -11.644 -6.891 1.00 92.75 741 LEU A CA 1
ATOM 5754 C C . LEU A 1 741 ? 16.274 -11.189 -7.563 1.00 92.75 741 LEU A C 1
ATOM 5756 O O . LEU A 1 741 ? 17.044 -12.035 -8.007 1.00 92.75 741 LEU A O 1
ATOM 5760 N N . VAL A 1 742 ? 16.535 -9.877 -7.632 1.00 93.25 742 VAL A N 1
ATOM 5761 C CA . VAL A 1 742 ? 17.786 -9.355 -8.217 1.00 93.25 742 VAL A CA 1
ATOM 5762 C C . VAL A 1 742 ? 18.985 -9.903 -7.448 1.00 93.25 742 VAL A C 1
ATOM 5764 O O . VAL A 1 742 ? 19.931 -10.396 -8.061 1.00 93.25 742 VAL A O 1
ATOM 5767 N N . ARG A 1 743 ? 18.916 -9.878 -6.112 1.00 91.44 743 ARG A N 1
ATOM 5768 C CA . ARG A 1 743 ? 19.968 -10.415 -5.250 1.00 91.44 743 ARG A CA 1
ATOM 5769 C C . ARG A 1 743 ? 20.166 -11.920 -5.463 1.00 91.44 743 ARG A C 1
ATOM 5771 O O . ARG A 1 743 ? 21.278 -12.340 -5.767 1.00 91.44 743 ARG A O 1
ATOM 5778 N N . MET A 1 744 ? 19.098 -12.711 -5.409 1.00 90.94 744 MET A N 1
ATOM 5779 C CA . MET A 1 744 ? 19.142 -14.164 -5.619 1.00 90.94 744 MET A CA 1
ATOM 5780 C C . MET A 1 744 ? 19.728 -14.536 -6.991 1.00 90.94 744 MET A C 1
ATOM 5782 O O . MET A 1 744 ? 20.575 -15.426 -7.090 1.00 90.94 744 MET A O 1
ATOM 5786 N N . PHE A 1 745 ? 19.314 -13.845 -8.059 1.00 90.12 745 PHE A N 1
ATOM 5787 C CA . PHE A 1 745 ? 19.879 -14.057 -9.393 1.00 90.12 745 PHE A CA 1
ATOM 5788 C C . PHE A 1 745 ? 21.359 -13.674 -9.449 1.00 90.12 745 PHE A C 1
ATOM 5790 O O . PHE A 1 745 ? 22.156 -14.428 -10.001 1.00 90.12 745 PHE A O 1
ATOM 5797 N N . SER A 1 746 ? 21.747 -12.552 -8.839 1.00 88.75 746 SER A N 1
ATOM 5798 C CA . SER A 1 746 ? 23.153 -12.138 -8.801 1.00 88.75 746 SER A CA 1
ATOM 5799 C C . SER A 1 746 ? 24.045 -13.125 -8.040 1.00 88.75 746 SER A C 1
ATOM 5801 O O . SER A 1 746 ? 25.126 -13.459 -8.517 1.00 88.75 746 SER A O 1
ATOM 5803 N N . GLU A 1 747 ? 23.566 -13.680 -6.924 1.00 86.88 747 GLU A N 1
ATOM 5804 C CA . GLU A 1 747 ? 24.289 -14.685 -6.137 1.00 86.88 747 GLU A CA 1
ATOM 5805 C C . GLU A 1 747 ? 24.423 -16.008 -6.900 1.00 86.88 747 GLU A C 1
ATOM 5807 O O . GLU A 1 747 ? 25.497 -16.609 -6.910 1.00 86.88 747 GLU A O 1
ATOM 5812 N N . THR A 1 748 ? 23.373 -16.422 -7.623 1.00 86.31 748 THR A N 1
ATOM 5813 C CA . THR A 1 748 ? 23.416 -17.592 -8.528 1.00 86.31 748 THR A CA 1
ATOM 5814 C C . THR A 1 748 ? 24.506 -17.434 -9.590 1.00 86.31 748 THR A C 1
ATOM 5816 O O . THR A 1 748 ? 25.125 -18.402 -10.028 1.00 86.31 748 THR A O 1
ATOM 5819 N N . PHE A 1 749 ? 24.766 -16.191 -9.982 1.00 84.19 749 PHE A N 1
ATOM 5820 C CA . PHE A 1 749 ? 25.771 -15.812 -10.958 1.00 84.19 749 PHE A CA 1
ATOM 5821 C C . PHE A 1 749 ? 27.156 -15.543 -10.366 1.00 84.19 749 PHE A C 1
ATOM 5823 O O . PHE A 1 749 ? 28.063 -15.186 -11.118 1.00 84.19 749 PHE A O 1
ATOM 5830 N N . GLY A 1 750 ? 27.340 -15.719 -9.054 1.00 83.12 750 GLY A N 1
ATOM 5831 C CA . GLY A 1 750 ? 28.591 -15.407 -8.363 1.00 83.12 750 GLY A CA 1
ATOM 5832 C C . GLY A 1 750 ? 28.946 -13.916 -8.374 1.00 83.12 750 GLY A C 1
ATOM 5833 O O . GLY A 1 750 ? 30.080 -13.559 -8.059 1.00 83.12 750 GLY A O 1
ATOM 5834 N N . ALA A 1 751 ? 28.001 -13.048 -8.746 1.00 85.69 751 ALA A N 1
ATOM 5835 C CA . ALA A 1 751 ? 28.191 -11.610 -8.769 1.00 85.69 751 ALA A CA 1
ATOM 5836 C C . ALA A 1 751 ? 28.011 -11.026 -7.363 1.00 85.69 751 ALA A C 1
ATOM 5838 O O . ALA A 1 751 ? 27.172 -11.474 -6.580 1.00 85.69 751 ALA A O 1
ATOM 5839 N N . ASN A 1 752 ? 28.790 -9.993 -7.044 1.00 84.62 752 ASN A N 1
ATOM 5840 C CA . ASN A 1 752 ? 28.658 -9.294 -5.773 1.00 84.62 752 ASN A CA 1
ATOM 5841 C C . ASN A 1 752 ? 27.578 -8.209 -5.878 1.00 84.62 752 ASN A C 1
ATOM 5843 O O . ASN A 1 752 ? 27.777 -7.192 -6.541 1.00 84.62 752 ASN A O 1
ATOM 5847 N N . PHE A 1 753 ? 26.452 -8.409 -5.191 1.00 87.00 753 PHE A N 1
ATOM 5848 C CA . PHE A 1 753 ? 25.371 -7.424 -5.121 1.00 87.00 753 PHE A CA 1
ATOM 5849 C C . PHE A 1 753 ? 25.757 -6.157 -4.334 1.00 87.00 753 PHE A C 1
ATOM 5851 O O . PHE A 1 753 ? 25.208 -5.082 -4.588 1.00 87.00 753 PHE A O 1
ATOM 5858 N N . GLY A 1 754 ? 26.716 -6.276 -3.410 1.00 84.44 754 GLY A N 1
ATOM 5859 C CA . GLY A 1 754 ? 27.103 -5.246 -2.451 1.00 84.44 754 GLY A CA 1
ATOM 5860 C C . GLY A 1 754 ? 26.675 -5.577 -1.023 1.00 84.44 754 GLY A C 1
ATOM 5861 O O . GLY A 1 754 ? 25.632 -6.190 -0.794 1.00 84.44 754 GLY A O 1
ATOM 5862 N N . ASP A 1 755 ? 27.469 -5.127 -0.051 1.00 88.06 755 ASP A N 1
ATOM 5863 C CA . ASP A 1 755 ? 27.190 -5.347 1.369 1.00 88.06 755 ASP A CA 1
ATOM 5864 C C . ASP A 1 755 ? 25.978 -4.515 1.810 1.00 88.06 755 ASP A C 1
ATOM 5866 O O . ASP A 1 755 ? 25.982 -3.284 1.705 1.00 88.06 755 ASP A O 1
ATOM 5870 N N . CYS A 1 756 ? 24.963 -5.175 2.367 1.00 92.25 756 CYS A N 1
ATOM 5871 C CA . CYS A 1 756 ? 23.839 -4.519 3.029 1.00 92.25 756 CYS A CA 1
ATOM 5872 C C . CYS A 1 756 ? 24.080 -4.464 4.537 1.00 92.25 756 CYS A C 1
ATOM 5874 O O . CYS A 1 756 ? 24.287 -5.498 5.169 1.00 92.25 756 CYS A O 1
ATOM 5876 N N . ARG A 1 757 ? 24.052 -3.266 5.131 1.00 92.75 757 ARG A N 1
ATOM 5877 C CA . ARG A 1 757 ? 24.198 -3.063 6.580 1.00 92.75 757 ARG A CA 1
ATOM 5878 C C . ARG A 1 757 ? 23.183 -2.055 7.116 1.00 92.75 757 ARG A C 1
ATOM 5880 O O . ARG A 1 757 ? 22.848 -1.102 6.411 1.00 92.75 757 ARG A O 1
ATOM 5887 N N . PRO A 1 758 ? 22.684 -2.239 8.348 1.00 94.12 758 PRO A N 1
ATOM 5888 C CA . PRO A 1 758 ? 21.742 -1.305 8.938 1.00 94.12 758 PRO A CA 1
ATOM 5889 C C . PRO A 1 758 ? 22.434 0.002 9.333 1.00 94.12 758 PRO A C 1
ATOM 5891 O O . PRO A 1 758 ? 23.578 0.012 9.781 1.00 94.12 758 PRO A O 1
ATOM 5894 N N . ILE A 1 759 ? 21.710 1.104 9.213 1.00 93.12 759 ILE A N 1
ATOM 5895 C CA . ILE A 1 759 ? 22.039 2.402 9.789 1.00 93.12 759 ILE A CA 1
ATOM 5896 C C . ILE A 1 759 ? 20.783 2.938 10.477 1.00 93.12 759 ILE A C 1
ATOM 5898 O O . ILE A 1 759 ? 19.679 2.843 9.940 1.00 93.12 759 ILE A O 1
ATOM 5902 N N . GLN A 1 760 ? 20.942 3.474 11.685 1.00 91.00 760 GLN A N 1
ATOM 5903 C CA . GLN A 1 760 ? 19.829 3.963 12.494 1.00 91.00 760 GLN A CA 1
ATOM 5904 C C . GLN A 1 760 ? 19.997 5.435 12.830 1.00 91.00 760 GLN A C 1
ATOM 5906 O O . GLN A 1 760 ? 21.073 5.869 13.245 1.00 91.00 760 GLN A O 1
ATOM 5911 N N . LEU A 1 761 ? 18.920 6.194 12.637 1.00 90.25 761 LEU A N 1
ATOM 5912 C CA . LEU A 1 761 ? 18.871 7.629 12.881 1.00 90.25 761 LEU A CA 1
ATOM 5913 C C . LEU A 1 761 ? 17.674 7.959 13.787 1.00 90.25 761 LEU A C 1
ATOM 5915 O O . LEU A 1 761 ? 16.604 7.392 13.589 1.00 90.25 761 LEU A O 1
ATOM 5919 N N . PRO A 1 762 ? 17.807 8.876 14.760 1.00 89.06 762 PRO A N 1
ATOM 5920 C CA . PRO A 1 762 ? 19.027 9.595 15.126 1.00 89.06 762 PRO A CA 1
ATOM 5921 C C . PRO A 1 762 ? 20.093 8.669 15.734 1.00 89.06 762 PRO A C 1
ATOM 5923 O O . PRO A 1 762 ? 19.757 7.668 16.360 1.00 89.06 762 PRO A O 1
ATOM 5926 N N . TYR A 1 763 ? 21.370 9.017 15.566 1.00 88.75 763 TYR A N 1
ATOM 5927 C CA . TYR A 1 763 ? 22.487 8.234 16.102 1.00 88.75 763 TYR A CA 1
ATOM 5928 C C . TYR A 1 763 ? 22.436 8.175 17.632 1.00 88.75 763 TYR A C 1
ATOM 5930 O O . TYR A 1 763 ? 22.323 9.206 18.306 1.00 88.75 763 TYR A O 1
ATOM 5938 N N . ARG A 1 764 ? 22.564 6.964 18.178 1.00 87.81 764 ARG A N 1
ATOM 5939 C CA . ARG A 1 764 ? 22.647 6.686 19.614 1.00 87.81 764 ARG A CA 1
ATOM 5940 C C . ARG A 1 764 ? 23.813 5.736 19.876 1.00 87.81 764 ARG A C 1
ATOM 5942 O O . ARG A 1 764 ? 24.080 4.824 19.095 1.00 87.81 764 ARG A O 1
ATOM 5949 N N . VAL A 1 765 ? 24.511 5.960 20.984 1.00 87.31 765 VAL A N 1
ATOM 5950 C CA . VAL A 1 765 ? 25.626 5.106 21.409 1.00 87.31 765 VAL A CA 1
ATOM 5951 C C . VAL A 1 765 ? 25.060 3.818 22.012 1.00 87.31 765 VAL A C 1
ATOM 5953 O O . VAL A 1 765 ? 24.181 3.892 22.868 1.00 87.31 765 VAL A O 1
ATOM 5956 N N . ASN A 1 766 ? 25.589 2.661 21.607 1.00 85.94 766 ASN A N 1
ATOM 5957 C CA . ASN A 1 766 ? 25.144 1.321 22.015 1.00 85.94 766 ASN A CA 1
ATOM 5958 C C . ASN A 1 766 ? 23.669 1.015 21.687 1.00 85.94 766 ASN A C 1
ATOM 5960 O O . ASN A 1 766 ? 22.981 0.369 22.476 1.00 85.94 766 ASN A O 1
ATOM 5964 N N . ASP A 1 767 ? 23.183 1.492 20.539 1.00 88.50 767 ASP A N 1
ATOM 5965 C CA . ASP A 1 767 ? 21.830 1.183 20.062 1.00 88.50 767 ASP A CA 1
ATOM 5966 C C . ASP A 1 767 ? 21.735 -0.237 19.476 1.00 88.50 767 ASP A C 1
ATOM 5968 O O . ASP A 1 767 ? 22.745 -0.833 19.094 1.00 88.50 767 ASP A O 1
ATOM 5972 N N . ASN A 1 768 ? 20.513 -0.759 19.370 1.00 90.06 768 ASN A N 1
ATOM 5973 C CA . ASN A 1 768 ? 20.222 -2.053 18.749 1.00 90.06 768 ASN A CA 1
ATOM 5974 C C . ASN A 1 768 ? 19.408 -1.856 17.474 1.00 90.06 768 ASN A C 1
ATOM 5976 O O . ASN A 1 768 ? 18.629 -0.904 17.371 1.00 90.06 768 ASN A O 1
ATOM 5980 N N . TRP A 1 769 ? 19.575 -2.761 16.507 1.00 91.69 769 TRP A N 1
ATOM 5981 C CA . TRP A 1 769 ? 18.791 -2.704 15.283 1.00 91.69 769 TRP A CA 1
ATOM 5982 C C . TRP A 1 769 ? 17.311 -2.986 15.583 1.00 91.69 769 TRP A C 1
ATOM 5984 O O . TRP A 1 769 ? 16.959 -4.108 15.931 1.00 91.69 769 TRP A O 1
ATOM 5994 N N . LEU A 1 770 ? 16.442 -1.981 15.447 1.00 89.88 770 LEU A N 1
ATOM 5995 C CA . LEU A 1 770 ? 15.022 -2.078 15.819 1.00 89.88 770 LEU A CA 1
ATOM 5996 C C . LEU A 1 770 ? 14.201 -2.986 14.899 1.00 89.88 770 LEU A C 1
ATOM 5998 O O . LEU A 1 770 ? 13.091 -3.362 15.259 1.00 89.88 770 LEU A O 1
ATOM 6002 N N . ALA A 1 771 ? 14.728 -3.322 13.720 1.00 88.25 771 ALA A N 1
ATOM 6003 C CA . ALA A 1 771 ? 14.032 -4.166 12.754 1.00 88.25 771 ALA A CA 1
ATOM 6004 C C . ALA A 1 771 ? 14.152 -5.675 13.062 1.00 88.25 771 ALA A C 1
ATOM 6006 O O . ALA A 1 771 ? 13.514 -6.486 12.397 1.00 88.25 771 ALA A O 1
ATOM 6007 N N . VAL A 1 772 ? 14.966 -6.056 14.053 1.00 89.88 772 VAL A N 1
ATOM 6008 C CA . VAL A 1 772 ? 15.116 -7.434 14.553 1.00 89.88 772 VAL A CA 1
ATOM 6009 C C . VAL A 1 772 ? 14.860 -7.474 16.057 1.00 89.88 772 VAL A C 1
ATOM 6011 O O . VAL A 1 772 ? 14.559 -6.453 16.668 1.00 89.88 772 VAL A O 1
ATOM 6014 N N . GLU A 1 773 ? 14.971 -8.649 16.673 1.00 88.06 773 GLU A N 1
ATOM 6015 C CA . GLU A 1 773 ? 14.835 -8.776 18.123 1.00 88.06 773 GLU A CA 1
ATOM 6016 C C . GLU A 1 773 ? 15.869 -7.905 18.862 1.00 88.06 773 GLU A C 1
ATOM 6018 O O . GLU A 1 773 ? 17.071 -7.938 18.580 1.00 88.06 773 GLU A O 1
ATOM 6023 N N . PHE A 1 774 ? 15.385 -7.115 19.822 1.00 87.31 774 PHE A N 1
ATOM 6024 C CA . PHE A 1 774 ? 16.163 -6.171 20.624 1.00 87.31 774 PHE A CA 1
ATOM 6025 C C . PHE A 1 774 ? 15.925 -6.407 22.128 1.00 87.31 774 PHE A C 1
ATOM 6027 O O . PHE A 1 774 ? 14.912 -7.001 22.503 1.00 87.31 774 PHE A O 1
ATOM 6034 N N . PRO A 1 775 ? 16.829 -5.946 23.017 1.00 87.00 775 PRO A N 1
ATOM 6035 C CA . PRO A 1 775 ? 16.734 -6.216 24.449 1.00 87.00 775 PRO A CA 1
ATOM 6036 C C . PRO A 1 775 ? 15.456 -5.671 25.090 1.00 87.00 775 PRO A C 1
ATOM 6038 O O . PRO A 1 775 ? 14.987 -4.576 24.755 1.00 87.00 775 PRO A O 1
ATOM 6041 N N . GLU A 1 776 ? 14.952 -6.379 26.103 1.00 82.06 776 GLU A N 1
ATOM 6042 C CA . GLU A 1 776 ? 13.855 -5.881 26.932 1.00 82.06 776 GLU A CA 1
ATOM 6043 C C . GLU A 1 776 ? 14.225 -4.557 27.623 1.00 82.06 776 GLU A C 1
ATOM 6045 O O . GLU A 1 776 ? 15.331 -4.387 28.134 1.00 82.06 776 GLU A O 1
ATOM 6050 N N . GLY A 1 777 ? 13.285 -3.607 27.650 1.00 77.06 777 GLY A N 1
ATOM 6051 C CA . GLY A 1 777 ? 13.494 -2.280 28.243 1.00 77.06 777 GLY A CA 1
ATOM 6052 C C . GLY A 1 777 ? 14.131 -1.245 27.307 1.00 77.06 777 GLY A C 1
ATOM 6053 O O . GLY A 1 777 ? 14.369 -0.117 27.738 1.00 77.06 777 GLY A O 1
ATOM 6054 N N . THR A 1 778 ? 14.374 -1.585 26.034 1.00 77.62 778 THR A N 1
ATOM 6055 C CA . THR A 1 778 ? 14.818 -0.618 25.014 1.00 77.62 778 THR A CA 1
ATOM 6056 C C . THR A 1 778 ? 13.763 0.476 24.822 1.00 77.62 778 THR A C 1
ATOM 6058 O O . THR A 1 778 ? 12.614 0.196 24.482 1.00 77.62 778 THR A O 1
ATOM 6061 N N . THR A 1 779 ? 14.143 1.739 25.027 1.00 71.31 779 THR A N 1
ATOM 6062 C CA . THR A 1 779 ? 13.252 2.889 24.833 1.00 71.31 779 THR A CA 1
ATOM 6063 C C . THR A 1 779 ? 13.330 3.389 23.391 1.00 71.31 779 THR A C 1
ATOM 6065 O O . THR A 1 779 ? 14.351 3.912 22.943 1.00 71.31 779 THR A O 1
ATOM 6068 N N . ILE A 1 780 ? 12.234 3.245 22.640 1.00 69.69 780 ILE A N 1
ATOM 6069 C CA . ILE A 1 780 ? 12.153 3.711 21.250 1.00 69.69 780 ILE A CA 1
ATOM 6070 C C . ILE A 1 780 ? 11.477 5.082 21.224 1.00 69.69 780 ILE A C 1
ATOM 6072 O O . ILE A 1 780 ? 10.319 5.249 21.597 1.00 69.69 780 ILE A O 1
ATOM 6076 N N . VAL A 1 781 ? 12.205 6.096 20.765 1.00 67.19 781 VAL A N 1
ATOM 6077 C CA . VAL A 1 781 ? 11.619 7.411 20.476 1.00 67.19 781 VAL A CA 1
ATOM 6078 C C . VAL A 1 781 ? 10.895 7.321 19.129 1.00 67.19 781 VAL A C 1
ATOM 6080 O O . VAL A 1 781 ? 11.456 6.755 18.188 1.00 67.19 781 VAL A O 1
ATOM 6083 N N . HIS A 1 782 ? 9.689 7.895 19.035 1.00 65.19 782 HIS A N 1
ATOM 6084 C CA . HIS A 1 782 ? 8.696 7.733 17.949 1.00 65.19 782 HIS A CA 1
ATOM 6085 C C . HIS A 1 782 ? 9.149 8.157 16.534 1.00 65.19 782 HIS A C 1
ATOM 6087 O O . HIS A 1 782 ? 8.359 8.178 15.598 1.00 65.19 782 HIS A O 1
ATOM 6093 N N . ASP A 1 783 ? 10.410 8.530 16.369 1.00 78.69 783 ASP A N 1
ATOM 6094 C CA . ASP A 1 783 ? 10.968 9.114 15.157 1.00 78.69 783 ASP A CA 1
ATOM 6095 C C . ASP A 1 783 ? 12.284 8.429 14.758 1.00 78.69 783 ASP A C 1
ATOM 6097 O O . ASP A 1 783 ? 13.194 9.025 14.188 1.00 78.69 783 ASP A O 1
ATOM 6101 N N . THR A 1 784 ? 12.426 7.157 15.127 1.00 88.06 784 THR A N 1
ATOM 6102 C CA . THR A 1 784 ? 13.599 6.381 14.727 1.00 88.06 784 THR A CA 1
ATOM 6103 C C . THR A 1 784 ? 13.407 5.892 13.289 1.00 88.06 784 THR A C 1
ATOM 6105 O O . THR A 1 784 ? 12.368 5.329 12.942 1.00 88.06 784 THR A O 1
ATOM 6108 N N . ILE A 1 785 ? 14.406 6.122 12.444 1.00 90.88 785 ILE A N 1
ATOM 6109 C CA . ILE A 1 785 ? 14.489 5.614 11.077 1.00 90.88 785 ILE A CA 1
ATOM 6110 C C . ILE A 1 785 ? 15.533 4.501 11.076 1.00 90.88 785 ILE A C 1
ATOM 6112 O O . ILE A 1 785 ? 16.709 4.749 11.351 1.00 90.88 785 ILE A O 1
ATOM 6116 N N . ALA A 1 786 ? 15.095 3.282 10.781 1.00 92.19 786 ALA A N 1
ATOM 6117 C CA . ALA A 1 786 ? 15.950 2.126 10.576 1.00 92.19 786 ALA A CA 1
ATOM 6118 C C . ALA A 1 786 ? 16.116 1.904 9.070 1.00 92.19 786 ALA A C 1
ATOM 6120 O O . ALA A 1 786 ? 15.202 1.439 8.392 1.00 92.19 786 ALA A O 1
ATOM 6121 N N . THR A 1 787 ? 17.281 2.254 8.533 1.00 92.94 787 THR A N 1
ATOM 6122 C CA . THR A 1 787 ? 17.573 2.101 7.107 1.00 92.94 787 THR A CA 1
ATOM 6123 C C . THR A 1 787 ? 18.493 0.907 6.899 1.00 92.94 787 THR A C 1
ATOM 6125 O O . THR A 1 787 ? 19.603 0.885 7.421 1.00 92.94 787 THR A O 1
ATOM 6128 N N . LEU A 1 788 ? 18.085 -0.076 6.100 1.00 94.81 788 LEU A N 1
ATOM 6129 C CA . LEU A 1 788 ? 19.016 -1.048 5.537 1.00 94.81 788 LEU A CA 1
ATOM 6130 C C . LEU A 1 788 ? 19.702 -0.409 4.327 1.00 94.81 788 LEU A C 1
ATOM 6132 O O . LEU A 1 788 ? 19.060 -0.142 3.311 1.00 94.81 788 LEU A O 1
ATOM 6136 N N . GLN A 1 789 ? 20.999 -0.142 4.449 1.00 93.62 789 GLN A N 1
ATOM 6137 C CA . GLN A 1 789 ? 21.795 0.493 3.408 1.00 93.62 789 GLN A CA 1
ATOM 6138 C C . GLN A 1 789 ? 22.634 -0.556 2.672 1.00 93.62 789 GLN A C 1
ATOM 6140 O O . GLN A 1 789 ? 23.504 -1.184 3.271 1.00 93.62 789 GLN A O 1
ATOM 6145 N N . CYS A 1 790 ? 22.399 -0.721 1.374 1.00 94.38 790 CYS A N 1
ATOM 6146 C CA . CYS A 1 790 ? 23.170 -1.594 0.495 1.00 94.38 790 CYS A CA 1
ATOM 6147 C C . CYS A 1 790 ? 24.180 -0.781 -0.318 1.00 94.38 790 CYS A C 1
ATOM 6149 O O . CYS A 1 790 ? 23.823 0.215 -0.956 1.00 94.38 790 CYS A O 1
ATOM 6151 N N . LEU A 1 791 ? 25.445 -1.203 -0.259 1.00 92.38 791 LEU A N 1
ATOM 6152 C CA . LEU A 1 791 ? 26.603 -0.470 -0.768 1.00 92.38 791 LEU A CA 1
ATOM 6153 C C . LEU A 1 791 ? 27.388 -1.329 -1.773 1.00 92.38 791 LEU A C 1
ATOM 6155 O O . LEU A 1 791 ? 28.375 -1.964 -1.404 1.00 92.38 791 LEU A O 1
ATOM 6159 N N . PRO A 1 792 ? 26.976 -1.360 -3.051 1.00 88.00 792 PRO A N 1
ATOM 6160 C CA . PRO A 1 792 ? 27.741 -2.016 -4.114 1.00 88.00 792 PRO A CA 1
ATOM 6161 C C . PRO A 1 792 ? 29.055 -1.307 -4.465 1.00 88.00 792 PRO A C 1
ATOM 6163 O O . PRO A 1 792 ? 29.920 -1.887 -5.114 1.00 88.00 792 PRO A O 1
ATOM 6166 N N . GLN A 1 793 ? 29.191 -0.032 -4.102 1.00 88.06 793 GLN A N 1
ATOM 6167 C CA . GLN A 1 793 ? 30.292 0.844 -4.499 1.00 88.06 793 GLN A CA 1
ATOM 6168 C C . GLN A 1 793 ? 30.833 1.610 -3.287 1.00 88.06 793 GLN A C 1
ATOM 6170 O O . GLN A 1 793 ? 30.300 1.514 -2.180 1.00 88.06 793 GLN A O 1
ATOM 6175 N N . ASN A 1 794 ? 31.897 2.388 -3.497 1.00 85.50 794 ASN A N 1
ATOM 6176 C CA . ASN A 1 794 ? 32.485 3.208 -2.443 1.00 85.50 794 ASN A CA 1
ATOM 6177 C C . ASN A 1 794 ? 31.469 4.222 -1.906 1.00 85.50 794 ASN A C 1
ATOM 6179 O O . ASN A 1 794 ? 30.876 4.992 -2.656 1.00 85.50 794 ASN A O 1
ATOM 6183 N N . PHE A 1 795 ? 31.312 4.258 -0.585 1.00 87.50 795 PHE A N 1
ATOM 6184 C CA . PHE A 1 795 ? 30.427 5.198 0.091 1.00 87.50 795 PHE A CA 1
ATOM 6185 C C . PHE A 1 795 ? 31.244 6.183 0.922 1.00 87.50 795 PHE A C 1
ATOM 6187 O O . PHE A 1 795 ? 31.969 5.788 1.835 1.00 87.50 795 PHE A O 1
ATOM 6194 N N . THR A 1 796 ? 31.108 7.476 0.621 1.00 89.25 796 THR A N 1
ATOM 6195 C CA . THR A 1 796 ? 31.737 8.557 1.392 1.00 89.25 796 THR A CA 1
ATOM 6196 C C . THR A 1 796 ? 30.648 9.412 2.036 1.00 89.25 796 THR A C 1
ATOM 6198 O O . THR A 1 796 ? 30.076 10.244 1.336 1.00 89.25 796 THR A O 1
ATOM 6201 N N . PRO A 1 797 ? 30.359 9.278 3.347 1.00 85.12 797 PRO A N 1
ATOM 6202 C CA . PRO A 1 797 ? 29.219 9.959 3.966 1.00 85.12 797 PRO A CA 1
ATOM 6203 C C . PRO A 1 797 ? 29.290 11.496 3.929 1.00 85.12 797 PRO A C 1
ATOM 6205 O O . PRO A 1 797 ? 28.268 12.160 4.022 1.00 85.12 797 PRO A O 1
ATOM 6208 N N . ALA A 1 798 ? 30.481 12.086 3.801 1.00 85.94 798 ALA A N 1
ATOM 6209 C CA . ALA A 1 798 ? 30.648 13.539 3.683 1.00 85.94 798 ALA A CA 1
ATOM 6210 C C . ALA A 1 798 ? 30.524 14.066 2.237 1.00 85.94 798 ALA A C 1
ATOM 6212 O O . ALA A 1 798 ? 30.548 15.277 2.028 1.00 85.94 798 ALA A O 1
ATOM 6213 N N . GLY A 1 799 ? 30.444 13.176 1.244 1.00 87.62 799 GLY A N 1
ATOM 6214 C CA . GLY A 1 799 ? 30.344 13.526 -0.171 1.00 87.62 799 GLY A CA 1
ATOM 6215 C C . GLY A 1 799 ? 28.904 13.581 -0.679 1.00 87.62 799 GLY A C 1
ATOM 6216 O O . GLY A 1 799 ? 27.956 13.246 0.036 1.00 87.62 799 GLY A O 1
ATOM 6217 N N . ALA A 1 800 ? 28.757 13.961 -1.950 1.00 91.12 800 ALA A N 1
ATOM 6218 C CA . ALA A 1 800 ? 27.497 13.817 -2.671 1.00 91.12 800 ALA A CA 1
ATOM 6219 C C . ALA A 1 800 ? 27.094 12.336 -2.763 1.00 91.12 800 ALA A C 1
ATOM 6221 O O . ALA A 1 800 ? 27.946 11.448 -2.783 1.00 91.12 800 ALA A O 1
ATOM 6222 N N . GLN A 1 801 ? 25.794 12.086 -2.852 1.00 92.62 801 GLN A N 1
ATOM 6223 C CA . GLN A 1 801 ? 25.168 10.770 -2.891 1.00 92.62 801 GLN A CA 1
ATOM 6224 C C . GLN A 1 801 ? 24.189 10.681 -4.057 1.00 92.62 801 GLN A C 1
ATOM 6226 O O . GLN A 1 801 ? 23.611 11.685 -4.473 1.00 92.62 801 GLN A O 1
ATOM 6231 N N . CYS A 1 802 ? 23.965 9.466 -4.545 1.00 94.00 802 CYS A N 1
ATOM 6232 C CA . CYS A 1 802 ? 22.858 9.129 -5.434 1.00 94.00 802 CYS A CA 1
ATOM 6233 C C . CYS A 1 802 ? 22.445 7.672 -5.186 1.00 94.00 802 CYS A C 1
ATOM 6235 O O . CYS A 1 802 ? 23.228 6.890 -4.644 1.00 94.00 802 CYS A O 1
ATOM 6237 N N . GLY A 1 803 ? 21.216 7.298 -5.538 1.00 94.69 803 GLY A N 1
ATOM 6238 C CA . GLY A 1 803 ? 20.750 5.927 -5.342 1.00 94.69 803 GLY A CA 1
ATOM 6239 C C . GLY A 1 803 ? 19.237 5.777 -5.327 1.00 94.69 803 GLY A C 1
ATOM 6240 O O . GLY A 1 803 ? 18.502 6.738 -5.558 1.00 94.69 803 GLY A O 1
ATOM 6241 N N . PHE A 1 804 ? 18.794 4.560 -5.035 1.00 95.50 804 PHE A N 1
ATOM 6242 C CA . PHE A 1 804 ? 17.390 4.175 -4.977 1.00 95.50 804 PHE A CA 1
ATOM 6243 C C . PHE A 1 804 ? 16.924 4.002 -3.536 1.00 95.50 804 PHE A C 1
ATOM 6245 O O . PHE A 1 804 ? 17.566 3.309 -2.747 1.00 95.50 804 PHE A O 1
ATOM 6252 N N . LEU A 1 805 ? 15.766 4.569 -3.210 1.00 96.19 805 LEU A N 1
ATOM 6253 C CA . LEU A 1 805 ? 14.942 4.065 -2.127 1.00 96.19 805 LEU A CA 1
ATOM 6254 C C . LEU A 1 805 ? 14.025 2.988 -2.701 1.00 96.19 805 LEU A C 1
ATOM 6256 O O . LEU A 1 805 ? 13.139 3.278 -3.509 1.00 96.19 805 LEU A O 1
ATOM 6260 N N . VAL A 1 806 ? 14.271 1.753 -2.280 1.00 95.06 806 VAL A N 1
ATOM 6261 C CA . VAL A 1 806 ? 13.570 0.562 -2.761 1.00 95.06 806 VAL A CA 1
ATOM 6262 C C . VAL A 1 806 ? 12.174 0.477 -2.155 1.00 95.06 806 VAL A C 1
ATOM 6264 O O . VAL A 1 806 ? 11.208 0.184 -2.856 1.00 95.06 806 VAL A O 1
ATOM 6267 N N . ASP A 1 807 ? 12.066 0.728 -0.850 1.00 95.06 807 ASP A N 1
ATOM 6268 C CA . ASP A 1 807 ? 10.803 0.685 -0.116 1.00 95.06 807 ASP A CA 1
ATOM 6269 C C . ASP A 1 807 ? 10.907 1.461 1.209 1.00 95.06 807 ASP A C 1
ATOM 6271 O O . ASP A 1 807 ? 11.999 1.601 1.776 1.00 95.06 807 ASP A O 1
ATOM 6275 N N . GLU A 1 808 ? 9.766 1.938 1.711 1.00 93.88 808 GLU A N 1
ATOM 6276 C CA . GLU A 1 808 ? 9.623 2.473 3.067 1.00 93.88 808 GLU A CA 1
ATOM 6277 C C . GLU A 1 808 ? 8.290 2.064 3.694 1.00 93.88 808 GLU A C 1
ATOM 6279 O O . GLU A 1 808 ? 7.249 2.005 3.034 1.00 93.88 808 GLU A O 1
ATOM 6284 N N . TRP A 1 809 ? 8.312 1.783 4.994 1.00 92.81 809 TRP A N 1
ATOM 6285 C CA . TRP A 1 809 ? 7.100 1.525 5.760 1.00 92.81 809 TRP A CA 1
ATOM 6286 C C . TRP A 1 809 ? 7.298 1.848 7.233 1.00 92.81 809 TRP A C 1
ATOM 6288 O O . TRP A 1 809 ? 8.387 1.702 7.784 1.00 92.81 809 TRP A O 1
ATOM 6298 N N . THR A 1 810 ? 6.220 2.263 7.888 1.00 89.75 810 THR A N 1
ATOM 6299 C CA . THR A 1 810 ? 6.197 2.418 9.340 1.00 89.75 810 THR A CA 1
ATOM 6300 C C . THR A 1 810 ? 5.811 1.093 9.973 1.00 89.75 810 THR A C 1
ATOM 6302 O O . THR A 1 810 ? 4.822 0.470 9.586 1.00 89.75 810 THR A O 1
ATOM 6305 N N . GLU A 1 811 ? 6.606 0.664 10.940 1.00 86.50 811 GLU A N 1
ATOM 6306 C CA . GLU A 1 811 ? 6.311 -0.474 11.789 1.00 86.50 811 GLU A CA 1
ATOM 6307 C C . GLU A 1 811 ? 5.859 0.025 13.155 1.00 86.50 811 GLU A C 1
ATOM 6309 O O . GLU A 1 811 ? 6.366 1.018 13.683 1.00 86.50 811 GLU A O 1
ATOM 6314 N N . THR A 1 812 ? 4.854 -0.648 13.700 1.00 82.69 812 THR A N 1
ATOM 6315 C CA . THR A 1 812 ? 4.220 -0.281 14.956 1.00 82.69 812 THR A CA 1
ATOM 6316 C C . THR A 1 812 ? 4.280 -1.477 15.884 1.00 82.69 812 THR A C 1
ATOM 6318 O O . THR A 1 812 ? 3.713 -2.530 15.589 1.00 82.69 812 THR A O 1
ATOM 6321 N N . LEU A 1 813 ? 4.979 -1.313 17.000 1.00 79.06 813 LEU A N 1
ATOM 6322 C CA . LEU A 1 813 ? 5.127 -2.351 18.003 1.00 79.06 813 LEU A CA 1
ATOM 6323 C C . LEU A 1 813 ? 3.942 -2.258 18.976 1.00 79.06 813 LEU A C 1
ATOM 6325 O O . LEU A 1 813 ? 3.730 -1.194 19.570 1.00 79.06 813 LEU A O 1
ATOM 6329 N N . PRO A 1 814 ? 3.150 -3.335 19.121 1.00 75.12 814 PRO A N 1
ATOM 6330 C CA . PRO A 1 814 ? 2.049 -3.357 20.071 1.00 75.12 814 PRO A CA 1
ATOM 6331 C C . PRO A 1 814 ? 2.579 -3.328 21.508 1.00 75.12 814 PRO A C 1
ATOM 6333 O O . PRO A 1 814 ? 3.697 -3.777 21.779 1.00 75.12 814 PRO A O 1
ATOM 6336 N N . GLN A 1 815 ? 1.769 -2.829 22.440 1.00 75.50 815 GLN A N 1
ATOM 6337 C CA . GLN A 1 815 ? 2.099 -2.910 23.861 1.00 75.50 815 GLN A CA 1
ATOM 6338 C C . GLN A 1 815 ? 2.140 -4.376 24.337 1.00 75.50 815 GLN A C 1
ATOM 6340 O O . GLN A 1 815 ? 1.471 -5.255 23.790 1.00 75.50 815 GLN A O 1
ATOM 6345 N N . LYS A 1 816 ? 2.941 -4.649 25.380 1.00 76.06 816 LYS A N 1
ATOM 6346 C CA . LYS A 1 816 ? 2.999 -5.979 26.019 1.00 76.06 816 LYS A CA 1
ATOM 6347 C C . LYS A 1 816 ? 1.694 -6.333 26.740 1.00 76.06 816 LYS A C 1
ATOM 6349 O O . LYS A 1 816 ? 1.356 -7.509 26.842 1.00 76.06 816 LYS A O 1
ATOM 6354 N N . GLU A 1 817 ? 0.985 -5.327 27.242 1.00 82.25 817 GLU A N 1
ATOM 6355 C CA . GLU A 1 817 ? -0.276 -5.471 27.963 1.00 82.25 817 GLU A CA 1
ATOM 6356 C C . GLU A 1 817 ? -1.340 -4.618 27.276 1.00 82.25 817 GLU A C 1
ATOM 6358 O O . GLU A 1 817 ? -1.084 -3.471 26.930 1.00 82.25 817 GLU A O 1
ATOM 6363 N N . GLU A 1 818 ? -2.532 -5.180 27.079 1.00 81.50 818 GLU A N 1
ATOM 6364 C CA . GLU A 1 818 ? -3.649 -4.513 26.407 1.00 81.50 818 GLU A CA 1
ATOM 6365 C C . GLU A 1 818 ? -4.929 -4.662 27.223 1.00 81.50 818 GLU A C 1
ATOM 6367 O O . GLU A 1 818 ? -5.215 -5.720 27.797 1.00 81.50 818 GLU A O 1
ATOM 6372 N N . VAL A 1 819 ? -5.745 -3.608 27.235 1.00 86.56 819 VAL A N 1
ATOM 6373 C CA . VAL A 1 819 ? -7.048 -3.637 27.905 1.00 86.56 819 VAL A CA 1
ATOM 6374 C C . VAL A 1 819 ? -8.065 -4.336 27.008 1.00 86.56 819 VAL A C 1
ATOM 6376 O O . VAL A 1 819 ? -8.648 -3.747 26.097 1.00 86.56 819 VAL A O 1
ATOM 6379 N N . THR A 1 820 ? -8.311 -5.608 27.305 1.00 90.00 820 THR A N 1
ATOM 6380 C CA . THR A 1 820 ? -9.339 -6.414 26.636 1.00 90.00 820 THR A CA 1
ATOM 6381 C C . THR A 1 820 ? -10.703 -6.285 27.320 1.00 90.00 820 THR A C 1
ATOM 6383 O O . THR A 1 820 ? -10.813 -5.836 28.461 1.00 90.00 820 THR A O 1
ATOM 6386 N N . GLY A 1 821 ? -11.771 -6.665 26.617 1.00 90.69 821 GLY A N 1
ATOM 6387 C CA . GLY A 1 821 ? -13.135 -6.629 27.143 1.00 90.69 821 GLY A CA 1
ATOM 6388 C C . GLY A 1 821 ? -13.727 -8.026 27.296 1.00 90.69 821 GLY A C 1
ATOM 6389 O O . GLY A 1 821 ? -13.584 -8.864 26.406 1.00 90.69 821 GLY A O 1
ATOM 6390 N N . ILE A 1 822 ? -14.441 -8.278 28.392 1.00 93.50 822 ILE A N 1
ATOM 6391 C CA . ILE A 1 822 ? -15.227 -9.503 28.586 1.00 93.50 822 ILE A CA 1
ATOM 6392 C C . ILE A 1 822 ? -16.697 -9.113 28.685 1.00 93.50 822 ILE A C 1
ATOM 6394 O O . ILE A 1 822 ? -17.065 -8.261 29.490 1.00 93.50 822 ILE A O 1
ATOM 6398 N N . THR A 1 823 ? -17.540 -9.765 27.887 1.00 91.31 823 THR A N 1
ATOM 6399 C CA . THR A 1 823 ? -18.995 -9.723 28.054 1.00 91.31 823 THR A CA 1
ATOM 6400 C C . THR A 1 823 ? -19.490 -11.085 28.512 1.00 91.31 823 THR A C 1
ATOM 6402 O O . THR A 1 823 ? -19.048 -12.118 28.008 1.00 91.31 823 THR A O 1
ATOM 6405 N N . PHE A 1 824 ? -20.397 -11.117 29.479 1.00 88.62 824 PHE A N 1
ATOM 6406 C CA . PHE A 1 824 ? -20.988 -12.349 29.983 1.00 88.62 824 PHE A CA 1
ATOM 6407 C C . PHE A 1 824 ? -22.501 -12.211 30.060 1.00 88.62 824 PHE A C 1
ATOM 6409 O O . PHE A 1 824 ? -23.039 -11.139 30.327 1.00 88.62 824 PHE A O 1
ATOM 6416 N N . ASN A 1 825 ? -23.189 -13.310 29.770 1.00 84.88 825 ASN A N 1
ATOM 6417 C CA . ASN A 1 825 ? -24.622 -13.388 29.964 1.00 84.88 825 ASN A CA 1
ATOM 6418 C C . ASN A 1 825 ? -24.885 -13.573 31.463 1.00 84.88 825 ASN A C 1
ATOM 6420 O O . ASN A 1 825 ? -24.348 -14.485 32.090 1.00 84.88 825 ASN A O 1
ATOM 6424 N N . TYR A 1 826 ? -25.674 -12.670 32.031 1.00 76.75 826 TYR A N 1
ATOM 6425 C CA . TYR A 1 826 ? -26.132 -12.754 33.406 1.00 76.75 826 TYR A CA 1
ATOM 6426 C C . TYR A 1 826 ? -27.637 -12.521 33.420 1.00 76.75 826 TYR A C 1
ATOM 6428 O O . TYR A 1 826 ? -28.115 -11.531 32.863 1.00 76.75 826 TYR A O 1
ATOM 6436 N N . ASP A 1 827 ? -28.371 -13.435 34.047 1.00 67.94 827 ASP A N 1
ATOM 6437 C CA . ASP A 1 827 ? -29.815 -13.322 34.228 1.00 67.94 827 ASP A CA 1
ATOM 6438 C C . ASP A 1 827 ? -30.103 -12.274 35.313 1.00 67.94 827 ASP A C 1
ATOM 6440 O O . ASP A 1 827 ? -30.148 -12.559 36.514 1.00 67.94 827 ASP A O 1
ATOM 6444 N N . THR A 1 828 ? -30.190 -11.006 34.902 1.00 60.59 828 THR A N 1
ATOM 6445 C CA . THR A 1 828 ? -30.550 -9.918 35.814 1.00 60.59 828 THR A CA 1
ATOM 6446 C C . THR A 1 828 ? -31.995 -10.096 36.276 1.00 60.59 828 THR A C 1
ATOM 6448 O O . THR A 1 828 ? -32.865 -10.305 35.430 1.00 60.59 828 THR A O 1
ATOM 6451 N N . PRO A 1 829 ? -32.307 -9.925 37.574 1.00 57.97 829 PRO A N 1
ATOM 6452 C CA . PRO A 1 829 ? -33.690 -9.930 38.033 1.00 57.97 829 PRO A CA 1
ATOM 6453 C C . PRO A 1 829 ? -34.519 -8.913 37.237 1.00 57.97 829 PRO A C 1
ATOM 6455 O O . PRO A 1 829 ? -34.172 -7.735 37.196 1.00 57.97 829 PRO A O 1
ATOM 6458 N N . ASN A 1 830 ? -35.644 -9.346 36.659 1.00 57.31 830 ASN A N 1
ATOM 6459 C CA . ASN A 1 830 ? -36.577 -8.511 35.877 1.00 57.31 830 ASN A CA 1
ATOM 6460 C C . ASN A 1 830 ? -37.246 -7.363 36.674 1.00 57.31 830 ASN A C 1
ATOM 6462 O O . ASN A 1 830 ? -38.195 -6.739 36.203 1.00 57.31 830 ASN A O 1
ATOM 6466 N N . SER A 1 831 ? -36.797 -7.090 37.897 1.00 57.25 831 SER A N 1
ATOM 6467 C CA . SER A 1 831 ? -37.371 -6.120 38.823 1.00 57.25 831 SER A CA 1
ATOM 6468 C C . SER A 1 831 ? -36.305 -5.118 39.262 1.00 57.25 831 SER A C 1
ATOM 6470 O O . SER A 1 831 ? -35.400 -5.458 40.025 1.00 57.25 831 SER A O 1
ATOM 6472 N N . ALA A 1 832 ? -36.433 -3.875 38.798 1.00 54.31 832 ALA A N 1
ATOM 6473 C CA . ALA A 1 832 ? -35.657 -2.746 39.301 1.00 54.31 832 ALA A CA 1
ATOM 6474 C C . ALA A 1 832 ? -36.160 -2.311 40.690 1.00 54.31 832 ALA A C 1
ATOM 6476 O O . ALA A 1 832 ? -37.328 -2.513 41.031 1.00 54.31 832 ALA A O 1
ATOM 6477 N N . ALA A 1 833 ? -35.285 -1.690 41.487 1.00 57.22 833 ALA A N 1
ATOM 6478 C CA . ALA A 1 833 ? -35.672 -1.110 42.770 1.00 57.22 833 ALA A CA 1
ATOM 6479 C C . ALA A 1 833 ? -36.794 -0.080 42.568 1.00 57.22 833 ALA A C 1
ATOM 6481 O O . ALA A 1 833 ? -36.721 0.768 41.676 1.00 57.22 833 ALA A O 1
ATOM 6482 N N . ALA A 1 834 ? -37.834 -0.140 43.401 1.00 58.28 834 ALA A N 1
ATOM 6483 C CA . ALA A 1 834 ? -38.863 0.887 43.394 1.00 58.28 834 ALA A CA 1
ATOM 6484 C C . ALA A 1 834 ? -38.203 2.225 43.760 1.00 58.28 834 ALA A C 1
ATOM 6486 O O . ALA A 1 834 ? -37.675 2.369 44.862 1.00 58.28 834 ALA A O 1
ATOM 6487 N N . ASN A 1 835 ? -38.231 3.209 42.857 1.00 66.44 835 ASN A N 1
ATOM 6488 C CA . ASN A 1 835 ? -37.799 4.585 43.132 1.00 66.44 835 ASN A CA 1
ATOM 6489 C C . ASN A 1 835 ? -38.804 5.283 44.077 1.00 66.44 835 ASN A C 1
ATOM 6491 O O . ASN A 1 835 ? -39.406 6.295 43.726 1.00 66.44 835 ASN A O 1
ATOM 6495 N N . ALA A 1 836 ? -39.050 4.704 45.255 1.00 74.69 836 ALA A N 1
ATOM 6496 C CA . ALA A 1 836 ? -40.101 5.096 46.183 1.00 74.69 836 ALA A CA 1
ATOM 6497 C C . ALA A 1 836 ? -39.577 5.142 47.625 1.00 74.69 836 ALA A C 1
ATOM 6499 O O . ALA A 1 836 ? -39.040 4.161 48.145 1.00 74.69 836 ALA A O 1
ATOM 6500 N N . VAL A 1 837 ? -39.782 6.281 48.292 1.00 81.19 837 VAL A N 1
ATOM 6501 C CA . VAL A 1 837 ? -39.444 6.478 49.709 1.00 81.19 837 VAL A CA 1
ATOM 6502 C C . VAL A 1 837 ? -40.658 6.137 50.570 1.00 81.19 837 VAL A C 1
ATOM 6504 O O . VAL A 1 837 ? -41.727 6.720 50.395 1.00 81.19 837 VAL A O 1
ATOM 6507 N N . LEU A 1 838 ? -40.482 5.224 51.527 1.00 83.56 838 LEU A N 1
ATOM 6508 C CA . LEU A 1 838 ? -41.507 4.873 52.508 1.00 83.56 838 LEU A CA 1
ATOM 6509 C C . LEU A 1 838 ? -41.277 5.634 53.815 1.00 83.56 838 LEU A C 1
ATOM 6511 O O . LEU A 1 838 ? -40.258 5.453 54.480 1.00 83.56 838 LEU A O 1
ATOM 6515 N N . LEU A 1 839 ? -42.241 6.472 54.201 1.00 84.50 839 LEU A N 1
ATOM 6516 C CA . LEU A 1 839 ? -42.258 7.119 55.512 1.00 84.50 839 LEU A CA 1
ATOM 6517 C C . LEU A 1 839 ? -43.065 6.262 56.493 1.00 84.50 839 LEU A C 1
ATOM 6519 O O . LEU A 1 839 ? -44.289 6.355 56.546 1.00 84.50 839 LEU A O 1
ATOM 6523 N N . ALA A 1 840 ? -42.375 5.434 57.275 1.00 84.81 840 ALA A N 1
ATOM 6524 C CA . ALA A 1 840 ? -43.009 4.611 58.299 1.00 84.81 840 ALA A CA 1
ATOM 6525 C C . ALA A 1 840 ? -43.420 5.451 59.524 1.00 84.81 840 ALA A C 1
ATOM 6527 O O . ALA A 1 840 ? -42.629 6.241 60.044 1.00 84.81 840 ALA A O 1
ATOM 6528 N N . VAL A 1 841 ? -44.644 5.245 60.018 1.00 82.94 841 VAL A N 1
ATOM 6529 C CA . VAL A 1 841 ? -45.169 5.864 61.249 1.00 82.94 841 VAL A CA 1
ATOM 6530 C C . VAL A 1 841 ? -45.383 4.770 62.288 1.00 82.94 841 VAL A C 1
ATOM 6532 O O . VAL A 1 841 ? -46.034 3.770 61.997 1.00 82.94 841 VAL A O 1
ATOM 6535 N N . THR A 1 842 ? -44.835 4.932 63.498 1.00 78.38 842 THR A N 1
ATOM 6536 C CA . THR A 1 842 ? -44.912 3.855 64.497 1.00 78.38 842 THR A CA 1
ATOM 6537 C C . THR A 1 842 ? -46.360 3.627 64.965 1.00 78.38 842 THR A C 1
ATOM 6539 O O . THR A 1 842 ? -47.025 4.590 65.373 1.00 78.38 842 THR A O 1
ATOM 6542 N N . PRO A 1 843 ? -46.863 2.374 64.957 1.00 76.25 843 PRO A N 1
ATOM 6543 C CA . PRO A 1 843 ? -48.221 2.051 65.399 1.00 76.25 843 PRO A CA 1
ATOM 6544 C C . PRO A 1 843 ? -48.395 2.132 66.924 1.00 76.25 843 PRO A C 1
ATOM 6546 O O . PRO A 1 843 ? -49.519 2.312 67.399 1.00 76.25 843 PRO A O 1
ATOM 6549 N N . VAL A 1 844 ? -47.306 2.069 67.702 1.00 76.31 844 VAL A N 1
ATOM 6550 C CA . VAL A 1 844 ? -47.293 2.229 69.169 1.00 76.31 844 VAL A CA 1
ATOM 6551 C C . VAL A 1 844 ? -46.104 3.105 69.571 1.00 76.31 844 VAL A C 1
ATOM 6553 O O . VAL A 1 844 ? -44.986 2.914 69.096 1.00 76.31 844 VAL A O 1
ATOM 6556 N N . GLU A 1 845 ? -46.330 4.093 70.434 1.00 72.31 845 GLU A N 1
ATOM 6557 C CA . GLU A 1 845 ? -45.280 5.014 70.885 1.00 72.31 845 GLU A CA 1
ATOM 6558 C C . GLU A 1 845 ? -44.530 4.437 72.088 1.00 72.31 845 GLU A C 1
ATOM 6560 O O . GLU A 1 845 ? -44.828 4.749 73.235 1.00 72.31 845 GLU A O 1
ATOM 6565 N N . THR A 1 846 ? -43.549 3.573 71.823 1.00 72.50 846 THR A N 1
ATOM 6566 C CA . THR A 1 846 ? -42.673 2.976 72.853 1.00 72.50 846 THR A CA 1
ATOM 6567 C C . THR A 1 846 ? -41.304 3.660 72.953 1.00 72.50 846 THR A C 1
ATOM 6569 O O . THR A 1 846 ? -40.519 3.356 73.845 1.00 72.50 846 THR A O 1
ATOM 6572 N N . GLY A 1 847 ? -40.999 4.594 72.043 1.00 71.44 847 GLY A N 1
ATOM 6573 C CA . GLY A 1 847 ? -39.719 5.312 71.988 1.00 71.44 847 GLY A CA 1
ATOM 6574 C C . GLY A 1 847 ? -38.599 4.600 71.216 1.00 71.44 847 GLY A C 1
ATOM 6575 O O . GLY A 1 847 ? -37.549 5.201 71.016 1.00 71.44 847 GLY A O 1
ATOM 6576 N N . HIS A 1 848 ? -38.827 3.376 70.736 1.00 74.56 848 HIS A N 1
ATOM 6577 C CA . HIS A 1 848 ? -37.937 2.636 69.837 1.00 74.56 848 HIS A CA 1
ATOM 6578 C C . HIS A 1 848 ? -38.757 1.927 68.748 1.00 74.56 848 HIS A C 1
ATOM 6580 O O . HIS A 1 848 ? -39.951 1.684 68.925 1.00 74.56 848 HIS A O 1
ATOM 6586 N N . TRP A 1 849 ? -38.131 1.571 67.625 1.00 81.44 849 TRP A N 1
ATOM 6587 C CA . TRP A 1 849 ? -38.783 0.739 66.612 1.00 81.44 849 TRP A CA 1
ATOM 6588 C C . TRP A 1 849 ? -38.784 -0.735 67.029 1.00 81.44 849 TRP A C 1
ATOM 6590 O O . TRP A 1 849 ? -37.844 -1.213 67.664 1.00 81.44 849 TRP A O 1
ATOM 6600 N N . SER A 1 850 ? -39.850 -1.448 66.669 1.00 85.19 850 SER A N 1
ATOM 6601 C CA . SER A 1 850 ? -39.884 -2.913 66.664 1.00 85.19 850 SER A CA 1
ATOM 6602 C C . SER A 1 850 ? -39.691 -3.399 65.231 1.00 85.19 850 SER A C 1
ATOM 6604 O O . SER A 1 850 ? -40.252 -2.808 64.303 1.00 85.19 850 SER A O 1
ATOM 6606 N N . TRP A 1 851 ? -38.916 -4.467 65.056 1.00 86.12 851 TRP A N 1
ATOM 6607 C CA . TRP A 1 851 ? -38.652 -5.067 63.749 1.00 86.12 851 TRP A CA 1
ATOM 6608 C C . TRP A 1 851 ? -39.936 -5.559 63.070 1.00 86.12 851 TRP A C 1
ATOM 6610 O O . TRP A 1 851 ? -40.173 -5.248 61.904 1.00 86.12 851 TRP A O 1
ATOM 6620 N N . ASP A 1 852 ? -40.825 -6.209 63.824 1.00 87.94 852 ASP A N 1
ATOM 6621 C CA . ASP A 1 852 ? -42.102 -6.710 63.303 1.00 87.94 852 ASP A CA 1
ATOM 6622 C C . ASP A 1 852 ? -43.006 -5.575 62.809 1.00 87.94 852 ASP A C 1
ATOM 6624 O O . ASP A 1 852 ? -43.680 -5.709 61.790 1.00 87.94 852 ASP A O 1
ATOM 6628 N N . ASN A 1 853 ? -42.968 -4.414 63.474 1.00 85.56 853 ASN A N 1
ATOM 6629 C CA . ASN A 1 853 ? -43.716 -3.235 63.036 1.00 85.56 853 ASN A CA 1
ATOM 6630 C C . ASN A 1 853 ? -43.152 -2.660 61.728 1.00 85.56 853 ASN A C 1
ATOM 6632 O O . ASN A 1 853 ? -43.920 -2.173 60.902 1.00 85.56 853 ASN A O 1
ATOM 6636 N N . LEU A 1 854 ? -41.830 -2.710 61.523 1.00 86.38 854 LEU A N 1
ATOM 6637 C CA . LEU A 1 854 ? -41.197 -2.263 60.277 1.00 86.38 854 LEU A CA 1
ATOM 6638 C C . LEU A 1 854 ? -41.541 -3.200 59.115 1.00 86.38 854 LEU A C 1
ATOM 6640 O O . LEU A 1 854 ? -41.975 -2.719 58.069 1.00 86.38 854 LEU A O 1
ATOM 6644 N N . ILE A 1 855 ? -41.427 -4.519 59.313 1.00 87.25 855 ILE A N 1
ATOM 6645 C CA . ILE A 1 855 ? -41.849 -5.514 58.313 1.00 87.25 855 ILE A CA 1
ATOM 6646 C C . ILE A 1 855 ? -43.336 -5.344 58.001 1.00 87.25 855 ILE A C 1
ATOM 6648 O O . ILE A 1 855 ? -43.710 -5.233 56.834 1.00 87.25 855 ILE A O 1
ATOM 6652 N N . GLY A 1 856 ? -44.174 -5.272 59.037 1.00 87.56 856 GLY A N 1
ATOM 6653 C CA . GLY A 1 856 ? -45.612 -5.079 58.892 1.00 87.56 856 GLY A CA 1
ATOM 6654 C C . GLY A 1 856 ? -45.950 -3.805 58.122 1.00 87.56 856 GLY A C 1
ATOM 6655 O O . GLY A 1 856 ? -46.825 -3.836 57.267 1.00 87.56 856 GLY A O 1
ATOM 6656 N N . THR A 1 857 ? -45.207 -2.714 58.341 1.00 86.88 857 THR A N 1
ATOM 6657 C CA . THR A 1 857 ? -45.387 -1.459 57.591 1.00 86.88 857 THR A CA 1
ATOM 6658 C C . THR A 1 857 ? -45.073 -1.635 56.106 1.00 86.88 857 THR A C 1
ATOM 6660 O O . THR A 1 857 ? -45.822 -1.138 55.266 1.00 86.88 857 THR A O 1
ATOM 6663 N N . VAL A 1 858 ? -43.989 -2.338 55.756 1.00 87.69 858 VAL A N 1
ATOM 6664 C CA . VAL A 1 858 ? -43.635 -2.599 54.350 1.00 87.69 858 VAL A CA 1
ATOM 6665 C C . VAL A 1 858 ? -44.702 -3.471 53.683 1.00 87.69 858 VAL A C 1
ATOM 6667 O O . VAL A 1 858 ? -45.189 -3.109 52.614 1.00 87.69 858 VAL A O 1
ATOM 6670 N N . LEU A 1 859 ? -45.115 -4.567 54.328 1.00 87.25 859 LEU A N 1
ATOM 6671 C CA . LEU A 1 859 ? -46.138 -5.479 53.802 1.00 87.25 859 LEU A CA 1
ATOM 6672 C C . LEU A 1 859 ? -47.494 -4.783 53.611 1.00 87.25 859 LEU A C 1
ATOM 6674 O O . LEU A 1 859 ? -48.040 -4.814 52.511 1.00 87.25 859 LEU A O 1
ATOM 6678 N N . ASP A 1 860 ? -47.990 -4.089 54.638 1.00 84.62 860 ASP A N 1
ATOM 6679 C CA . ASP A 1 860 ? -49.248 -3.332 54.585 1.00 84.62 860 ASP A CA 1
ATOM 6680 C C . ASP A 1 860 ? -49.191 -2.234 53.510 1.00 84.62 860 ASP A C 1
ATOM 6682 O O . ASP A 1 860 ? -50.155 -2.025 52.773 1.00 84.62 860 ASP A O 1
ATOM 6686 N N . THR A 1 861 ? -48.039 -1.578 53.331 1.00 84.25 861 THR A N 1
ATOM 6687 C CA . THR A 1 861 ? -47.880 -0.578 52.266 1.00 84.25 861 THR A CA 1
ATOM 6688 C C . THR A 1 861 ? -47.979 -1.198 50.873 1.00 84.25 861 THR A C 1
ATOM 6690 O O . THR A 1 861 ? -48.644 -0.627 50.007 1.00 84.25 861 THR A O 1
ATOM 6693 N N . PHE A 1 862 ? -47.358 -2.358 50.638 1.00 82.19 862 PHE A N 1
ATOM 6694 C CA . PHE A 1 862 ? -47.449 -3.053 49.351 1.00 82.19 862 PHE A CA 1
ATOM 6695 C C . PHE A 1 862 ? -48.857 -3.597 49.082 1.00 82.19 862 PHE A C 1
ATOM 6697 O O . PHE A 1 862 ? -49.358 -3.452 47.964 1.00 82.19 862 PHE A O 1
ATOM 6704 N N . GLU A 1 863 ? -49.534 -4.154 50.089 1.00 81.31 863 GLU A N 1
ATOM 6705 C CA . GLU A 1 863 ? -50.937 -4.567 49.963 1.00 81.31 863 GLU A CA 1
ATOM 6706 C C . GLU A 1 863 ? -51.834 -3.377 49.604 1.00 81.31 863 GLU A C 1
ATOM 6708 O O . GLU A 1 863 ? -52.599 -3.437 48.640 1.00 81.31 863 GLU A O 1
ATOM 6713 N N . ARG A 1 864 ? -51.678 -2.244 50.296 1.00 76.44 864 ARG A N 1
ATOM 6714 C CA . ARG A 1 864 ? -52.407 -1.005 49.984 1.00 76.44 864 ARG A CA 1
ATOM 6715 C C . ARG A 1 864 ? -52.070 -0.450 48.607 1.00 76.44 864 ARG A C 1
ATOM 6717 O O . ARG A 1 864 ? -52.960 0.066 47.937 1.00 76.44 864 ARG A O 1
ATOM 6724 N N . ALA A 1 865 ? -50.814 -0.538 48.171 1.00 78.50 865 ALA A N 1
ATOM 6725 C CA . ALA A 1 865 ? -50.411 -0.107 46.837 1.00 78.50 865 ALA A CA 1
ATOM 6726 C C . ALA A 1 865 ? -51.145 -0.905 45.753 1.00 78.50 865 ALA A C 1
ATOM 6728 O O . ALA A 1 865 ? -51.617 -0.309 44.792 1.00 78.50 865 ALA A O 1
ATOM 6729 N N . LYS A 1 866 ? -51.331 -2.216 45.940 1.00 75.25 866 LYS A N 1
ATOM 6730 C CA . LYS A 1 866 ? -52.139 -3.048 45.035 1.00 75.25 866 LYS A CA 1
ATOM 6731 C C . LYS A 1 866 ? -53.619 -2.686 45.082 1.00 75.25 866 LYS A C 1
ATOM 6733 O O . LYS A 1 866 ? -54.248 -2.568 44.036 1.00 75.25 866 LYS A O 1
ATOM 6738 N N . LEU A 1 867 ? -54.163 -2.451 46.277 1.00 71.06 867 LEU A N 1
ATOM 6739 C CA . LEU A 1 867 ? -55.555 -2.020 46.442 1.00 71.06 867 LEU A CA 1
ATOM 6740 C C . LEU A 1 867 ? -55.827 -0.648 45.798 1.00 71.06 867 LEU A C 1
ATOM 6742 O O . LEU A 1 867 ? -56.933 -0.410 45.330 1.00 71.06 867 LEU A O 1
ATOM 6746 N N . ARG A 1 868 ? -54.826 0.240 45.715 1.00 68.75 868 ARG A N 1
ATOM 6747 C CA . ARG A 1 868 ? -54.924 1.541 45.024 1.00 68.75 868 ARG A CA 1
ATOM 6748 C C . ARG A 1 868 ? -55.015 1.451 43.504 1.00 68.75 868 ARG A C 1
ATOM 6750 O O . ARG A 1 868 ? -55.418 2.431 42.888 1.00 68.75 868 ARG A O 1
ATOM 6757 N N . VAL A 1 869 ? -54.624 0.325 42.908 1.00 67.81 869 VAL A N 1
ATOM 6758 C CA . VAL A 1 869 ? -54.736 0.097 41.455 1.00 67.81 869 VAL A CA 1
ATOM 6759 C C . VAL A 1 869 ? -56.181 -0.258 41.063 1.00 67.81 869 VAL A C 1
ATOM 6761 O O . VAL A 1 869 ? -56.496 -0.346 39.883 1.00 67.81 869 VAL A O 1
ATOM 6764 N N . VAL A 1 870 ? -57.083 -0.436 42.036 1.00 65.88 870 VAL A N 1
ATOM 6765 C CA . VAL A 1 870 ? -58.505 -0.683 41.777 1.00 65.88 870 VAL A CA 1
ATOM 6766 C C . VAL A 1 870 ? -59.185 0.616 41.333 1.00 65.88 870 VAL A C 1
ATOM 6768 O O . VAL A 1 870 ? -59.347 1.548 42.121 1.00 65.88 870 VAL A O 1
ATOM 6771 N N . GLU A 1 871 ? -59.595 0.666 40.068 1.00 64.94 871 GLU A N 1
ATOM 6772 C CA . GLU A 1 871 ? -60.305 1.805 39.477 1.00 64.94 871 GLU A CA 1
ATOM 6773 C C . GLU A 1 871 ? -61.827 1.721 39.715 1.00 64.94 871 GLU A C 1
ATOM 6775 O O . GLU A 1 871 ? -62.359 0.617 39.875 1.00 64.94 871 GLU A O 1
ATOM 6780 N N . PRO A 1 872 ? -62.560 2.854 39.713 1.00 62.09 872 PRO A N 1
ATOM 6781 C CA . PRO A 1 872 ? -64.022 2.865 39.840 1.00 62.09 872 PRO A CA 1
ATOM 6782 C C . PRO A 1 872 ? -64.729 1.945 38.833 1.00 62.09 872 PRO A C 1
ATOM 6784 O O . PRO A 1 872 ? -65.626 1.201 39.223 1.00 62.09 872 PRO A O 1
ATOM 6787 N N . ASP A 1 873 ? -64.244 1.891 37.589 1.00 67.56 873 ASP A N 1
ATOM 6788 C CA . ASP A 1 873 ? -64.766 1.009 36.537 1.00 67.56 873 ASP A CA 1
ATOM 6789 C C . ASP A 1 873 ? -64.661 -0.477 36.923 1.00 67.56 873 ASP A C 1
ATOM 6791 O O . ASP A 1 873 ? -65.534 -1.279 36.595 1.00 67.56 873 ASP A O 1
ATOM 6795 N N . MET A 1 874 ? -63.621 -0.858 37.676 1.00 67.50 874 MET A N 1
ATOM 6796 C CA . MET A 1 874 ? -63.465 -2.217 38.203 1.00 67.50 874 MET A CA 1
ATOM 6797 C C . MET A 1 874 ? -64.453 -2.497 39.342 1.00 67.50 874 MET A C 1
ATOM 6799 O O . MET A 1 874 ? -64.918 -3.628 39.481 1.00 67.50 874 MET A O 1
ATOM 6803 N N . ILE A 1 875 ? -64.810 -1.487 40.141 1.00 63.28 875 ILE A N 1
ATOM 6804 C CA . ILE A 1 875 ? -65.787 -1.604 41.236 1.00 63.28 875 ILE A CA 1
ATOM 6805 C C . ILE A 1 875 ? -67.217 -1.707 40.688 1.00 63.28 875 ILE A C 1
ATOM 6807 O O . ILE A 1 875 ? -68.010 -2.479 41.226 1.00 63.28 875 ILE A O 1
ATOM 6811 N N . ASP A 1 876 ? -67.532 -1.031 39.582 1.00 60.78 876 ASP A N 1
ATOM 6812 C CA . ASP A 1 876 ? -68.833 -1.143 38.905 1.00 60.78 876 ASP A CA 1
ATOM 6813 C C . ASP A 1 876 ? -69.102 -2.560 38.366 1.00 60.78 876 ASP A C 1
ATOM 6815 O O . ASP A 1 876 ? -70.252 -3.005 38.316 1.00 60.78 876 ASP A O 1
ATOM 6819 N N . THR A 1 877 ? -68.053 -3.335 38.058 1.00 65.88 877 THR A N 1
ATOM 6820 C CA . THR A 1 877 ? -68.203 -4.763 37.711 1.00 65.88 877 THR A CA 1
ATOM 6821 C C . THR A 1 877 ? -68.594 -5.644 38.909 1.00 65.88 877 THR A C 1
ATOM 6823 O O . THR A 1 877 ? -69.114 -6.752 38.734 1.00 65.88 877 THR A O 1
ATOM 6826 N N . LEU A 1 878 ? -68.418 -5.151 40.142 1.00 65.94 878 LEU A N 1
ATOM 6827 C CA . LEU A 1 878 ? -68.788 -5.836 41.380 1.00 65.94 878 LEU A CA 1
ATOM 6828 C C . LEU A 1 878 ? -70.252 -5.529 41.737 1.00 65.94 878 LEU A C 1
ATOM 6830 O O . LEU A 1 878 ? -70.564 -4.728 42.619 1.00 65.94 878 LEU A O 1
ATOM 6834 N N . THR A 1 879 ? -71.167 -6.254 41.090 1.00 55.66 879 THR A N 1
ATOM 6835 C CA . THR A 1 879 ? -72.644 -6.139 41.184 1.00 55.66 879 THR A CA 1
ATOM 6836 C C . THR A 1 879 ? -73.246 -6.062 42.598 1.00 55.66 879 THR A C 1
ATOM 6838 O O . THR A 1 879 ? -74.379 -5.613 42.750 1.00 55.66 879 THR A O 1
ATOM 6841 N N . ARG A 1 880 ? -72.533 -6.493 43.646 1.00 58.66 880 ARG A N 1
ATOM 6842 C CA . ARG A 1 880 ? -73.005 -6.454 45.047 1.00 58.66 880 ARG A CA 1
ATOM 6843 C C . ARG A 1 880 ? -72.539 -5.232 45.842 1.00 58.66 880 ARG A C 1
ATOM 6845 O O . ARG A 1 880 ? -73.092 -4.974 46.906 1.00 58.66 880 ARG A O 1
ATOM 6852 N N . VAL A 1 881 ? -71.526 -4.515 45.358 1.00 56.41 881 VAL A N 1
ATOM 6853 C CA . VAL A 1 881 ? -70.875 -3.404 46.074 1.00 56.41 881 VAL A CA 1
ATOM 6854 C C . VAL A 1 881 ? -71.283 -2.053 45.483 1.00 56.41 881 VAL A C 1
ATOM 6856 O O . VAL A 1 881 ? -71.456 -1.095 46.232 1.00 56.41 881 VAL A O 1
ATOM 6859 N N . ALA A 1 882 ? -71.554 -2.000 44.174 1.00 54.88 882 ALA A N 1
ATOM 6860 C CA . ALA A 1 882 ? -72.017 -0.800 43.472 1.00 54.88 882 ALA A CA 1
ATOM 6861 C C . ALA A 1 882 ? -73.225 -0.072 44.126 1.00 54.88 882 ALA A C 1
ATOM 6863 O O . ALA A 1 882 ? -73.212 1.156 44.184 1.00 54.88 882 ALA A O 1
ATOM 6864 N N . PRO A 1 883 ? -74.236 -0.752 44.714 1.00 55.94 883 PRO A N 1
ATOM 6865 C CA . PRO A 1 883 ? -75.358 -0.070 45.376 1.00 55.94 883 PRO A CA 1
ATOM 6866 C C . PRO A 1 883 ? -75.005 0.633 46.699 1.00 55.94 883 PRO A C 1
ATOM 6868 O O . PRO A 1 883 ? -75.812 1.411 47.202 1.00 55.94 883 PRO A O 1
ATOM 6871 N N . LEU A 1 884 ? -73.839 0.346 47.291 1.00 51.72 884 LEU A N 1
ATOM 6872 C CA . LEU A 1 884 ? -73.393 0.915 48.571 1.00 51.72 884 LEU A CA 1
ATOM 6873 C C . LEU A 1 884 ? -72.596 2.222 48.400 1.00 51.72 884 LEU A C 1
ATOM 6875 O O . LEU A 1 884 ? -72.349 2.913 49.386 1.00 51.72 884 LEU A O 1
ATOM 6879 N N . LEU A 1 885 ? -72.232 2.589 47.166 1.00 53.81 885 LEU A N 1
ATOM 6880 C CA . LEU A 1 885 ? -71.479 3.808 46.840 1.00 53.81 885 LEU A CA 1
ATOM 6881 C C . LEU A 1 885 ? -72.163 5.123 47.272 1.00 53.81 885 LEU A C 1
ATOM 6883 O O . LEU A 1 885 ? -71.462 5.987 47.790 1.00 53.81 885 LEU A O 1
ATOM 6887 N N . PRO A 1 886 ? -73.500 5.300 47.180 1.00 48.06 886 PRO A N 1
ATOM 6888 C CA . PRO A 1 886 ? -74.158 6.529 47.640 1.00 48.06 886 PRO A CA 1
ATOM 6889 C C . PRO A 1 886 ? -74.061 6.785 49.155 1.00 48.06 886 PRO A C 1
ATOM 6891 O O . PRO A 1 886 ? -74.435 7.863 49.613 1.00 48.06 886 PRO A O 1
ATOM 6894 N N . ALA A 1 887 ? -73.570 5.826 49.952 1.00 48.56 887 ALA A N 1
ATOM 6895 C CA . ALA A 1 887 ? -73.413 5.984 51.398 1.00 48.56 887 ALA A CA 1
ATOM 6896 C C . ALA A 1 887 ? -72.244 6.909 51.808 1.00 48.56 887 ALA A C 1
ATOM 6898 O O . ALA A 1 887 ? -72.104 7.208 52.994 1.00 48.56 887 ALA A O 1
ATOM 6899 N N . THR A 1 888 ? -71.415 7.384 50.868 1.00 53.59 888 THR A N 1
ATOM 6900 C CA . THR A 1 888 ? -70.270 8.274 51.152 1.00 53.59 888 THR A CA 1
ATOM 6901 C C . THR A 1 888 ? -70.629 9.762 51.217 1.00 53.59 888 THR A C 1
ATOM 6903 O O . THR A 1 888 ? -69.839 10.549 51.735 1.00 53.59 888 THR A O 1
ATOM 6906 N N . ILE A 1 889 ? -71.835 10.168 50.795 1.00 53.00 889 ILE A N 1
ATOM 6907 C CA . ILE A 1 889 ? -72.314 11.557 50.907 1.00 53.00 889 ILE A CA 1
ATOM 6908 C C . ILE A 1 889 ? -73.417 11.633 51.976 1.00 53.00 889 ILE A C 1
ATOM 6910 O O . ILE A 1 889 ? -74.602 11.765 51.674 1.00 53.00 889 ILE A O 1
ATOM 6914 N N . ALA A 1 890 ? -73.026 11.529 53.250 1.00 50.72 890 ALA A N 1
ATOM 6915 C CA . ALA A 1 890 ? -73.914 11.707 54.404 1.00 50.72 890 ALA A CA 1
ATOM 6916 C C . ALA A 1 890 ? -73.548 12.966 55.215 1.00 50.72 890 ALA A C 1
ATOM 6918 O O . ALA A 1 890 ? -72.390 13.375 55.276 1.00 50.72 890 ALA A O 1
ATOM 6919 N N . GLU A 1 891 ? -74.546 13.595 55.844 1.00 47.44 891 GLU A N 1
ATOM 6920 C CA . GLU A 1 891 ? -74.380 14.799 56.673 1.00 47.44 891 GLU A CA 1
ATOM 6921 C C . GLU A 1 891 ? -73.573 14.472 57.948 1.00 47.44 891 GLU A C 1
ATOM 6923 O O . GLU A 1 891 ? -73.932 13.571 58.708 1.00 47.44 891 GLU A O 1
ATOM 6928 N N . PHE A 1 892 ? -72.487 15.210 58.209 1.00 49.03 892 PHE A N 1
ATOM 6929 C CA . PHE A 1 892 ? -71.715 15.089 59.450 1.00 49.03 892 PHE A CA 1
ATOM 6930 C C . PHE A 1 892 ? -72.486 15.790 60.581 1.00 49.03 892 PHE A C 1
ATOM 6932 O O . PHE A 1 892 ? -72.665 17.005 60.557 1.00 49.03 892 PHE A O 1
ATOM 6939 N N . THR A 1 893 ? -72.981 15.038 61.565 1.00 47.34 893 THR A N 1
ATOM 6940 C CA . THR A 1 893 ? -73.820 15.568 62.655 1.00 47.34 893 THR A CA 1
ATOM 6941 C C . THR A 1 893 ? -73.335 15.073 64.007 1.00 47.34 893 THR A C 1
ATOM 6943 O O . THR A 1 893 ? -73.083 13.890 64.211 1.00 47.34 893 THR A O 1
ATOM 6946 N N . THR A 1 894 ? -73.208 15.981 64.970 1.00 43.72 894 THR A N 1
ATOM 6947 C CA . THR A 1 894 ? -72.699 15.684 66.317 1.00 43.72 894 THR A CA 1
ATOM 6948 C C . THR A 1 894 ? -73.778 15.168 67.281 1.00 43.72 894 THR A C 1
ATOM 6950 O O . THR A 1 894 ? -73.457 14.816 68.420 1.00 43.72 894 THR A O 1
ATOM 6953 N N . GLY A 1 895 ? -75.046 15.106 66.849 1.00 47.66 895 GLY A N 1
ATOM 6954 C CA . GLY A 1 895 ? -76.190 14.674 67.658 1.00 47.66 895 GLY A CA 1
ATOM 6955 C C . GLY A 1 895 ? -76.393 13.153 67.702 1.00 47.66 895 GLY A C 1
ATOM 6956 O O . GLY A 1 895 ? -76.209 12.459 66.709 1.00 47.66 895 GLY A O 1
ATOM 6957 N N . LYS A 1 896 ? -76.848 12.636 68.854 1.00 43.91 896 LYS A N 1
ATOM 6958 C CA . LYS A 1 896 ? -77.118 11.200 69.099 1.00 43.91 896 LYS A CA 1
ATOM 6959 C C . LYS A 1 896 ? -78.338 10.628 68.349 1.00 43.91 896 LYS A C 1
ATOM 6961 O O . LYS A 1 896 ? -78.602 9.439 68.460 1.00 43.91 896 LYS A O 1
ATOM 6966 N N . SER A 1 897 ? -79.110 11.451 67.639 1.00 44.84 897 SER A N 1
ATOM 6967 C CA . SER A 1 897 ? -80.392 11.064 67.023 1.00 44.84 897 SER A CA 1
ATOM 6968 C C . SER A 1 897 ? -80.310 10.785 65.516 1.00 44.84 897 SER A C 1
ATOM 6970 O O . SER A 1 897 ? -81.342 10.690 64.858 1.00 44.84 897 SER A O 1
ATOM 6972 N N . THR A 1 898 ? -79.105 10.694 64.952 1.00 48.25 898 THR A N 1
ATOM 6973 C CA . THR A 1 898 ? -78.856 10.576 63.505 1.00 48.25 898 THR A CA 1
ATOM 6974 C C . THR A 1 898 ? -77.612 9.725 63.244 1.00 48.25 898 THR A C 1
ATOM 6976 O O . THR A 1 898 ? -76.694 9.719 64.061 1.00 48.25 898 THR A O 1
ATOM 6979 N N . ILE A 1 899 ? -77.572 9.013 62.113 1.00 46.50 899 ILE A N 1
ATOM 6980 C CA . ILE A 1 899 ? -76.425 8.185 61.703 1.00 46.50 899 ILE A CA 1
ATOM 6981 C C . ILE A 1 899 ? -75.248 9.117 61.361 1.00 46.50 899 ILE A C 1
ATOM 6983 O O . ILE A 1 899 ? -75.366 9.934 60.454 1.00 46.50 899 ILE A O 1
ATOM 6987 N N . ASN A 1 900 ? -74.142 9.019 62.108 1.00 47.28 900 ASN A N 1
ATOM 6988 C CA . ASN A 1 900 ? -72.923 9.824 61.936 1.00 47.28 900 ASN A CA 1
ATOM 6989 C C . ASN A 1 900 ? -71.772 8.948 61.393 1.00 47.28 900 ASN A C 1
ATOM 6991 O O . ASN A 1 900 ? -71.698 7.770 61.731 1.00 47.28 900 ASN A O 1
ATOM 6995 N N . LEU A 1 901 ? -70.864 9.519 60.594 1.00 49.31 901 LEU A N 1
ATOM 6996 C CA . LEU A 1 901 ? -69.627 8.893 60.099 1.00 49.31 901 LEU A CA 1
ATOM 6997 C C . LEU A 1 901 ? -68.429 9.018 61.066 1.00 49.31 901 LEU A C 1
ATOM 6999 O O . LEU A 1 901 ? -67.358 8.485 60.781 1.00 49.31 901 LEU A O 1
ATOM 7003 N N . ASP A 1 902 ? -68.578 9.674 62.222 1.00 48.47 902 ASP A N 1
ATOM 7004 C CA . ASP A 1 902 ? -67.594 9.600 63.313 1.00 48.47 902 ASP A CA 1
ATOM 7005 C C . ASP A 1 902 ? -67.600 8.194 63.946 1.00 48.47 902 ASP A C 1
ATOM 7007 O O . ASP A 1 902 ? -68.253 7.916 64.961 1.00 48.47 902 ASP A O 1
ATOM 7011 N N . TYR A 1 903 ? -66.865 7.277 63.311 1.00 46.56 903 TYR A N 1
ATOM 7012 C CA . TYR A 1 903 ? -66.750 5.885 63.734 1.00 46.56 903 TYR A CA 1
ATOM 7013 C C . TYR A 1 903 ? -66.202 5.742 65.157 1.00 46.56 903 TYR A C 1
ATOM 7015 O O . TYR A 1 903 ? -66.575 4.789 65.838 1.00 46.56 903 TYR A O 1
ATOM 7023 N N . ALA A 1 904 ? -65.396 6.692 65.651 1.00 46.91 904 ALA A N 1
ATOM 7024 C CA . ALA A 1 904 ? -64.868 6.651 67.014 1.00 46.91 904 ALA A CA 1
ATOM 7025 C C . ALA A 1 904 ? -65.981 6.833 68.062 1.00 46.91 904 ALA A C 1
ATOM 7027 O O . ALA A 1 904 ? -66.009 6.119 69.067 1.00 46.91 904 ALA A O 1
ATOM 7028 N N . ARG A 1 905 ? -66.952 7.724 67.809 1.00 45.53 905 ARG A N 1
ATOM 7029 C CA . ARG A 1 905 ? -68.136 7.890 68.674 1.00 45.53 905 ARG A CA 1
ATOM 7030 C C . ARG A 1 905 ? -69.121 6.730 68.559 1.00 45.53 905 ARG A C 1
ATOM 7032 O O . ARG A 1 905 ? -69.654 6.292 69.581 1.00 45.53 905 ARG A O 1
ATOM 7039 N N . ASN A 1 906 ? -69.333 6.202 67.352 1.00 46.78 906 ASN A N 1
ATOM 7040 C CA . ASN A 1 906 ? -70.192 5.031 67.155 1.00 46.78 906 ASN A CA 1
ATOM 7041 C C . ASN A 1 906 ? -69.626 3.805 67.887 1.00 46.78 906 ASN A C 1
ATOM 7043 O O . ASN A 1 906 ? -70.354 3.179 68.654 1.00 46.78 906 ASN A O 1
ATOM 7047 N N . LEU A 1 907 ? -68.324 3.527 67.754 1.00 49.03 907 LEU A N 1
ATOM 7048 C CA . LEU A 1 907 ? -67.634 2.442 68.463 1.00 49.03 907 LEU A CA 1
ATOM 7049 C C . LEU A 1 907 ? -67.673 2.618 69.982 1.00 49.03 907 LEU A C 1
ATOM 7051 O O . LEU A 1 907 ? -67.925 1.649 70.690 1.00 49.03 907 LEU A O 1
ATOM 7055 N N . ALA A 1 908 ? -67.491 3.837 70.500 1.00 49.19 908 ALA A N 1
ATOM 7056 C CA . ALA A 1 908 ? -67.606 4.099 71.936 1.00 49.19 908 ALA A CA 1
ATOM 7057 C C . ALA A 1 908 ? -69.026 3.823 72.469 1.00 49.19 908 ALA A C 1
ATOM 7059 O O . ALA A 1 908 ? -69.176 3.257 73.550 1.00 49.19 908 ALA A O 1
ATOM 7060 N N . SER A 1 909 ? -70.069 4.170 71.703 1.00 48.97 909 SER A N 1
ATOM 7061 C CA . SER A 1 909 ? -71.467 3.903 72.074 1.00 48.97 909 SER A CA 1
ATOM 7062 C C . SER A 1 909 ? -71.846 2.421 71.971 1.00 48.97 909 SER A C 1
ATOM 7064 O O . SER A 1 909 ? -72.514 1.897 72.862 1.00 48.97 909 SER A O 1
ATOM 7066 N N . VAL A 1 910 ? -71.361 1.727 70.934 1.00 50.59 910 VAL A N 1
ATOM 7067 C CA . VAL A 1 910 ? -71.564 0.288 70.741 1.00 50.59 910 VAL A CA 1
ATOM 7068 C C . VAL A 1 910 ? -70.846 -0.484 71.839 1.00 50.59 910 VAL A C 1
ATOM 7070 O O . VAL A 1 910 ? -71.476 -1.334 72.459 1.00 50.59 910 VAL A O 1
ATOM 7073 N N . ASN A 1 911 ? -69.590 -0.139 72.150 1.00 47.78 911 ASN A N 1
ATOM 7074 C CA . ASN A 1 911 ? -68.810 -0.755 73.228 1.00 47.78 911 ASN A CA 1
ATOM 7075 C C . ASN A 1 911 ? -69.443 -0.521 74.605 1.00 47.78 911 ASN A C 1
ATOM 7077 O O . ASN A 1 911 ? -69.491 -1.442 75.415 1.00 47.78 911 ASN A O 1
ATOM 7081 N N . ALA A 1 912 ? -69.976 0.676 74.871 1.00 48.72 912 ALA A N 1
ATOM 7082 C CA . ALA A 1 912 ? -70.707 0.950 76.108 1.00 48.72 912 ALA A CA 1
ATOM 7083 C C . ALA A 1 912 ? -71.987 0.097 76.222 1.00 48.72 912 ALA A C 1
ATOM 7085 O O . ALA A 1 912 ? -72.248 -0.475 77.277 1.00 48.72 912 ALA A O 1
ATOM 7086 N N . ALA A 1 913 ? -72.737 -0.067 75.126 1.00 47.38 913 ALA A N 1
ATOM 7087 C CA . ALA A 1 913 ? -73.935 -0.905 75.091 1.00 47.38 913 ALA A CA 1
ATOM 7088 C C . ALA A 1 913 ? -73.619 -2.415 75.166 1.00 47.38 913 ALA A C 1
ATOM 7090 O O . ALA A 1 913 ? -74.352 -3.165 75.808 1.00 47.38 913 ALA A O 1
ATOM 7091 N N . THR A 1 914 ? -72.507 -2.878 74.578 1.00 44.59 914 THR A N 1
ATOM 7092 C CA . THR A 1 914 ? -72.045 -4.279 74.710 1.00 44.59 914 THR A CA 1
ATOM 7093 C C . THR A 1 914 ? -71.515 -4.585 76.115 1.00 44.59 914 THR A C 1
ATOM 7095 O O . THR A 1 914 ? -71.685 -5.701 76.610 1.00 44.59 914 THR A O 1
ATOM 7098 N N . LEU A 1 915 ? -70.935 -3.599 76.804 1.00 42.56 915 LEU A N 1
ATOM 7099 C CA . LEU A 1 915 ? -70.541 -3.715 78.213 1.00 42.56 915 LEU A CA 1
ATOM 7100 C C . LEU A 1 915 ? -71.747 -3.767 79.168 1.00 42.56 915 LEU A C 1
ATOM 7102 O O . LEU A 1 915 ? -71.669 -4.435 80.197 1.00 42.56 915 LEU A O 1
ATOM 7106 N N . GLU A 1 916 ? -72.872 -3.130 78.832 1.00 44.81 916 GLU A N 1
ATOM 7107 C CA . GLU A 1 916 ? -74.126 -3.273 79.591 1.00 44.81 916 GLU A CA 1
ATOM 7108 C C . GLU A 1 916 ? -74.860 -4.592 79.295 1.00 44.81 916 GLU A C 1
ATOM 7110 O O . GLU A 1 916 ? -75.424 -5.192 80.209 1.00 44.81 916 GLU A O 1
ATOM 7115 N N . LEU A 1 917 ? -74.812 -5.086 78.052 1.00 45.84 917 LEU A N 1
ATOM 7116 C CA . LEU A 1 917 ? -75.402 -6.375 77.655 1.00 45.84 917 LEU A CA 1
ATOM 7117 C C . LEU A 1 917 ? -74.618 -7.599 78.152 1.00 45.84 917 LEU A C 1
ATOM 7119 O O . LEU A 1 917 ? -75.207 -8.661 78.280 1.00 45.84 917 LEU A O 1
ATOM 7123 N N . SER A 1 918 ? -73.324 -7.464 78.456 1.00 41.38 918 SER A N 1
ATOM 7124 C CA . SER A 1 918 ? -72.512 -8.536 79.067 1.00 41.38 918 SER A CA 1
ATOM 7125 C C . SER A 1 918 ? -72.583 -8.576 80.603 1.00 41.38 918 SER A C 1
ATOM 7127 O O . SER A 1 918 ? -71.992 -9.460 81.222 1.00 41.38 918 SER A O 1
ATOM 7129 N N . ARG A 1 919 ? -73.297 -7.628 81.230 1.00 45.06 919 ARG A N 1
ATOM 7130 C CA . ARG A 1 919 ? -73.562 -7.574 82.683 1.00 45.06 919 ARG A CA 1
ATOM 7131 C C . ARG A 1 919 ? -75.010 -7.917 83.068 1.00 45.06 919 ARG A C 1
ATOM 7133 O O . ARG A 1 919 ? -75.346 -7.837 84.249 1.00 45.06 919 ARG A O 1
ATOM 7140 N N . LYS A 1 920 ? -75.847 -8.298 82.105 1.00 38.41 920 LYS A N 1
ATOM 7141 C CA . LYS A 1 920 ? -77.134 -8.978 82.314 1.00 38.41 920 LYS A CA 1
ATOM 7142 C C . LYS A 1 920 ? -77.021 -10.400 81.795 1.00 38.41 920 LYS A C 1
ATOM 7144 O O . LYS A 1 920 ? -77.735 -11.255 82.355 1.00 38.41 920 LYS A O 1
#

Sequence (920 aa):
MLRYALLHEGTHSIFNLLETAGISAQELVRSRKFMNISTQPDVSHWEVFRAPANRVLPNESSNRSLLEFVQIDRFRSNVGRNIADAKDGLTTLAKLPTARLERLLAEHVDSVNYRLDSWQTALFDLRARAQRNLSGEQRKLGLHLGSYGYLENLRPARARRVKIPEDVLPQEMREHADNLFLDPQNGGYVHTPSLNHATAAAILRSGYLTHASPAEQDKLAVNLSSARVRRAKYLIDGVRNGQSLEALLGYLFERGLHDWTTRAVEPVILDQLKPAFRKAFPIKRTKVPQQGITGDAAKITEDFSVTNGLDLARTTTPFPYGIADLSSLDPKQAAAVQQEKSNLENSLDSLRDVLTSEAAYQLALGNFDRAGAVMRAISGGDMPVQAEVIDSSRGSDLSFTNRVALHFDPGLTTNPWPAIPLSRRARTEPAFNKWAGDLLDDPKTIRCSVQTNDGAVTDLVSLADLALQPHDLVFIIGKKVEATGFSELESRVRYFFAQKHSLADDVIVKIEFANSGSPDLTVRSFAEVLPLANAIRELAGKSRPLQAQDFVPTSKKVTAAADNPGNIDIAELQTRVTGIRAEFDTLFADLQSKATAVDVAGLRDSLINIANAGFVHAFPLTAVGSDQAHLDILLAQNTSLQKRYTDTIAEYDKNLARVNDPATKPPEKVALLCDMARSFLGDDFVVLPRFSFTNPSEIVAAFGDRDQLLKYIGTQGVTLPIDEWLHGVCLVRPTMHTFGLVRMFSETFGANFGDCRPIQLPYRVNDNWLAVEFPEGTTIVHDTIATLQCLPQNFTPAGAQCGFLVDEWTETLPQKEEVTGITFNYDTPNSAAANAVLLAVTPVETGHWSWDNLIGTVLDTFERAKLRVVEPDMIDTLTRVAPLLPATIAEFTTGKSTINLDYARNLASVNAATLELSRK

Mean predicted aligned error: 18.14 Å

Secondary structure (DSSP, 8-state):
-HHHHHHHHHHHHHHHHHHHTT---GGGGS--SS-S-SSSPPPPHHHHHHSBHHHHSTT----SBHHHHTTSGGGTTTTTHHHHHHHHHHHHHTTS-HHHHHHHHHHHHHHHHT-HHHHHHHHHHHHHHHHH-TTSS---------------------S-PEEPPGGGS-GGG--SSTT-EE-TT---EEEESSHHHHHHHHHHHHHHHHH-BTTBTTTT-----HHHHHHHHHHHHHHHTT--HHHHHHHHHHHHHHHHHHSSSS----GGGHHHHHHHS-EEEPP---TT-TTPPP--EEE-SS--HHHHHH--SPTTTT-GGGGG--HHHHHHHHHHHHHHHHHHHHHHHHHHHHHHHHHHTT-HHHHHHHHHHHHHS---S--STTS----EEEEEEEEEEEEE-TT----SSTTSPPPHHHHHSHHHHHHHHHHH--TTTEEEEEEETTSS-EEEEETGGGT--HHHHHHHTT----SS---HHHHHHHHHHHHHHT--TTS-EEEETT--S---TTSEEHHHHHHHHHHHHHHHHHSEEP-GGGG--TTSPP-S-TT-TT-B-HHHHHHHHHHHHHHHHHHHHHHHHHHHHT-HHHHHHHHHHHHHTT-TT-S-S--S--SHHHHHHHHHHHHHHHHHHHHHHHHHHHHHHHHH-TTS-HHHHHHHHHHHHHHHH-TT------EE-SSHHHHHHHHHTGGGGGHHHHHTT-S-HHHHHHHHHHHH-HHHHHHHHHHHHHHHTT----EEEEEEES--TT---TTS---TT----TTEEEEEEEESS---TTSEEEEEEEEEEEEEEEPSS---EEEE-----S-PPP--------SS-SSS--HHHHHHHHHHHHHHHHHTT--HHHHHT-TTTGGGGGGGS-----STTS--S-HHHHHHHHHHHHHHHT--

pLDDT: mean 81.74, std 12.86, range [38.41, 96.19]

Foldseek 3Di:
DLVVQLLLLLLQLLCVVCVVQVHPPVVSFFDDPDADPDPDHDDDSVNQQQQACPVRHPPDPGRHGSSVVCVPPVNCVDSNVSSNVSVVVCVVVVPDDPVVVVVVVVVVCVCLFPPVVSVVVVVLVVQVCVLQPPDDPDGDDDDDDDDDDDDPDDDPDPFDWAFDDQVPPDPVPRPVDRPDTDGPLWLFKDWFLAALLQQLCQVLSVVLSVPADPVRNCVSPFDPDPVLVVLLVQLLVCVVVVHFSQQSLQCLLLVLQVCQQPVDPDRDNRNVCFQLQLVLAWDWDFDDDDPDDPDDHGDTDTDSPTHRNVCLLVQPDPPVSPGPVRVPDDPVNSVSSVVSSVVSNSSLVSNVSLLSSLLSSCVSVVNNVVSVLSVVCNPPSNDDDDRCSSPRDFDFPAKAKEFAWEWWDQPDDDQLAVLADQALLCRQRVRLLNLLSLLLDHQQLEWWWKAFPVRPDIDIDTSSLLSAGSRLLLVQLPDDDDDPGDGVVRVSVVLSVCQVVVNFLPTDMDIGQQCQVDPDPSRHGNVLRSVLSPLSLVLLLLWDKAFQVLQDFPPDDFPDDPLCNRQFDLVVLVVSLVVLVVVVVVLLVQLVVCLVVLPLVSNQVSLSSLVSNQAPPSHQSGNDDSDPVSSVSSNVSSVVSVVLVVVLVVVLVVLVVLLPDPVRTPVNNVVSSQVNNCSRNPVSRHRWTKHAHRCLVQQVLQVVCQVLQCVVVVVVVDPCQPVVLLVVVLVPDVLSVSVVVSVVSSVVVVRDSADWTKGKPPDDPSHYQPSDDDDPPDDHDRRMYIYGYGYPDDDDSRDIIITTTSDMDMDTDGDPDRHIDMHTRDDDPPDDDPPDDDDQRQPDPPPDDDPVSVVVSVVVVVVVVVVVVCDPVNVVVVVVCVVCSVVSPDDAHPDPPDDHPPVVVVVVVVVVVVVVVVVD